Protein AF-0000000081630832 (afdb_homodimer)

InterPro domains:
  IPR002890 Macroglobulin domain [PF01835] (104-195)
  IPR011625 Alpha-2-macroglobulin, bait region domain [PF07703] (383-530)
  IPR011625 Alpha-2-macroglobulin, bait region domain [SM01359] (383-530)
  IPR013783 Immunoglobulin-like fold [G3DSA:2.60.40.10] (280-378)
  IPR040839 Macroglobulin domain MG4 [PF17789] (283-373)
  IPR041425 Complement C3/4/5, macroglobulin domain MG1 [PF17790] (1-98)
  IPR050473 Alpha-2-macroglobulin/Complement system [PTHR11412] (265-581)

Secondary structure (DSSP, 8-state):
-EEEEESEEEBTSEEE-EEE-TT--S-EEEEEEEEETTT--SEEEEEEEEE-TTTTTEE--EEEB-STTS---TTS-EEEEEEEE-SS-EEEEEEEEE----EEEEEES-SEE-TT-EEEEEEEEE-TTS-B----EEEEEE-TTS-EEEEEEE-TT----EEEEPPSS---EEEEEEEEESS-TTSEEEEEEEE------SEEEEEEESSSEEETTT-S---EEEEEEESSS-S-------EEEEEEE-SSS-EEEEEEE-STT---EEEEEEEEESS--EEEE-S--SEE-TTSEEEEEEEEE-TTS-B--S-EEEEESS--EEE--TTSEEEEEEE--TT-SEEEEEEEE--TTS-GGGS-EEEEEEEEPBPGGG---EEEEEE--SSB-TT-EEEEEEEEE-S-HHHHHH--EEEEEEEETTEEEEEEEEE--TT-SEEEEEEE--GGG-SEEEEEEEEEETTTEEEEEEEEEEB----SS-EEEEESSTGGGSPPPTT----EEEEE-TT---------HHHHHH--TT---HHHHHHHHHTT----SSB--SBHHHHHHHTTEEEEETTS-BPPPP-/-EEEEESEEEBTSEEE-EEE-TT--S-EEEEEEEEETTT--SEEEEEEEEE-TTTTTEE--EEEB-STTS---TTS-EEEEEEEE-SS-EEEEEEEEE----EEEEEES-SEE-TT-EEEEEEEEE-TTS-B----EEEEEE-TTS-EEEEEEE-TT----EEEEPPSS---EEEEEEEEESS-TTSEEEEEEEE------SEEEEEEESSSEEETTT-S---EEEEEEESS----------EEEEEEE-SSS-EEEEEEE-STT---EEEEEEEEESS--EEEE-S--SEE-TTSEEEEEEEEE-TTS-B--S-EEEEESS--EEE--TTSEEEEEEE--TT-SEEEEEEEE--TTS-GGGS-EEEEEEEEPBPGGG---EEEEEE--SSB-TT-EEEEEEEEE-S-HHHHHH--EEEEEEEETTEEEEEEEEE--TT-SEEEEEEE--GGG-SEEEEEEEEEETTTEEEEEEEEEEB----SS-EEEEESSTGGGSPPPTT----EEEEE-TT---------HHHHHH--TT---HHHHHHHHHTT----SSB--SBHHHHHHHTTEEEEETTS-BPPPP-

pLDDT: mean 84.45, std 14.9, range [37.97, 98.5]

Solvent-accessible surface area (backbone atoms only — not comparable to full-atom values): 63514 Å² total; per-residue (Å²): 74,39,42,36,33,44,33,52,41,40,38,73,33,85,40,41,31,41,40,36,39,76,90,60,77,67,70,40,62,34,40,36,35,32,22,40,53,88,77,56,80,47,78,67,30,76,47,74,44,62,26,27,72,90,57,67,19,40,33,62,55,70,43,51,43,57,56,89,81,45,80,81,50,88,90,51,95,43,48,30,30,44,30,45,34,42,97,88,47,76,47,67,43,66,29,27,52,38,67,64,72,54,45,59,46,66,41,58,69,62,30,64,39,42,66,52,36,68,46,40,32,38,60,48,39,20,30,87,86,67,42,80,37,87,45,49,31,35,38,35,36,25,43,62,87,66,48,76,78,43,79,48,78,41,66,32,74,45,87,53,75,41,78,45,74,39,52,68,84,64,83,68,39,56,29,38,38,38,36,23,36,67,90,31,62,86,53,70,31,74,43,51,34,33,34,42,91,76,75,79,40,62,46,42,53,43,68,43,56,76,49,81,53,44,35,75,86,66,46,91,71,85,57,67,46,76,45,74,41,62,72,58,73,81,65,78,68,72,84,66,74,55,52,70,45,80,44,76,43,75,56,103,65,34,25,44,35,40,40,30,52,35,70,99,86,45,59,63,32,65,42,68,65,34,40,53,31,79,48,55,46,45,56,42,79,46,80,43,40,56,28,35,50,56,8,30,63,34,64,40,27,40,34,32,18,35,84,80,63,46,56,33,51,70,41,38,34,37,34,36,82,62,73,30,54,34,39,12,32,83,78,3,39,22,70,30,54,31,63,40,59,48,85,51,63,61,44,70,41,34,40,30,48,60,48,90,79,49,54,82,88,37,40,30,62,38,74,50,74,31,36,41,42,43,39,70,91,68,62,58,52,46,46,45,74,49,65,66,72,75,85,35,42,66,55,39,66,44,59,37,35,49,40,68,47,63,83,50,83,68,55,60,61,62,40,53,44,32,42,36,38,33,30,33,76,48,34,58,72,47,72,52,71,50,75,38,55,69,69,39,68,44,41,56,44,63,43,73,35,49,63,77,41,48,47,32,32,34,42,36,37,32,38,57,51,82,83,78,41,61,36,35,22,33,42,58,44,69,28,51,84,64,72,83,66,56,75,47,80,38,36,59,39,76,76,37,60,46,91,73,50,88,86,58,87,72,50,74,34,81,47,62,50,89,89,61,85,83,86,85,80,89,65,63,66,39,54,49,72,72,40,56,83,52,57,84,47,72,65,59,53,45,53,56,49,57,68,53,38,56,43,75,57,30,26,33,25,56,25,45,54,32,22,39,45,32,60,24,32,33,41,34,33,77,73,70,54,57,40,80,71,64,130,74,39,42,37,33,44,32,54,41,38,39,73,34,84,39,41,32,41,40,36,40,76,91,61,79,68,71,42,63,35,40,38,34,32,22,41,53,87,77,56,79,45,79,67,29,77,48,75,43,62,28,29,72,89,57,68,19,40,33,64,54,70,44,52,42,58,54,89,79,46,78,79,53,85,91,52,94,43,49,30,29,44,30,44,34,41,98,86,48,75,47,67,44,66,30,28,52,36,69,63,74,53,45,59,47,67,42,59,71,59,30,62,39,42,66,53,37,68,46,41,31,39,60,47,40,22,29,87,87,67,41,78,37,86,47,48,31,35,38,35,36,25,44,64,87,66,49,76,79,43,79,47,79,42,65,31,75,46,88,51,75,42,78,45,74,40,53,67,83,66,83,66,39,55,29,37,39,38,36,22,36,68,90,32,62,86,52,70,32,73,45,50,33,33,32,43,91,77,74,78,42,63,48,42,55,42,70,44,57,77,51,80,52,43,36,74,87,66,45,89,71,84,58,67,47,76,46,74,40,63,68,58,68,89,62,76,68,72,83,65,74,55,52,69,46,80,43,76,42,77,55,103,64,33,26,45,36,40,40,30,51,36,69,98,86,46,61,63,34,66,42,68,64,33,39,54,30,80,48,56,45,44,56,42,80,47,81,42,41,56,28,35,49,56,9,30,63,33,64,40,28,38,34,30,18,34,84,80,62,46,55,32,51,71,40,37,34,38,34,35,84,61,74,28,55,33,38,12,32,83,78,3,39,24,71,30,56,31,62,38,59,48,85,51,64,62,45,72,41,34,39,29,46,59,48,89,79,49,55,82,89,37,40,30,61,39,73,49,75,31,35,42,42,45,40,71,90,68,64,57,52,46,43,45,73,49,67,67,72,76,84,36,41,65,57,38,66,44,60,37,34,49,40,65,45,62,86,49,82,68,55,61,64,62,41,52,45,32,41,36,38,33,30,32,76,47,35,59,72,46,73,51,72,50,74,39,57,70,68,39,68,42,41,56,47,63,44,74,33,49,63,77,39,50,45,34,31,33,42,36,37,32,37,56,52,82,84,79,41,62,38,36,21,33,43,58,45,71,28,52,84,62,73,84,66,56,76,46,79,39,36,58,41,76,76,36,61,47,91,70,49,84,85,59,86,71,52,73,34,81,48,62,49,89,91,60,84,82,87,84,81,87,65,65,67,37,54,48,72,72,40,57,82,53,58,84,46,70,65,59,52,45,51,58,50,57,67,54,40,55,44,75,56,32,27,32,25,56,25,45,52,33,23,39,46,33,60,22,32,32,42,35,34,76,74,71,54,57,40,80,71,65,129

Structure (mmCIF, N/CA/C/O backbone):
data_AF-0000000081630832-model_v1
#
loop_
_entity.id
_entity.type
_entity.pdbx_description
1 polymer 'A.superbus venom factor 1-like'
#
loop_
_atom_site.group_PDB
_atom_site.id
_atom_site.type_symbol
_atom_site.label_atom_id
_atom_site.label_alt_id
_atom_site.label_comp_id
_atom_site.label_asym_id
_atom_site.label_entity_id
_atom_site.label_seq_id
_atom_site.pdbx_PDB_ins_code
_atom_site.Cartn_x
_atom_site.Cartn_y
_atom_site.Cartn_z
_atom_site.occupancy
_atom_site.B_iso_or_equiv
_atom_site.auth_seq_id
_atom_site.auth_comp_id
_atom_site.auth_asym_id
_atom_site.auth_atom_id
_atom_site.pdbx_PDB_model_num
ATOM 1 N N . TYR A 1 1 ? -28.391 24.234 4.012 1 94.62 1 TYR A N 1
ATOM 2 C CA . TYR A 1 1 ? -27.188 25 3.701 1 94.62 1 TYR A CA 1
ATOM 3 C C . TYR A 1 1 ? -26.109 24.797 4.766 1 94.62 1 TYR A C 1
ATOM 5 O O . TYR A 1 1 ? -26.422 24.609 5.941 1 94.62 1 TYR A O 1
ATOM 13 N N . SER A 1 2 ? -24.875 24.75 4.289 1 96.19 2 SER A N 1
ATOM 14 C CA . SER A 1 2 ? -23.812 24.516 5.266 1 96.19 2 SER A CA 1
ATOM 15 C C . SER A 1 2 ? -22.625 25.453 5.023 1 96.19 2 SER A C 1
ATOM 17 O O . SER A 1 2 ? -22.344 25.828 3.883 1 96.19 2 SER A O 1
ATOM 19 N N . LEU A 1 3 ? -22.047 25.922 6.09 1 98.12 3 LEU A N 1
ATOM 20 C CA . LEU A 1 3 ? -20.797 26.672 6.133 1 98.12 3 LEU A CA 1
ATOM 21 C C . LEU A 1 3 ? -19.75 25.922 6.941 1 98.12 3 LEU A C 1
ATOM 23 O O . LEU A 1 3 ? -19.953 25.641 8.125 1 98.12 3 LEU A O 1
ATOM 27 N N . ILE A 1 4 ? -18.672 25.516 6.281 1 98.44 4 ILE A N 1
ATOM 28 C CA . ILE A 1 4 ? -17.609 24.766 6.949 1 98.44 4 ILE A CA 1
ATOM 29 C C . ILE A 1 4 ? -16.297 25.531 6.812 1 98.44 4 ILE A C 1
ATOM 31 O O . ILE A 1 4 ? -15.898 25.906 5.707 1 98.44 4 ILE A O 1
ATOM 35 N N . THR A 1 5 ? -15.594 25.781 7.879 1 97.75 5 THR A N 1
ATOM 36 C CA . THR A 1 5 ? -14.305 26.453 7.918 1 97.75 5 THR A CA 1
ATOM 37 C C . THR A 1 5 ? -13.32 25.688 8.805 1 97.75 5 THR A C 1
ATOM 39 O O . THR A 1 5 ? -13.734 24.875 9.633 1 97.75 5 THR A O 1
ATOM 42 N N . PRO A 1 6 ? -12 25.922 8.523 1 96 6 PRO A N 1
ATOM 43 C CA . PRO A 1 6 ? -11.117 25.5 9.617 1 96 6 PRO A CA 1
ATOM 44 C C . PRO A 1 6 ? -11.484 26.125 10.953 1 96 6 PRO A C 1
ATOM 46 O O . PRO A 1 6 ? -11.961 27.266 10.992 1 96 6 PRO A O 1
ATOM 49 N N . ASN A 1 7 ? -11.359 25.391 11.992 1 95.69 7 ASN A N 1
ATOM 50 C CA . ASN A 1 7 ? -11.789 25.953 13.266 1 95.69 7 ASN A CA 1
ATOM 51 C C . ASN A 1 7 ? -10.711 26.828 13.891 1 95.69 7 ASN A C 1
ATOM 53 O O . ASN A 1 7 ? -10.859 27.312 15.016 1 95.69 7 ASN A O 1
ATOM 57 N N . VAL A 1 8 ? -9.633 26.953 13.227 1 93.06 8 VAL A N 1
ATOM 58 C CA . VAL A 1 8 ? -8.594 27.938 13.508 1 93.06 8 VAL A CA 1
ATOM 59 C C . VAL A 1 8 ? -8.188 28.641 12.211 1 93.06 8 VAL A C 1
ATOM 61 O O . VAL A 1 8 ? -7.867 28 11.219 1 93.06 8 VAL A O 1
ATOM 64 N N . MET A 1 9 ? -8.203 29.969 12.25 1 91.62 9 MET A N 1
ATOM 65 C CA . MET A 1 9 ? -7.77 30.734 11.086 1 91.62 9 MET A CA 1
ATOM 66 C C . MET A 1 9 ? -6.457 31.469 11.383 1 91.62 9 MET A C 1
ATOM 68 O O . MET A 1 9 ? -6.336 32.156 12.398 1 91.62 9 MET A O 1
ATOM 72 N N . ARG A 1 10 ? -5.617 31.344 10.477 1 86.88 10 ARG A N 1
ATOM 73 C CA . ARG A 1 10 ? -4.32 31.984 10.656 1 86.88 10 ARG A CA 1
ATOM 74 C C . ARG A 1 10 ? -4.297 33.375 10.008 1 86.88 10 ARG A C 1
ATOM 76 O O . ARG A 1 10 ? -4.77 33.531 8.883 1 86.88 10 ARG A O 1
ATOM 83 N N . VAL A 1 11 ? -3.709 34.219 10.742 1 84.69 11 VAL A N 1
ATOM 84 C CA . VAL A 1 11 ? -3.656 35.594 10.25 1 84.69 11 VAL A CA 1
ATOM 85 C C . VAL A 1 11 ? -2.746 35.656 9.031 1 84.69 11 VAL A C 1
ATOM 87 O O . VAL A 1 11 ? -1.727 34.969 8.961 1 84.69 11 VAL A O 1
ATOM 90 N N . GLU A 1 12 ? -3.121 36.438 8.047 1 82.25 12 GLU A N 1
ATOM 91 C CA . GLU A 1 12 ? -2.377 36.75 6.828 1 82.25 12 GLU A CA 1
ATOM 92 C C . GLU A 1 12 ? -2.184 35.5 5.98 1 82.25 12 GLU A C 1
ATOM 94 O O . GLU A 1 12 ? -1.245 35.406 5.184 1 82.25 12 GLU A O 1
ATOM 99 N N . SER A 1 13 ? -2.969 34.531 6.254 1 85.38 13 SER A N 1
ATOM 100 C CA . SER A 1 13 ? -2.91 33.281 5.48 1 85.38 13 SER A CA 1
ATOM 101 C C . SER A 1 13 ? -4.207 33.062 4.711 1 85.38 13 SER A C 1
ATOM 103 O O . SER A 1 13 ? -5.297 33.344 5.219 1 85.38 13 SER A O 1
ATOM 105 N N . GLU A 1 14 ? -4.004 32.594 3.514 1 91 14 GLU A N 1
ATOM 106 C CA . GLU A 1 14 ? -5.18 32.219 2.727 1 91 14 GLU A CA 1
ATOM 107 C C . GLU A 1 14 ? -5.809 30.922 3.238 1 91 14 GLU A C 1
ATOM 109 O O . GLU A 1 14 ? -5.125 29.922 3.395 1 91 14 GLU A O 1
ATOM 114 N N . GLU A 1 15 ? -7.059 31.062 3.543 1 93.81 15 GLU A N 1
ATOM 115 C CA . GLU A 1 15 ? -7.793 29.906 4.047 1 93.81 15 GLU A CA 1
ATOM 116 C C . GLU A 1 15 ? -8.984 29.578 3.154 1 93.81 15 GLU A C 1
ATOM 118 O O . GLU A 1 15 ? -9.781 30.453 2.822 1 93.81 15 GLU A O 1
ATOM 123 N N . LYS A 1 16 ? -9.062 28.328 2.77 1 96.5 16 LYS A N 1
ATOM 124 C CA . LYS A 1 16 ? -10.219 27.875 2 1 96.5 16 LYS A CA 1
ATOM 125 C C . LYS A 1 16 ? -11.383 27.5 2.918 1 96.5 16 LYS A C 1
ATOM 127 O O . LYS A 1 16 ? -11.18 26.906 3.979 1 96.5 16 LYS A O 1
ATOM 132 N N . ILE A 1 17 ? -12.586 27.875 2.6 1 98.19 17 ILE A N 1
ATOM 133 C CA . ILE A 1 17 ? -13.773 27.453 3.328 1 98.19 17 ILE A CA 1
ATOM 134 C C . ILE A 1 17 ? -14.773 26.812 2.367 1 98.19 17 ILE A C 1
ATOM 136 O O . ILE A 1 17 ? -14.57 26.844 1.149 1 98.19 17 ILE A O 1
ATOM 140 N N . LEU A 1 18 ? -15.773 26.172 2.891 1 98.5 18 LEU A N 1
ATOM 141 C CA . LEU A 1 18 ? -16.75 25.469 2.07 1 98.5 18 LEU A CA 1
ATOM 142 C C . LEU A 1 18 ? -18.156 25.953 2.363 1 98.5 18 LEU A C 1
ATOM 144 O O . LEU A 1 18 ? -18.578 26.016 3.521 1 98.5 18 LEU A O 1
ATOM 148 N N . VAL A 1 19 ? -18.844 26.438 1.348 1 98 19 VAL A N 1
ATOM 149 C CA . VAL A 1 19 ? -20.25 26.797 1.413 1 98 19 VAL A CA 1
ATOM 150 C C . VAL A 1 19 ? -21.062 25.875 0.498 1 98 19 VAL A C 1
ATOM 152 O O . VAL A 1 19 ? -20.734 25.734 -0.683 1 98 19 VAL A O 1
ATOM 155 N N . GLU A 1 20 ? -22.078 25.281 1.094 1 96.19 20 GLU A N 1
ATOM 156 C CA . GLU A 1 20 ? -22.875 24.359 0.313 1 96.19 20 GLU A CA 1
ATOM 157 C C . GLU A 1 20 ? -24.359 24.734 0.376 1 96.19 20 GLU A C 1
ATOM 159 O O . GLU A 1 20 ? -24.844 25.188 1.414 1 96.19 20 GLU A O 1
ATOM 164 N N . ALA A 1 21 ? -25.016 24.547 -0.739 1 93.19 21 ALA A N 1
ATOM 165 C CA . ALA A 1 21 ? -26.469 24.688 -0.818 1 93.19 21 ALA A CA 1
ATOM 166 C C . ALA A 1 21 ? -27.109 23.406 -1.344 1 93.19 21 ALA A C 1
ATOM 168 O O . ALA A 1 21 ? -27.406 23.297 -2.535 1 93.19 21 ALA A O 1
ATOM 169 N N . HIS A 1 22 ? -27.359 22.547 -0.387 1 86.75 22 HIS A N 1
ATOM 170 C CA . HIS A 1 22 ? -27.969 21.281 -0.751 1 86.75 22 HIS A CA 1
ATOM 171 C C . HIS A 1 22 ? -29.422 21.469 -1.202 1 86.75 22 HIS A C 1
ATOM 173 O O . HIS A 1 22 ? -30.203 22.141 -0.524 1 86.75 22 HIS A O 1
ATOM 179 N N . GLY A 1 23 ? -29.875 21 -2.387 1 78.94 23 GLY A N 1
ATOM 180 C CA . GLY A 1 23 ? -31.266 21.016 -2.826 1 78.94 23 GLY A CA 1
ATOM 181 C C . GLY A 1 23 ? -31.641 22.266 -3.596 1 78.94 23 GLY A C 1
ATOM 182 O O . GLY A 1 23 ? -32.75 22.375 -4.137 1 78.94 23 GLY A O 1
ATOM 183 N N . LEU A 1 24 ? -30.734 23.266 -3.557 1 81.75 24 LEU A N 1
ATOM 184 C CA . LEU A 1 24 ? -31 24.484 -4.305 1 81.75 24 LEU A CA 1
ATOM 185 C C . LEU A 1 24 ? -30.75 24.281 -5.793 1 81.75 24 LEU A C 1
ATOM 187 O O . LEU A 1 24 ? -29.734 23.688 -6.176 1 81.75 24 LEU A O 1
ATOM 191 N N . GLY A 1 25 ? -31.609 24.578 -6.656 1 83.25 25 GLY A N 1
ATOM 192 C CA . GLY A 1 25 ? -31.469 24.375 -8.094 1 83.25 25 GLY A CA 1
ATOM 193 C C . GLY A 1 25 ? -31.016 25.625 -8.828 1 83.25 25 GLY A C 1
ATOM 194 O O . GLY A 1 25 ? -30.391 25.531 -9.883 1 83.25 25 GLY A O 1
ATOM 195 N N . ALA A 1 26 ? -31.281 26.812 -8.211 1 88.75 26 ALA A N 1
ATOM 196 C CA . ALA A 1 26 ? -31.016 28.062 -8.922 1 88.75 26 ALA A CA 1
ATOM 197 C C . ALA A 1 26 ? -29.609 28.578 -8.586 1 88.75 26 ALA A C 1
ATOM 199 O O . ALA A 1 26 ? -29.172 28.484 -7.441 1 88.75 26 ALA A O 1
ATOM 200 N N . SER A 1 27 ? -28.984 29.078 -9.633 1 93.38 27 SER A N 1
ATOM 201 C CA . SER A 1 27 ? -27.688 29.719 -9.422 1 93.38 27 SER A CA 1
ATOM 202 C C . SER A 1 27 ? -27.797 30.891 -8.469 1 93.38 27 SER A C 1
ATOM 204 O O . SER A 1 27 ? -28.734 31.703 -8.586 1 93.38 27 SER A O 1
ATOM 206 N N . THR A 1 28 ? -26.953 30.891 -7.508 1 93.88 28 THR A N 1
ATOM 207 C CA . THR A 1 28 ? -27 31.922 -6.477 1 93.88 28 THR A CA 1
ATOM 208 C C . THR A 1 28 ? -25.609 32.438 -6.137 1 93.88 28 THR A C 1
ATOM 210 O O . THR A 1 28 ? -24.656 31.641 -6.082 1 93.88 28 THR A O 1
ATOM 213 N N . GLU A 1 29 ? -25.547 33.688 -5.961 1 96.44 29 GLU A N 1
ATOM 214 C CA . GLU A 1 29 ? -24.281 34.281 -5.52 1 96.44 29 GLU A CA 1
ATOM 215 C C . GLU A 1 29 ? -24.25 34.438 -4 1 96.44 29 GLU A C 1
ATOM 217 O O . GLU A 1 29 ? -25.172 34.969 -3.393 1 96.44 29 GLU A O 1
ATOM 222 N N . VAL A 1 30 ? -23.219 33.906 -3.445 1 97.19 30 VAL A N 1
ATOM 223 C CA . VAL A 1 30 ? -23.062 33.969 -1.996 1 97.19 30 VAL A CA 1
ATOM 224 C C . VAL A 1 30 ? -21.953 34.969 -1.636 1 97.19 30 VAL A C 1
ATOM 226 O O . VAL A 1 30 ? -20.906 35 -2.293 1 97.19 30 VAL A O 1
ATOM 229 N N . THR A 1 31 ? -22.234 35.781 -0.649 1 98.12 31 THR A N 1
ATOM 230 C CA . THR A 1 31 ? -21.234 36.688 -0.116 1 98.12 31 THR A CA 1
ATOM 231 C C . THR A 1 31 ? -20.672 36.188 1.196 1 98.12 31 THR A C 1
ATOM 233 O O . THR A 1 31 ? -21.406 35.906 2.145 1 98.12 31 THR A O 1
ATOM 236 N N . VAL A 1 32 ? -19.344 36.031 1.177 1 98.31 32 VAL A N 1
ATOM 237 C CA . VAL A 1 32 ? -18.672 35.594 2.396 1 98.31 32 VAL A CA 1
ATOM 238 C C . VAL A 1 32 ? -17.922 36.781 3.004 1 98.31 32 VAL A C 1
ATOM 240 O O . VAL A 1 32 ? -17.094 37.406 2.338 1 98.31 32 VAL A O 1
ATOM 243 N N . THR A 1 33 ? -18.234 37.062 4.238 1 98 33 THR A N 1
ATOM 244 C CA . THR A 1 33 ? -17.594 38.188 4.922 1 98 33 THR A CA 1
ATOM 245 C C . THR A 1 33 ? -16.984 37.75 6.246 1 98 33 THR A C 1
ATOM 247 O O . THR A 1 33 ? -17.594 36.969 6.988 1 98 33 THR A O 1
ATOM 250 N N . VAL A 1 34 ? -15.773 38.188 6.453 1 97.62 34 VAL A N 1
ATOM 251 C CA . VAL A 1 34 ? -15.133 38 7.75 1 97.62 34 VAL A CA 1
ATOM 252 C C . VAL A 1 34 ? -15.273 39.281 8.586 1 97.62 34 VAL A C 1
ATOM 254 O O . VAL A 1 34 ? -14.797 40.344 8.188 1 97.62 34 VAL A O 1
ATOM 257 N N . PHE A 1 35 ? -15.914 39.125 9.75 1 96.12 35 PHE A N 1
ATOM 258 C CA . PHE A 1 35 ? -16.125 40.281 10.641 1 96.12 35 PHE A CA 1
ATOM 259 C C . PHE A 1 35 ? -15.242 40.156 11.875 1 96.12 35 PHE A C 1
ATOM 261 O O . PHE A 1 35 ? -14.805 39.062 12.242 1 96.12 35 PHE A O 1
ATOM 268 N N . ASP A 1 36 ? -15.039 41.312 12.43 1 92.69 36 ASP A N 1
ATOM 269 C CA . ASP A 1 36 ? -14.398 41.281 13.742 1 92.69 36 ASP A CA 1
ATOM 270 C C . ASP A 1 36 ? -15.32 40.688 14.797 1 92.69 36 ASP A C 1
ATOM 272 O O . ASP A 1 36 ? -16.531 40.594 14.594 1 92.69 36 ASP A O 1
ATOM 276 N N . PHE A 1 37 ? -14.797 40.281 15.727 1 91.56 37 PHE A N 1
ATOM 277 C CA . PHE A 1 37 ? -15.508 39.688 16.859 1 91.56 37 PHE A CA 1
ATOM 278 C C . PHE A 1 37 ? -15.086 40.344 18.172 1 91.56 37 PHE A C 1
ATOM 280 O O . PHE A 1 37 ? -13.906 40.625 18.359 1 91.56 37 PHE A O 1
ATOM 287 N N . PRO A 1 38 ? -15.992 40.75 19 1 90.88 38 PRO A N 1
ATOM 288 C CA . PRO A 1 38 ? -17.391 40.281 19.062 1 90.88 38 PRO A CA 1
ATOM 289 C C . PRO A 1 38 ? -18.359 41.312 18.469 1 90.88 38 PRO A C 1
ATOM 291 O O . PRO A 1 38 ? -19.547 41.031 18.297 1 90.88 38 PRO A O 1
ATOM 294 N N . GLN A 1 39 ? -17.953 42.438 18.125 1 88.75 39 GLN A N 1
ATOM 295 C CA . GLN A 1 39 ? -18.844 43.531 17.766 1 88.75 39 GLN A CA 1
ATOM 296 C C . GLN A 1 39 ? -19.406 43.344 16.359 1 88.75 39 GLN A C 1
ATOM 298 O O . GLN A 1 39 ? -20.516 43.781 16.062 1 88.75 39 GLN A O 1
ATOM 303 N N . LYS A 1 40 ? -18.688 42.625 15.539 1 92.56 40 LYS A N 1
ATOM 304 C CA . LYS A 1 40 ? -19.094 42.438 14.148 1 92.56 40 LYS A CA 1
ATOM 305 C C . LYS A 1 40 ? -19.344 43.781 13.461 1 92.56 40 LYS A C 1
ATOM 307 O O . LYS A 1 40 ? -20.391 43.969 12.836 1 92.56 40 LYS A O 1
ATOM 312 N N . LYS A 1 41 ? -18.531 44.75 13.68 1 90.31 41 LYS A N 1
ATOM 313 C CA . LYS A 1 41 ? -18.719 46.094 13.141 1 90.31 41 LYS A CA 1
ATOM 314 C C . LYS A 1 41 ? -17.859 46.312 11.891 1 90.31 41 LYS A C 1
ATOM 316 O O . LYS A 1 41 ? -18.219 47.125 11.023 1 90.31 41 LYS A O 1
ATOM 321 N N . LYS A 1 42 ? -16.844 45.625 11.875 1 92.5 42 LYS A N 1
ATOM 322 C CA . LYS A 1 42 ? -15.914 45.844 10.781 1 92.5 42 LYS A CA 1
ATOM 323 C C . LYS A 1 42 ? -15.82 44.594 9.898 1 92.5 42 LYS A C 1
ATOM 325 O O . LYS A 1 42 ? -15.609 43.5 10.398 1 92.5 42 LYS A O 1
ATOM 330 N N . ALA A 1 43 ? -16 44.875 8.602 1 94.88 43 ALA A N 1
ATOM 331 C CA . ALA A 1 43 ? -15.727 43.812 7.633 1 94.88 43 ALA A CA 1
ATOM 332 C C . ALA A 1 43 ? -14.234 43.75 7.312 1 94.88 43 ALA A C 1
ATOM 334 O O . ALA A 1 43 ? -13.688 44.625 6.664 1 94.88 43 ALA A O 1
ATOM 335 N N . LEU A 1 44 ? -13.648 42.719 7.738 1 94.56 44 LEU A N 1
ATOM 336 C CA . LEU A 1 44 ? -12.211 42.562 7.57 1 94.56 44 LEU A CA 1
ATOM 337 C C . LEU A 1 44 ? -11.875 42.031 6.176 1 94.56 44 LEU A C 1
ATOM 339 O O . LEU A 1 44 ? -10.805 42.312 5.645 1 94.56 44 LEU A O 1
ATOM 343 N N . TYR A 1 45 ? -12.672 41.219 5.66 1 95.88 45 TYR A N 1
ATOM 344 C CA . TYR A 1 45 ? -12.477 40.594 4.355 1 95.88 45 TYR A CA 1
ATOM 345 C C . TYR A 1 45 ? -13.812 40.25 3.709 1 95.88 45 TYR A C 1
ATOM 347 O O . TYR A 1 45 ? -14.758 39.844 4.398 1 95.88 45 TYR A O 1
ATOM 355 N N . LEU A 1 46 ? -13.953 40.438 2.404 1 97.19 46 LEU A N 1
ATOM 356 C CA . LEU A 1 46 ? -15.18 40.156 1.674 1 97.19 46 LEU A CA 1
ATOM 357 C C . LEU A 1 46 ? -14.875 39.5 0.331 1 97.19 46 LEU A C 1
ATOM 359 O O . LEU A 1 46 ? -13.992 39.969 -0.397 1 97.19 46 LEU A O 1
ATOM 363 N N . VAL A 1 47 ? -15.492 38.406 0.06 1 97.81 47 VAL A N 1
ATOM 364 C CA . VAL A 1 47 ? -15.336 37.719 -1.222 1 97.81 47 VAL A CA 1
ATOM 365 C C . VAL A 1 47 ? -16.688 37.188 -1.684 1 97.81 47 VAL A C 1
ATOM 367 O O . VAL A 1 47 ? -17.547 36.875 -0.862 1 97.81 47 VAL A O 1
ATOM 370 N N . ARG A 1 48 ? -16.906 37.156 -2.945 1 97.75 48 ARG A N 1
ATOM 371 C CA . ARG A 1 48 ? -18.125 36.594 -3.518 1 97.75 48 ARG A CA 1
ATOM 372 C C . ARG A 1 48 ? -17.844 35.312 -4.277 1 97.75 48 ARG A C 1
ATOM 374 O O . ARG A 1 48 ? -16.766 35.156 -4.859 1 97.75 48 ARG A O 1
ATOM 381 N N . ALA A 1 49 ? -18.719 34.375 -4.145 1 96.75 49 ALA A N 1
ATOM 382 C CA . ALA A 1 49 ? -18.625 33.125 -4.852 1 96.75 49 ALA A CA 1
ATOM 383 C C . ALA A 1 49 ? -19.969 32.719 -5.434 1 96.75 49 ALA A C 1
ATOM 385 O O . ALA A 1 49 ? -21.016 33.188 -4.996 1 96.75 49 ALA A O 1
ATOM 386 N N . THR A 1 50 ? -19.938 31.891 -6.434 1 96.06 50 THR A N 1
ATOM 387 C CA . THR A 1 50 ? -21.156 31.469 -7.109 1 96.06 50 THR A CA 1
ATOM 388 C C . THR A 1 50 ? -21.469 30 -6.801 1 96.06 50 THR A C 1
ATOM 390 O O . THR A 1 50 ? -20.578 29.156 -6.844 1 96.06 50 THR A O 1
ATOM 393 N N . LEU A 1 51 ? -22.688 29.75 -6.465 1 95.75 51 LEU A N 1
ATOM 394 C CA . LEU A 1 51 ? -23.219 28.406 -6.355 1 95.75 51 LEU A CA 1
ATOM 395 C C . LEU A 1 51 ? -24.078 28.062 -7.566 1 95.75 51 LEU A C 1
ATOM 397 O O . LEU A 1 51 ? -25.031 28.781 -7.879 1 95.75 51 LEU A O 1
ATOM 401 N N . ASN A 1 52 ? -23.703 27.047 -8.25 1 94.19 52 ASN A N 1
ATOM 402 C CA . ASN A 1 52 ? -24.469 26.609 -9.414 1 94.19 52 ASN A CA 1
ATOM 403 C C . ASN A 1 52 ? -24.422 25.109 -9.594 1 94.19 52 ASN A C 1
ATOM 405 O O . ASN A 1 52 ? -23.75 24.406 -8.82 1 94.19 52 ASN A O 1
ATOM 409 N N . GLN A 1 53 ? -25.078 24.641 -10.586 1 89.88 53 GLN A N 1
ATOM 410 C CA . GLN A 1 53 ? -25.172 23.203 -10.82 1 89.88 53 GLN A CA 1
ATOM 411 C C . GLN A 1 53 ? -23.844 22.625 -11.289 1 89.88 53 GLN A C 1
ATOM 413 O O . GLN A 1 53 ? -23.516 21.469 -10.984 1 89.88 53 GLN A O 1
ATOM 418 N N . GLU A 1 54 ? -23.094 23.375 -11.922 1 89 54 GLU A N 1
ATOM 419 C CA . GLU A 1 54 ? -21.812 22.906 -12.445 1 89 54 GLU A CA 1
ATOM 420 C C . GLU A 1 54 ? -20.859 22.562 -11.32 1 89 54 GLU A C 1
ATOM 422 O O . GLU A 1 54 ? -20.078 21.609 -11.43 1 89 54 GLU A O 1
ATOM 427 N N . ASN A 1 55 ? -20.906 23.312 -10.266 1 92.06 55 ASN A N 1
ATOM 428 C CA . ASN A 1 55 ? -20.016 23.016 -9.141 1 92.06 55 ASN A CA 1
ATOM 429 C C . ASN A 1 55 ? -20.734 22.25 -8.039 1 92.06 55 ASN A C 1
ATOM 431 O O . ASN A 1 55 ? -20.281 22.234 -6.891 1 92.06 55 ASN A O 1
ATOM 435 N N . GLY A 1 56 ? -21.938 21.734 -8.43 1 90.12 56 GLY A N 1
ATOM 436 C CA . GLY A 1 56 ? -22.688 20.938 -7.469 1 90.12 56 GLY A CA 1
ATOM 437 C C . GLY A 1 56 ? -23.25 21.75 -6.316 1 90.12 56 GLY A C 1
ATOM 438 O O . GLY A 1 56 ? -23.406 21.219 -5.211 1 90.12 56 GLY A O 1
ATOM 439 N N . MET A 1 57 ? -23.406 23.031 -6.531 1 93.56 57 MET A N 1
ATOM 440 C CA . MET A 1 57 ? -23.922 23.953 -5.52 1 93.56 57 MET A CA 1
ATOM 441 C C . MET A 1 57 ? -22.969 24.016 -4.316 1 93.56 57 MET A C 1
ATOM 443 O O . MET A 1 57 ? -23.422 24.016 -3.172 1 93.56 57 MET A O 1
ATOM 447 N N . MET A 1 58 ? -21.734 23.875 -4.586 1 95.56 58 MET A N 1
ATOM 448 C CA . MET A 1 58 ? -20.672 23.969 -3.588 1 95.56 58 MET A CA 1
ATOM 449 C C . MET A 1 58 ? -19.625 25 -4.004 1 95.56 58 MET A C 1
ATOM 451 O O . MET A 1 58 ? -19.219 25.047 -5.164 1 95.56 58 MET A O 1
ATOM 455 N N . ALA A 1 59 ? -19.281 25.875 -3.109 1 96.44 59 ALA A N 1
ATOM 456 C CA . ALA A 1 59 ? -18.25 26.891 -3.369 1 96.44 59 ALA A CA 1
ATOM 457 C C . ALA A 1 59 ? -17.172 26.844 -2.301 1 96.44 59 ALA A C 1
ATOM 459 O O . ALA A 1 59 ? -17.453 26.656 -1.119 1 96.44 59 ALA A O 1
ATOM 460 N N . THR A 1 60 ? -15.93 27 -2.74 1 97.62 60 THR A N 1
ATOM 461 C CA . THR A 1 60 ? -14.797 26.984 -1.822 1 97.62 60 THR A CA 1
ATOM 462 C C . THR A 1 60 ? -14.008 28.281 -1.93 1 97.62 60 THR A C 1
ATOM 464 O O . THR A 1 60 ? -12.836 28.281 -2.312 1 97.62 60 THR A O 1
ATOM 467 N N . PRO A 1 61 ? -14.578 29.375 -1.551 1 97.56 61 PRO A N 1
ATOM 468 C CA . PRO A 1 61 ? -13.844 30.656 -1.634 1 97.56 61 PRO A CA 1
ATOM 469 C C . PRO A 1 61 ? -12.648 30.703 -0.684 1 97.56 61 PRO A C 1
ATOM 471 O O . PRO A 1 61 ? -12.633 30 0.331 1 97.56 61 PRO A O 1
ATOM 474 N N . VAL A 1 62 ? -11.688 31.516 -1.063 1 97.19 62 VAL A N 1
ATOM 475 C CA . VAL A 1 62 ? -10.508 31.75 -0.242 1 97.19 62 VAL A CA 1
ATOM 476 C C . VAL A 1 62 ? -10.68 33.062 0.534 1 97.19 62 VAL A C 1
ATOM 478 O O . VAL A 1 62 ? -10.984 34.094 -0.049 1 97.19 62 VAL A O 1
ATOM 481 N N . ILE A 1 63 ? -10.5 32.969 1.826 1 96.62 63 ILE A N 1
ATOM 482 C CA . ILE A 1 63 ? -10.625 34.156 2.656 1 96.62 63 ILE A CA 1
ATOM 483 C C . ILE A 1 63 ? -9.312 34.406 3.391 1 96.62 63 ILE A C 1
ATOM 485 O O . ILE A 1 63 ? -8.422 33.562 3.404 1 96.62 63 ILE A O 1
ATOM 489 N N . LYS A 1 64 ? -9.266 35.625 3.945 1 93.12 64 LYS A N 1
ATOM 490 C CA . LYS A 1 64 ? -8.062 36 4.676 1 93.12 64 LYS A CA 1
ATOM 491 C C . LYS A 1 64 ? -8.406 36.906 5.863 1 93.12 64 LYS A C 1
ATOM 493 O O . LYS A 1 64 ? -9.328 37.719 5.785 1 93.12 64 LYS A O 1
ATOM 498 N N . VAL A 1 65 ? -7.723 36.656 6.941 1 91.56 65 VAL A N 1
ATOM 499 C CA . VAL A 1 65 ? -7.812 37.531 8.102 1 91.56 65 VAL A CA 1
ATOM 500 C C . VAL A 1 65 ? -6.602 38.469 8.141 1 91.56 65 VAL A C 1
ATOM 502 O O . VAL A 1 65 ? -5.48 38.031 8.398 1 91.56 65 VAL A O 1
ATOM 505 N N . PRO A 1 66 ? -6.836 39.656 7.973 1 88.12 66 PRO A N 1
ATOM 506 C CA . PRO A 1 66 ? -5.707 40.594 7.977 1 88.12 66 PRO A CA 1
ATOM 507 C C . PRO A 1 66 ? -5.148 40.844 9.375 1 88.12 66 PRO A C 1
ATOM 509 O O . PRO A 1 66 ? -5.91 40.906 10.344 1 88.12 66 PRO A O 1
ATOM 512 N N . ALA A 1 67 ? -3.848 41 9.469 1 78.44 67 ALA A N 1
ATOM 513 C CA . ALA A 1 67 ? -3.176 41.219 10.742 1 78.44 67 ALA A CA 1
ATOM 514 C C . ALA A 1 67 ? -3.42 42.625 11.25 1 78.44 67 ALA A C 1
ATOM 516 O O . ALA A 1 67 ? -3.49 42.875 12.461 1 78.44 67 ALA A O 1
ATOM 517 N N . LYS A 1 68 ? -3.439 43.531 10.43 1 74.94 68 LYS A N 1
ATOM 518 C CA . LYS A 1 68 ? -3.508 44.969 10.773 1 74.94 68 LYS A CA 1
ATOM 519 C C . LYS A 1 68 ? -4.73 45.25 11.633 1 74.94 68 LYS A C 1
ATOM 521 O O . LYS A 1 68 ? -4.695 46.156 12.484 1 74.94 68 LYS A O 1
ATOM 526 N N . ASP A 1 69 ? -5.719 44.531 11.445 1 72.62 69 ASP A N 1
ATOM 527 C CA . ASP A 1 69 ? -6.977 44.844 12.117 1 72.62 69 ASP A CA 1
ATOM 528 C C . ASP A 1 69 ? -7.125 44 13.391 1 72.62 69 ASP A C 1
ATOM 530 O O . ASP A 1 69 ? -8.156 44.062 14.07 1 72.62 69 ASP A O 1
ATOM 534 N N . MET A 1 70 ? -6.148 43.156 13.523 1 75.12 70 MET A N 1
ATOM 535 C CA . MET A 1 70 ? -6.219 42.281 14.695 1 75.12 70 MET A CA 1
ATOM 536 C C . MET A 1 70 ? -5.309 42.781 15.805 1 75.12 70 MET A C 1
ATOM 538 O O . MET A 1 70 ? -4.227 43.312 15.539 1 75.12 70 MET A O 1
ATOM 542 N N . LYS A 1 71 ? -5.898 43.312 16.859 1 63.47 71 LYS A N 1
ATOM 543 C CA . LYS A 1 71 ? -5.062 43.75 17.984 1 63.47 71 LYS A CA 1
ATOM 544 C C . LYS A 1 71 ? -4.383 42.531 18.641 1 63.47 71 LYS A C 1
ATOM 546 O O . LYS A 1 71 ? -5.055 41.594 19.078 1 63.47 71 LYS A O 1
ATOM 551 N N . GLU A 1 72 ? -3.166 42.281 18.266 1 57.94 72 GLU A N 1
ATOM 552 C CA . GLU A 1 72 ? -2.424 41.156 18.812 1 57.94 72 GLU A CA 1
ATOM 553 C C . GLU A 1 72 ? -2.422 41.188 20.344 1 57.94 72 GLU A C 1
ATOM 555 O O . GLU A 1 72 ? -1.665 41.969 20.953 1 57.94 72 GLU A O 1
ATOM 560 N N . ASP A 1 73 ? -3.488 41.406 20.969 1 55 73 ASP A N 1
ATOM 561 C CA . ASP A 1 73 ? -3.338 41.25 22.406 1 55 73 ASP A CA 1
ATOM 562 C C . ASP A 1 73 ? -2.979 39.812 22.781 1 55 73 ASP A C 1
ATOM 564 O O . ASP A 1 73 ? -3.77 38.906 22.578 1 55 73 ASP A O 1
ATOM 568 N N . SER A 1 74 ? -1.615 39.562 22.875 1 56.5 74 SER A N 1
ATOM 569 C CA . SER A 1 74 ? -0.924 38.312 23.078 1 56.5 74 SER A CA 1
ATOM 570 C C . SER A 1 74 ? -1.628 37.469 24.141 1 56.5 74 SER A C 1
ATOM 572 O O . SER A 1 74 ? -1.459 36.25 24.172 1 56.5 74 SER A O 1
ATOM 574 N N . LYS A 1 75 ? -2.348 38.031 25.141 1 58.69 75 LYS A N 1
ATOM 575 C CA . LYS A 1 75 ? -2.766 37.25 26.297 1 58.69 75 LYS A CA 1
ATOM 576 C C . LYS A 1 75 ? -4.184 36.719 26.125 1 58.69 75 LYS A C 1
ATOM 578 O O . LYS A 1 75 ? -4.676 35.938 26.969 1 58.69 75 LYS A O 1
ATOM 583 N N . ARG A 1 76 ? -4.824 37.062 24.969 1 67.62 76 ARG A N 1
ATOM 584 C CA . ARG A 1 76 ? -6.207 36.625 24.906 1 67.62 76 ARG A CA 1
ATOM 585 C C . ARG A 1 76 ? -6.52 36 23.547 1 67.62 76 ARG A C 1
ATOM 587 O O . ARG A 1 76 ? -5.961 36.406 22.531 1 67.62 76 ARG A O 1
ATOM 594 N N . SER A 1 77 ? -7.285 34.844 23.578 1 83.88 77 SER A N 1
ATOM 595 C CA . SER A 1 77 ? -7.801 34.219 22.359 1 83.88 77 SER A CA 1
ATOM 596 C C . SER A 1 77 ? -8.609 35.219 21.531 1 83.88 77 SER A C 1
ATOM 598 O O . SER A 1 77 ? -9.414 35.969 22.078 1 83.88 77 SER A O 1
ATOM 600 N N . GLN A 1 78 ? -8.242 35.375 20.375 1 88.56 78 GLN A N 1
ATOM 601 C CA . GLN A 1 78 ? -8.953 36.25 19.453 1 88.56 78 GLN A CA 1
ATOM 602 C C . GLN A 1 78 ? -9.805 35.438 18.469 1 88.56 78 GLN A C 1
ATOM 604 O O . GLN A 1 78 ? -9.484 34.281 18.156 1 88.56 78 GLN A O 1
ATOM 609 N N . TYR A 1 79 ? -10.922 36.094 18.078 1 93.75 79 TYR A N 1
ATOM 610 C CA . TYR A 1 79 ? -11.875 35.406 17.219 1 93.75 79 TYR A CA 1
ATOM 611 C C . TYR A 1 79 ? -12.305 36.312 16.062 1 93.75 79 TYR A C 1
ATOM 613 O O . TYR A 1 79 ? -12.109 37.5 16.109 1 93.75 79 TYR A O 1
ATOM 621 N N . VAL A 1 80 ? -12.812 35.688 15.102 1 95.56 80 VAL A N 1
ATOM 622 C CA . VAL A 1 80 ? -13.492 36.375 14.008 1 95.56 80 VAL A CA 1
ATOM 623 C C . VAL A 1 80 ? -14.82 35.688 13.703 1 95.56 80 VAL A C 1
ATOM 625 O O . VAL A 1 80 ? -15.055 34.562 14.141 1 95.56 80 VAL A O 1
ATOM 628 N N . VAL A 1 81 ? -15.695 36.406 13.055 1 97.19 81 VAL A N 1
ATOM 629 C CA . VAL A 1 81 ? -16.969 35.844 12.617 1 97.19 81 VAL A CA 1
ATOM 630 C C . VAL A 1 81 ? -16.953 35.656 11.102 1 97.19 81 VAL A C 1
ATOM 632 O O . VAL A 1 81 ? -16.781 36.625 10.359 1 97.19 81 VAL A O 1
ATOM 635 N N . VAL A 1 82 ? -17.047 34.438 10.641 1 98.06 82 VAL A N 1
ATOM 636 C CA . VAL A 1 82 ? -17.188 34.188 9.219 1 98.06 82 VAL A CA 1
ATOM 637 C C . VAL A 1 82 ? -18.672 34.062 8.859 1 98.06 82 VAL A C 1
ATOM 639 O O . VAL A 1 82 ? -19.375 33.219 9.422 1 98.06 82 VAL A O 1
ATOM 642 N N . GLN A 1 83 ? -19.078 34.875 7.961 1 98.12 83 GLN A N 1
ATOM 643 C CA . GLN A 1 83 ? -20.484 34.906 7.586 1 98.12 83 GLN A CA 1
ATOM 644 C C . GLN A 1 83 ? -20.672 34.625 6.098 1 98.12 83 GLN A C 1
ATOM 646 O O . GLN A 1 83 ? -19.969 35.188 5.262 1 98.12 83 GLN A O 1
ATOM 651 N N . ALA A 1 84 ? -21.469 33.656 5.738 1 98.06 84 ALA A N 1
ATOM 652 C CA . ALA A 1 84 ? -21.906 33.406 4.371 1 98.06 84 ALA A CA 1
ATOM 653 C C . ALA A 1 84 ? -23.375 33.812 4.195 1 98.06 84 ALA A C 1
ATOM 655 O O . ALA A 1 84 ? -24.25 33.312 4.91 1 98.06 84 ALA A O 1
ATOM 656 N N . SER A 1 85 ? -23.609 34.719 3.221 1 97 85 SER A N 1
ATOM 657 C CA . SER A 1 85 ? -24.969 35.219 3.096 1 97 85 SER A CA 1
ATOM 658 C C . SER A 1 85 ? -25.391 35.312 1.635 1 97 85 SER A C 1
ATOM 660 O O . SER A 1 85 ? -24.578 35.656 0.772 1 97 85 SER A O 1
ATOM 662 N N . CYS A 1 86 ? -26.547 34.938 1.371 1 94.81 86 CYS A N 1
ATOM 663 C CA . CYS A 1 86 ? -27.266 35.156 0.118 1 94.81 86 CYS A CA 1
ATOM 664 C C . CYS A 1 86 ? -28.75 35.344 0.363 1 94.81 86 CYS A C 1
ATOM 666 O O . CYS A 1 86 ? -29.188 35.469 1.509 1 94.81 86 CYS A O 1
ATOM 668 N N . THR A 1 87 ? -29.562 35.406 -0.741 1 91.88 87 THR A N 1
ATOM 669 C CA . THR A 1 87 ? -30.984 35.656 -0.623 1 91.88 87 THR A CA 1
ATOM 670 C C . THR A 1 87 ? -31.688 34.531 0.129 1 91.88 87 THR A C 1
ATOM 672 O O . THR A 1 87 ? -32.656 34.75 0.826 1 91.88 87 THR A O 1
ATOM 675 N N . GLN A 1 88 ? -31.109 33.375 0.112 1 92.12 88 GLN A N 1
ATOM 676 C CA . GLN A 1 88 ? -31.781 32.156 0.62 1 92.12 88 GLN A CA 1
ATOM 677 C C . GLN A 1 88 ? -31.359 31.875 2.057 1 92.12 88 GLN A C 1
ATOM 679 O O . GLN A 1 88 ? -32.125 31.312 2.834 1 92.12 88 GLN A O 1
ATOM 684 N N . PHE A 1 89 ? -30.156 32.25 2.398 1 93.56 89 PHE A N 1
ATOM 685 C CA . PHE A 1 89 ? -29.703 31.891 3.738 1 93.56 89 PHE A CA 1
ATOM 686 C C . PHE A 1 89 ? -28.641 32.844 4.23 1 93.56 89 PHE A C 1
ATOM 688 O O . PHE A 1 89 ? -28.109 33.656 3.447 1 93.56 89 PHE A O 1
ATOM 695 N N . GLN A 1 90 ? -28.453 32.875 5.566 1 96.62 90 GLN A N 1
ATOM 696 C CA . GLN A 1 90 ? -27.359 33.562 6.258 1 96.62 90 GLN A CA 1
ATOM 697 C C . GLN A 1 90 ? -26.797 32.656 7.367 1 96.62 90 GLN A C 1
ATOM 699 O O . GLN A 1 90 ? -27.484 32.344 8.336 1 96.62 90 GLN A O 1
ATOM 704 N N . LEU A 1 91 ? -25.578 32.281 7.156 1 97.5 91 LEU A N 1
ATOM 705 C CA . LEU A 1 91 ? -24.891 31.438 8.133 1 97.5 91 LEU A CA 1
ATOM 706 C C . LEU A 1 91 ? -23.688 32.156 8.711 1 97.5 91 LEU A C 1
ATOM 708 O O . LEU A 1 91 ? -23 32.906 8.008 1 97.5 91 LEU A O 1
ATOM 712 N N . GLU A 1 92 ? -23.469 31.953 10 1 97.12 92 GLU A N 1
ATOM 713 C CA . GLU A 1 92 ? -22.328 32.562 10.664 1 97.12 92 GLU A CA 1
ATOM 714 C C . GLU A 1 92 ? -21.656 31.594 11.625 1 97.12 92 GLU A C 1
ATOM 716 O O . GLU A 1 92 ? -22.328 30.766 12.242 1 97.12 92 GLU A O 1
ATOM 721 N N . LYS A 1 93 ? -20.391 31.719 11.664 1 97.12 93 LYS A N 1
ATOM 722 C CA . LYS A 1 93 ? -19.625 30.891 12.586 1 97.12 93 LYS A CA 1
ATOM 723 C C . LYS A 1 93 ? -18.469 31.688 13.203 1 97.12 93 LYS A C 1
ATOM 725 O O . LYS A 1 93 ? -17.797 32.438 12.508 1 97.12 93 LYS A O 1
ATOM 730 N N . VAL A 1 94 ? -18.344 31.609 14.547 1 96.81 94 VAL A N 1
ATOM 731 C CA . VAL A 1 94 ? -17.219 32.219 15.25 1 96.81 94 VAL A CA 1
ATOM 732 C C . VAL A 1 94 ? -16 31.297 15.203 1 96.81 94 VAL A C 1
ATOM 734 O O . VAL A 1 94 ? -16.094 30.125 15.586 1 96.81 94 VAL A O 1
ATOM 737 N N . VAL A 1 95 ? -14.891 31.797 14.734 1 96.5 95 VAL A N 1
ATOM 738 C CA . VAL A 1 95 ? -13.711 30.969 14.523 1 96.5 95 VAL A CA 1
ATOM 739 C C . VAL A 1 95 ? -12.516 31.578 15.258 1 96.5 95 VAL A C 1
ATOM 741 O O . VAL A 1 95 ? -12.336 32.781 15.258 1 96.5 95 VAL A O 1
ATOM 744 N N . LEU A 1 96 ? -11.766 30.719 15.906 1 94.25 96 LEU A N 1
ATOM 745 C CA . LEU A 1 96 ? -10.555 31.125 16.609 1 94.25 96 LEU A CA 1
ATOM 746 C C . LEU A 1 96 ? -9.484 31.609 15.641 1 94.25 96 LEU A C 1
ATOM 748 O O . LEU A 1 96 ? -9.344 31.062 14.539 1 94.25 96 LEU A O 1
ATOM 752 N N . VAL A 1 97 ? -8.703 32.625 16.031 1 90.94 97 VAL A N 1
ATOM 753 C CA . VAL A 1 97 ? -7.648 33.188 15.188 1 90.94 97 VAL A CA 1
ATOM 754 C C . VAL A 1 97 ? -6.285 32.844 15.781 1 90.94 97 VAL A C 1
ATOM 756 O O . VAL A 1 97 ? -6.098 32.906 17 1 90.94 97 VAL A O 1
ATOM 759 N N . SER A 1 98 ? -5.43 32.344 14.852 1 86.5 98 SER A N 1
ATOM 760 C CA . SER A 1 98 ? -4.055 32.062 15.258 1 86.5 98 SER A CA 1
ATOM 761 C C . SER A 1 98 ? -3.072 33.031 14.57 1 86.5 98 SER A C 1
ATOM 763 O O . SER A 1 98 ? -3.234 33.344 13.398 1 86.5 98 SER A O 1
ATOM 765 N N . PHE A 1 99 ? -2.039 33.469 15.273 1 80.94 99 PHE A N 1
ATOM 766 C CA . PHE A 1 99 ? -1.066 34.406 14.75 1 80.94 99 PHE A CA 1
ATOM 767 C C . PHE A 1 99 ? 0.224 33.719 14.352 1 80.94 99 PHE A C 1
ATOM 769 O O . PHE A 1 99 ? 1.241 34.375 14.102 1 80.94 99 PHE A O 1
ATOM 776 N N . GLN A 1 100 ? 0.116 32.5 14.164 1 77.81 100 GLN A N 1
ATOM 777 C CA . GLN A 1 100 ? 1.292 31.766 13.695 1 77.81 100 GLN A CA 1
ATOM 778 C C . GLN A 1 100 ? 1.578 32.062 12.227 1 77.81 100 GLN A C 1
ATOM 780 O O . GLN A 1 100 ? 0.714 31.891 11.367 1 77.81 100 GLN A O 1
ATOM 785 N N . SER A 1 101 ? 2.791 32.625 11.891 1 74.81 101 SER A N 1
ATOM 786 C CA . SER A 1 101 ? 3.123 33.062 10.539 1 74.81 101 SER A CA 1
ATOM 787 C C . SER A 1 101 ? 3.678 31.906 9.695 1 74.81 101 SER A C 1
ATOM 789 O O . SER A 1 101 ? 3.703 31.984 8.469 1 74.81 101 SER A O 1
ATOM 791 N N . GLY A 1 102 ? 4.066 30.906 10.297 1 84.56 102 GLY A N 1
ATOM 792 C CA . GLY A 1 102 ? 4.695 29.797 9.602 1 84.56 102 GLY A CA 1
ATOM 793 C C . GLY A 1 102 ? 5.633 29 10.492 1 84.56 102 GLY A C 1
ATOM 794 O O . GLY A 1 102 ? 5.348 28.781 11.672 1 84.56 102 GLY A O 1
ATOM 795 N N . TYR A 1 103 ? 6.676 28.531 9.734 1 88.56 103 TYR A N 1
ATOM 796 C CA . TYR A 1 103 ? 7.668 27.734 10.453 1 88.56 103 TYR A CA 1
ATOM 797 C C . TYR A 1 103 ? 9.062 28.328 10.305 1 88.56 103 TYR A C 1
ATOM 799 O O . TYR A 1 103 ? 9.336 29.047 9.336 1 88.56 103 TYR A O 1
ATOM 807 N N . ILE A 1 104 ? 9.82 28.125 11.289 1 90.38 104 ILE A N 1
ATOM 808 C CA . ILE A 1 104 ? 11.227 28.5 11.203 1 90.38 104 ILE A CA 1
ATOM 809 C C . ILE A 1 104 ? 12.094 27.266 11.477 1 90.38 104 ILE A C 1
ATOM 811 O O . ILE A 1 104 ? 11.945 26.609 12.508 1 90.38 104 ILE A O 1
ATOM 815 N N . PHE A 1 105 ? 12.906 26.969 10.57 1 90.31 105 PHE A N 1
ATOM 816 C CA . PHE A 1 105 ? 13.867 25.891 10.789 1 90.31 105 PHE A CA 1
ATOM 817 C C . PHE A 1 105 ? 15.273 26.453 10.961 1 90.31 105 PHE A C 1
ATOM 819 O O . PHE A 1 105 ? 15.703 27.328 10.203 1 90.31 105 PHE A O 1
ATOM 826 N N . ILE A 1 106 ? 15.93 25.969 11.969 1 91.94 106 ILE A N 1
ATOM 827 C CA . ILE A 1 106 ? 17.266 26.422 12.305 1 91.94 106 ILE A CA 1
ATOM 828 C C . ILE A 1 106 ? 18.266 25.281 12.102 1 91.94 106 ILE A C 1
ATOM 830 O O . ILE A 1 106 ? 18.047 24.156 12.57 1 91.94 106 ILE A O 1
ATOM 834 N N . GLN A 1 107 ? 19.312 25.562 11.367 1 91.5 107 GLN A N 1
ATOM 835 C CA . GLN A 1 107 ? 20.344 24.562 11.164 1 91.5 107 GLN A CA 1
ATOM 836 C C . GLN A 1 107 ? 21.703 25.094 11.586 1 91.5 107 GLN A C 1
ATOM 838 O O . GLN A 1 107 ? 22.141 26.156 11.133 1 91.5 107 GLN A O 1
ATOM 843 N N . THR A 1 108 ? 22.328 24.375 12.477 1 93.69 108 THR A N 1
ATOM 844 C CA . THR A 1 108 ? 23.734 24.656 12.797 1 93.69 108 THR A CA 1
ATOM 845 C C . THR A 1 108 ? 24.656 23.781 11.953 1 93.69 108 THR A C 1
ATOM 847 O O . THR A 1 108 ? 24.266 22.703 11.508 1 93.69 108 THR A O 1
ATOM 850 N N . ASP A 1 109 ? 25.797 24.266 11.75 1 92.56 109 ASP A N 1
ATOM 851 C CA . ASP A 1 109 ? 26.719 23.531 10.883 1 92.56 109 ASP A CA 1
ATOM 852 C C . ASP A 1 109 ? 27.156 22.219 11.539 1 92.56 109 ASP A C 1
ATOM 854 O O . ASP A 1 109 ? 27.359 21.219 10.844 1 92.56 109 ASP A O 1
ATOM 858 N N . LYS A 1 110 ? 27.297 22.297 12.828 1 93.62 110 LYS A N 1
ATOM 859 C CA . LYS A 1 110 ? 27.625 21.109 13.594 1 93.62 110 LYS A CA 1
ATOM 860 C C . LYS A 1 110 ? 26.609 20.875 14.711 1 93.62 110 LYS A C 1
ATOM 862 O O . LYS A 1 110 ? 25.734 21.719 14.938 1 93.62 110 LYS A O 1
ATOM 867 N N . THR A 1 111 ? 26.797 19.656 15.328 1 93.88 111 THR A N 1
ATOM 868 C CA . THR A 1 111 ? 25.922 19.328 16.438 1 93.88 111 THR A CA 1
ATOM 869 C C . THR A 1 111 ? 26.672 19.438 17.766 1 93.88 111 THR A C 1
ATOM 871 O O . THR A 1 111 ? 26.047 19.359 18.844 1 93.88 111 THR A O 1
ATOM 874 N N . ILE A 1 112 ? 27.938 19.625 17.625 1 92.81 112 ILE A N 1
ATOM 875 C CA . ILE A 1 112 ? 28.781 19.719 18.812 1 92.81 112 ILE A CA 1
ATOM 876 C C . ILE A 1 112 ? 29.906 20.703 18.562 1 92.81 112 ILE A C 1
ATOM 878 O O . ILE A 1 112 ? 30.484 20.75 17.469 1 92.81 112 ILE A O 1
ATOM 882 N N . TYR A 1 113 ? 30.188 21.531 19.594 1 94.44 113 TYR A N 1
ATOM 883 C CA . TYR A 1 113 ? 31.203 22.578 19.484 1 94.44 113 TYR A CA 1
ATOM 884 C C . TYR A 1 113 ? 32.094 22.594 20.719 1 94.44 113 TYR A C 1
ATOM 886 O O . TYR A 1 113 ? 31.688 22.203 21.797 1 94.44 113 TYR A O 1
ATOM 894 N N . THR A 1 114 ? 33.344 23.062 20.469 1 92.31 114 THR A N 1
ATOM 895 C CA . THR A 1 114 ? 34.25 23.312 21.578 1 92.31 114 THR A CA 1
ATOM 896 C C . THR A 1 114 ? 34.188 24.781 22 1 92.31 114 THR A C 1
ATOM 898 O O . THR A 1 114 ? 33.906 25.656 21.172 1 92.31 114 THR A O 1
ATOM 901 N N . PRO A 1 115 ? 34.5 24.953 23.328 1 92.94 115 PRO A N 1
ATOM 902 C CA . PRO A 1 115 ? 34.562 26.359 23.734 1 92.94 115 PRO A CA 1
ATOM 903 C C . PRO A 1 115 ? 35.531 27.172 22.875 1 92.94 115 PRO A C 1
ATOM 905 O O . PRO A 1 115 ? 36.625 26.672 22.516 1 92.94 115 PRO A O 1
ATOM 908 N N . GLY A 1 116 ? 35.094 28.359 22.516 1 92.75 116 GLY A N 1
ATOM 909 C CA . GLY A 1 116 ? 35.938 29.203 21.672 1 92.75 116 GLY A CA 1
ATOM 910 C C . GLY A 1 116 ? 35.656 29.047 20.203 1 92.75 116 GLY A C 1
ATOM 911 O O . GLY A 1 116 ? 36.125 29.828 19.375 1 92.75 116 GLY A O 1
ATOM 912 N N . SER A 1 117 ? 34.844 28.078 19.859 1 92.75 117 SER A N 1
ATOM 913 C CA . SER A 1 117 ? 34.562 27.828 18.453 1 92.75 117 SER A CA 1
ATOM 914 C C . SER A 1 117 ? 33.375 28.688 17.969 1 92.75 117 SER A C 1
ATOM 916 O O . SER A 1 117 ? 32.625 29.234 18.797 1 92.75 117 SER A O 1
ATOM 918 N N . ALA A 1 118 ? 33.219 28.766 16.703 1 93.94 118 ALA A N 1
ATOM 919 C CA . ALA A 1 118 ? 32.125 29.516 16.094 1 93.94 118 ALA A CA 1
ATOM 920 C C . ALA A 1 118 ? 31.016 28.594 15.625 1 93.94 118 ALA A C 1
ATOM 922 O O . ALA A 1 118 ? 31.281 27.578 14.961 1 93.94 118 ALA A O 1
ATOM 923 N N . VAL A 1 119 ? 29.859 28.953 16.047 1 94.94 119 VAL A N 1
ATOM 924 C CA . VAL A 1 119 ? 28.672 28.266 15.555 1 94.94 119 VAL A CA 1
ATOM 925 C C . VAL A 1 119 ? 28.156 28.969 14.297 1 94.94 119 VAL A C 1
ATOM 927 O O . VAL A 1 119 ? 27.781 30.141 14.344 1 94.94 119 VAL A O 1
ATOM 930 N N . ARG A 1 120 ? 28.234 28.266 13.219 1 93.56 120 ARG A N 1
ATOM 931 C CA . ARG A 1 120 ? 27.625 28.781 12 1 93.56 120 ARG A CA 1
ATOM 932 C C . ARG A 1 120 ? 26.219 28.25 11.82 1 93.56 120 ARG A C 1
ATOM 934 O O . ARG A 1 120 ? 26 27.031 11.891 1 93.56 120 ARG A O 1
ATOM 941 N N . TYR A 1 121 ? 25.297 29.156 11.672 1 91.88 121 TYR A N 1
ATOM 942 C CA . TYR A 1 121 ? 23.922 28.688 11.594 1 91.88 121 TYR A CA 1
ATOM 943 C C . TYR A 1 121 ? 23.172 29.375 10.469 1 91.88 121 TYR A C 1
ATOM 945 O O . TYR A 1 121 ? 23.594 30.438 10 1 91.88 121 TYR A O 1
ATOM 953 N N . ARG A 1 122 ? 22.156 28.688 9.992 1 90.5 122 ARG A N 1
ATOM 954 C CA . ARG A 1 122 ? 21.219 29.203 8.992 1 90.5 122 ARG A CA 1
ATOM 955 C C . ARG A 1 122 ? 19.781 29.125 9.5 1 90.5 122 ARG A C 1
ATOM 957 O O . ARG A 1 122 ? 19.453 28.25 10.297 1 90.5 122 ARG A O 1
ATOM 964 N N . ILE A 1 123 ? 19.062 30.109 9.086 1 89.88 123 ILE A N 1
ATOM 965 C CA . ILE A 1 123 ? 17.656 30.156 9.445 1 89.88 123 ILE A CA 1
ATOM 966 C C . ILE A 1 123 ? 16.797 30.094 8.188 1 89.88 123 ILE A C 1
ATOM 968 O O . ILE A 1 123 ? 17.047 30.797 7.211 1 89.88 123 ILE A O 1
ATOM 972 N N . PHE A 1 124 ? 15.812 29.234 8.227 1 88.12 124 PHE A N 1
ATOM 973 C CA . PHE A 1 124 ? 14.898 29.078 7.102 1 88.12 124 PHE A CA 1
ATOM 974 C C . PHE A 1 124 ? 13.469 29.406 7.512 1 88.12 124 PHE A C 1
ATOM 976 O O . PHE A 1 124 ? 12.727 28.531 7.945 1 88.12 124 PHE A O 1
ATOM 983 N N . PRO A 1 125 ? 13.102 30.625 7.402 1 88.69 125 PRO A N 1
ATOM 984 C CA . PRO A 1 125 ? 11.688 30.969 7.609 1 88.69 125 PRO A CA 1
ATOM 985 C C . PRO A 1 125 ? 10.805 30.531 6.445 1 88.69 125 PRO A C 1
ATOM 987 O O . PRO A 1 125 ? 11.055 30.906 5.297 1 88.69 125 PRO A O 1
ATOM 990 N N . VAL A 1 126 ? 9.828 29.734 6.707 1 86.25 126 VAL A N 1
ATOM 991 C CA . VAL A 1 126 ? 8.953 29.25 5.641 1 86.25 126 VAL A CA 1
ATOM 992 C C . VAL A 1 126 ? 7.496 29.422 6.055 1 86.25 126 VAL A C 1
ATOM 994 O O . VAL A 1 126 ? 7.172 29.391 7.242 1 86.25 126 VAL A O 1
ATOM 997 N N . GLY A 1 127 ? 6.707 29.578 5.066 1 82.62 127 GLY A N 1
ATOM 998 C CA . GLY A 1 127 ? 5.277 29.688 5.312 1 82.62 127 GLY A CA 1
ATOM 999 C C . GLY A 1 127 ? 4.598 28.344 5.488 1 82.62 127 GLY A C 1
ATOM 1000 O O . GLY A 1 127 ? 5.266 27.328 5.621 1 82.62 127 GLY A O 1
ATOM 1001 N N . TYR A 1 128 ? 3.277 28.438 5.508 1 77.56 128 TYR A N 1
ATOM 1002 C CA . TYR A 1 128 ? 2.492 27.234 5.77 1 77.56 128 TYR A CA 1
ATOM 1003 C C . TYR A 1 128 ? 2.58 26.25 4.605 1 77.56 128 TYR A C 1
ATOM 1005 O O . TYR A 1 128 ? 2.371 25.047 4.777 1 77.56 128 TYR A O 1
ATOM 1013 N N . ARG A 1 129 ? 2.859 26.734 3.441 1 75.94 129 ARG A N 1
ATOM 1014 C CA . ARG A 1 129 ? 3.014 25.875 2.271 1 75.94 129 ARG A CA 1
ATOM 1015 C C . ARG A 1 129 ? 4.484 25.562 2.014 1 75.94 129 ARG A C 1
ATOM 1017 O O . ARG A 1 129 ? 4.848 25.125 0.919 1 75.94 129 ARG A O 1
ATOM 1024 N N . MET A 1 130 ? 5.324 25.922 2.932 1 80.44 130 MET A N 1
ATOM 1025 C CA . MET A 1 130 ? 6.762 25.672 2.9 1 80.44 130 MET A CA 1
ATOM 1026 C C . MET A 1 130 ? 7.457 26.578 1.898 1 80.44 130 MET A C 1
ATOM 1028 O O . MET A 1 130 ? 8.5 26.234 1.348 1 80.44 130 MET A O 1
ATOM 1032 N N . GLU A 1 131 ? 6.812 27.641 1.602 1 80.94 131 GLU A N 1
ATOM 1033 C CA . GLU A 1 131 ? 7.449 28.656 0.765 1 80.94 131 GLU A CA 1
ATOM 1034 C C . GLU A 1 131 ? 8.312 29.594 1.598 1 80.94 131 GLU A C 1
ATOM 1036 O O . GLU A 1 131 ? 7.977 29.906 2.74 1 80.94 131 GLU A O 1
ATOM 1041 N N . PRO A 1 132 ? 9.352 30.031 1.076 1 82.94 132 PRO A N 1
ATOM 1042 C CA . PRO A 1 132 ? 10.188 30.969 1.826 1 82.94 132 PRO A CA 1
ATOM 1043 C C . PRO A 1 132 ? 9.453 32.281 2.146 1 82.94 132 PRO A C 1
ATOM 1045 O O . PRO A 1 132 ? 8.695 32.781 1.312 1 82.94 132 PRO A O 1
ATOM 1048 N N . LEU A 1 133 ? 9.625 32.812 3.35 1 82.38 133 LEU A N 1
ATOM 1049 C CA . LEU A 1 133 ? 9 34.062 3.773 1 82.38 133 LEU A CA 1
ATOM 1050 C C . LEU A 1 133 ? 10.047 35.156 3.951 1 82.38 133 LEU A C 1
ATOM 1052 O O . LEU A 1 133 ? 11.141 34.906 4.457 1 82.38 133 LEU A O 1
ATOM 1056 N N . GLU A 1 134 ? 9.664 36.281 3.52 1 82.31 134 GLU A N 1
ATOM 1057 C CA . GLU A 1 134 ? 10.523 37.438 3.719 1 82.31 134 GLU A CA 1
ATOM 1058 C C . GLU A 1 134 ? 10.133 38.188 4.988 1 82.31 134 GLU A C 1
ATOM 1060 O O . GLU A 1 134 ? 9.617 39.312 4.914 1 82.31 134 GLU A O 1
ATOM 1065 N N . LYS A 1 135 ? 10.367 37.625 6.117 1 81.81 135 LYS A N 1
ATOM 1066 C CA . LYS A 1 135 ? 10.062 38.219 7.414 1 81.81 135 LYS A CA 1
ATOM 1067 C C . LYS A 1 135 ? 11.297 38.219 8.312 1 81.81 135 LYS A C 1
ATOM 1069 O O . LYS A 1 135 ? 12.164 37.375 8.195 1 81.81 135 LYS A O 1
ATOM 1074 N N . ASN A 1 136 ? 11.281 39.188 9.109 1 86.75 136 ASN A N 1
ATOM 1075 C CA . ASN A 1 136 ? 12.367 39.25 10.078 1 86.75 136 ASN A CA 1
ATOM 1076 C C . ASN A 1 136 ? 12.219 38.219 11.172 1 86.75 136 ASN A C 1
ATOM 1078 O O . ASN A 1 136 ? 11.109 37.938 11.633 1 86.75 136 ASN A O 1
ATOM 1082 N N . VAL A 1 137 ? 13.359 37.688 11.492 1 90.69 137 VAL A N 1
ATOM 1083 C CA . VAL A 1 137 ? 13.383 36.625 12.516 1 90.69 137 VAL A CA 1
ATOM 1084 C C . VAL A 1 137 ? 14.344 37.031 13.633 1 90.69 137 VAL A C 1
ATOM 1086 O O . VAL A 1 137 ? 15.438 37.531 13.367 1 90.69 137 VAL A O 1
ATOM 1089 N N . ILE A 1 138 ? 13.859 36.906 14.805 1 92.5 138 ILE A N 1
ATOM 1090 C CA . ILE A 1 138 ? 14.703 37.125 15.969 1 92.5 138 ILE A CA 1
ATOM 1091 C C . ILE A 1 138 ? 15.328 35.812 16.422 1 92.5 138 ILE A C 1
ATOM 1093 O O . ILE A 1 138 ? 14.625 34.812 16.609 1 92.5 138 ILE A O 1
ATOM 1097 N N . VAL A 1 139 ? 16.625 35.812 16.531 1 93.44 139 VAL A N 1
ATOM 1098 C CA . VAL A 1 139 ? 17.359 34.625 16.938 1 93.44 139 VAL A CA 1
ATOM 1099 C C . VAL A 1 139 ? 18.031 34.844 18.281 1 93.44 139 VAL A C 1
ATOM 1101 O O . VAL A 1 139 ? 18.656 35.906 18.5 1 93.44 139 VAL A O 1
ATOM 1104 N N . GLU A 1 140 ? 17.844 33.875 19.141 1 95.81 140 GLU A N 1
ATOM 1105 C CA . GLU A 1 140 ? 18.453 33.938 20.469 1 95.81 140 GLU A CA 1
ATOM 1106 C C . GLU A 1 140 ? 19.219 32.656 20.797 1 95.81 140 GLU A C 1
ATOM 1108 O O . GLU A 1 140 ? 18.766 31.562 20.453 1 95.81 140 GLU A O 1
ATOM 1113 N N . PHE A 1 141 ? 20.406 32.812 21.359 1 96 141 PHE A N 1
ATOM 1114 C CA . PHE A 1 141 ? 21.172 31.672 21.891 1 96 141 PHE A CA 1
ATOM 1115 C C . PHE A 1 141 ? 21.094 31.625 23.406 1 96 141 PHE A C 1
ATOM 1117 O O . PHE A 1 141 ? 21.297 32.656 24.078 1 96 141 PHE A O 1
ATOM 1124 N N . GLN A 1 142 ? 20.812 30.469 23.844 1 95.81 142 GLN A N 1
ATOM 1125 C CA . GLN A 1 142 ? 20.672 30.297 25.297 1 95.81 142 GLN A CA 1
ATOM 1126 C C . GLN A 1 142 ? 21.641 29.25 25.812 1 95.81 142 GLN A C 1
ATOM 1128 O O . GLN A 1 142 ? 21.875 28.219 25.156 1 95.81 142 GLN A O 1
ATOM 1133 N N . THR A 1 143 ? 22.188 29.516 26.969 1 94.62 143 THR A N 1
ATOM 1134 C CA . THR A 1 143 ? 23.047 28.562 27.656 1 94.62 143 THR A CA 1
ATOM 1135 C C . THR A 1 143 ? 22.234 27.406 28.25 1 94.62 143 THR A C 1
ATOM 1137 O O . THR A 1 143 ? 21.016 27.469 28.281 1 94.62 143 THR A O 1
ATOM 1140 N N . PRO A 1 144 ? 22.953 26.359 28.594 1 93.94 144 PRO A N 1
ATOM 1141 C CA . PRO A 1 144 ? 22.234 25.234 29.219 1 93.94 144 PRO A CA 1
ATOM 1142 C C . PRO A 1 144 ? 21.438 25.656 30.453 1 93.94 144 PRO A C 1
ATOM 1144 O O . PRO A 1 144 ? 20.453 25.016 30.797 1 93.94 144 PRO A O 1
ATOM 1147 N N . ASP A 1 145 ? 21.781 26.797 31.109 1 92.81 145 ASP A N 1
ATOM 1148 C CA . ASP A 1 145 ? 21.094 27.281 32.312 1 92.81 145 ASP A CA 1
ATOM 1149 C C . ASP A 1 145 ? 19.922 28.188 31.953 1 92.81 145 ASP A C 1
ATOM 1151 O O . ASP A 1 145 ? 19.266 28.75 32.812 1 92.81 145 ASP A O 1
ATOM 1155 N N . GLY A 1 146 ? 19.812 28.438 30.734 1 92.12 146 GLY A N 1
ATOM 1156 C CA . GLY A 1 146 ? 18.656 29.203 30.281 1 92.12 146 GLY A CA 1
ATOM 1157 C C . GLY A 1 146 ? 18.938 30.688 30.156 1 92.12 146 GLY A C 1
ATOM 1158 O O . GLY A 1 146 ? 18 31.484 30.094 1 92.12 146 GLY A O 1
ATOM 1159 N N . ILE A 1 147 ? 20.141 31.047 30.141 1 93.5 147 ILE A N 1
ATOM 1160 C CA . ILE A 1 147 ? 20.5 32.469 30.031 1 93.5 147 ILE A CA 1
ATOM 1161 C C . ILE A 1 147 ? 20.719 32.844 28.578 1 93.5 147 ILE A C 1
ATOM 1163 O O . ILE A 1 147 ? 21.484 32.188 27.859 1 93.5 147 ILE A O 1
ATOM 1167 N N . VAL A 1 148 ? 20.062 33.938 28.109 1 94.81 148 VAL A N 1
ATOM 1168 C CA . VAL A 1 148 ? 20.234 34.406 26.734 1 94.81 148 VAL A CA 1
ATOM 1169 C C . VAL A 1 148 ? 21.562 35.156 26.625 1 94.81 148 VAL A C 1
ATOM 1171 O O . VAL A 1 148 ? 21.781 36.156 27.328 1 94.81 148 VAL A O 1
ATOM 1174 N N . VAL A 1 149 ? 22.406 34.812 25.719 1 93.25 149 VAL A N 1
ATOM 1175 C CA . VAL A 1 149 ? 23.719 35.438 25.609 1 93.25 149 VAL A CA 1
ATOM 1176 C C . VAL A 1 149 ? 23.875 36.094 24.25 1 93.25 149 VAL A C 1
ATOM 1178 O O . VAL A 1 149 ? 24.859 36.812 24 1 93.25 149 VAL A O 1
ATOM 1181 N N . HIS A 1 150 ? 23.078 35.844 23.391 1 91.94 150 HIS A N 1
ATOM 1182 C CA . HIS A 1 150 ? 23.109 36.406 22.047 1 91.94 150 HIS A CA 1
ATOM 1183 C C . HIS A 1 150 ? 21.688 36.688 21.531 1 91.94 150 HIS A C 1
ATOM 1185 O O . HIS A 1 150 ? 20.781 35.875 21.766 1 91.94 150 HIS A O 1
ATOM 1191 N N . HIS A 1 151 ? 21.516 37.844 20.969 1 92.5 151 HIS A N 1
ATOM 1192 C CA . HIS A 1 151 ? 20.234 38.312 20.438 1 92.5 151 HIS A CA 1
ATOM 1193 C C . HIS A 1 151 ? 20.422 39.125 19.156 1 92.5 151 HIS A C 1
ATOM 1195 O O . HIS A 1 151 ? 21.062 40.188 19.188 1 92.5 151 HIS A O 1
ATOM 1201 N N . VAL A 1 152 ? 19.859 38.562 18.094 1 91.12 152 VAL A N 1
ATOM 1202 C CA . VAL A 1 152 ? 20.031 39.281 16.844 1 91.12 152 VAL A CA 1
ATOM 1203 C C . VAL A 1 152 ? 18.75 39.188 16.016 1 91.12 152 VAL A C 1
ATOM 1205 O O . VAL A 1 152 ? 18 38.219 16.109 1 91.12 152 VAL A O 1
ATOM 1208 N N . SER A 1 153 ? 18.469 40.188 15.305 1 89.56 153 SER A N 1
ATOM 1209 C CA . SER A 1 153 ? 17.391 40.219 14.328 1 89.56 153 SER A CA 1
ATOM 1210 C C . SER A 1 153 ? 17.922 40.031 12.906 1 89.56 153 SER A C 1
ATOM 1212 O O . SER A 1 153 ? 18.797 40.781 12.469 1 89.56 153 SER A O 1
ATOM 1214 N N . ILE A 1 154 ? 17.469 39 12.273 1 86.75 154 ILE A N 1
ATOM 1215 C CA . ILE A 1 154 ? 17.969 38.656 10.938 1 86.75 154 ILE A CA 1
ATOM 1216 C C . ILE A 1 154 ? 16.859 38.844 9.906 1 86.75 154 ILE A C 1
ATOM 1218 O O . ILE A 1 154 ? 15.719 38.438 10.125 1 86.75 154 ILE A O 1
ATOM 1222 N N . ALA A 1 155 ? 17.203 39.5 8.812 1 74.94 155 ALA A N 1
ATOM 1223 C CA . ALA A 1 155 ? 16.266 39.625 7.695 1 74.94 155 ALA A CA 1
ATOM 1224 C C . ALA A 1 155 ? 16.219 38.312 6.887 1 74.94 155 ALA A C 1
ATOM 1226 O O . ALA A 1 155 ? 17.234 37.656 6.73 1 74.94 155 ALA A O 1
ATOM 1227 N N . SER A 1 156 ? 15.086 37.656 6.656 1 62.62 156 SER A N 1
ATOM 1228 C CA . SER A 1 156 ? 14.734 36.312 6.215 1 62.62 156 SER A CA 1
ATOM 1229 C C . SER A 1 156 ? 15.469 35.969 4.93 1 62.62 156 SER A C 1
ATOM 1231 O O . SER A 1 156 ? 15.734 34.781 4.672 1 62.62 156 SER A O 1
ATOM 1233 N N . ILE A 1 157 ? 15.477 36.844 3.873 1 56.44 157 ILE A N 1
ATOM 1234 C CA . ILE A 1 157 ? 16 36.375 2.604 1 56.44 157 ILE A CA 1
ATOM 1235 C C . ILE A 1 157 ? 17.469 35.969 2.777 1 56.44 157 ILE A C 1
ATOM 1237 O O . ILE A 1 157 ? 18.094 35.469 1.835 1 56.44 157 ILE A O 1
ATOM 1241 N N . SER A 1 158 ? 17.906 36.125 3.889 1 53.84 158 SER A N 1
ATOM 1242 C CA . SER A 1 158 ? 19.359 36.062 3.949 1 53.84 158 SER A CA 1
ATOM 1243 C C . SER A 1 158 ? 19.859 34.625 3.908 1 53.84 158 SER A C 1
ATOM 1245 O O . SER A 1 158 ? 19.5 33.812 4.766 1 53.84 158 SER A O 1
ATOM 1247 N N . THR A 1 159 ? 19.891 34.094 2.699 1 57.38 159 THR A N 1
ATOM 1248 C CA . THR A 1 159 ? 20.625 32.875 2.404 1 57.38 159 THR A CA 1
ATOM 1249 C C . THR A 1 159 ? 21.938 32.812 3.199 1 57.38 159 THR A C 1
ATOM 1251 O O . THR A 1 159 ? 22.734 31.922 3.01 1 57.38 159 THR A O 1
ATOM 1254 N N . ASN A 1 160 ? 22.031 33.781 4.156 1 67.06 160 ASN A N 1
ATOM 1255 C CA . ASN A 1 160 ? 23.406 33.969 4.609 1 67.06 160 ASN A CA 1
ATOM 1256 C C . ASN A 1 160 ? 23.672 33.156 5.891 1 67.06 160 ASN A C 1
ATOM 1258 O O . ASN A 1 160 ? 22.797 33.062 6.75 1 67.06 160 ASN A O 1
ATOM 1262 N N . ILE A 1 161 ? 24.688 32.531 5.961 1 84.44 161 ILE A N 1
ATOM 1263 C CA . ILE A 1 161 ? 25.281 31.844 7.113 1 84.44 161 ILE A CA 1
ATOM 1264 C C . ILE A 1 161 ? 25.703 32.875 8.156 1 84.44 161 ILE A C 1
ATOM 1266 O O . ILE A 1 161 ? 26.344 33.875 7.824 1 84.44 161 ILE A O 1
ATOM 1270 N N . GLN A 1 162 ? 25.141 32.75 9.391 1 88.12 162 GLN A N 1
ATOM 1271 C CA . GLN A 1 162 ? 25.5 33.656 10.484 1 88.12 162 GLN A CA 1
ATOM 1272 C C . GLN A 1 162 ? 26.406 32.969 11.484 1 88.12 162 GLN A C 1
ATOM 1274 O O . GLN A 1 162 ? 26.25 31.766 11.758 1 88.12 162 GLN A O 1
ATOM 1279 N N . PRO A 1 163 ? 27.312 33.719 11.945 1 90.69 163 PRO A N 1
ATOM 1280 C CA . PRO A 1 163 ? 28.188 33.125 12.969 1 90.69 163 PRO A CA 1
ATOM 1281 C C . PRO A 1 163 ? 27.766 33.531 14.383 1 90.69 163 PRO A C 1
ATOM 1283 O O . PRO A 1 163 ? 27.25 34.625 14.602 1 90.69 163 PRO A O 1
ATOM 1286 N N . PHE A 1 164 ? 27.938 32.688 15.359 1 94.38 164 PHE A N 1
ATOM 1287 C CA . PHE A 1 164 ? 27.922 32.938 16.797 1 94.38 164 PHE A CA 1
ATOM 1288 C C . PHE A 1 164 ? 29.156 32.344 17.469 1 94.38 164 PHE A C 1
ATOM 1290 O O . PHE A 1 164 ? 29.312 31.125 17.516 1 94.38 164 PHE A O 1
ATOM 1297 N N . ASN A 1 165 ? 29.938 33.25 17.984 1 94.44 165 ASN A N 1
ATOM 1298 C CA . ASN A 1 165 ? 31.172 32.781 18.594 1 94.44 165 ASN A CA 1
ATOM 1299 C C . ASN A 1 165 ? 30.969 32.406 20.062 1 94.44 165 ASN A C 1
ATOM 1301 O O . ASN A 1 165 ? 30.656 33.281 20.891 1 94.44 165 ASN A O 1
ATOM 1305 N N . ILE A 1 166 ? 31.25 31.203 20.328 1 94.75 166 ILE A N 1
ATOM 1306 C CA . ILE A 1 166 ? 31.141 30.75 21.719 1 94.75 166 ILE A CA 1
ATOM 1307 C C . ILE A 1 166 ? 32.344 31.281 22.516 1 94.75 166 ILE A C 1
ATOM 1309 O O . ILE A 1 166 ? 33.5 31.078 22.125 1 94.75 166 ILE A O 1
ATOM 1313 N N . PRO A 1 167 ? 32.031 31.797 23.641 1 91.25 167 PRO A N 1
ATOM 1314 C CA . PRO A 1 167 ? 33.156 32.25 24.453 1 91.25 167 PRO A CA 1
ATOM 1315 C C . PRO A 1 167 ? 34.031 31.094 24.953 1 91.25 167 PRO A C 1
ATOM 1317 O O . PRO A 1 167 ? 33.562 29.969 25.047 1 91.25 167 PRO A O 1
ATOM 1320 N N . GLU A 1 168 ? 35.25 31.469 25.312 1 90.19 168 GLU A N 1
ATOM 1321 C CA . GLU A 1 168 ? 36.188 30.453 25.781 1 90.19 168 GLU A CA 1
ATOM 1322 C C . GLU A 1 168 ? 35.781 29.922 27.156 1 90.19 168 GLU A C 1
ATOM 1324 O O . GLU A 1 168 ? 35.969 28.734 27.453 1 90.19 168 GLU A O 1
ATOM 1329 N N . ILE A 1 169 ? 35.375 30.844 28 1 88.94 169 ILE A N 1
ATOM 1330 C CA . ILE A 1 169 ? 34.875 30.469 29.328 1 88.94 169 ILE A CA 1
ATOM 1331 C C . ILE A 1 169 ? 33.344 30.422 29.312 1 88.94 169 ILE A C 1
ATOM 1333 O O . ILE A 1 169 ? 32.688 31.469 29.359 1 88.94 169 ILE A O 1
ATOM 1337 N N . VAL A 1 170 ? 32.906 29.203 29.219 1 87.38 170 VAL A N 1
ATOM 1338 C CA . VAL A 1 170 ? 31.453 29.094 29.062 1 87.38 170 VAL A CA 1
ATOM 1339 C C . VAL A 1 170 ? 30.953 27.844 29.766 1 87.38 170 VAL A C 1
ATOM 1341 O O . VAL A 1 170 ? 31.734 26.953 30.109 1 87.38 170 VAL A O 1
ATOM 1344 N N . SER A 1 171 ? 29.672 27.75 29.953 1 89.12 171 SER A N 1
ATOM 1345 C CA . SER A 1 171 ? 29.031 26.578 30.484 1 89.12 171 SER A CA 1
ATOM 1346 C C . SER A 1 171 ? 28.984 25.438 29.469 1 89.12 171 SER A C 1
ATOM 1348 O O . SER A 1 171 ? 28.562 25.656 28.328 1 89.12 171 SER A O 1
ATOM 1350 N N . LEU A 1 172 ? 29.438 24.312 29.875 1 92.31 172 LEU A N 1
ATOM 1351 C CA . LEU A 1 172 ? 29.344 23.125 29.031 1 92.31 172 LEU A CA 1
ATOM 1352 C C . LEU A 1 172 ? 27.953 22.5 29.125 1 92.31 172 LEU A C 1
ATOM 1354 O O . LEU A 1 172 ? 27.234 22.703 30.094 1 92.31 172 LEU A O 1
ATOM 1358 N N . GLY A 1 173 ? 27.547 21.953 28.078 1 94.38 173 GLY A N 1
ATOM 1359 C CA . GLY A 1 173 ? 26.25 21.297 28.047 1 94.38 173 GLY A CA 1
ATOM 1360 C C . GLY A 1 173 ? 25.469 21.562 26.781 1 94.38 173 GLY A C 1
ATOM 1361 O O . GLY A 1 173 ? 26.062 21.875 25.734 1 94.38 173 GLY A O 1
ATOM 1362 N N . THR A 1 174 ? 24.188 21.281 26.828 1 95.5 174 THR A N 1
ATOM 1363 C CA . THR A 1 174 ? 23.312 21.438 25.672 1 95.5 174 THR A CA 1
ATOM 1364 C C . THR A 1 174 ? 22.812 22.875 25.562 1 95.5 174 THR A C 1
ATOM 1366 O O . THR A 1 174 ? 22.109 23.359 26.453 1 95.5 174 THR A O 1
ATOM 1369 N N . TRP A 1 175 ? 23.172 23.516 24.562 1 95.94 175 TRP A N 1
ATOM 1370 C CA . TRP A 1 175 ? 22.734 24.875 24.266 1 95.94 175 TRP A CA 1
ATOM 1371 C C . TRP A 1 175 ? 21.484 24.875 23.391 1 95.94 175 TRP A C 1
ATOM 1373 O O . TRP A 1 175 ? 21.172 23.875 22.75 1 95.94 175 TRP A O 1
ATOM 1383 N N . MET A 1 176 ? 20.781 26.016 23.469 1 96.25 176 MET A N 1
ATOM 1384 C CA . MET A 1 176 ? 19.531 26.125 22.734 1 96.25 176 MET A CA 1
ATOM 1385 C C . MET A 1 176 ? 19.516 27.375 21.859 1 96.25 176 MET A C 1
ATOM 1387 O O . MET A 1 176 ? 19.953 28.438 22.312 1 96.25 176 MET A O 1
ATOM 1391 N N . VAL A 1 177 ? 19.156 27.219 20.672 1 95.62 177 VAL A N 1
ATOM 1392 C CA . VAL A 1 177 ? 18.906 28.344 19.766 1 95.62 177 VAL A CA 1
ATOM 1393 C C . VAL A 1 177 ? 17.406 28.5 19.547 1 95.62 177 VAL A C 1
ATOM 1395 O O . VAL A 1 177 ? 16.719 27.547 19.156 1 95.62 177 VAL A O 1
ATOM 1398 N N . THR A 1 178 ? 16.938 29.656 19.781 1 95.25 178 THR A N 1
ATOM 1399 C CA . THR A 1 178 ? 15.516 29.938 19.594 1 95.25 178 THR A CA 1
ATOM 1400 C C . THR A 1 178 ? 15.32 31 18.516 1 95.25 178 THR A C 1
ATOM 1402 O O . THR A 1 178 ? 16.094 31.969 18.422 1 95.25 178 THR A O 1
ATOM 1405 N N . ALA A 1 179 ? 14.375 30.75 17.688 1 92.56 179 ALA A N 1
ATOM 1406 C CA . ALA A 1 179 ? 14.008 31.719 16.656 1 92.56 179 ALA A CA 1
ATOM 1407 C C . ALA A 1 179 ? 12.516 32.031 16.688 1 92.56 179 ALA A C 1
ATOM 1409 O O . ALA A 1 179 ? 11.703 31.141 16.969 1 92.56 179 ALA A O 1
ATOM 1410 N N . LYS A 1 180 ? 12.18 33.25 16.453 1 91.06 180 LYS A N 1
ATOM 1411 C CA . LYS A 1 180 ? 10.781 33.656 16.391 1 91.06 180 LYS A CA 1
ATOM 1412 C C . LYS A 1 180 ? 10.594 34.812 15.391 1 91.06 180 LYS A C 1
ATOM 1414 O O . LYS A 1 180 ? 11.508 35.594 15.156 1 91.06 180 LYS A O 1
ATOM 1419 N N . TYR A 1 181 ? 9.5 34.812 14.789 1 86.94 181 TYR A N 1
ATOM 1420 C CA . TYR A 1 181 ? 9.172 35.938 13.922 1 86.94 181 TYR A CA 1
ATOM 1421 C C . TYR A 1 181 ? 8.984 37.219 14.734 1 86.94 181 TYR A C 1
ATOM 1423 O O . TYR A 1 181 ? 8.422 37.188 15.828 1 86.94 181 TYR A O 1
ATOM 1431 N N . GLU A 1 182 ? 9.383 38.219 14.148 1 83.5 182 GLU A N 1
ATOM 1432 C CA . GLU A 1 182 ? 9.273 39.5 14.844 1 83.5 182 GLU A CA 1
ATOM 1433 C C . GLU A 1 182 ? 7.809 39.875 15.031 1 83.5 182 GLU A C 1
ATOM 1435 O O . GLU A 1 182 ? 7.449 40.5 16.031 1 83.5 182 GLU A O 1
ATOM 1440 N N . ASP A 1 183 ? 7.047 39.5 14.094 1 77.56 183 ASP A N 1
ATOM 1441 C CA . ASP A 1 183 ? 5.648 39.938 14.117 1 77.56 183 ASP A CA 1
ATOM 1442 C C . ASP A 1 183 ? 4.797 38.938 14.922 1 77.56 183 ASP A C 1
ATOM 1444 O O . ASP A 1 183 ? 3.648 39.25 15.258 1 77.56 183 ASP A O 1
ATOM 1448 N N . SER A 1 184 ? 5.289 37.812 15.164 1 78.94 184 SER A N 1
ATOM 1449 C CA . SER A 1 184 ? 4.594 36.812 15.969 1 78.94 184 SER A CA 1
ATOM 1450 C C . SER A 1 184 ? 5.543 36.125 16.953 1 78.94 184 SER A C 1
ATOM 1452 O O . SER A 1 184 ? 5.816 34.938 16.844 1 78.94 184 SER A O 1
ATOM 1454 N N . PRO A 1 185 ? 5.891 36.781 17.938 1 79.06 185 PRO A N 1
ATOM 1455 C CA . PRO A 1 185 ? 6.93 36.312 18.844 1 79.06 185 PRO A CA 1
ATOM 1456 C C . PRO A 1 185 ? 6.426 35.188 19.781 1 79.06 185 PRO A C 1
ATOM 1458 O O . PRO A 1 185 ? 7.223 34.562 20.469 1 79.06 185 PRO A O 1
ATOM 1461 N N . GLN A 1 186 ? 5.18 35 19.719 1 75.81 186 GLN A N 1
ATOM 1462 C CA . GLN A 1 186 ? 4.605 34 20.641 1 75.81 186 GLN A CA 1
ATOM 1463 C C . GLN A 1 186 ? 4.984 32.594 20.219 1 75.81 186 GLN A C 1
ATOM 1465 O O . GLN A 1 186 ? 4.973 31.672 21.047 1 75.81 186 GLN A O 1
ATOM 1470 N N . HIS A 1 187 ? 5.277 32.438 19 1 79.5 187 HIS A N 1
ATOM 1471 C CA . HIS A 1 187 ? 5.641 31.094 18.516 1 79.5 187 HIS A CA 1
ATOM 1472 C C . HIS A 1 187 ? 7.145 30.984 18.281 1 79.5 187 HIS A C 1
ATOM 1474 O O . HIS A 1 187 ? 7.719 31.734 17.5 1 79.5 187 HIS A O 1
ATOM 1480 N N . THR A 1 188 ? 7.656 30.078 19.031 1 84.06 188 THR A N 1
ATOM 1481 C CA . THR A 1 188 ? 9.109 29.953 18.938 1 84.06 188 THR A CA 1
ATOM 1482 C C . THR A 1 188 ? 9.492 28.594 18.344 1 84.06 188 THR A C 1
ATOM 1484 O O . THR A 1 188 ? 8.75 27.625 18.469 1 84.06 188 THR A O 1
ATOM 1487 N N . PHE A 1 189 ? 10.578 28.625 17.672 1 90.12 189 PHE A N 1
ATOM 1488 C CA . PHE A 1 189 ? 11.195 27.422 17.125 1 90.12 189 PHE A CA 1
ATOM 1489 C C . PHE A 1 189 ? 12.602 27.234 17.688 1 90.12 189 PHE A C 1
ATOM 1491 O O . PHE A 1 189 ? 13.336 28.203 17.875 1 90.12 189 PHE A O 1
ATOM 1498 N N . THR A 1 190 ? 12.867 26 17.984 1 92.81 190 THR A N 1
ATOM 1499 C CA . THR A 1 190 ? 14.117 25.812 18.719 1 92.81 190 THR A CA 1
ATOM 1500 C C . THR A 1 190 ? 14.93 24.672 18.109 1 92.81 190 THR A C 1
ATOM 1502 O O . THR A 1 190 ? 14.383 23.812 17.422 1 92.81 190 THR A O 1
ATOM 1505 N N . THR A 1 191 ? 16.172 24.734 18.203 1 94 191 THR A N 1
ATOM 1506 C CA . THR A 1 191 ? 17.125 23.656 17.969 1 94 191 THR A CA 1
ATOM 1507 C C . THR A 1 191 ? 18.203 23.641 19.047 1 94 191 THR A C 1
ATOM 1509 O O . THR A 1 191 ? 18.297 24.562 19.859 1 94 191 THR A O 1
ATOM 1512 N N . HIS A 1 192 ? 18.953 22.562 19.141 1 95.62 192 HIS A N 1
ATOM 1513 C CA . HIS A 1 192 ? 19.953 22.422 20.188 1 95.62 192 HIS A CA 1
ATOM 1514 C C . HIS A 1 192 ? 21.297 22 19.625 1 95.62 192 HIS A C 1
ATOM 1516 O O . HIS A 1 192 ? 21.375 21.531 18.484 1 95.62 192 HIS A O 1
ATOM 1522 N N . PHE A 1 193 ? 22.297 22.25 20.297 1 95.06 193 PHE A N 1
ATOM 1523 C CA . PHE A 1 193 ? 23.625 21.719 20.047 1 95.06 193 PHE A CA 1
ATOM 1524 C C . PHE A 1 193 ? 24.391 21.562 21.359 1 95.06 193 PHE A C 1
ATOM 1526 O O . PHE A 1 193 ? 24 22.109 22.391 1 95.06 193 PHE A O 1
ATOM 1533 N N . GLU A 1 194 ? 25.438 20.859 21.266 1 94.94 194 GLU A N 1
ATOM 1534 C CA . GLU A 1 194 ? 26.219 20.594 22.469 1 94.94 194 GLU A CA 1
ATOM 1535 C C . GLU A 1 194 ? 27.531 21.359 22.453 1 94.94 194 GLU A C 1
ATOM 1537 O O . GLU A 1 194 ? 28.172 21.469 21.406 1 94.94 194 GLU A O 1
ATOM 1542 N N . VAL A 1 195 ? 27.844 21.875 23.641 1 93.56 195 VAL A N 1
ATOM 1543 C CA . VAL A 1 195 ? 29.172 22.469 23.828 1 93.56 195 VAL A CA 1
ATOM 1544 C C . VAL A 1 195 ? 29.969 21.641 24.828 1 93.56 195 VAL A C 1
ATOM 1546 O O . VAL A 1 195 ? 29.547 21.469 25.984 1 93.56 195 VAL A O 1
ATOM 1549 N N . LYS A 1 196 ? 30.984 21.125 24.344 1 90.88 196 LYS A N 1
ATOM 1550 C CA . LYS A 1 196 ? 31.844 20.281 25.156 1 90.88 196 LYS A CA 1
ATOM 1551 C C . LYS A 1 196 ? 33.281 20.25 24.609 1 90.88 196 LYS A C 1
ATOM 1553 O O . LYS A 1 196 ? 33.469 20.5 23.422 1 90.88 196 LYS A O 1
ATOM 1558 N N . GLU A 1 197 ? 34.219 20.016 25.578 1 85.31 197 GLU A N 1
ATOM 1559 C CA . GLU A 1 197 ? 35.562 19.75 25.109 1 85.31 197 GLU A CA 1
ATOM 1560 C C . GLU A 1 197 ? 35.688 18.359 24.484 1 85.31 197 GLU A C 1
ATOM 1562 O O . GLU A 1 197 ? 35.312 17.359 25.109 1 85.31 197 GLU A O 1
ATOM 1567 N N . TYR A 1 198 ? 36 18.406 23.141 1 79.06 198 TYR A N 1
ATOM 1568 C CA . TYR A 1 198 ? 36.094 17.109 22.5 1 79.06 198 TYR A CA 1
ATOM 1569 C C . TYR A 1 198 ? 37.219 17.109 21.469 1 79.06 198 TYR A C 1
ATOM 1571 O O . TYR A 1 198 ? 37.688 18.172 21.047 1 79.06 198 TYR A O 1
ATOM 1579 N N . VAL A 1 199 ? 37.781 15.961 21.234 1 69.31 199 VAL A N 1
ATOM 1580 C CA . VAL A 1 199 ? 38.688 15.727 20.141 1 69.31 199 VAL A CA 1
ATOM 1581 C C . VAL A 1 199 ? 38.031 14.844 19.078 1 69.31 199 VAL A C 1
ATOM 1583 O O . VAL A 1 199 ? 37.312 13.898 19.422 1 69.31 199 VAL A O 1
ATOM 1586 N N . LEU A 1 200 ? 38.188 15.281 17.781 1 72.5 200 LEU A N 1
ATOM 1587 C CA . LEU A 1 200 ? 37.594 14.492 16.703 1 72.5 200 LEU A CA 1
ATOM 1588 C C . LEU A 1 200 ? 38.219 13.094 16.656 1 72.5 200 LEU A C 1
ATOM 1590 O O . LEU A 1 200 ? 39.438 12.945 16.688 1 72.5 200 LEU A O 1
ATOM 1594 N N . PRO A 1 201 ? 37.281 12.203 16.672 1 66.25 201 PRO A N 1
ATOM 1595 C CA . PRO A 1 201 ? 37.812 10.844 16.625 1 66.25 201 PRO A CA 1
ATOM 1596 C C . PRO A 1 201 ? 38.438 10.508 15.266 1 66.25 201 PRO A C 1
ATOM 1598 O O . PRO A 1 201 ? 37.969 10.961 14.227 1 66.25 201 PRO A O 1
ATOM 1601 N N . SER A 1 202 ? 39.594 9.906 15.258 1 59.25 202 SER A N 1
ATOM 1602 C CA . SER A 1 202 ? 40.219 9.469 14.031 1 59.25 202 SER A CA 1
ATOM 1603 C C . SER A 1 202 ? 39.625 8.156 13.531 1 59.25 202 SER A C 1
ATOM 1605 O O . SER A 1 202 ? 39.875 7.738 12.398 1 59.25 202 SER A O 1
ATOM 1607 N N . PHE A 1 203 ? 38.938 7.527 14.367 1 58.12 203 PHE A N 1
ATOM 1608 C CA . PHE A 1 203 ? 38.312 6.27 13.969 1 58.12 203 PHE A CA 1
ATOM 1609 C C . PHE A 1 203 ? 36.875 6.168 14.5 1 58.12 203 PHE A C 1
ATOM 1611 O O . PHE A 1 203 ? 36.531 6.84 15.477 1 58.12 203 PHE A O 1
ATOM 1618 N N . GLU A 1 204 ? 36.094 5.469 13.797 1 64 204 GLU A N 1
ATOM 1619 C CA . GLU A 1 204 ? 34.719 5.203 14.188 1 64 204 GLU A CA 1
ATOM 1620 C C . GLU A 1 204 ? 34.531 3.748 14.602 1 64 204 GLU A C 1
ATOM 1622 O O . GLU A 1 204 ? 35.031 2.838 13.938 1 64 204 GLU A O 1
ATOM 1627 N N . VAL A 1 205 ? 34.125 3.627 15.805 1 59.09 205 VAL A N 1
ATOM 1628 C CA . VAL A 1 205 ? 33.781 2.277 16.234 1 59.09 205 VAL A CA 1
ATOM 1629 C C . VAL A 1 205 ? 32.281 2.148 16.391 1 59.09 205 VAL A C 1
ATOM 1631 O O . VAL A 1 205 ? 31.641 2.965 17.062 1 59.09 205 VAL A O 1
ATOM 1634 N N . LEU A 1 206 ? 31.812 1.307 15.625 1 62.03 206 LEU A N 1
ATOM 1635 C CA . LEU A 1 206 ? 30.375 1.051 15.695 1 62.03 206 LEU A CA 1
ATOM 1636 C C . LEU A 1 206 ? 30.094 -0.296 16.359 1 62.03 206 LEU A C 1
ATOM 1638 O O . LEU A 1 206 ? 30.688 -1.309 15.992 1 62.03 206 LEU A O 1
ATOM 1642 N N . LEU A 1 207 ? 29.5 -0.187 17.5 1 62.34 207 LEU A N 1
ATOM 1643 C CA . LEU A 1 207 ? 28.984 -1.399 18.125 1 62.34 207 LEU A CA 1
ATOM 1644 C C . LEU A 1 207 ? 27.547 -1.657 17.719 1 62.34 207 LEU A C 1
ATOM 1646 O O . LEU A 1 207 ? 26.656 -0.875 18.047 1 62.34 207 LEU A O 1
ATOM 1650 N N . VAL A 1 208 ? 27.422 -2.693 16.969 1 64.5 208 VAL A N 1
ATOM 1651 C CA . VAL A 1 208 ? 26.078 -2.982 16.484 1 64.5 208 VAL A CA 1
ATOM 1652 C C . VAL A 1 208 ? 25.594 -4.312 17.062 1 64.5 208 VAL A C 1
ATOM 1654 O O . VAL A 1 208 ? 26.016 -5.379 16.609 1 64.5 208 VAL A O 1
ATOM 1657 N N . PRO A 1 209 ? 24.797 -4.113 18.141 1 65 209 PRO A N 1
ATOM 1658 C CA . PRO A 1 209 ? 24.188 -5.363 18.609 1 65 209 PRO A CA 1
ATOM 1659 C C . PRO A 1 209 ? 23.234 -5.984 17.594 1 65 209 PRO A C 1
ATOM 1661 O O . PRO A 1 209 ? 22.5 -5.266 16.922 1 65 209 PRO A O 1
ATOM 1664 N N . HIS A 1 210 ? 23.359 -7.262 17.5 1 65.62 210 HIS A N 1
ATOM 1665 C CA . HIS A 1 210 ? 22.438 -7.949 16.594 1 65.62 210 HIS A CA 1
ATOM 1666 C C . HIS A 1 210 ? 21.016 -7.969 17.172 1 65.62 210 HIS A C 1
ATOM 1668 O O . HIS A 1 210 ? 20.047 -7.918 16.422 1 65.62 210 HIS A O 1
ATOM 1674 N N . GLU A 1 211 ? 21.078 -8.047 18.562 1 70.19 211 GLU A N 1
ATOM 1675 C CA . GLU A 1 211 ? 19.812 -7.988 19.266 1 70.19 211 GLU A CA 1
ATOM 1676 C C . GLU A 1 211 ? 19.672 -6.688 20.062 1 70.19 211 GLU A C 1
ATOM 1678 O O . GLU A 1 211 ? 20.656 -6.184 20.609 1 70.19 211 GLU A O 1
ATOM 1683 N N . LYS A 1 212 ? 18.531 -6.191 20.047 1 70.44 212 LYS A N 1
ATOM 1684 C CA . LYS A 1 212 ? 18.312 -4.918 20.734 1 70.44 212 LYS A CA 1
ATOM 1685 C C . LYS A 1 212 ? 18.219 -5.113 22.25 1 70.44 212 LYS A C 1
ATOM 1687 O O . LYS A 1 212 ? 18.328 -4.152 23.016 1 70.44 212 LYS A O 1
ATOM 1692 N N . PHE A 1 213 ? 18.031 -6.379 22.672 1 70.25 213 PHE A N 1
ATOM 1693 C CA . PHE A 1 213 ? 17.969 -6.711 24.094 1 70.25 213 PHE A CA 1
ATOM 1694 C C . PHE A 1 213 ? 18.406 -8.148 24.328 1 70.25 213 PHE A C 1
ATOM 1696 O O . PHE A 1 213 ? 18.562 -8.922 23.375 1 70.25 213 PHE A O 1
ATOM 1703 N N . TYR A 1 214 ? 18.828 -8.336 25.516 1 69.38 214 TYR A N 1
ATOM 1704 C CA . TYR A 1 214 ? 19.156 -9.695 25.922 1 69.38 214 TYR A CA 1
ATOM 1705 C C . TYR A 1 214 ? 18.094 -10.266 26.828 1 69.38 214 TYR A C 1
ATOM 1707 O O . TYR A 1 214 ? 17.797 -9.703 27.891 1 69.38 214 TYR A O 1
ATOM 1715 N N . ASN A 1 215 ? 17.469 -11.281 26.266 1 69.94 215 ASN A N 1
ATOM 1716 C CA . ASN A 1 215 ? 16.484 -11.977 27.078 1 69.94 215 ASN A CA 1
ATOM 1717 C C . ASN A 1 215 ? 17.141 -13.078 27.922 1 69.94 215 ASN A C 1
ATOM 1719 O O . ASN A 1 215 ? 17.625 -14.07 27.375 1 69.94 215 ASN A O 1
ATOM 1723 N N . ILE A 1 216 ? 17.094 -12.961 29.203 1 64.69 216 ILE A N 1
ATOM 1724 C CA . ILE A 1 216 ? 17.812 -13.828 30.125 1 64.69 216 ILE A CA 1
ATOM 1725 C C . ILE A 1 216 ? 17.234 -15.234 30.078 1 64.69 216 ILE A C 1
ATOM 1727 O O . ILE A 1 216 ? 17.953 -16.219 30.281 1 64.69 216 ILE A O 1
ATOM 1731 N N . ASP A 1 217 ? 16 -15.305 29.75 1 66.81 217 ASP A N 1
ATOM 1732 C CA . ASP A 1 217 ? 15.336 -16.609 29.797 1 66.81 217 ASP A CA 1
ATOM 1733 C C . ASP A 1 217 ? 15.523 -17.375 28.5 1 66.81 217 ASP A C 1
ATOM 1735 O O . ASP A 1 217 ? 15.578 -18.609 28.5 1 66.81 217 ASP A O 1
ATOM 1739 N N . SER A 1 218 ? 15.648 -16.578 27.453 1 67.19 218 SER A N 1
ATOM 1740 C CA . SER A 1 218 ? 15.547 -17.281 26.188 1 67.19 218 SER A CA 1
ATOM 1741 C C . SER A 1 218 ? 16.875 -17.25 25.422 1 67.19 218 SER A C 1
ATOM 1743 O O . SER A 1 218 ? 17.156 -18.156 24.641 1 67.19 218 SER A O 1
ATOM 1745 N N . ASP A 1 219 ? 17.641 -16.172 25.75 1 66.12 219 ASP A N 1
ATOM 1746 C CA . ASP A 1 219 ? 18.812 -16.016 24.906 1 66.12 219 ASP A CA 1
ATOM 1747 C C . ASP A 1 219 ? 20.031 -16.703 25.531 1 66.12 219 ASP A C 1
ATOM 1749 O O . ASP A 1 219 ? 20.281 -16.562 26.734 1 66.12 219 ASP A O 1
ATOM 1753 N N . ASP A 1 220 ? 20.641 -17.547 24.734 1 63.56 220 ASP A N 1
ATOM 1754 C CA . ASP A 1 220 ? 21.844 -18.219 25.203 1 63.56 220 ASP A CA 1
ATOM 1755 C C . ASP A 1 220 ? 23.094 -17.375 24.922 1 63.56 220 ASP A C 1
ATOM 1757 O O . ASP A 1 220 ? 24.109 -17.5 25.594 1 63.56 220 ASP A O 1
ATOM 1761 N N . ASN A 1 221 ? 22.875 -16.531 23.906 1 63.41 221 ASN A N 1
ATOM 1762 C CA . ASN A 1 221 ? 24.016 -15.727 23.469 1 63.41 221 ASN A CA 1
ATOM 1763 C C . ASN A 1 221 ? 23.578 -14.328 23.062 1 63.41 221 ASN A C 1
ATOM 1765 O O . ASN A 1 221 ? 22.391 -14.086 22.828 1 63.41 221 ASN A O 1
ATOM 1769 N N . PHE A 1 222 ? 24.469 -13.414 23.312 1 64.62 222 PHE A N 1
ATOM 1770 C CA . PHE A 1 222 ? 24.281 -12.055 22.828 1 64.62 222 PHE A CA 1
ATOM 1771 C C . PHE A 1 222 ? 25.375 -11.68 21.828 1 64.62 222 PHE A C 1
ATOM 1773 O O . PHE A 1 222 ? 26.562 -11.648 22.172 1 64.62 222 PHE A O 1
ATOM 1780 N N . ARG A 1 223 ? 24.953 -11.445 20.641 1 66.88 223 ARG A N 1
ATOM 1781 C CA . ARG A 1 223 ? 25.906 -11.211 19.562 1 66.88 223 ARG A CA 1
ATOM 1782 C C . ARG A 1 223 ? 26.047 -9.719 19.281 1 66.88 223 ARG A C 1
ATOM 1784 O O . ARG A 1 223 ? 25.062 -8.992 19.234 1 66.88 223 ARG A O 1
ATOM 1791 N N . VAL A 1 224 ? 27.344 -9.203 19.25 1 62.62 224 VAL A N 1
ATOM 1792 C CA . VAL A 1 224 ? 27.641 -7.809 18.938 1 62.62 224 VAL A CA 1
ATOM 1793 C C . VAL A 1 224 ? 28.688 -7.738 17.828 1 62.62 224 VAL A C 1
ATOM 1795 O O . VAL A 1 224 ? 29.688 -8.445 17.875 1 62.62 224 VAL A O 1
ATOM 1798 N N . SER A 1 225 ? 28.281 -7.023 16.766 1 62.91 225 SER A N 1
ATOM 1799 C CA . SER A 1 225 ? 29.266 -6.746 15.734 1 62.91 225 SER A CA 1
ATOM 1800 C C . SER A 1 225 ? 30.016 -5.441 16.016 1 62.91 225 SER A C 1
ATOM 1802 O O . SER A 1 225 ? 29.406 -4.438 16.375 1 62.91 225 SER A O 1
ATOM 1804 N N . ILE A 1 226 ? 31.297 -5.48 16.047 1 58.69 226 ILE A N 1
ATOM 1805 C CA . ILE A 1 226 ? 32.125 -4.309 16.25 1 58.69 226 ILE A CA 1
ATOM 1806 C C . ILE A 1 226 ? 32.812 -3.916 14.93 1 58.69 226 ILE A C 1
ATOM 1808 O O . ILE A 1 226 ? 33.469 -4.742 14.289 1 58.69 226 ILE A O 1
ATOM 1812 N N . THR A 1 227 ? 32.406 -2.861 14.422 1 62.5 227 THR A N 1
ATOM 1813 C CA . THR A 1 227 ? 33.062 -2.326 13.227 1 62.5 227 THR A CA 1
ATOM 1814 C C . THR A 1 227 ? 33.875 -1.098 13.57 1 62.5 227 THR A C 1
ATOM 1816 O O . THR A 1 227 ? 33.375 -0.146 14.172 1 62.5 227 THR A O 1
ATOM 1819 N N . ALA A 1 228 ? 35.094 -1.154 13.391 1 56.97 228 ALA A N 1
ATOM 1820 C CA . ALA A 1 228 ? 36 -0.029 13.602 1 56.97 228 ALA A CA 1
ATOM 1821 C C . ALA A 1 228 ? 36.531 0.517 12.273 1 56.97 228 ALA A C 1
ATOM 1823 O O . ALA A 1 228 ? 36.969 -0.246 11.406 1 56.97 228 ALA A O 1
ATOM 1824 N N . ARG A 1 229 ? 36.125 1.743 11.93 1 59.47 229 ARG A N 1
ATOM 1825 C CA . ARG A 1 229 ? 36.562 2.369 10.68 1 59.47 229 ARG A CA 1
ATOM 1826 C C . ARG A 1 229 ? 37.344 3.645 10.945 1 59.47 229 ARG A C 1
ATOM 1828 O O . ARG A 1 229 ? 37 4.414 11.852 1 59.47 229 ARG A O 1
ATOM 1835 N N . TRP A 1 230 ? 38.438 3.684 10.32 1 54.62 230 TRP A N 1
ATOM 1836 C CA . TRP A 1 230 ? 39.188 4.941 10.383 1 54.62 230 TRP A CA 1
ATOM 1837 C C . TRP A 1 230 ? 38.406 6.051 9.664 1 54.62 230 TRP A C 1
ATOM 1839 O O . TRP A 1 230 ? 37.844 5.824 8.602 1 54.62 230 TRP A O 1
ATOM 1849 N N . VAL A 1 231 ? 38.031 7.035 10.203 1 56.75 231 VAL A N 1
ATOM 1850 C CA . VAL A 1 231 ? 37.312 8.141 9.578 1 56.75 231 VAL A CA 1
ATOM 1851 C C . VAL A 1 231 ? 38.156 8.719 8.43 1 56.75 231 VAL A C 1
ATOM 1853 O O . VAL A 1 231 ? 37.594 9.141 7.41 1 56.75 231 VAL A O 1
ATOM 1856 N N . TYR A 1 232 ? 39.562 8.781 8.445 1 51.5 232 TYR A N 1
ATOM 1857 C CA . TYR A 1 232 ? 40.438 9.281 7.391 1 51.5 232 TYR A CA 1
ATOM 1858 C C . TYR A 1 232 ? 41.406 8.188 6.91 1 51.5 232 TYR A C 1
ATOM 1860 O O . TYR A 1 232 ? 41.719 7.262 7.66 1 51.5 232 TYR A O 1
ATOM 1868 N N . VAL A 1 233 ? 41.625 7.844 5.523 1 45.5 233 VAL A N 1
ATOM 1869 C CA . VAL A 1 233 ? 42.281 6.836 4.715 1 45.5 233 VAL A CA 1
ATOM 1870 C C . VAL A 1 233 ? 43.594 6.434 5.383 1 45.5 233 VAL A C 1
ATOM 1872 O O . VAL A 1 233 ? 43.969 5.258 5.367 1 45.5 233 VAL A O 1
ATOM 1875 N N . ASP A 1 234 ? 44.625 7.297 5.234 1 42 234 ASP A N 1
ATOM 1876 C CA . ASP A 1 234 ? 45.906 6.734 4.805 1 42 234 ASP A CA 1
ATOM 1877 C C . ASP A 1 234 ? 46.469 5.797 5.863 1 42 234 ASP A C 1
ATOM 1879 O O . ASP A 1 234 ? 47.594 5.316 5.734 1 42 234 ASP A O 1
ATOM 1883 N N . GLN A 1 235 ? 46.25 6.059 7.094 1 40.12 235 GLN A N 1
ATOM 1884 C CA . GLN A 1 235 ? 47.219 5.344 7.906 1 40.12 235 GLN A CA 1
ATOM 1885 C C . GLN A 1 235 ? 46.812 3.895 8.125 1 40.12 235 GLN A C 1
ATOM 1887 O O . GLN A 1 235 ? 45.625 3.615 8.375 1 40.12 235 GLN A O 1
ATOM 1892 N N . LYS A 1 236 ? 47.625 3.049 7.512 1 40.41 236 LYS A N 1
ATOM 1893 C CA . LYS A 1 236 ? 47.594 1.606 7.738 1 40.41 236 LYS A CA 1
ATOM 1894 C C . LYS A 1 236 ? 47.156 1.28 9.164 1 40.41 236 LYS A C 1
ATOM 1896 O O . LYS A 1 236 ? 47.812 1.678 10.125 1 40.41 236 LYS A O 1
ATOM 1901 N N . ALA A 1 237 ? 46.062 1.136 9.43 1 40.25 237 ALA A N 1
ATOM 1902 C CA . ALA A 1 237 ? 45.438 0.739 10.703 1 40.25 237 ALA A CA 1
ATOM 1903 C C . ALA A 1 237 ? 46.25 -0.361 11.375 1 40.25 237 ALA A C 1
ATOM 1905 O O . ALA A 1 237 ? 46.5 -1.41 10.773 1 40.25 237 ALA A O 1
ATOM 1906 N N . LYS A 1 238 ? 47.25 -0.01 12.141 1 38.09 238 LYS A N 1
ATOM 1907 C CA . LYS A 1 238 ? 47.719 -1.126 12.961 1 38.09 238 LYS A CA 1
ATOM 1908 C C . LYS A 1 238 ? 46.562 -1.994 13.43 1 38.09 238 LYS A C 1
ATOM 1910 O O . LYS A 1 238 ? 45.531 -1.478 13.906 1 38.09 238 LYS A O 1
ATOM 1915 N N . GLU A 1 239 ? 46.344 -3.111 12.789 1 39.53 239 GLU A N 1
ATOM 1916 C CA . GLU A 1 239 ? 45.438 -4.188 13.203 1 39.53 239 GLU A CA 1
ATOM 1917 C C . GLU A 1 239 ? 45.312 -4.234 14.727 1 39.53 239 GLU A C 1
ATOM 1919 O O . GLU A 1 239 ? 46 -5.012 15.391 1 39.53 239 GLU A O 1
ATOM 1924 N N . ASP A 1 240 ? 45.438 -3.1 15.414 1 40.38 240 ASP A N 1
ATOM 1925 C CA . ASP A 1 240 ? 45.344 -3.301 16.859 1 40.38 240 ASP A CA 1
ATOM 1926 C C . ASP A 1 240 ? 43.969 -3.846 17.234 1 40.38 240 ASP A C 1
ATOM 1928 O O . ASP A 1 240 ? 42.938 -3.336 16.781 1 40.38 240 ASP A O 1
ATOM 1932 N N . GLN A 1 241 ? 44 -5.059 17.656 1 40.56 241 GLN A N 1
ATOM 1933 C CA . GLN A 1 241 ? 42.844 -5.75 18.219 1 40.56 241 GLN A CA 1
ATOM 1934 C C . GLN A 1 241 ? 42.188 -4.922 19.312 1 40.56 241 GLN A C 1
ATOM 1936 O O . GLN A 1 241 ? 42.844 -4.574 20.312 1 40.56 241 GLN A O 1
ATOM 1941 N N . PRO A 1 242 ? 41.156 -4.277 19.062 1 44.72 242 PRO A N 1
ATOM 1942 C CA . PRO A 1 242 ? 40.5 -3.541 20.141 1 44.72 242 PRO A CA 1
ATOM 1943 C C . PRO A 1 242 ? 40.25 -4.406 21.375 1 44.72 242 PRO A C 1
ATOM 1945 O O . PRO A 1 242 ? 39.969 -5.598 21.234 1 44.72 242 PRO A O 1
ATOM 1948 N N . ASP A 1 243 ? 40.875 -4.09 22.562 1 44.75 243 ASP A N 1
ATOM 1949 C CA . ASP A 1 243 ? 40.5 -4.738 23.812 1 44.75 243 ASP A CA 1
ATOM 1950 C C . ASP A 1 243 ? 39 -4.527 24.109 1 44.75 243 ASP A C 1
ATOM 1952 O O . ASP A 1 243 ? 38.531 -3.389 24.203 1 44.75 243 ASP A O 1
ATOM 1956 N N . THR A 1 244 ? 38.219 -5.488 23.688 1 46.03 244 THR A N 1
ATOM 1957 C CA . THR A 1 244 ? 36.781 -5.465 23.906 1 46.03 244 THR A CA 1
ATOM 1958 C C . THR A 1 244 ? 36.438 -5.949 25.312 1 46.03 244 THR A C 1
ATOM 1960 O O . THR A 1 244 ? 37 -6.934 25.797 1 46.03 244 THR A O 1
ATOM 1963 N N . GLY A 1 245 ? 36.219 -5.09 26.312 1 45.94 245 GLY A N 1
ATOM 1964 C CA . GLY A 1 245 ? 35.719 -5.539 27.609 1 45.94 245 GLY A CA 1
ATOM 1965 C C . GLY A 1 245 ? 34.219 -5.484 27.734 1 45.94 245 GLY A C 1
ATOM 1966 O O . GLY A 1 245 ? 33.562 -4.668 27.094 1 45.94 245 GLY A O 1
ATOM 1967 N N . PHE A 1 246 ? 33.719 -6.621 28.062 1 46.62 246 PHE A N 1
ATOM 1968 C CA . PHE A 1 246 ? 32.312 -6.742 28.422 1 46.62 246 PHE A CA 1
ATOM 1969 C C . PHE A 1 246 ? 32.094 -6.539 29.922 1 46.62 246 PHE A C 1
ATOM 1971 O O . PHE A 1 246 ? 32.844 -7.086 30.734 1 46.62 246 PHE A O 1
ATOM 1978 N N . HIS A 1 247 ? 31.578 -5.328 30.234 1 44.09 247 HIS A N 1
ATOM 1979 C CA . HIS A 1 247 ? 31.25 -5.207 31.656 1 44.09 247 HIS A CA 1
ATOM 1980 C C . HIS A 1 247 ? 29.734 -5.332 31.875 1 44.09 247 HIS A C 1
ATOM 1982 O O . HIS A 1 247 ? 28.953 -4.77 31.125 1 44.09 247 HIS A O 1
ATOM 1988 N N . LEU A 1 248 ? 29.422 -6.402 32.5 1 45 248 LEU A N 1
ATOM 1989 C CA . LEU A 1 248 ? 28.047 -6.555 32.969 1 45 248 LEU A CA 1
ATOM 1990 C C . LEU A 1 248 ? 27.812 -5.734 34.219 1 45 248 LEU A C 1
ATOM 1992 O O . LEU A 1 248 ? 28.609 -5.777 35.156 1 45 248 LEU A O 1
ATOM 1996 N N . TYR A 1 249 ? 27.156 -4.582 34 1 40.06 249 TYR A N 1
ATOM 1997 C CA . TYR A 1 249 ? 26.859 -3.846 35.219 1 40.06 249 TYR A CA 1
ATOM 1998 C C . TYR A 1 249 ? 25.531 -4.301 35.812 1 40.06 249 TYR A C 1
ATOM 2000 O O . TYR A 1 249 ? 24.562 -4.523 35.094 1 40.06 249 TYR A O 1
ATOM 2008 N N . ASP A 1 250 ? 25.672 -5.004 36.938 1 40.66 250 ASP A N 1
ATOM 2009 C CA . ASP A 1 250 ? 24.562 -5.48 37.781 1 40.66 250 ASP A CA 1
ATOM 2010 C C . ASP A 1 250 ? 23.703 -4.32 38.25 1 40.66 250 ASP A C 1
ATOM 2012 O O . ASP A 1 250 ? 22.844 -4.496 39.125 1 40.66 250 ASP A O 1
ATOM 2016 N N . SER A 1 251 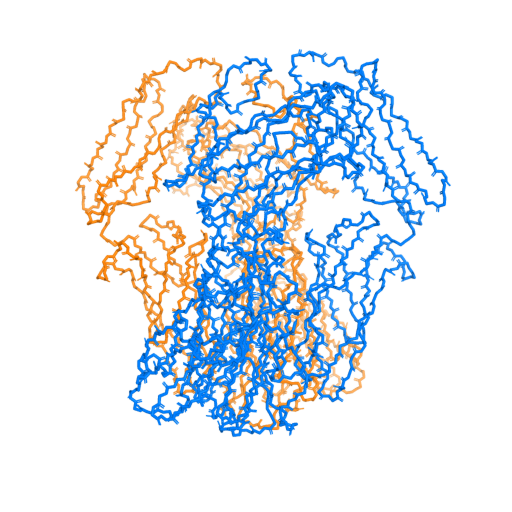? 23.609 -3.113 37.844 1 41.12 251 SER A N 1
ATOM 2017 C CA . SER A 1 251 ? 22.625 -2.438 38.688 1 41.12 251 SER A CA 1
ATOM 2018 C C . SER A 1 251 ? 21.219 -2.992 38.438 1 41.12 251 SER A C 1
ATOM 2020 O O . SER A 1 251 ? 21.016 -3.801 37.531 1 41.12 251 SER A O 1
ATOM 2022 N N . LEU A 1 252 ? 20.047 -2.48 39.062 1 42.84 252 LEU A N 1
ATOM 2023 C CA . LEU A 1 252 ? 18.641 -2.861 39.062 1 42.84 252 LEU A CA 1
ATOM 2024 C C . LEU A 1 252 ? 18.156 -3.168 37.656 1 42.84 252 LEU A C 1
ATOM 2026 O O . LEU A 1 252 ? 17.172 -3.887 37.469 1 42.84 252 LEU A O 1
ATOM 2030 N N . GLN A 1 253 ? 18.766 -2.566 36.656 1 47.94 253 GLN A N 1
ATOM 2031 C CA . GLN A 1 253 ? 18.438 -2.838 35.25 1 47.94 253 GLN A CA 1
ATOM 2032 C C . GLN A 1 253 ? 19.688 -3.232 34.469 1 47.94 253 GLN A C 1
ATOM 2034 O O . GLN A 1 253 ? 20.469 -2.369 34.031 1 47.94 253 GLN A O 1
ATOM 2039 N N . PRO A 1 254 ? 20.016 -4.473 34.531 1 49.59 254 PRO A N 1
ATOM 2040 C CA . PRO A 1 254 ? 21.281 -4.945 33.969 1 49.59 254 PRO A CA 1
ATOM 2041 C C . PRO A 1 254 ? 21.469 -4.5 32.531 1 49.59 254 PRO A C 1
ATOM 2043 O O . PRO A 1 254 ? 20.547 -4.609 31.703 1 49.59 254 PRO A O 1
ATOM 2046 N N . HIS A 1 255 ? 22.281 -3.508 32.344 1 52.59 255 HIS A N 1
ATOM 2047 C CA . HIS A 1 255 ? 22.609 -3.053 31 1 52.59 255 HIS A CA 1
ATOM 2048 C C . HIS A 1 255 ? 24 -3.527 30.578 1 52.59 255 HIS A C 1
ATOM 2050 O O . HIS A 1 255 ? 24.859 -3.748 31.422 1 52.59 255 HIS A O 1
ATOM 2056 N N . LEU A 1 256 ? 24.078 -4.199 29.484 1 53.12 256 LEU A N 1
ATOM 2057 C CA . LEU A 1 256 ? 25.359 -4.555 28.891 1 53.12 256 LEU A CA 1
ATOM 2058 C C . LEU A 1 256 ? 26.062 -3.316 28.344 1 53.12 256 LEU A C 1
ATOM 2060 O O . LEU A 1 256 ? 25.422 -2.473 27.703 1 53.12 256 LEU A O 1
ATOM 2064 N N . TYR A 1 257 ? 27.109 -2.914 29 1 51.91 257 TYR A N 1
ATOM 2065 C CA . TYR A 1 257 ? 27.969 -1.819 28.562 1 51.91 257 TYR A CA 1
ATOM 2066 C C . TYR A 1 257 ? 29.203 -2.352 27.828 1 51.91 257 TYR A C 1
ATOM 2068 O O . TYR A 1 257 ? 29.906 -3.211 28.359 1 51.91 257 TYR A O 1
ATOM 2076 N N . LEU A 1 258 ? 29.172 -2.189 26.469 1 53.59 258 LEU A N 1
ATOM 2077 C CA . LEU A 1 258 ? 30.328 -2.586 25.656 1 53.59 258 LEU A CA 1
ATOM 2078 C C . LEU A 1 258 ? 31.281 -1.417 25.484 1 53.59 258 LEU A C 1
ATOM 2080 O O . LEU A 1 258 ? 30.859 -0.3 25.172 1 53.59 258 LEU A O 1
ATOM 2084 N N . GLU A 1 259 ? 32.438 -1.502 26.062 1 50.16 259 GLU A N 1
ATOM 2085 C CA . GLU A 1 259 ? 33.469 -0.466 25.891 1 50.16 259 GLU A CA 1
ATOM 2086 C C . GLU A 1 259 ? 34.688 -0.996 25.141 1 50.16 259 GLU A C 1
ATOM 2088 O O . GLU A 1 259 ? 35.094 -2.139 25.344 1 50.16 259 GLU A O 1
ATOM 2093 N N . ILE A 1 260 ? 34.875 -0.464 23.969 1 50.16 260 ILE A N 1
ATOM 2094 C CA . ILE A 1 260 ? 36.094 -0.812 23.25 1 50.16 260 ILE A CA 1
ATOM 2095 C C . ILE A 1 260 ? 37.125 0.293 23.438 1 50.16 260 ILE A C 1
ATOM 2097 O O . ILE A 1 260 ? 36.844 1.475 23.25 1 50.16 260 ILE A O 1
ATOM 2101 N N . ASN A 1 261 ? 38.125 0.071 24.219 1 44.47 261 ASN A N 1
ATOM 2102 C CA . ASN A 1 261 ? 39.281 0.98 24.359 1 44.47 261 ASN A CA 1
ATOM 2103 C C . ASN A 1 261 ? 40.344 0.677 23.328 1 44.47 261 ASN A C 1
ATOM 2105 O O . ASN A 1 261 ? 41.125 -0.272 23.484 1 44.47 261 ASN A O 1
ATOM 2109 N N . PRO A 1 262 ? 40.094 1.279 22.141 1 44.53 262 PRO A N 1
ATOM 2110 C CA . PRO A 1 262 ? 41.219 1.024 21.25 1 44.53 262 PRO A CA 1
ATOM 2111 C C . PRO A 1 262 ? 42.562 1.497 21.844 1 44.53 262 PRO A C 1
ATOM 2113 O O . PRO A 1 262 ? 42.562 2.275 22.797 1 44.53 262 PRO A O 1
ATOM 2116 N N . SER A 1 263 ? 43.688 1.299 21.375 1 43.25 263 SER A N 1
ATOM 2117 C CA . SER A 1 263 ? 44.969 1.736 21.906 1 43.25 263 SER A CA 1
ATOM 2118 C C . SER A 1 263 ? 44.938 3.203 22.328 1 43.25 263 SER A C 1
ATOM 2120 O O . SER A 1 263 ? 43.938 3.9 22.047 1 43.25 263 SER A O 1
ATOM 2122 N N . ASN A 1 264 ? 46.031 4.062 22.609 1 44.12 264 ASN A N 1
ATOM 2123 C CA . ASN A 1 264 ? 46.312 5.281 23.359 1 44.12 264 ASN A CA 1
ATOM 2124 C C . ASN A 1 264 ? 45.375 6.422 22.984 1 44.12 264 ASN A C 1
ATOM 2126 O O . ASN A 1 264 ? 45.281 7.41 23.703 1 44.12 264 ASN A O 1
ATOM 2130 N N . ASP A 1 265 ? 45.062 6.676 21.688 1 44.5 265 ASP A N 1
ATOM 2131 C CA . ASP A 1 265 ? 44.344 7.875 21.25 1 44.5 265 ASP A CA 1
ATOM 2132 C C . ASP A 1 265 ? 42.906 7.551 20.844 1 44.5 265 ASP A C 1
ATOM 2134 O O . ASP A 1 265 ? 42.281 8.328 20.141 1 44.5 265 ASP A O 1
ATOM 2138 N N . MET A 1 266 ? 42.469 6.355 21.172 1 45.22 266 MET A N 1
ATOM 2139 C CA . MET A 1 266 ? 41.312 5.891 20.391 1 45.22 266 MET A CA 1
ATOM 2140 C C . MET A 1 266 ? 40.031 6.078 21.156 1 45.22 266 MET A C 1
ATOM 2142 O O . MET A 1 266 ? 40 5.988 22.375 1 45.22 266 MET A O 1
ATOM 2146 N N . VAL A 1 267 ? 39.031 6.648 20.484 1 51.66 267 VAL A N 1
ATOM 2147 C CA . VAL A 1 267 ? 37.656 6.98 20.906 1 51.66 267 VAL A CA 1
ATOM 2148 C C . VAL A 1 267 ? 36.938 5.719 21.375 1 51.66 267 VAL A C 1
ATOM 2150 O O . VAL A 1 267 ? 36.938 4.695 20.688 1 51.66 267 VAL A O 1
ATOM 2153 N N . VAL A 1 268 ? 36.75 5.664 22.688 1 50.72 268 VAL A N 1
ATOM 2154 C CA . VAL A 1 268 ? 35.938 4.668 23.375 1 50.72 268 VAL A CA 1
ATOM 2155 C C . VAL A 1 268 ? 34.531 4.648 22.781 1 50.72 268 VAL A C 1
ATOM 2157 O O . VAL A 1 268 ? 33.906 5.691 22.672 1 50.72 268 VAL A O 1
ATOM 2160 N N . ALA A 1 269 ? 34.344 3.641 21.844 1 56.25 269 ALA A N 1
ATOM 2161 C CA . ALA A 1 269 ? 32.938 3.484 21.438 1 56.25 269 ALA A CA 1
ATOM 2162 C C . ALA A 1 269 ? 32.156 2.719 22.5 1 56.25 269 ALA A C 1
ATOM 2164 O O . ALA A 1 269 ? 32.656 1.746 23.078 1 56.25 269 ALA A O 1
ATOM 2165 N N . GLU A 1 270 ? 31.328 3.365 23.141 1 56.94 270 GLU A N 1
ATOM 2166 C CA . GLU A 1 270 ? 30.484 2.734 24.156 1 56.94 270 GLU A CA 1
ATOM 2167 C C . GLU A 1 270 ? 29.062 2.545 23.641 1 56.94 270 GLU A C 1
ATOM 2169 O O . GLU A 1 270 ? 28.547 3.367 22.875 1 56.94 270 GLU A O 1
ATOM 2174 N N . GLN A 1 271 ? 28.719 1.237 23.531 1 57.78 271 GLN A N 1
ATOM 2175 C CA . GLN A 1 271 ? 27.281 0.99 23.375 1 57.78 271 GLN A CA 1
ATOM 2176 C C . GLN A 1 271 ? 26.625 0.65 24.719 1 57.78 271 GLN A C 1
ATOM 2178 O O . GLN A 1 271 ? 26.969 -0.357 25.344 1 57.78 271 GLN A O 1
ATOM 2183 N N . SER A 1 272 ? 26.109 1.713 25.25 1 55.94 272 SER A N 1
ATOM 2184 C CA . SER A 1 272 ? 25.406 1.505 26.516 1 55.94 272 SER A CA 1
ATOM 2185 C C . SER A 1 272 ? 23.906 1.32 26.281 1 55.94 272 SER A C 1
ATOM 2187 O O . SER A 1 272 ? 23.406 1.515 25.172 1 55.94 272 SER A O 1
ATOM 2189 N N . GLY A 1 273 ? 23.266 0.651 27.141 1 56.72 273 GLY A N 1
ATOM 2190 C CA . GLY A 1 273 ? 21.812 0.675 27.188 1 56.72 273 GLY A CA 1
ATOM 2191 C C . GLY A 1 273 ? 21.172 -0.599 26.656 1 56.72 273 GLY A C 1
ATOM 2192 O O . GLY A 1 273 ? 20 -0.603 26.266 1 56.72 273 GLY A O 1
ATOM 2193 N N . ILE A 1 274 ? 22.125 -1.547 26.422 1 62.41 274 ILE A N 1
ATOM 2194 C CA . ILE A 1 274 ? 21.484 -2.809 26.062 1 62.41 274 ILE A CA 1
ATOM 2195 C C . ILE A 1 274 ? 20.812 -3.414 27.281 1 62.41 274 ILE A C 1
ATOM 2197 O O . ILE A 1 274 ? 21.484 -3.82 28.234 1 62.41 274 ILE A O 1
ATOM 2201 N N . LYS A 1 275 ? 19.5 -3.408 27.328 1 65.31 275 LYS A N 1
ATOM 2202 C CA . LYS A 1 275 ? 18.703 -3.824 28.484 1 65.31 275 LYS A CA 1
ATOM 2203 C C . LYS A 1 275 ? 18.609 -5.348 28.562 1 65.31 275 LYS A C 1
ATOM 2205 O O . LYS A 1 275 ? 18.5 -6.02 27.531 1 65.31 275 LYS A O 1
ATOM 2210 N N . ILE A 1 276 ? 18.938 -5.879 29.656 1 63.78 276 ILE A N 1
ATOM 2211 C CA . ILE A 1 276 ? 18.625 -7.277 29.938 1 63.78 276 ILE A CA 1
ATOM 2212 C C . ILE A 1 276 ? 17.203 -7.395 30.469 1 63.78 276 ILE A C 1
ATOM 2214 O O . ILE A 1 276 ? 16.859 -6.789 31.484 1 63.78 276 ILE A O 1
ATOM 2218 N N . VAL A 1 277 ? 16.359 -7.82 29.609 1 66.56 277 VAL A N 1
ATOM 2219 C CA . VAL A 1 277 ? 14.953 -7.777 30 1 66.56 277 VAL A CA 1
ATOM 2220 C C . VAL A 1 277 ? 14.359 -9.18 29.922 1 66.56 277 VAL A C 1
ATOM 2222 O O . VAL A 1 277 ? 14.914 -10.062 29.281 1 66.56 277 VAL A O 1
ATOM 2225 N N . THR A 1 278 ? 13.312 -9.406 30.812 1 63.72 278 THR A N 1
ATOM 2226 C CA . THR A 1 278 ? 12.477 -10.594 30.688 1 63.72 278 THR A CA 1
ATOM 2227 C C . THR A 1 278 ? 11.344 -10.359 29.688 1 63.72 278 THR A C 1
ATOM 2229 O O . THR A 1 278 ? 10.891 -11.289 29.016 1 63.72 278 THR A O 1
ATOM 2232 N N . SER A 1 279 ? 10.891 -9.094 29.656 1 63.88 279 SER A N 1
ATOM 2233 C CA . SER A 1 279 ? 9.828 -8.719 28.719 1 63.88 279 SER A CA 1
ATOM 2234 C C . SER A 1 279 ? 10.297 -7.652 27.75 1 63.88 279 SER A C 1
ATOM 2236 O O . SER A 1 279 ? 10.227 -6.457 28.031 1 63.88 279 SER A O 1
ATOM 2238 N N . PRO A 1 280 ? 10.594 -8.141 26.641 1 76.56 280 PRO A N 1
ATOM 2239 C CA . PRO A 1 280 ? 11.414 -7.273 25.797 1 76.56 280 PRO A CA 1
ATOM 2240 C C . PRO A 1 280 ? 10.594 -6.207 25.062 1 76.56 280 PRO A C 1
ATOM 2242 O O . PRO A 1 280 ? 11.156 -5.25 24.531 1 76.56 280 PRO A O 1
ATOM 2245 N N . TYR A 1 281 ? 9.164 -6.258 25.156 1 88.5 281 TYR A N 1
ATOM 2246 C CA . TYR A 1 281 ? 8.461 -5.32 24.297 1 88.5 281 TYR A CA 1
ATOM 2247 C C . TYR A 1 281 ? 7.484 -4.469 25.109 1 88.5 281 TYR A C 1
ATOM 2249 O O . TYR A 1 281 ? 7.102 -4.836 26.219 1 88.5 281 TYR A O 1
ATOM 2257 N N . GLU A 1 282 ? 7.234 -3.334 24.656 1 92.62 282 GLU A N 1
ATOM 2258 C CA . GLU A 1 282 ? 6.156 -2.48 25.141 1 92.62 282 GLU A CA 1
ATOM 2259 C C . GLU A 1 282 ? 5.18 -2.137 24.016 1 92.62 282 GLU A C 1
ATOM 2261 O O . GLU A 1 282 ? 5.582 -1.954 22.859 1 92.62 282 GLU A O 1
ATOM 2266 N N . ILE A 1 283 ? 3.9 -2.119 24.375 1 96.88 283 ILE A N 1
ATOM 2267 C CA . ILE A 1 283 ? 2.877 -1.793 23.391 1 96.88 283 ILE A CA 1
ATOM 2268 C C . ILE A 1 283 ? 2.266 -0.431 23.719 1 96.88 283 ILE A C 1
ATOM 2270 O O . ILE A 1 283 ? 1.882 -0.171 24.859 1 96.88 283 ILE A O 1
ATOM 2274 N N . HIS A 1 284 ? 2.277 0.424 22.781 1 96.56 284 HIS A N 1
ATOM 2275 C CA . HIS A 1 284 ? 1.57 1.699 22.828 1 96.56 284 HIS A CA 1
ATOM 2276 C C . HIS A 1 284 ? 0.538 1.793 21.703 1 96.56 284 HIS A C 1
ATOM 2278 O O . HIS A 1 284 ? 0.579 1.013 20.75 1 96.56 284 HIS A O 1
ATOM 2284 N N . PHE A 1 285 ? -0.461 2.645 21.938 1 95.62 285 PHE A N 1
ATOM 2285 C CA . PHE A 1 285 ? -1.442 2.893 20.875 1 95.62 285 PHE A CA 1
ATOM 2286 C C . PHE A 1 285 ? -1.252 4.281 20.281 1 95.62 285 PHE A C 1
ATOM 2288 O O . PHE A 1 285 ? -1.117 5.266 21 1 95.62 285 PHE A O 1
ATOM 2295 N N . THR A 1 286 ? -1.088 4.289 18.969 1 91.06 286 THR A N 1
ATOM 2296 C CA . THR A 1 286 ? -0.904 5.555 18.266 1 91.06 286 THR A CA 1
ATOM 2297 C C . THR A 1 286 ? -1.904 5.688 17.125 1 91.06 286 THR A C 1
ATOM 2299 O O . THR A 1 286 ? -2.371 4.688 16.578 1 91.06 286 THR A O 1
ATOM 2302 N N . ARG A 1 287 ? -2.352 6.941 16.859 1 87.69 287 ARG A N 1
ATOM 2303 C CA . ARG A 1 287 ? -3.213 7.246 15.734 1 87.69 287 ARG A CA 1
ATOM 2304 C C . ARG A 1 287 ? -4.441 6.344 15.719 1 87.69 287 ARG A C 1
ATOM 2306 O O . ARG A 1 287 ? -4.816 5.812 14.672 1 87.69 287 ARG A O 1
ATOM 2313 N N . THR A 1 288 ? -4.977 6.082 16.828 1 92.94 288 THR A N 1
ATOM 2314 C CA . THR A 1 288 ? -6.148 5.23 17.016 1 92.94 288 THR A CA 1
ATOM 2315 C C . THR A 1 288 ? -7.375 6.062 17.375 1 92.94 288 THR A C 1
ATOM 2317 O O . THR A 1 288 ? -7.34 6.855 18.312 1 92.94 288 THR A O 1
ATOM 2320 N N . PRO A 1 289 ? -8.453 5.883 16.609 1 93.75 289 PRO A N 1
ATOM 2321 C CA . PRO A 1 289 ? -9.68 6.605 16.969 1 93.75 289 PRO A CA 1
ATOM 2322 C C . PRO A 1 289 ? -10.219 6.207 18.344 1 93.75 289 PRO A C 1
ATOM 2324 O O . PRO A 1 289 ? -10.109 5.043 18.734 1 93.75 289 PRO A O 1
ATOM 2327 N N . LYS A 1 290 ? -10.891 7.117 18.969 1 94.56 290 LYS A N 1
ATOM 2328 C CA . LYS A 1 290 ? -11.461 6.871 20.297 1 94.56 290 LYS A CA 1
ATOM 2329 C C . LYS A 1 290 ? -12.859 6.273 20.172 1 94.56 290 LYS A C 1
ATOM 2331 O O . LYS A 1 290 ? -13.367 5.676 21.125 1 94.56 290 LYS A O 1
ATOM 2336 N N . TYR A 1 291 ? -13.445 6.406 19.047 1 96.75 291 TYR A N 1
ATOM 2337 C CA . TYR A 1 291 ? -14.82 5.965 18.859 1 96.75 291 TYR A CA 1
ATOM 2338 C C . TYR A 1 291 ? -14.922 4.957 17.719 1 96.75 291 TYR A C 1
ATOM 2340 O O . TYR A 1 291 ? -14.281 5.129 16.672 1 96.75 291 TYR A O 1
ATOM 2348 N N . PHE A 1 292 ? -15.633 3.875 17.953 1 96.5 292 PHE A N 1
ATOM 2349 C CA . PHE A 1 292 ? -15.891 2.885 16.906 1 96.5 292 PHE A CA 1
ATOM 2350 C C . PHE A 1 292 ? -17.344 2.951 16.438 1 96.5 292 PHE A C 1
ATOM 2352 O O . PHE A 1 292 ? -18.188 3.51 17.141 1 96.5 292 PHE A O 1
ATOM 2359 N N . LYS A 1 293 ? -17.641 2.562 15.336 1 96.56 293 LYS A N 1
ATOM 2360 C CA . LYS A 1 293 ? -18.984 2.445 14.805 1 96.56 293 LYS A CA 1
ATOM 2361 C C . LYS A 1 293 ? -19.5 1.012 14.914 1 96.56 293 LYS A C 1
ATOM 2363 O O . LYS A 1 293 ? -19.047 0.125 14.188 1 96.56 293 LYS A O 1
ATOM 2368 N N . PRO A 1 294 ? -20.5 0.774 15.672 1 96.12 294 PRO A N 1
ATOM 2369 C CA . PRO A 1 294 ? -20.984 -0.584 15.922 1 96.12 294 PRO A CA 1
ATOM 2370 C C . PRO A 1 294 ? -21.359 -1.326 14.641 1 96.12 294 PRO A C 1
ATOM 2372 O O . PRO A 1 294 ? -22.094 -0.795 13.805 1 96.12 294 PRO A O 1
ATOM 2375 N N . GLY A 1 295 ? -20.828 -2.506 14.539 1 95.5 295 GLY A N 1
ATOM 2376 C CA . GLY A 1 295 ? -21.156 -3.35 13.398 1 95.5 295 GLY A CA 1
ATOM 2377 C C . GLY A 1 295 ? -20.281 -3.092 12.195 1 95.5 295 GLY A C 1
ATOM 2378 O O . GLY A 1 295 ? -20.484 -3.676 11.133 1 95.5 295 GLY A O 1
ATOM 2379 N N . MET A 1 296 ? -19.344 -2.16 12.328 1 95.69 296 MET A N 1
ATOM 2380 C CA . MET A 1 296 ? -18.406 -1.85 11.258 1 95.69 296 MET A CA 1
ATOM 2381 C C . MET A 1 296 ? -16.969 -2.076 11.719 1 95.69 296 MET A C 1
ATOM 2383 O O . MET A 1 296 ? -16.703 -2.135 12.914 1 95.69 296 MET A O 1
ATOM 2387 N N . PRO A 1 297 ? -16.031 -2.201 10.828 1 95.31 297 PRO A N 1
ATOM 2388 C CA . PRO A 1 297 ? -14.633 -2.412 11.211 1 95.31 297 PRO A CA 1
ATOM 2389 C C . PRO A 1 297 ? -14.047 -1.228 11.977 1 95.31 297 PRO A C 1
ATOM 2391 O O . PRO A 1 297 ? -14.344 -0.074 11.664 1 95.31 297 PRO A O 1
ATOM 2394 N N . TYR A 1 298 ? -13.297 -1.535 12.984 1 95.62 298 TYR A N 1
ATOM 2395 C CA . TYR A 1 298 ? -12.57 -0.583 13.82 1 95.62 298 TYR A CA 1
ATOM 2396 C C . TYR A 1 298 ? -11.07 -0.79 13.695 1 95.62 298 TYR A C 1
ATOM 2398 O O . TYR A 1 298 ? -10.57 -1.899 13.898 1 95.62 298 TYR A O 1
ATOM 2406 N N . GLU A 1 299 ? -10.359 0.238 13.383 1 93 299 GLU A N 1
ATOM 2407 C CA . GLU A 1 299 ? -8.914 0.116 13.164 1 93 299 GLU A CA 1
ATOM 2408 C C . GLU A 1 299 ? -8.133 0.63 14.375 1 93 299 GLU A C 1
ATOM 2410 O O . GLU A 1 299 ? -8.273 1.792 14.758 1 93 299 GLU A O 1
ATOM 2415 N N . LEU A 1 300 ? -7.367 -0.261 14.867 1 93.81 300 LEU A N 1
ATOM 2416 C CA . LEU A 1 300 ? -6.477 0.016 15.984 1 93.81 300 LEU A CA 1
ATOM 2417 C C . LEU A 1 300 ? -5.016 -0.117 15.562 1 93.81 300 LEU A C 1
ATOM 2419 O O . LEU A 1 300 ? -4.645 -1.086 14.898 1 93.81 300 LEU A O 1
ATOM 2423 N N . THR A 1 301 ? -4.184 0.905 15.961 1 93.69 301 THR A N 1
ATOM 2424 C CA . THR A 1 301 ? -2.77 0.833 15.602 1 93.69 301 THR A CA 1
ATOM 2425 C C . THR A 1 301 ? -1.909 0.618 16.844 1 93.69 301 THR A C 1
ATOM 2427 O O . THR A 1 301 ? -1.782 1.515 17.688 1 93.69 301 THR A O 1
ATOM 2430 N N . ALA A 1 302 ? -1.276 -0.501 16.891 1 96.69 302 ALA A N 1
ATOM 2431 C CA . ALA A 1 302 ? -0.352 -0.815 17.984 1 96.69 302 ALA A CA 1
ATOM 2432 C C . ALA A 1 302 ? 1.078 -0.429 17.609 1 96.69 302 ALA A C 1
ATOM 2434 O O . ALA A 1 302 ? 1.531 -0.69 16.5 1 96.69 302 ALA A O 1
ATOM 2435 N N . PHE A 1 303 ? 1.693 0.287 18.516 1 96.12 303 PHE A N 1
ATOM 2436 C CA . PHE A 1 303 ? 3.105 0.628 18.391 1 96.12 303 PHE A CA 1
ATOM 2437 C C . PHE A 1 303 ? 3.945 -0.168 19.375 1 96.12 303 PHE A C 1
ATOM 2439 O O . PHE A 1 303 ? 3.846 0.037 20.594 1 96.12 303 PHE A O 1
ATOM 2446 N N . VAL A 1 304 ? 4.754 -1.09 18.797 1 96.81 304 VAL A N 1
ATOM 2447 C CA . VAL A 1 304 ? 5.574 -1.965 19.641 1 96.81 304 VAL A CA 1
ATOM 2448 C C . VAL A 1 304 ? 7.02 -1.476 19.641 1 96.81 304 VAL A C 1
ATOM 2450 O O . VAL A 1 304 ? 7.594 -1.219 18.578 1 96.81 304 VAL A O 1
ATOM 2453 N N . THR A 1 305 ? 7.566 -1.341 20.828 1 93.69 305 THR A N 1
ATOM 2454 C CA . THR A 1 305 ? 8.938 -0.853 20.938 1 93.69 305 THR A CA 1
ATOM 2455 C C . THR A 1 305 ? 9.805 -1.853 21.703 1 93.69 305 THR A C 1
ATOM 2457 O O . THR A 1 305 ? 9.297 -2.648 22.484 1 93.69 305 THR A O 1
ATOM 2460 N N . ASN A 1 306 ? 11.055 -1.736 21.422 1 87.25 306 ASN A N 1
ATOM 2461 C CA . ASN A 1 306 ? 12.055 -2.408 22.234 1 87.25 306 ASN A CA 1
ATOM 2462 C C . ASN A 1 306 ? 12.219 -1.73 23.594 1 87.25 306 ASN A C 1
ATOM 2464 O O . ASN A 1 306 ? 11.656 -0.66 23.828 1 87.25 306 ASN A O 1
ATOM 2468 N N . PRO A 1 307 ? 12.93 -2.318 24.484 1 78.75 307 PRO A N 1
ATOM 2469 C CA . PRO A 1 307 ? 13.117 -1.697 25.797 1 78.75 307 PRO A CA 1
ATOM 2470 C C . PRO A 1 307 ? 13.766 -0.319 25.719 1 78.75 307 PRO A C 1
ATOM 2472 O O . PRO A 1 307 ? 13.539 0.528 26.578 1 78.75 307 PRO A O 1
ATOM 2475 N N . ASP A 1 308 ? 14.5 -0.109 24.641 1 75.94 308 ASP A N 1
ATOM 2476 C CA . ASP A 1 308 ? 15.164 1.181 24.5 1 75.94 308 ASP A CA 1
ATOM 2477 C C . ASP A 1 308 ? 14.25 2.207 23.828 1 75.94 308 ASP A C 1
ATOM 2479 O O . ASP A 1 308 ? 14.656 3.35 23.609 1 75.94 308 ASP A O 1
ATOM 2483 N N . GLY A 1 309 ? 13.078 1.755 23.484 1 85.25 309 GLY A N 1
ATOM 2484 C CA . GLY A 1 309 ? 12.125 2.686 22.906 1 85.25 309 GLY A CA 1
ATOM 2485 C C . GLY A 1 309 ? 12.109 2.666 21.391 1 85.25 309 GLY A C 1
ATOM 2486 O O . GLY A 1 309 ? 11.242 3.277 20.766 1 85.25 309 GLY A O 1
ATOM 2487 N N . SER A 1 310 ? 13.039 1.958 20.797 1 85.19 310 SER A N 1
ATOM 2488 C CA . SER A 1 310 ? 13.078 1.878 19.344 1 85.19 310 SER A CA 1
ATOM 2489 C C . SER A 1 310 ? 11.977 0.967 18.812 1 85.19 310 SER A C 1
ATOM 2491 O O . SER A 1 310 ? 11.531 0.052 19.5 1 85.19 310 SER A O 1
ATOM 2493 N N . PRO A 1 311 ? 11.523 1.277 17.625 1 92.69 311 PRO A N 1
ATOM 2494 C CA . PRO A 1 311 ? 10.477 0.436 17.047 1 92.69 311 PRO A CA 1
ATOM 2495 C C . PRO A 1 311 ? 10.906 -1.021 16.891 1 92.69 311 PRO A C 1
ATOM 2497 O O . PRO A 1 311 ? 12.07 -1.293 16.562 1 92.69 311 PRO A O 1
ATOM 2500 N N . ALA A 1 312 ? 10 -1.912 17.141 1 92.44 312 ALA A N 1
ATOM 2501 C CA . ALA A 1 312 ? 10.25 -3.342 16.984 1 92.44 312 ALA A CA 1
ATOM 2502 C C . ALA A 1 312 ? 9.539 -3.895 15.758 1 92.44 312 ALA A C 1
ATOM 2504 O O . ALA A 1 312 ? 8.328 -4.129 15.789 1 92.44 312 ALA A O 1
ATOM 2505 N N . PRO A 1 313 ? 10.258 -4.223 14.711 1 91 313 PRO A N 1
ATOM 2506 C CA . PRO A 1 313 ? 9.617 -4.73 13.5 1 91 313 PRO A CA 1
ATOM 2507 C C . PRO A 1 313 ? 9.367 -6.234 13.547 1 91 313 PRO A C 1
ATOM 2509 O O . PRO A 1 313 ? 10.047 -6.953 14.281 1 91 313 PRO A O 1
ATOM 2512 N N . ASN A 1 314 ? 8.391 -6.707 12.859 1 90.19 314 ASN A N 1
ATOM 2513 C CA . ASN A 1 314 ? 8.094 -8.117 12.617 1 90.19 314 ASN A CA 1
ATOM 2514 C C . ASN A 1 314 ? 7.703 -8.836 13.898 1 90.19 314 ASN A C 1
ATOM 2516 O O . ASN A 1 314 ? 8.133 -9.969 14.133 1 90.19 314 ASN A O 1
ATOM 2520 N N . ILE A 1 315 ? 6.996 -8.141 14.727 1 92.69 315 ILE A N 1
ATOM 2521 C CA . ILE A 1 315 ? 6.469 -8.75 15.945 1 92.69 315 ILE A CA 1
ATOM 2522 C C . ILE A 1 315 ? 4.984 -9.07 15.758 1 92.69 315 ILE A C 1
ATOM 2524 O O . ILE A 1 315 ? 4.18 -8.172 15.5 1 92.69 315 ILE A O 1
ATOM 2528 N N . PRO A 1 316 ? 4.652 -10.32 15.922 1 95.31 316 PRO A N 1
ATOM 2529 C CA . PRO A 1 316 ? 3.227 -10.641 15.852 1 95.31 316 PRO A CA 1
ATOM 2530 C C . PRO A 1 316 ? 2.434 -10.102 17.031 1 95.31 316 PRO A C 1
ATOM 2532 O O . PRO A 1 316 ? 2.867 -10.234 18.188 1 95.31 316 PRO A O 1
ATOM 2535 N N . VAL A 1 317 ? 1.332 -9.516 16.719 1 96.81 317 VAL A N 1
ATOM 2536 C CA . VAL A 1 317 ? 0.444 -9.008 17.766 1 96.81 317 VAL A CA 1
ATOM 2537 C C . VAL A 1 317 ? -0.967 -9.555 17.547 1 96.81 317 VAL A C 1
ATOM 2539 O O . VAL A 1 317 ? -1.354 -9.859 16.422 1 96.81 317 VAL A O 1
ATOM 2542 N N . VAL A 1 318 ? -1.705 -9.711 18.641 1 96.56 318 VAL A N 1
ATOM 2543 C CA . VAL A 1 318 ? -3.07 -10.227 18.594 1 96.56 318 VAL A CA 1
ATOM 2544 C C . VAL A 1 318 ? -3.949 -9.445 19.578 1 96.56 318 VAL A C 1
ATOM 2546 O O . VAL A 1 318 ? -3.475 -8.984 20.625 1 96.56 318 VAL A O 1
ATOM 2549 N N . SER A 1 319 ? -5.191 -9.227 19.156 1 97.5 319 SER A N 1
ATOM 2550 C CA . SER A 1 319 ? -6.121 -8.516 20.031 1 97.5 319 SER A CA 1
ATOM 2551 C C . SER A 1 319 ? -7.145 -9.469 20.641 1 97.5 319 SER A C 1
ATOM 2553 O O . SER A 1 319 ? -7.391 -10.547 20.094 1 97.5 319 SER A O 1
ATOM 2555 N N . ASP A 1 320 ? -7.691 -9.102 21.719 1 96.12 320 ASP A N 1
ATOM 2556 C CA . ASP A 1 320 ? -8.742 -9.797 22.469 1 96.12 320 ASP A CA 1
ATOM 2557 C C . ASP A 1 320 ? -9.711 -8.805 23.094 1 96.12 320 ASP A C 1
ATOM 2559 O O . ASP A 1 320 ? -9.305 -7.734 23.547 1 96.12 320 ASP A O 1
ATOM 2563 N N . PRO A 1 321 ? -11.055 -9.078 23.109 1 95.75 321 PRO A N 1
ATOM 2564 C CA . PRO A 1 321 ? -11.742 -10.328 22.797 1 95.75 321 PRO A CA 1
ATOM 2565 C C . PRO A 1 321 ? -12.023 -10.477 21.297 1 95.75 321 PRO A C 1
ATOM 2567 O O . PRO A 1 321 ? -12.336 -11.578 20.828 1 95.75 321 PRO A O 1
ATOM 2570 N N . ILE A 1 322 ? -12.086 -9.367 20.594 1 95.69 322 ILE A N 1
ATOM 2571 C CA . ILE A 1 322 ? -12.211 -9.469 19.156 1 95.69 322 ILE A CA 1
ATOM 2572 C C . ILE A 1 322 ? -10.867 -9.836 18.531 1 95.69 322 ILE A C 1
ATOM 2574 O O . ILE A 1 322 ? -9.922 -9.039 18.578 1 95.69 322 ILE A O 1
ATOM 2578 N N . VAL A 1 323 ? -10.812 -10.945 17.969 1 94.31 323 VAL A N 1
ATOM 2579 C CA . VAL A 1 323 ? -9.523 -11.484 17.547 1 94.31 323 VAL A CA 1
ATOM 2580 C C . VAL A 1 323 ? -9.117 -10.859 16.203 1 94.31 323 VAL A C 1
ATOM 2582 O O . VAL A 1 323 ? -9.859 -10.945 15.227 1 94.31 323 VAL A O 1
ATOM 2585 N N . ALA A 1 324 ? -8.047 -10.188 16.188 1 95.19 324 ALA A N 1
ATOM 2586 C CA . ALA A 1 324 ? -7.352 -9.672 15.016 1 95.19 324 ALA A CA 1
ATOM 2587 C C . ALA A 1 324 ? -5.844 -9.836 15.164 1 95.19 324 ALA A C 1
ATOM 2589 O O . ALA A 1 324 ? -5.301 -9.695 16.266 1 95.19 324 ALA A O 1
ATOM 2590 N N . GLU A 1 325 ? -5.188 -10.195 14.117 1 94.81 325 GLU A N 1
ATOM 2591 C CA . GLU A 1 325 ? -3.744 -10.406 14.148 1 94.81 325 GLU A CA 1
ATOM 2592 C C . GLU A 1 325 ? -3.039 -9.57 13.086 1 94.81 325 GLU A C 1
ATOM 2594 O O . GLU A 1 325 ? -3.613 -9.273 12.039 1 94.81 325 GLU A O 1
ATOM 2599 N N . ALA A 1 326 ? -1.791 -9.172 13.406 1 94.81 326 ALA A N 1
ATOM 2600 C CA . ALA A 1 326 ? -0.953 -8.43 12.469 1 94.81 326 ALA A CA 1
ATOM 2601 C C . ALA A 1 326 ? 0.518 -8.5 12.875 1 94.81 326 ALA A C 1
ATOM 2603 O O . ALA A 1 326 ? 0.84 -8.875 14 1 94.81 326 ALA A O 1
ATOM 2604 N N . LEU A 1 327 ? 1.416 -8.227 11.953 1 94.81 327 LEU A N 1
ATOM 2605 C CA . LEU A 1 327 ? 2.848 -8.086 12.195 1 94.81 327 LEU A CA 1
ATOM 2606 C C . LEU A 1 327 ? 3.26 -6.617 12.195 1 94.81 327 LEU A C 1
ATOM 2608 O O . LEU A 1 327 ? 2.803 -5.84 11.352 1 94.81 327 LEU A O 1
ATOM 2612 N N . THR A 1 328 ? 4.047 -6.297 13.188 1 95.12 328 THR A N 1
ATOM 2613 C CA . THR A 1 328 ? 4.551 -4.926 13.172 1 95.12 328 THR A CA 1
ATOM 2614 C C . THR A 1 328 ? 5.43 -4.691 11.945 1 95.12 328 THR A C 1
ATOM 2616 O O . THR A 1 328 ? 6.145 -5.59 11.508 1 95.12 328 THR A O 1
ATOM 2619 N N . GLN A 1 329 ? 5.332 -3.527 11.492 1 91.38 329 GLN A N 1
ATOM 2620 C CA . GLN A 1 329 ? 6.117 -3.137 10.328 1 91.38 329 GLN A CA 1
ATOM 2621 C C . GLN A 1 329 ? 7.438 -2.496 10.742 1 91.38 329 GLN A C 1
ATOM 2623 O O . GLN A 1 329 ? 7.805 -2.523 11.914 1 91.38 329 GLN A O 1
ATOM 2628 N N . SER A 1 330 ? 8.188 -1.917 9.789 1 87.62 330 SER A N 1
ATOM 2629 C CA . SER A 1 330 ? 9.516 -1.367 10.031 1 87.62 330 SER A CA 1
ATOM 2630 C C . SER A 1 330 ? 9.461 -0.224 11.039 1 87.62 330 SER A C 1
ATOM 2632 O O . SER A 1 330 ? 10.406 -0.009 11.797 1 87.62 330 SER A O 1
ATOM 2634 N N . ASP A 1 331 ? 8.367 0.423 11.102 1 88.81 331 ASP A N 1
ATOM 2635 C CA . ASP A 1 331 ? 8.234 1.546 12.023 1 88.81 331 ASP A CA 1
ATOM 2636 C C . ASP A 1 331 ? 7.703 1.087 13.375 1 88.81 331 ASP A C 1
ATOM 2638 O O . ASP A 1 331 ? 7.367 1.911 14.234 1 88.81 331 ASP A O 1
ATOM 2642 N N . GLY A 1 332 ? 7.531 -0.216 13.477 1 93.88 332 GLY A N 1
ATOM 2643 C CA . GLY A 1 332 ? 7.105 -0.795 14.742 1 93.88 332 GLY A CA 1
ATOM 2644 C C . GLY A 1 332 ? 5.598 -0.808 14.906 1 93.88 332 GLY A C 1
ATOM 2645 O O . GLY A 1 332 ? 5.086 -1.246 15.945 1 93.88 332 GLY A O 1
ATOM 2646 N N . THR A 1 333 ? 4.879 -0.379 13.922 1 93.94 333 THR A N 1
ATOM 2647 C CA . THR A 1 333 ? 3.43 -0.291 14.062 1 93.94 333 THR A CA 1
ATOM 2648 C C . THR A 1 333 ? 2.746 -1.482 13.406 1 93.94 333 THR A C 1
ATOM 2650 O O . THR A 1 333 ? 3.279 -2.064 12.453 1 93.94 333 THR A O 1
ATOM 2653 N N . ALA A 1 334 ? 1.615 -1.855 13.93 1 94.31 334 ALA A N 1
ATOM 2654 C CA . ALA A 1 334 ? 0.726 -2.875 13.383 1 94.31 334 ALA A CA 1
ATOM 2655 C C . ALA A 1 334 ? -0.728 -2.41 13.414 1 94.31 334 ALA A C 1
ATOM 2657 O O . ALA A 1 334 ? -1.255 -2.076 14.484 1 94.31 334 ALA A O 1
ATOM 2658 N N . LYS A 1 335 ? -1.31 -2.363 12.32 1 92.5 335 LYS A N 1
ATOM 2659 C CA . LYS A 1 335 ? -2.723 -2.004 12.234 1 92.5 335 LYS A CA 1
ATOM 2660 C C . LYS A 1 335 ? -3.613 -3.23 12.398 1 92.5 335 LYS A C 1
ATOM 2662 O O . LYS A 1 335 ? -3.529 -4.176 11.609 1 92.5 335 LYS A O 1
ATOM 2667 N N . LEU A 1 336 ? -4.43 -3.23 13.383 1 95.5 336 LEU A N 1
ATOM 2668 C CA . LEU A 1 336 ? -5.398 -4.293 13.641 1 95.5 336 LEU A CA 1
ATOM 2669 C C . LEU A 1 336 ? -6.805 -3.846 13.258 1 95.5 336 LEU A C 1
ATOM 2671 O O . LEU A 1 336 ? -7.258 -2.779 13.68 1 95.5 336 LEU A O 1
ATOM 2675 N N . ILE A 1 337 ? -7.441 -4.594 12.477 1 95.06 337 ILE A N 1
ATOM 2676 C CA . ILE A 1 337 ? -8.805 -4.293 12.055 1 95.06 337 ILE A CA 1
ATOM 2677 C C . ILE A 1 337 ? -9.781 -5.207 12.789 1 95.06 337 ILE A C 1
ATOM 2679 O O . ILE A 1 337 ? -9.805 -6.418 12.562 1 95.06 337 ILE A O 1
ATOM 2683 N N . LEU A 1 338 ? -10.602 -4.656 13.609 1 96.88 338 LEU A N 1
ATOM 2684 C CA . LEU A 1 338 ? -11.539 -5.402 14.445 1 96.88 338 LEU A CA 1
ATOM 2685 C C . LEU A 1 338 ? -12.961 -5.281 13.914 1 96.88 338 LEU A C 1
ATOM 2687 O O . LEU A 1 338 ? -13.492 -4.172 13.812 1 96.88 338 LEU A O 1
ATOM 2691 N N . ASN A 1 339 ? -13.555 -6.387 13.555 1 97.25 339 ASN A N 1
ATOM 2692 C CA . ASN A 1 339 ? -14.977 -6.383 13.211 1 97.25 339 ASN A CA 1
ATOM 2693 C C . ASN A 1 339 ? -15.852 -6.289 14.453 1 97.25 339 ASN A C 1
ATOM 2695 O O . ASN A 1 339 ? -16.078 -7.293 15.133 1 97.25 339 ASN A O 1
ATOM 2699 N N . THR A 1 340 ? -16.406 -5.16 14.711 1 97.25 340 THR A N 1
ATOM 2700 C CA . THR A 1 340 ? -17.047 -4.887 16 1 97.25 340 THR A CA 1
ATOM 2701 C C . THR A 1 340 ? -18.469 -5.422 16.016 1 97.25 340 THR A C 1
ATOM 2703 O O . THR A 1 340 ? -19.141 -5.496 14.984 1 97.25 340 THR A O 1
ATOM 2706 N N . PRO A 1 341 ? -18.938 -5.801 17.203 1 95.31 341 PRO A N 1
ATOM 2707 C CA . PRO A 1 341 ? -20.344 -6.164 17.344 1 95.31 341 PRO A CA 1
ATOM 2708 C C . PRO A 1 341 ? -21.281 -4.973 17.172 1 95.31 341 PRO A C 1
ATOM 2710 O O . PRO A 1 341 ? -20.875 -3.83 17.406 1 95.31 341 PRO A O 1
ATOM 2713 N N . ALA A 1 342 ? -22.5 -5.223 16.828 1 93.69 342 ALA A N 1
ATOM 2714 C CA . ALA A 1 342 ? -23.453 -4.164 16.5 1 93.69 342 ALA A CA 1
ATOM 2715 C C . ALA A 1 342 ? -24.125 -3.629 17.75 1 93.69 342 ALA A C 1
ATOM 2717 O O . ALA A 1 342 ? -24.75 -2.57 17.734 1 93.69 342 ALA A O 1
ATOM 2718 N N . ASN A 1 343 ? -23.922 -4.277 18.891 1 91.5 343 ASN A N 1
ATOM 2719 C CA . ASN A 1 343 ? -24.766 -3.951 20.031 1 91.5 343 ASN A CA 1
ATOM 2720 C C . ASN A 1 343 ? -23.938 -3.545 21.25 1 91.5 343 ASN A C 1
ATOM 2722 O O . ASN A 1 343 ? -24.422 -3.576 22.375 1 91.5 343 ASN A O 1
ATOM 2726 N N . GLN A 1 344 ? -22.75 -3.125 21.062 1 94.38 344 GLN A N 1
ATOM 2727 C CA . GLN A 1 344 ? -21.906 -2.74 22.203 1 94.38 344 GLN A CA 1
ATOM 2728 C C . GLN A 1 344 ? -21.688 -1.231 22.219 1 94.38 344 GLN A C 1
ATOM 2730 O O . GLN A 1 344 ? -21.531 -0.603 21.172 1 94.38 344 GLN A O 1
ATOM 2735 N N . GLN A 1 345 ? -21.656 -0.665 23.453 1 95.88 345 GLN A N 1
ATOM 2736 C CA . GLN A 1 345 ? -21.469 0.773 23.609 1 95.88 345 GLN A CA 1
ATOM 2737 C C . GLN A 1 345 ? -20.016 1.104 23.938 1 95.88 345 GLN A C 1
ATOM 2739 O O . GLN A 1 345 ? -19.594 2.254 23.797 1 95.88 345 GLN A O 1
ATOM 2744 N N . GLN A 1 346 ? -19.359 0.125 24.391 1 97.5 346 GLN A N 1
ATOM 2745 C CA . GLN A 1 346 ? -17.953 0.275 24.734 1 97.5 346 GLN A CA 1
ATOM 2746 C C . GLN A 1 346 ? -17.188 -1.02 24.469 1 97.5 346 GLN A C 1
ATOM 2748 O O . GLN A 1 346 ? -17.719 -2.113 24.688 1 97.5 346 GLN A O 1
ATOM 2753 N N . LEU A 1 347 ? -16.062 -0.904 24 1 97.31 347 LEU A N 1
ATOM 2754 C CA . LEU A 1 347 ? -15.188 -2.051 23.75 1 97.31 347 LEU A CA 1
ATOM 2755 C C . LEU A 1 347 ? -13.875 -1.915 24.5 1 97.31 347 LEU A C 1
ATOM 2757 O O . LEU A 1 347 ? -13.18 -0.904 24.375 1 97.31 347 LEU A O 1
ATOM 2761 N N . ARG A 1 348 ? -13.625 -2.834 25.328 1 97.88 348 ARG A N 1
ATOM 2762 C CA . ARG A 1 348 ? -12.312 -2.957 25.969 1 97.88 348 ARG A CA 1
ATOM 2763 C C . ARG A 1 348 ? -11.422 -3.922 25.188 1 97.88 348 ARG A C 1
ATOM 2765 O O . ARG A 1 348 ? -11.625 -5.137 25.234 1 97.88 348 ARG A O 1
ATOM 2772 N N . ILE A 1 349 ? -10.43 -3.41 24.516 1 98 349 ILE A N 1
ATOM 2773 C CA . ILE A 1 349 ? -9.609 -4.215 23.625 1 98 349 ILE A CA 1
ATOM 2774 C C . ILE A 1 349 ? -8.203 -4.363 24.203 1 98 349 ILE A C 1
ATOM 2776 O O . ILE A 1 349 ? -7.543 -3.369 24.5 1 98 349 ILE A O 1
ATOM 2780 N N . THR A 1 350 ? -7.762 -5.512 24.391 1 98.25 350 THR A N 1
ATOM 2781 C CA . THR A 1 350 ? -6.402 -5.801 24.828 1 98.25 350 THR A CA 1
ATOM 2782 C C . THR A 1 350 ? -5.562 -6.352 23.688 1 98.25 350 THR A C 1
ATOM 2784 O O . THR A 1 350 ? -5.984 -7.273 22.984 1 98.25 350 THR A O 1
ATOM 2787 N N . VAL A 1 351 ? -4.402 -5.715 23.484 1 98 351 VAL A N 1
ATOM 2788 C CA . VAL A 1 351 ? -3.463 -6.172 22.469 1 98 351 VAL A CA 1
ATOM 2789 C C . VAL A 1 351 ? -2.244 -6.805 23.125 1 98 351 VAL A C 1
ATOM 2791 O O . VAL A 1 351 ? -1.723 -6.273 24.109 1 98 351 VAL A O 1
ATOM 2794 N N . LYS A 1 352 ? -1.833 -7.938 22.594 1 97.12 352 LYS A N 1
ATOM 2795 C CA . LYS A 1 352 ? -0.693 -8.672 23.141 1 97.12 352 LYS A CA 1
ATOM 2796 C C . LYS A 1 352 ? 0.272 -9.086 22.031 1 97.12 352 LYS A C 1
ATOM 2798 O O . LYS A 1 352 ? -0.145 -9.336 20.906 1 97.12 352 LYS A O 1
ATOM 2803 N N . THR A 1 353 ? 1.545 -9.102 22.406 1 95.69 353 THR A N 1
ATOM 2804 C CA . THR A 1 353 ? 2.508 -9.703 21.484 1 95.69 353 THR A CA 1
ATOM 2805 C C . THR A 1 353 ? 2.432 -11.227 21.547 1 95.69 353 THR A C 1
ATOM 2807 O O . THR A 1 353 ? 1.943 -11.789 22.531 1 95.69 353 THR A O 1
ATOM 2810 N N . ARG A 1 354 ? 2.723 -11.82 20.469 1 93.75 354 ARG A N 1
ATOM 2811 C CA . ARG A 1 354 ? 2.791 -13.273 20.391 1 93.75 354 ARG A CA 1
ATOM 2812 C C . ARG A 1 354 ? 4.109 -13.734 19.781 1 93.75 354 ARG A C 1
ATOM 2814 O O . ARG A 1 354 ? 4.117 -14.477 18.797 1 93.75 354 ARG A O 1
ATOM 2821 N N . HIS A 1 355 ? 5.117 -13.281 20.359 1 88.44 355 HIS A N 1
ATOM 2822 C CA . HIS A 1 355 ? 6.43 -13.688 19.859 1 88.44 355 HIS A CA 1
ATOM 2823 C C . HIS A 1 355 ? 6.73 -15.141 20.219 1 88.44 355 HIS A C 1
ATOM 2825 O O . HIS A 1 355 ? 6.613 -15.539 21.375 1 88.44 355 HIS A O 1
ATOM 2831 N N . PRO A 1 356 ? 7.125 -15.906 19.297 1 83.75 356 PRO A N 1
ATOM 2832 C CA . PRO A 1 356 ? 7.285 -17.344 19.516 1 83.75 356 PRO A CA 1
ATOM 2833 C C . PRO A 1 356 ? 8.367 -17.656 20.547 1 83.75 356 PRO A C 1
ATOM 2835 O O . PRO A 1 356 ? 8.305 -18.688 21.219 1 83.75 356 PRO A O 1
ATOM 2838 N N . LYS A 1 357 ? 9.352 -16.828 20.734 1 77.94 357 LYS A N 1
ATOM 2839 C CA . LYS A 1 357 ? 10.484 -17.109 21.625 1 77.94 357 LYS A CA 1
ATOM 2840 C C . LYS A 1 357 ? 10.25 -16.547 23.016 1 77.94 357 LYS A C 1
ATOM 2842 O O . LYS A 1 357 ? 11.07 -16.734 23.922 1 77.94 357 LYS A O 1
ATOM 2847 N N . VAL A 1 358 ? 9.203 -15.828 23.156 1 82.81 358 VAL A N 1
ATOM 2848 C CA . VAL A 1 358 ? 8.891 -15.203 24.438 1 82.81 358 VAL A CA 1
ATOM 2849 C C . VAL A 1 358 ? 7.777 -15.984 25.125 1 82.81 358 VAL A C 1
ATOM 2851 O O . VAL A 1 358 ? 6.785 -16.344 24.5 1 82.81 358 VAL A O 1
ATOM 2854 N N . GLN A 1 359 ? 7.977 -16.266 26.375 1 82.81 359 GLN A N 1
ATOM 2855 C CA . GLN A 1 359 ? 6.973 -17 27.141 1 82.81 359 GLN A CA 1
ATOM 2856 C C . GLN A 1 359 ? 5.664 -16.219 27.219 1 82.81 359 GLN A C 1
ATOM 2858 O O . GLN A 1 359 ? 5.664 -14.992 27.141 1 82.81 359 GLN A O 1
ATOM 2863 N N . ALA A 1 360 ? 4.594 -16.906 27.406 1 84.06 360 ALA A N 1
ATOM 2864 C CA . ALA A 1 360 ? 3.256 -16.328 27.375 1 84.06 360 ALA A CA 1
ATOM 2865 C C . ALA A 1 360 ? 3.117 -15.234 28.438 1 84.06 360 ALA A C 1
ATOM 2867 O O . ALA A 1 360 ? 2.498 -14.195 28.188 1 84.06 360 ALA A O 1
ATOM 2868 N N . ASN A 1 361 ? 3.703 -15.477 29.578 1 83.25 361 ASN A N 1
ATOM 2869 C CA . ASN A 1 361 ? 3.549 -14.531 30.672 1 83.25 361 ASN A CA 1
ATOM 2870 C C . ASN A 1 361 ? 4.469 -13.328 30.516 1 83.25 361 ASN A C 1
ATOM 2872 O O . ASN A 1 361 ? 4.293 -12.312 31.188 1 83.25 361 ASN A O 1
ATOM 2876 N N . ALA A 1 362 ? 5.406 -13.445 29.562 1 84.5 362 ALA A N 1
ATOM 2877 C CA . ALA A 1 362 ? 6.367 -12.359 29.359 1 84.5 362 ALA A CA 1
ATOM 2878 C C . ALA A 1 362 ? 6.008 -11.531 28.125 1 84.5 362 ALA A C 1
ATOM 2880 O O . ALA A 1 362 ? 6.676 -10.539 27.828 1 84.5 362 ALA A O 1
ATOM 2881 N N . GLN A 1 363 ? 4.918 -11.938 27.516 1 91.56 363 GLN A N 1
ATOM 2882 C CA . GLN A 1 363 ? 4.469 -11.156 26.375 1 91.56 363 GLN A CA 1
ATOM 2883 C C . GLN A 1 363 ? 3.961 -9.781 26.812 1 91.56 363 GLN A C 1
ATOM 2885 O O . GLN A 1 363 ? 3.359 -9.648 27.875 1 91.56 363 GLN A O 1
ATOM 2890 N N . ALA A 1 364 ? 4.297 -8.766 26.062 1 93.5 364 ALA A N 1
ATOM 2891 C CA . ALA A 1 364 ? 3.797 -7.422 26.359 1 93.5 364 ALA A CA 1
ATOM 2892 C C . ALA A 1 364 ? 2.293 -7.332 26.109 1 93.5 364 ALA A C 1
ATOM 2894 O O . ALA A 1 364 ? 1.753 -8.055 25.266 1 93.5 364 ALA A O 1
ATOM 2895 N N . SER A 1 365 ? 1.629 -6.523 26.891 1 95.5 365 SER A N 1
ATOM 2896 C CA . SER A 1 365 ? 0.191 -6.324 26.75 1 95.5 365 SER A CA 1
ATOM 2897 C C . SER A 1 365 ? -0.207 -4.898 27.109 1 95.5 365 SER A C 1
ATOM 2899 O O . SER A 1 365 ? 0.46 -4.25 27.922 1 95.5 365 SER A O 1
ATOM 2901 N N . ASN A 1 366 ? -1.106 -4.348 26.438 1 97 366 ASN A N 1
ATOM 2902 C CA . ASN A 1 366 ? -1.718 -3.061 26.734 1 97 366 ASN A CA 1
ATOM 2903 C C . ASN A 1 366 ? -3.195 -3.037 26.359 1 97 366 ASN A C 1
ATOM 2905 O O . ASN A 1 366 ? -3.639 -3.822 25.516 1 97 366 ASN A O 1
ATOM 2909 N N . THR A 1 367 ? -3.971 -2.246 27.062 1 97.94 367 THR A N 1
ATOM 2910 C CA . THR A 1 367 ? -5.418 -2.219 26.875 1 97.94 367 THR A CA 1
ATOM 2911 C C . THR A 1 367 ? -5.891 -0.809 26.531 1 97.94 367 THR A C 1
ATOM 2913 O O . THR A 1 367 ? -5.371 0.172 27.078 1 97.94 367 THR A O 1
ATOM 2916 N N . ILE A 1 368 ? -6.832 -0.716 25.641 1 96.75 368 ILE A N 1
ATOM 2917 C CA . ILE A 1 368 ? -7.434 0.561 25.281 1 96.75 368 ILE A CA 1
ATOM 2918 C C . ILE A 1 368 ? -8.953 0.451 25.328 1 96.75 368 ILE A C 1
ATOM 2920 O O . ILE A 1 368 ? -9.516 -0.627 25.125 1 96.75 368 ILE A O 1
ATOM 2924 N N . LEU A 1 369 ? -9.578 1.539 25.641 1 96.94 369 LEU A N 1
ATOM 2925 C CA . LEU A 1 369 ? -11.031 1.628 25.672 1 96.94 369 LEU A CA 1
ATOM 2926 C C . LEU A 1 369 ? -11.547 2.459 24.5 1 96.94 369 LEU A C 1
ATOM 2928 O O . LEU A 1 369 ? -11.055 3.566 24.25 1 96.94 369 LEU A O 1
ATOM 2932 N N . ALA A 1 370 ? -12.461 1.929 23.719 1 96.44 370 ALA A N 1
ATOM 2933 C CA . ALA A 1 370 ? -13.117 2.639 22.625 1 96.44 370 ALA A CA 1
ATOM 2934 C C . ALA A 1 370 ? -14.617 2.762 22.875 1 96.44 370 ALA A C 1
ATOM 2936 O O . ALA A 1 370 ? -15.266 1.804 23.297 1 96.44 370 ALA A O 1
ATOM 2937 N N . ASN A 1 371 ? -15.172 3.959 22.609 1 97.62 371 ASN A N 1
ATOM 2938 C CA . ASN A 1 371 ? -16.594 4.195 22.812 1 97.62 371 ASN A CA 1
ATOM 2939 C C . ASN A 1 371 ? -17.359 4.176 21.484 1 97.62 371 ASN A C 1
ATOM 2941 O O . ASN A 1 371 ? -16.781 4.438 20.438 1 97.62 371 ASN A O 1
ATOM 2945 N N . ALA A 1 372 ? -18.641 3.826 21.578 1 97.62 372 ALA A N 1
ATOM 2946 C CA . ALA A 1 372 ? -19.453 3.746 20.375 1 97.62 372 ALA A CA 1
ATOM 2947 C C . ALA A 1 372 ? -19.781 5.137 19.844 1 97.62 372 ALA A C 1
ATOM 2949 O O . ALA A 1 372 ? -20.109 6.043 20.609 1 97.62 372 ALA A O 1
ATOM 2950 N N . TYR A 1 373 ? -19.609 5.316 18.547 1 97.44 373 TYR A N 1
ATOM 2951 C CA . TYR A 1 373 ? -20.109 6.484 17.844 1 97.44 373 TYR A CA 1
ATOM 2952 C C . TYR A 1 373 ? -21.625 6.621 18.031 1 97.44 373 TYR A C 1
ATOM 2954 O O . TYR A 1 373 ? -22.359 5.641 17.906 1 97.44 373 TYR A O 1
ATOM 2962 N N . GLN A 1 374 ? -22.062 7.82 18.328 1 97 374 GLN A N 1
ATOM 2963 C CA . GLN A 1 374 ? -23.484 8.062 18.531 1 97 374 GLN A CA 1
ATOM 2964 C C . GLN A 1 374 ? -24.109 8.742 17.312 1 97 374 GLN A C 1
ATOM 2966 O O . GLN A 1 374 ? -23.766 9.875 16.984 1 97 374 GLN A O 1
ATOM 2971 N N . THR A 1 375 ? -25.047 8.078 16.703 1 95.88 375 THR A N 1
ATOM 2972 C CA . THR A 1 375 ? -25.703 8.648 15.531 1 95.88 375 THR A CA 1
ATOM 2973 C C . THR A 1 375 ? -26.719 9.719 15.945 1 95.88 375 THR A C 1
ATOM 2975 O O . THR A 1 375 ? -27.203 9.711 17.078 1 95.88 375 THR A O 1
ATOM 2978 N N . GLN A 1 376 ? -26.953 10.594 15.023 1 94.88 376 GLN A N 1
ATOM 2979 C CA . GLN A 1 376 ? -27.922 11.656 15.297 1 94.88 376 GLN A CA 1
ATOM 2980 C C . GLN A 1 376 ? -29.312 11.086 15.555 1 94.88 376 GLN A C 1
ATOM 2982 O O . GLN A 1 376 ? -29.844 10.336 14.742 1 94.88 376 GLN A O 1
ATOM 2987 N N . GLY A 1 377 ? -29.844 11.359 16.75 1 92.12 377 GLY A N 1
ATOM 2988 C CA . GLY A 1 377 ? -31.172 10.875 17.094 1 92.12 377 GLY A CA 1
ATOM 2989 C C . GLY A 1 377 ? -31.25 9.359 17.172 1 92.12 377 GLY A C 1
ATOM 2990 O O . GLY A 1 377 ? -32.312 8.773 16.922 1 92.12 377 GLY A O 1
ATOM 2991 N N . GLN A 1 378 ? -30.172 8.727 17.266 1 92.69 378 GLN A N 1
ATOM 2992 C CA . GLN A 1 378 ? -30.094 7.27 17.328 1 92.69 378 GLN A CA 1
ATOM 2993 C C . GLN A 1 378 ? -30.641 6.637 16.047 1 92.69 378 GLN A C 1
ATOM 2995 O O . GLN A 1 378 ? -31.344 5.629 16.094 1 92.69 378 GLN A O 1
ATOM 3000 N N . SER A 1 379 ? -30.375 7.215 14.922 1 93.44 379 SER A N 1
ATOM 3001 C CA . SER A 1 379 ? -30.891 6.781 13.633 1 93.44 379 SER A CA 1
ATOM 3002 C C . SER A 1 379 ? -30.312 5.434 13.219 1 93.44 379 SER A C 1
ATOM 3004 O O . SER A 1 379 ? -30.938 4.684 12.469 1 93.44 379 SER A O 1
ATOM 3006 N N . GLY A 1 380 ? -29.109 5.105 13.648 1 93.12 380 GLY A N 1
ATOM 3007 C CA . GLY A 1 380 ? -28.438 3.873 13.258 1 93.12 380 GLY A CA 1
ATOM 3008 C C . GLY A 1 380 ? -27.781 3.957 11.898 1 93.12 380 GLY A C 1
ATOM 3009 O O . GLY A 1 380 ? -27.391 2.938 11.32 1 93.12 380 GLY A O 1
ATOM 3010 N N . ASN A 1 381 ? -27.656 5.238 11.352 1 95.06 381 ASN A N 1
ATOM 3011 C CA . ASN A 1 381 ? -26.969 5.453 10.078 1 95.06 381 ASN A CA 1
ATOM 3012 C C . ASN A 1 381 ? -25.484 5.758 10.289 1 95.06 381 ASN A C 1
ATOM 3014 O O . ASN A 1 381 ? -25.125 6.672 11.039 1 95.06 381 ASN A O 1
ATOM 3018 N N . TYR A 1 382 ? -24.625 4.914 9.656 1 96.31 382 TYR A N 1
ATOM 3019 C CA . TYR A 1 382 ? -23.188 5.074 9.82 1 96.31 382 TYR A CA 1
ATOM 3020 C C . TYR A 1 382 ? -22.484 5.215 8.469 1 96.31 382 TYR A C 1
ATOM 3022 O O . TYR A 1 382 ? -22.969 4.688 7.465 1 96.31 382 TYR A O 1
ATOM 3030 N N . LEU A 1 383 ? -21.453 5.965 8.414 1 97.06 383 LEU A N 1
ATOM 3031 C CA . LEU A 1 383 ? -20.516 6.023 7.309 1 97.06 383 LEU A CA 1
ATOM 3032 C C . LEU A 1 383 ? -19.125 5.566 7.762 1 97.06 383 LEU A C 1
ATOM 3034 O O . LEU A 1 383 ? -18.625 6.004 8.805 1 97.06 383 LEU A O 1
ATOM 3038 N N . HIS A 1 384 ? -18.578 4.602 7.07 1 95.94 384 HIS A N 1
ATOM 3039 C CA . HIS A 1 384 ? -17.219 4.129 7.352 1 95.94 384 HIS A CA 1
ATOM 3040 C C . HIS A 1 384 ? -16.312 4.293 6.133 1 95.94 384 HIS A C 1
ATOM 3042 O O . HIS A 1 384 ? -16.562 3.686 5.09 1 95.94 384 HIS A O 1
ATOM 3048 N N . LEU A 1 385 ? -15.336 5.164 6.297 1 94.88 385 LEU A N 1
ATOM 3049 C CA . LEU A 1 385 ? -14.312 5.305 5.266 1 94.88 385 LEU A CA 1
ATOM 3050 C C . LEU A 1 385 ? -13.211 4.266 5.449 1 94.88 385 LEU A C 1
ATOM 3052 O O . LEU A 1 385 ? -12.453 4.316 6.422 1 94.88 385 LEU A O 1
ATOM 3056 N N . ALA A 1 386 ? -13.156 3.344 4.535 1 90.69 386 ALA A N 1
ATOM 3057 C CA . ALA A 1 386 ? -12.094 2.336 4.594 1 90.69 386 ALA A CA 1
ATOM 3058 C C . ALA A 1 386 ? -10.914 2.732 3.715 1 90.69 386 ALA A C 1
ATOM 3060 O O . ALA A 1 386 ? -11.047 2.838 2.494 1 90.69 386 ALA A O 1
ATOM 3061 N N . VAL A 1 387 ? -9.781 3.051 4.355 1 85.31 387 VAL A N 1
ATOM 3062 C CA . VAL A 1 387 ? -8.547 3.42 3.67 1 85.31 387 VAL A CA 1
ATOM 3063 C C . VAL A 1 387 ? -7.457 2.396 3.98 1 85.31 387 VAL A C 1
ATOM 3065 O O . VAL A 1 387 ? -7.133 2.158 5.145 1 85.31 387 VAL A O 1
ATOM 3068 N N . THR A 1 388 ? -7.113 1.567 3.01 1 69.06 388 THR A N 1
ATOM 3069 C CA . THR A 1 388 ? -6.102 0.562 3.309 1 69.06 388 THR A CA 1
ATOM 3070 C C . THR A 1 388 ? -4.758 0.951 2.699 1 69.06 388 THR A C 1
ATOM 3072 O O . THR A 1 388 ? -4.609 0.98 1.477 1 69.06 388 THR A O 1
ATOM 3075 N N . ALA A 1 389 ? -4.164 2.006 3.285 1 65 389 ALA A N 1
ATOM 3076 C CA . ALA A 1 389 ? -2.879 2.398 2.713 1 65 389 ALA A CA 1
ATOM 3077 C C . ALA A 1 389 ? -1.734 2.102 3.678 1 65 389 ALA A C 1
ATOM 3079 O O . ALA A 1 389 ? -1.901 2.195 4.898 1 65 389 ALA A O 1
ATOM 3080 N N . ARG A 1 390 ? -0.77 1.332 3.041 1 66.5 390 ARG A N 1
ATOM 3081 C CA . ARG A 1 390 ? 0.483 1.297 3.789 1 66.5 390 ARG A CA 1
ATOM 3082 C C . ARG A 1 390 ? 1.574 2.078 3.064 1 66.5 390 ARG A C 1
ATOM 3084 O O . ARG A 1 390 ? 1.654 2.049 1.835 1 66.5 390 ARG A O 1
ATOM 3091 N N . GLU A 1 391 ? 2.287 2.891 3.783 1 76.06 391 GLU A N 1
ATOM 3092 C CA . GLU A 1 391 ? 3.463 3.6 3.283 1 76.06 391 GLU A CA 1
ATOM 3093 C C . GLU A 1 391 ? 3.137 4.383 2.014 1 76.06 391 GLU A C 1
ATOM 3095 O O . GLU A 1 391 ? 3.814 4.23 0.995 1 76.06 391 GLU A O 1
ATOM 3100 N N . LEU A 1 392 ? 2.135 5.188 2.053 1 86.5 392 LEU A N 1
ATOM 3101 C CA . LEU A 1 392 ? 1.69 6.004 0.929 1 86.5 392 LEU A CA 1
ATOM 3102 C C . LEU A 1 392 ? 2.773 6.996 0.518 1 86.5 392 LEU A C 1
ATOM 3104 O O . LEU A 1 392 ? 3.406 7.621 1.373 1 86.5 392 LEU A O 1
ATOM 3108 N N . ARG A 1 393 ? 3.092 7.059 -0.82 1 88.25 393 ARG A N 1
ATOM 3109 C CA . ARG A 1 393 ? 4.051 8.008 -1.378 1 88.25 393 ARG A CA 1
ATOM 3110 C C . ARG A 1 393 ? 3.389 8.922 -2.4 1 88.25 393 ARG A C 1
ATOM 3112 O O . ARG A 1 393 ? 2.359 8.57 -2.98 1 88.25 393 ARG A O 1
ATOM 3119 N N . ALA A 1 394 ? 4.059 10.07 -2.477 1 88.44 394 ALA A N 1
ATOM 3120 C CA . ALA A 1 394 ? 3.602 10.93 -3.564 1 88.44 394 ALA A CA 1
ATOM 3121 C C . ALA A 1 394 ? 3.635 10.195 -4.898 1 88.44 394 ALA A C 1
ATOM 3123 O O . ALA A 1 394 ? 4.586 9.461 -5.191 1 88.44 394 ALA A O 1
ATOM 3124 N N . GLY A 1 395 ? 2.568 10.305 -5.656 1 87.75 395 GLY A N 1
ATOM 3125 C CA . GLY A 1 395 ? 2.463 9.602 -6.922 1 87.75 395 GLY A CA 1
ATOM 3126 C C . GLY A 1 395 ? 1.548 8.391 -6.855 1 87.75 395 GLY A C 1
ATOM 3127 O O . GLY A 1 395 ? 1.102 7.887 -7.887 1 87.75 395 GLY A O 1
ATOM 3128 N N . ASP A 1 396 ? 1.278 7.938 -5.684 1 89.5 396 ASP A N 1
ATOM 3129 C CA . ASP A 1 396 ? 0.381 6.797 -5.504 1 89.5 396 ASP A CA 1
ATOM 3130 C C . ASP A 1 396 ? -1.074 7.207 -5.723 1 89.5 396 ASP A C 1
ATOM 3132 O O . ASP A 1 396 ? -1.395 8.398 -5.738 1 89.5 396 ASP A O 1
ATOM 3136 N N . ASN A 1 397 ? -1.894 6.203 -5.965 1 91.56 397 ASN A N 1
ATOM 3137 C CA . ASN A 1 397 ? -3.344 6.355 -5.98 1 91.56 397 ASN A CA 1
ATOM 3138 C C . ASN A 1 397 ? -3.992 5.684 -4.773 1 91.56 397 ASN A C 1
ATOM 3140 O O . ASN A 1 397 ? -3.82 4.48 -4.562 1 91.56 397 ASN A O 1
ATOM 3144 N N . LEU A 1 398 ? -4.715 6.438 -3.996 1 92 398 LEU A N 1
ATOM 3145 C CA . LEU A 1 398 ? -5.297 5.891 -2.775 1 92 398 LEU A CA 1
ATOM 3146 C C . LEU A 1 398 ? -6.785 5.613 -2.961 1 92 398 LEU A C 1
ATOM 3148 O O . LEU A 1 398 ? -7.582 6.547 -3.115 1 92 398 LEU A O 1
ATOM 3152 N N . PRO A 1 399 ? -7.168 4.379 -2.957 1 92.44 399 PRO A N 1
ATOM 3153 C CA . PRO A 1 399 ? -8.602 4.082 -2.967 1 92.44 399 PRO A CA 1
ATOM 3154 C C . PRO A 1 399 ? -9.266 4.328 -1.613 1 92.44 399 PRO A C 1
ATOM 3156 O O . PRO A 1 399 ? -8.727 3.924 -0.578 1 92.44 399 PRO A O 1
ATOM 3159 N N . ILE A 1 400 ? -10.383 4.934 -1.604 1 93.94 400 ILE A N 1
ATOM 3160 C CA . ILE A 1 400 ? -11.18 5.184 -0.412 1 93.94 400 ILE A CA 1
ATOM 3161 C C . ILE A 1 400 ? -12.578 4.602 -0.6 1 93.94 400 ILE A C 1
ATOM 3163 O O . ILE A 1 400 ? -13.32 5.016 -1.497 1 93.94 400 ILE A O 1
ATOM 3167 N N . ASN A 1 401 ? -12.969 3.654 0.24 1 94.88 401 ASN A N 1
ATOM 3168 C CA . ASN A 1 401 ? -14.281 3.027 0.163 1 94.88 401 ASN A CA 1
ATOM 3169 C C . ASN A 1 401 ? -15.289 3.711 1.087 1 94.88 401 ASN A C 1
ATOM 3171 O O . ASN A 1 401 ? -15.008 3.912 2.27 1 94.88 401 ASN A O 1
ATOM 3175 N N . PHE A 1 402 ? -16.391 4.055 0.506 1 96.69 402 PHE A N 1
ATOM 3176 C CA . PHE A 1 402 ? -17.484 4.645 1.276 1 96.69 402 PHE A CA 1
ATOM 3177 C C . PHE A 1 402 ? -18.516 3.586 1.646 1 96.69 402 PHE A C 1
ATOM 3179 O O . PHE A 1 402 ? -19.391 3.256 0.841 1 96.69 402 PHE A O 1
ATOM 3186 N N . ASN A 1 403 ? -18.453 3.119 2.889 1 95 403 ASN A N 1
ATOM 3187 C CA . ASN A 1 403 ? -19.375 2.09 3.357 1 95 403 ASN A CA 1
ATOM 3188 C C . ASN A 1 403 ? -20.484 2.68 4.223 1 95 403 ASN A C 1
ATOM 3190 O O . ASN A 1 403 ? -20.203 3.408 5.176 1 95 403 ASN A O 1
ATOM 3194 N N . VAL A 1 404 ? -21.703 2.371 3.828 1 95.25 404 VAL A N 1
ATOM 3195 C CA . VAL A 1 404 ? -22.844 2.871 4.578 1 95.25 404 VAL A CA 1
ATOM 3196 C C . VAL A 1 404 ? -23.547 1.712 5.277 1 95.25 404 VAL A C 1
ATOM 3198 O O . VAL A 1 404 ? -23.703 0.634 4.699 1 95.25 404 VAL A O 1
ATOM 3201 N N . LYS A 1 405 ? -23.797 1.886 6.512 1 93.62 405 LYS A N 1
ATOM 3202 C CA . LYS A 1 405 ? -24.656 0.961 7.258 1 93.62 405 LYS A CA 1
ATOM 3203 C C . LYS A 1 405 ? -25.938 1.646 7.719 1 93.62 405 LYS A C 1
ATOM 3205 O O . LYS A 1 405 ? -25.891 2.732 8.297 1 93.62 405 LYS A O 1
ATOM 3210 N N . THR A 1 406 ? -27.016 1.077 7.402 1 91.12 406 THR A N 1
ATOM 3211 C CA . THR A 1 406 ? -28.312 1.612 7.812 1 91.12 406 THR A CA 1
ATOM 3212 C C . THR A 1 406 ? -29.297 0.483 8.117 1 91.12 406 THR A C 1
ATOM 3214 O O . THR A 1 406 ? -29.156 -0.623 7.59 1 91.12 406 THR A O 1
ATOM 3217 N N . ASN A 1 407 ? -30.172 0.787 8.977 1 81.94 407 ASN A N 1
ATOM 3218 C CA . ASN A 1 407 ? -31.234 -0.171 9.281 1 81.94 407 ASN A CA 1
ATOM 3219 C C . ASN A 1 407 ? -32.5 0.123 8.484 1 81.94 407 ASN A C 1
ATOM 3221 O O . ASN A 1 407 ? -33.531 -0.545 8.664 1 81.94 407 ASN A O 1
ATOM 3225 N N . ARG A 1 408 ? -32.469 1.189 7.66 1 82.44 408 ARG A N 1
ATOM 3226 C CA . ARG A 1 408 ? -33.625 1.57 6.84 1 82.44 408 ARG A CA 1
ATOM 3227 C C . ARG A 1 408 ? -33.312 1.436 5.355 1 82.44 408 ARG A C 1
ATOM 3229 O O . ARG A 1 408 ? -32.469 2.176 4.824 1 82.44 408 ARG A O 1
ATOM 3236 N N . PRO A 1 409 ? -33.969 0.498 4.625 1 74.5 409 PRO A N 1
ATOM 3237 C CA . PRO A 1 409 ? -33.625 0.243 3.223 1 74.5 409 PRO A CA 1
ATOM 3238 C C . PRO A 1 409 ? -33.781 1.482 2.344 1 74.5 409 PRO A C 1
ATOM 3240 O O . PRO A 1 409 ? -33.031 1.646 1.367 1 74.5 409 PRO A O 1
ATOM 3243 N N . ASN A 1 410 ? -34.625 2.393 2.688 1 82.19 410 ASN A N 1
ATOM 3244 C CA . ASN A 1 410 ? -34.906 3.545 1.842 1 82.19 410 ASN A CA 1
ATOM 3245 C C . ASN A 1 410 ? -33.812 4.598 1.931 1 82.19 410 ASN A C 1
ATOM 3247 O O . ASN A 1 410 ? -33.688 5.461 1.06 1 82.19 410 ASN A O 1
ATOM 3251 N N . VAL A 1 411 ? -33.031 4.516 2.922 1 86.5 411 VAL A N 1
ATOM 3252 C CA . VAL A 1 411 ? -32 5.512 3.146 1 86.5 411 VAL A CA 1
ATOM 3253 C C . VAL A 1 411 ? -30.922 5.379 2.076 1 86.5 411 VAL A C 1
ATOM 3255 O O . VAL A 1 411 ? -30.422 6.379 1.564 1 86.5 411 VAL A O 1
ATOM 3258 N N . MET A 1 412 ? -30.625 4.145 1.663 1 87.62 412 MET A N 1
ATOM 3259 C CA . MET A 1 412 ? -29.562 3.896 0.698 1 87.62 412 MET A CA 1
ATOM 3260 C C . MET A 1 412 ? -29.859 4.574 -0.633 1 87.62 412 MET A C 1
ATOM 3262 O O . MET A 1 412 ? -28.969 5.141 -1.263 1 87.62 412 MET A O 1
ATOM 3266 N N . ASP A 1 413 ? -31.031 4.562 -0.964 1 87.5 413 ASP A N 1
ATOM 3267 C CA . ASP A 1 413 ? -31.422 5.113 -2.262 1 87.5 413 ASP A CA 1
ATOM 3268 C C . ASP A 1 413 ? -31.5 6.637 -2.209 1 87.5 413 ASP A C 1
ATOM 3270 O O . ASP A 1 413 ? -31.516 7.301 -3.248 1 87.5 413 ASP A O 1
ATOM 3274 N N . GLN A 1 414 ? -31.547 7.184 -1.016 1 90.56 414 GLN A N 1
ATOM 3275 C CA . GLN A 1 414 ? -31.641 8.625 -0.848 1 90.56 414 GLN A CA 1
ATOM 3276 C C . GLN A 1 414 ? -30.266 9.281 -0.963 1 90.56 414 GLN A C 1
ATOM 3278 O O . GLN A 1 414 ? -30.156 10.492 -1.199 1 90.56 414 GLN A O 1
ATOM 3283 N N . ILE A 1 415 ? -29.281 8.477 -0.782 1 93.56 415 ILE A N 1
ATOM 3284 C CA . ILE A 1 415 ? -27.922 9.016 -0.854 1 93.56 415 ILE A CA 1
ATOM 3285 C C . ILE A 1 415 ? -27.516 9.18 -2.314 1 93.56 415 ILE A C 1
ATOM 3287 O O . ILE A 1 415 ? -27.375 8.195 -3.037 1 93.56 415 ILE A O 1
ATOM 3291 N N . ARG A 1 416 ? -27.266 10.375 -2.709 1 92.62 416 ARG A N 1
ATOM 3292 C CA . ARG A 1 416 ? -26.938 10.617 -4.109 1 92.62 416 ARG A CA 1
ATOM 3293 C C . ARG A 1 416 ? -25.453 10.961 -4.273 1 92.62 416 ARG A C 1
ATOM 3295 O O . ARG A 1 416 ? -24.906 10.859 -5.375 1 92.62 416 ARG A O 1
ATOM 3302 N N . TYR A 1 417 ? -24.906 11.43 -3.238 1 95.12 417 TYR A N 1
ATOM 3303 C CA . TYR A 1 417 ? -23.484 11.734 -3.252 1 95.12 417 TYR A CA 1
ATOM 3304 C C . TYR A 1 417 ? -22.922 11.812 -1.835 1 95.12 417 TYR A C 1
ATOM 3306 O O . TYR A 1 417 ? -23.688 11.953 -0.872 1 95.12 417 TYR A O 1
ATOM 3314 N N . PHE A 1 418 ? -21.703 11.656 -1.729 1 97.06 418 PHE A N 1
ATOM 3315 C CA . PHE A 1 418 ? -20.938 11.977 -0.532 1 97.06 418 PHE A CA 1
ATOM 3316 C C . PHE A 1 418 ? -20.094 13.234 -0.746 1 97.06 418 PHE A C 1
ATOM 3318 O O . PHE A 1 418 ? -19.422 13.375 -1.774 1 97.06 418 PHE A O 1
ATOM 3325 N N . THR A 1 419 ? -20.156 14.164 0.13 1 97.38 419 THR A N 1
ATOM 3326 C CA . THR A 1 419 ? -19.219 15.281 0.109 1 97.38 419 THR A CA 1
ATOM 3327 C C . THR A 1 419 ? -17.953 14.938 0.879 1 97.38 419 THR A C 1
ATOM 3329 O O . THR A 1 419 ? -18 14.289 1.927 1 97.38 419 THR A O 1
ATOM 3332 N N . TYR A 1 420 ? -16.828 15.305 0.362 1 98 420 TYR A N 1
ATOM 3333 C CA . TYR A 1 420 ? -15.586 15.039 1.086 1 98 420 TYR A CA 1
ATOM 3334 C C . TYR A 1 420 ? -14.727 16.297 1.176 1 98 420 TYR A C 1
ATOM 3336 O O . TYR A 1 420 ? -14.797 17.172 0.305 1 98 420 TYR A O 1
ATOM 3344 N N . ILE A 1 421 ? -14.008 16.406 2.229 1 98.12 421 ILE A N 1
ATOM 3345 C CA . ILE A 1 421 ? -13.047 17.469 2.5 1 98.12 421 ILE A CA 1
ATOM 3346 C C . ILE A 1 421 ? -11.68 16.859 2.818 1 98.12 421 ILE A C 1
ATOM 3348 O O . ILE A 1 421 ? -11.562 16.031 3.717 1 98.12 421 ILE A O 1
ATOM 3352 N N . ILE A 1 422 ? -10.727 17.234 2.078 1 97.38 422 ILE A N 1
ATOM 3353 C CA . ILE A 1 422 ? -9.352 16.828 2.359 1 97.38 422 ILE A CA 1
ATOM 3354 C C . ILE A 1 422 ? -8.617 17.984 3.051 1 97.38 422 ILE A C 1
ATOM 3356 O O . ILE A 1 422 ? -8.539 19.094 2.516 1 97.38 422 ILE A O 1
ATOM 3360 N N . MET A 1 423 ? -8.109 17.641 4.18 1 95.56 423 MET A N 1
ATOM 3361 C CA . MET A 1 423 ? -7.375 18.641 4.957 1 95.56 423 MET A CA 1
ATOM 3362 C C . MET A 1 423 ? -5.91 18.25 5.102 1 95.56 423 MET A C 1
ATOM 3364 O O . MET A 1 423 ? -5.594 17.062 5.285 1 95.56 423 MET A O 1
ATOM 3368 N N . THR A 1 424 ? -5.105 19.141 4.961 1 92.5 424 THR A N 1
ATOM 3369 C CA . THR A 1 424 ? -3.684 18.938 5.223 1 92.5 424 THR A CA 1
ATOM 3370 C C . THR A 1 424 ? -3.055 20.188 5.812 1 92.5 424 THR A C 1
ATOM 3372 O O . THR A 1 424 ? -3.451 21.312 5.473 1 92.5 424 THR A O 1
ATOM 3375 N N . LYS A 1 425 ? -2.184 20.031 6.785 1 88.81 425 LYS A N 1
ATOM 3376 C CA . LYS A 1 425 ? -1.47 21.125 7.426 1 88.81 425 LYS A CA 1
ATOM 3377 C C . LYS A 1 425 ? -2.443 22.156 8 1 88.81 425 LYS A C 1
ATOM 3379 O O . LYS A 1 425 ? -2.219 23.359 7.887 1 88.81 425 LYS A O 1
ATOM 3384 N N . GLY A 1 426 ? -3.609 21.672 8.352 1 88 426 GLY A N 1
ATOM 3385 C CA . GLY A 1 426 ? -4.582 22.484 9.07 1 88 426 GLY A CA 1
ATOM 3386 C C . GLY A 1 426 ? -5.488 23.281 8.148 1 88 426 GLY A C 1
ATOM 3387 O O . GLY A 1 426 ? -6.227 24.156 8.602 1 88 426 GLY A O 1
ATOM 3388 N N . LYS A 1 427 ? -5.43 22.984 6.887 1 92.25 427 LYS A N 1
ATOM 3389 C CA . LYS A 1 427 ? -6.203 23.734 5.906 1 92.25 427 LYS A CA 1
ATOM 3390 C C . LYS A 1 427 ? -7.039 22.797 5.035 1 92.25 427 LYS A C 1
ATOM 3392 O O . LYS A 1 427 ? -6.684 21.641 4.844 1 92.25 427 LYS A O 1
ATOM 3397 N N . ILE A 1 428 ? -8.117 23.406 4.543 1 96.06 428 ILE A N 1
ATOM 3398 C CA . ILE A 1 428 ? -8.859 22.688 3.508 1 96.06 428 ILE A CA 1
ATOM 3399 C C . ILE A 1 428 ? -8.086 22.719 2.195 1 96.06 428 ILE A C 1
ATOM 3401 O O . ILE A 1 428 ? -7.789 23.797 1.667 1 96.06 428 ILE A O 1
ATOM 3405 N N . PHE A 1 429 ? -7.719 21.594 1.759 1 95.31 429 PHE A N 1
ATOM 3406 C CA . PHE A 1 429 ? -6.895 21.484 0.561 1 95.31 429 PHE A CA 1
ATOM 3407 C C . PHE A 1 429 ? -7.762 21.25 -0.67 1 95.31 429 PHE A C 1
ATOM 3409 O O . PHE A 1 429 ? -7.57 21.891 -1.704 1 95.31 429 PHE A O 1
ATOM 3416 N N . LYS A 1 430 ? -8.648 20.344 -0.499 1 96.38 430 LYS A N 1
ATOM 3417 C CA . LYS A 1 430 ? -9.508 19.953 -1.617 1 96.38 430 LYS A CA 1
ATOM 3418 C C . LYS A 1 430 ? -10.883 19.5 -1.128 1 96.38 430 LYS A C 1
ATOM 3420 O O . LYS A 1 430 ? -11 18.906 -0.055 1 96.38 430 LYS A O 1
ATOM 3425 N N . THR A 1 431 ? -11.898 19.906 -1.884 1 97.31 431 THR A N 1
ATOM 3426 C CA . THR A 1 431 ? -13.25 19.438 -1.614 1 97.31 431 THR A CA 1
ATOM 3427 C C . THR A 1 431 ? -13.883 18.844 -2.873 1 97.31 431 THR A C 1
ATOM 3429 O O . THR A 1 431 ? -13.422 19.109 -3.986 1 97.31 431 THR A O 1
ATOM 3432 N N . GLY A 1 432 ? -14.789 17.938 -2.684 1 95.25 432 GLY A N 1
ATOM 3433 C CA . GLY A 1 432 ? -15.477 17.344 -3.822 1 95.25 432 GLY A CA 1
ATOM 3434 C C . GLY A 1 432 ? -16.656 16.469 -3.426 1 95.25 432 GLY A C 1
ATOM 3435 O O . GLY A 1 432 ? -17.016 16.406 -2.25 1 95.25 432 GLY A O 1
ATOM 3436 N N . ARG A 1 433 ? -17.297 15.992 -4.469 1 95.06 433 ARG A N 1
ATOM 3437 C CA . ARG A 1 433 ? -18.422 15.078 -4.258 1 95.06 433 ARG A CA 1
ATOM 3438 C C . ARG A 1 433 ? -18.172 13.742 -4.945 1 95.06 433 ARG A C 1
ATOM 3440 O O . ARG A 1 433 ? -17.656 13.703 -6.07 1 95.06 433 ARG A O 1
ATOM 3447 N N . GLN A 1 434 ? -18.328 12.703 -4.23 1 95.56 434 GLN A N 1
ATOM 3448 C CA . GLN A 1 434 ? -18.375 11.359 -4.797 1 95.56 434 GLN A CA 1
ATOM 3449 C C . GLN A 1 434 ? -19.812 10.906 -5.043 1 95.56 434 GLN A C 1
ATOM 3451 O O . GLN A 1 434 ? -20.531 10.602 -4.094 1 95.56 434 GLN A O 1
ATOM 3456 N N . LEU A 1 435 ? -20.141 10.805 -6.309 1 94.81 435 LEU A N 1
ATOM 3457 C CA . LEU A 1 435 ? -21.516 10.469 -6.68 1 94.81 435 LEU A CA 1
ATOM 3458 C C . LEU A 1 435 ? -21.812 9.008 -6.355 1 94.81 435 LEU A C 1
ATOM 3460 O O . LEU A 1 435 ? -20.922 8.164 -6.379 1 94.81 435 LEU A O 1
ATOM 3464 N N . LYS A 1 436 ? -22.969 8.734 -6.004 1 95.31 436 LYS A N 1
ATOM 3465 C CA . LYS A 1 436 ? -23.516 7.402 -5.77 1 95.31 436 LYS A CA 1
ATOM 3466 C C . LYS A 1 436 ? -24.844 7.211 -6.496 1 95.31 436 LYS A C 1
ATOM 3468 O O . LYS A 1 436 ? -25.797 7.957 -6.262 1 95.31 436 LYS A O 1
ATOM 3473 N N . ALA A 1 437 ? -24.891 6.266 -7.363 1 93.06 437 ALA A N 1
ATOM 3474 C CA . ALA A 1 437 ? -26.109 6 -8.117 1 93.06 437 ALA A CA 1
ATOM 3475 C C . ALA A 1 437 ? -27.016 5.02 -7.367 1 93.06 437 ALA A C 1
ATOM 3477 O O . ALA A 1 437 ? -26.562 4.32 -6.457 1 93.06 437 ALA A O 1
ATOM 3478 N N . VAL A 1 438 ? -28.266 5.062 -7.805 1 91.5 438 VAL A N 1
ATOM 3479 C CA . VAL A 1 438 ? -29.219 4.121 -7.227 1 91.5 438 VAL A CA 1
ATOM 3480 C C . VAL A 1 438 ? -28.766 2.689 -7.504 1 91.5 438 VAL A C 1
ATOM 3482 O O . VAL A 1 438 ? -28.344 2.371 -8.617 1 91.5 438 VAL A O 1
ATOM 3485 N N . GLY A 1 439 ? -28.828 1.931 -6.492 1 89.44 439 GLY A N 1
ATOM 3486 C CA . GLY A 1 439 ? -28.453 0.533 -6.648 1 89.44 439 GLY A CA 1
ATOM 3487 C C . GLY A 1 439 ? -27.016 0.252 -6.254 1 89.44 439 GLY A C 1
ATOM 3488 O O . GLY A 1 439 ? -26.625 -0.904 -6.066 1 89.44 439 GLY A O 1
ATOM 3489 N N . GLN A 1 440 ? -26.25 1.339 -6.066 1 91.38 440 GLN A N 1
ATOM 3490 C CA . GLN A 1 440 ? -24.875 1.167 -5.609 1 91.38 440 GLN A CA 1
ATOM 3491 C C . GLN A 1 440 ? -24.797 1.136 -4.086 1 91.38 440 GLN A C 1
ATOM 3493 O O . GLN A 1 440 ? -25.375 1.989 -3.412 1 91.38 440 GLN A O 1
ATOM 3498 N N . ASN A 1 441 ? -24.234 0.114 -3.596 1 86.75 441 ASN A N 1
ATOM 3499 C CA . ASN A 1 441 ? -24.141 0.031 -2.143 1 86.75 441 ASN A CA 1
ATOM 3500 C C . ASN A 1 441 ? -22.734 0.343 -1.653 1 86.75 441 ASN A C 1
ATOM 3502 O O . ASN A 1 441 ? -22.516 0.52 -0.454 1 86.75 441 ASN A O 1
ATOM 3506 N N . LEU A 1 442 ? -21.781 0.228 -2.547 1 92.62 442 LEU A N 1
ATOM 3507 C CA . LEU A 1 442 ? -20.391 0.588 -2.283 1 92.62 442 LEU A CA 1
ATOM 3508 C C . LEU A 1 442 ? -19.828 1.443 -3.414 1 92.62 442 LEU A C 1
ATOM 3510 O O . LEU A 1 442 ? -20 1.122 -4.59 1 92.62 442 LEU A O 1
ATOM 3514 N N . VAL A 1 443 ? -19.281 2.539 -3.023 1 95.12 443 VAL A N 1
ATOM 3515 C CA . VAL A 1 443 ? -18.578 3.34 -4.02 1 95.12 443 VAL A CA 1
ATOM 3516 C C . VAL A 1 443 ? -17.156 3.615 -3.547 1 95.12 443 VAL A C 1
ATOM 3518 O O . VAL A 1 443 ? -16.891 3.682 -2.344 1 95.12 443 VAL A O 1
ATOM 3521 N N . THR A 1 444 ? -16.266 3.684 -4.473 1 94.69 444 THR A N 1
ATOM 3522 C CA . THR A 1 444 ? -14.852 3.896 -4.184 1 94.69 444 THR A CA 1
ATOM 3523 C C . THR A 1 444 ? -14.328 5.121 -4.934 1 94.69 444 THR A C 1
ATOM 3525 O O . THR A 1 444 ? -14.672 5.34 -6.094 1 94.69 444 THR A O 1
ATOM 3528 N N . MET A 1 445 ? -13.617 5.938 -4.227 1 94.06 445 MET A N 1
ATOM 3529 C CA . MET A 1 445 ? -12.93 7.078 -4.828 1 94.06 445 MET A CA 1
ATOM 3530 C C . MET A 1 445 ? -11.422 6.836 -4.879 1 94.06 445 MET A C 1
ATOM 3532 O O . MET A 1 445 ? -10.852 6.273 -3.945 1 94.06 445 MET A O 1
ATOM 3536 N N . SER A 1 446 ? -10.812 7.203 -5.957 1 91.94 446 SER A N 1
ATOM 3537 C CA . SER A 1 446 ? -9.359 7.152 -6.059 1 91.94 446 SER A CA 1
ATOM 3538 C C . SER A 1 446 ? -8.742 8.539 -5.891 1 91.94 446 SER A C 1
ATOM 3540 O O . SER A 1 446 ? -9.008 9.445 -6.684 1 91.94 446 SER A O 1
ATOM 3542 N N . LEU A 1 447 ? -7.93 8.711 -4.906 1 92.94 447 LEU A N 1
ATOM 3543 C CA . LEU A 1 447 ? -7.289 10 -4.637 1 92.94 447 LEU A CA 1
ATOM 3544 C C . LEU A 1 447 ? -5.816 9.961 -5.031 1 92.94 447 LEU A C 1
ATOM 3546 O O . LEU A 1 447 ? -5.023 9.234 -4.422 1 92.94 447 LEU A O 1
ATOM 3550 N N . PRO A 1 448 ? -5.445 10.664 -6 1 91.44 448 PRO A N 1
ATOM 3551 C CA . PRO A 1 448 ? -4.012 10.773 -6.273 1 91.44 448 PRO A CA 1
ATOM 3552 C C . PRO A 1 448 ? -3.25 11.492 -5.16 1 91.44 448 PRO A C 1
ATOM 3554 O O . PRO A 1 448 ? -3.662 12.57 -4.719 1 91.44 448 PRO A O 1
ATOM 3557 N N . ILE A 1 449 ? -2.186 10.906 -4.746 1 92.25 449 ILE A N 1
ATOM 3558 C CA . ILE A 1 449 ? -1.395 11.492 -3.668 1 92.25 449 ILE A CA 1
ATOM 3559 C C . ILE A 1 449 ? -0.334 12.422 -4.254 1 92.25 449 ILE A C 1
ATOM 3561 O O . ILE A 1 449 ? 0.554 11.984 -4.984 1 92.25 449 ILE A O 1
ATOM 3565 N N . THR A 1 450 ? -0.473 13.68 -3.953 1 91 450 THR A N 1
ATOM 3566 C CA . THR A 1 450 ? 0.494 14.68 -4.387 1 91 450 THR A CA 1
ATOM 3567 C C . THR A 1 450 ? 1.42 15.07 -3.238 1 91 450 THR A C 1
ATOM 3569 O O . THR A 1 450 ? 1.111 14.812 -2.07 1 91 450 THR A O 1
ATOM 3572 N N . PRO A 1 451 ? 2.564 15.68 -3.541 1 87.75 451 PRO A N 1
ATOM 3573 C CA . PRO A 1 451 ? 3.494 16.094 -2.488 1 87.75 451 PRO A CA 1
ATOM 3574 C C . PRO A 1 451 ? 2.852 17.031 -1.473 1 87.75 451 PRO A C 1
ATOM 3576 O O . PRO A 1 451 ? 3.275 17.094 -0.315 1 87.75 451 PRO A O 1
ATOM 3579 N N . ASP A 1 452 ? 1.772 17.688 -1.854 1 90 452 ASP A N 1
ATOM 3580 C CA . ASP A 1 452 ? 1.088 18.609 -0.955 1 90 452 ASP A CA 1
ATOM 3581 C C . ASP A 1 452 ? 0.481 17.875 0.234 1 90 452 ASP A C 1
ATOM 3583 O O . ASP A 1 452 ? 0.217 18.469 1.277 1 90 452 ASP A O 1
ATOM 3587 N N . LEU A 1 453 ? 0.302 16.656 0.074 1 92.88 453 LEU A N 1
ATOM 3588 C CA . LEU A 1 453 ? -0.38 15.883 1.11 1 92.88 453 LEU A CA 1
ATOM 3589 C C . LEU A 1 453 ? 0.617 15.344 2.129 1 92.88 453 LEU A C 1
ATOM 3591 O O . LEU A 1 453 ? 0.231 14.648 3.072 1 92.88 453 LEU A O 1
ATOM 3595 N N . ILE A 1 454 ? 1.853 15.672 1.912 1 90.06 454 ILE A N 1
ATOM 3596 C CA . ILE A 1 454 ? 2.881 15.336 2.891 1 90.06 454 ILE A CA 1
ATOM 3597 C C . ILE A 1 454 ? 2.836 16.328 4.051 1 90.06 454 ILE A C 1
ATOM 3599 O O . ILE A 1 454 ? 2.645 17.531 3.842 1 90.06 454 ILE A O 1
ATOM 3603 N N . PRO A 1 455 ? 3.037 15.93 5.172 1 90.25 455 PRO A N 1
ATOM 3604 C CA . PRO A 1 455 ? 3.385 14.594 5.652 1 90.25 455 PRO A CA 1
ATOM 3605 C C . PRO A 1 455 ? 2.156 13.734 5.941 1 90.25 455 PRO A C 1
ATOM 3607 O O . PRO A 1 455 ? 2.275 12.516 6.125 1 90.25 455 PRO A O 1
ATOM 3610 N N . SER A 1 456 ? 0.986 14.359 6.137 1 91.75 456 SER A N 1
ATOM 3611 C CA . SER A 1 456 ? -0.26 13.648 6.402 1 91.75 456 SER A CA 1
ATOM 3612 C C . SER A 1 456 ? -1.47 14.469 5.973 1 91.75 456 SER A C 1
ATOM 3614 O O . SER A 1 456 ? -1.351 15.672 5.711 1 91.75 456 SER A O 1
ATOM 3616 N N . PHE A 1 457 ? -2.582 13.812 5.859 1 93.38 457 PHE A N 1
ATOM 3617 C CA . PHE A 1 457 ? -3.826 14.516 5.566 1 93.38 457 PHE A CA 1
ATOM 3618 C C . PHE A 1 457 ? -5.012 13.797 6.195 1 93.38 457 PHE A C 1
ATOM 3620 O O . PHE A 1 457 ? -4.871 12.688 6.707 1 93.38 457 PHE A O 1
ATOM 3627 N N . ARG A 1 458 ? -6.078 14.547 6.223 1 94.62 458 ARG A N 1
ATOM 3628 C CA . ARG A 1 458 ? -7.336 14.016 6.738 1 94.62 458 ARG A CA 1
ATOM 3629 C C . ARG A 1 458 ? -8.438 14.094 5.68 1 94.62 458 ARG A C 1
ATOM 3631 O O . ARG A 1 458 ? -8.523 15.07 4.941 1 94.62 458 ARG A O 1
ATOM 3638 N N . ILE A 1 459 ? -9.18 13.062 5.645 1 96.38 459 ILE A N 1
ATOM 3639 C CA . ILE A 1 459 ? -10.359 13.086 4.789 1 96.38 459 ILE A CA 1
ATOM 3640 C C . ILE A 1 459 ? -11.625 13.07 5.648 1 96.38 459 ILE A C 1
ATOM 3642 O O . ILE A 1 459 ? -11.797 12.195 6.492 1 96.38 459 ILE A O 1
ATOM 3646 N N . VAL A 1 460 ? -12.438 13.984 5.457 1 97.88 460 VAL A N 1
ATOM 3647 C CA . VAL A 1 460 ? -13.766 14.039 6.055 1 97.88 460 VAL A CA 1
ATOM 3648 C C . VAL A 1 460 ? -14.828 13.828 4.977 1 97.88 460 VAL A C 1
ATOM 3650 O O . VAL A 1 460 ? -14.797 14.477 3.926 1 97.88 460 VAL A O 1
ATOM 3653 N N . ALA A 1 461 ? -15.703 12.914 5.215 1 98.31 461 ALA A N 1
ATOM 3654 C CA . ALA A 1 461 ? -16.797 12.672 4.273 1 98.31 461 ALA A CA 1
ATOM 3655 C C . ALA A 1 461 ? -18.141 12.617 4.996 1 98.31 461 ALA A C 1
ATOM 3657 O O . ALA A 1 461 ? -18.203 12.219 6.164 1 98.31 461 ALA A O 1
ATOM 3658 N N . TYR A 1 462 ? -19.188 13.055 4.297 1 97.88 462 TYR A N 1
ATOM 3659 C CA . TYR A 1 462 ? -20.516 13.039 4.906 1 97.88 462 TYR A CA 1
ATOM 3660 C C . TYR A 1 462 ? -21.609 13.055 3.844 1 97.88 462 TYR A C 1
ATOM 3662 O O . TYR A 1 462 ? -21.328 13.344 2.676 1 97.88 462 TYR A O 1
ATOM 3670 N N . PHE A 1 463 ? -22.75 12.648 4.23 1 96.31 463 PHE A N 1
ATOM 3671 C CA . PHE A 1 463 ? -23.953 12.773 3.432 1 96.31 463 PHE A CA 1
ATOM 3672 C C . PHE A 1 463 ? -25.141 13.203 4.297 1 96.31 463 PHE A C 1
ATOM 3674 O O . PHE A 1 463 ? -25.062 13.156 5.527 1 96.31 463 PHE A O 1
ATOM 3681 N N . GLN A 1 464 ? -26.094 13.742 3.619 1 93.69 464 GLN A N 1
ATOM 3682 C CA . GLN A 1 464 ? -27.297 14.211 4.312 1 93.69 464 GLN A CA 1
ATOM 3683 C C . GLN A 1 464 ? -28.5 13.328 4.004 1 93.69 464 GLN A C 1
ATOM 3685 O O . GLN A 1 464 ? -28.609 12.797 2.898 1 93.69 464 GLN A O 1
ATOM 3690 N N . ILE A 1 465 ? -29.188 13.094 4.992 1 91.62 465 ILE A N 1
ATOM 3691 C CA . ILE A 1 465 ? -30.484 12.438 4.828 1 91.62 465 ILE A CA 1
ATOM 3692 C C . ILE A 1 465 ? -31.594 13.461 5.027 1 91.62 465 ILE A C 1
ATOM 3694 O O . ILE A 1 465 ? -31.828 13.93 6.145 1 91.62 465 ILE A O 1
ATOM 3698 N N . GLY A 1 466 ? -32.25 13.688 4.012 1 84.12 466 GLY A N 1
ATOM 3699 C CA . GLY A 1 466 ? -33.219 14.773 4.105 1 84.12 466 GLY A CA 1
ATOM 3700 C C . GLY A 1 466 ? -32.594 16.078 4.551 1 84.12 466 GLY A C 1
ATOM 3701 O O . GLY A 1 466 ? -31.531 16.469 4.066 1 84.12 466 GLY A O 1
ATOM 3702 N N . ASN A 1 467 ? -33.344 16.812 5.383 1 80.38 467 ASN A N 1
ATOM 3703 C CA . ASN A 1 467 ? -32.875 18.109 5.852 1 80.38 467 ASN A CA 1
ATOM 3704 C C . ASN A 1 467 ? -32.562 18.062 7.344 1 80.38 467 ASN A C 1
ATOM 3706 O O . ASN A 1 467 ? -32.375 19.125 7.973 1 80.38 467 ASN A O 1
ATOM 3710 N N . SER A 1 468 ? -32.312 16.859 7.801 1 83.94 468 SER A N 1
ATOM 3711 C CA . SER A 1 468 ? -32.25 16.859 9.258 1 83.94 468 SER A CA 1
ATOM 3712 C C . SER A 1 468 ? -31.047 16.062 9.766 1 83.94 468 SER A C 1
ATOM 3714 O O . SER A 1 468 ? -30.625 16.234 10.914 1 83.94 468 SER A O 1
ATOM 3716 N N . GLU A 1 469 ? -30.531 15.234 8.938 1 92.94 469 GLU A N 1
ATOM 3717 C CA . GLU A 1 469 ? -29.5 14.367 9.492 1 92.94 469 GLU A CA 1
ATOM 3718 C C . GLU A 1 469 ? -28.234 14.422 8.633 1 92.94 469 GLU A C 1
ATOM 3720 O O . GLU A 1 469 ? -28.312 14.391 7.406 1 92.94 469 GLU A O 1
ATOM 3725 N N . ILE A 1 470 ? -27.125 14.625 9.32 1 95.81 470 ILE A N 1
ATOM 3726 C CA . ILE A 1 470 ? -25.812 14.523 8.68 1 95.81 470 ILE A CA 1
ATOM 3727 C C . ILE A 1 470 ? -25.078 13.297 9.219 1 95.81 470 ILE A C 1
ATOM 3729 O O . ILE A 1 470 ? -25.016 13.086 10.43 1 95.81 470 ILE A O 1
ATOM 3733 N N . VAL A 1 471 ? -24.656 12.391 8.359 1 97.19 471 VAL A N 1
ATOM 3734 C CA . VAL A 1 471 ? -23.844 11.227 8.711 1 97.19 471 VAL A CA 1
ATOM 3735 C C . VAL A 1 471 ? -22.422 11.422 8.203 1 97.19 471 VAL A C 1
ATOM 3737 O O . VAL A 1 471 ? -22.203 11.641 7.008 1 97.19 471 VAL A O 1
ATOM 3740 N N . ALA A 1 472 ? -21.453 11.383 9.133 1 97.94 472 ALA A N 1
ATOM 3741 C CA . ALA A 1 472 ? -20.094 11.766 8.75 1 97.94 472 ALA A CA 1
ATOM 3742 C C . ALA A 1 472 ? -19.062 10.773 9.297 1 97.94 472 ALA A C 1
ATOM 3744 O O . ALA A 1 472 ? -19.359 10.023 10.234 1 97.94 472 ALA A O 1
ATOM 3745 N N . ASP A 1 473 ? -17.922 10.68 8.648 1 97.5 473 ASP A N 1
ATOM 3746 C CA . ASP A 1 473 ? -16.734 9.953 9.086 1 97.5 473 ASP A CA 1
ATOM 3747 C C . ASP A 1 473 ? -15.461 10.664 8.648 1 97.5 473 ASP A C 1
ATOM 3749 O O . ASP A 1 473 ? -15.5 11.555 7.797 1 97.5 473 ASP A O 1
ATOM 3753 N N . SER A 1 474 ? -14.43 10.398 9.32 1 96.69 474 SER A N 1
ATOM 3754 C CA . SER A 1 474 ? -13.141 10.969 8.969 1 96.69 474 SER A CA 1
ATOM 3755 C C . SER A 1 474 ? -12.008 9.984 9.242 1 96.69 474 SER A C 1
ATOM 3757 O O . SER A 1 474 ? -12.133 9.109 10.102 1 96.69 474 SER A O 1
ATOM 3759 N N . VAL A 1 475 ? -10.969 10.109 8.461 1 93.94 475 VAL A N 1
ATOM 3760 C CA . VAL A 1 475 ? -9.805 9.242 8.633 1 93.94 475 VAL A CA 1
ATOM 3761 C C . VAL A 1 475 ? -8.523 10.055 8.422 1 93.94 475 VAL A C 1
ATOM 3763 O O . VAL A 1 475 ? -8.453 10.875 7.512 1 93.94 475 VAL A O 1
ATOM 3766 N N . TRP A 1 476 ? -7.566 9.875 9.32 1 92.94 476 TRP A N 1
ATOM 3767 C CA . TRP A 1 476 ? -6.234 10.453 9.195 1 92.94 476 TRP A CA 1
ATOM 3768 C C . TRP A 1 476 ? -5.309 9.523 8.422 1 92.94 476 TRP A C 1
ATOM 3770 O O . TRP A 1 476 ? -5.27 8.32 8.672 1 92.94 476 TRP A O 1
ATOM 3780 N N . VAL A 1 477 ? -4.543 10.031 7.469 1 91.81 477 VAL A N 1
ATOM 3781 C CA . VAL A 1 477 ? -3.697 9.219 6.605 1 91.81 477 VAL A CA 1
ATOM 3782 C C . VAL A 1 477 ? -2.27 9.758 6.617 1 91.81 477 VAL A C 1
ATOM 3784 O O . VAL A 1 477 ? -2.057 10.961 6.457 1 91.81 477 VAL A O 1
ATOM 3787 N N . ASP A 1 478 ? -1.353 8.859 6.766 1 89.06 478 ASP A N 1
ATOM 3788 C CA . ASP A 1 478 ? 0.066 9.203 6.758 1 89.06 478 ASP A CA 1
ATOM 3789 C C . ASP A 1 478 ? 0.649 9.086 5.352 1 89.06 478 ASP A C 1
ATOM 3791 O O . ASP A 1 478 ? 0.29 8.18 4.594 1 89.06 478 ASP A O 1
ATOM 3795 N N . VAL A 1 479 ? 1.496 10.016 5.016 1 90.62 479 VAL A N 1
ATOM 3796 C CA . VAL A 1 479 ? 2.23 9.977 3.756 1 90.62 479 VAL A CA 1
ATOM 3797 C C . VAL A 1 479 ? 3.732 10 4.031 1 90.62 479 VAL A C 1
ATOM 3799 O O . VAL A 1 479 ? 4.199 10.734 4.902 1 90.62 479 VAL A O 1
ATOM 3802 N N . LYS A 1 480 ? 4.477 9.203 3.352 1 87.81 480 LYS A N 1
ATOM 3803 C CA . LYS A 1 480 ? 5.922 9.125 3.562 1 87.81 480 LYS A CA 1
ATOM 3804 C C . LYS A 1 480 ? 6.578 10.492 3.365 1 87.81 480 LYS A C 1
ATOM 3806 O O . LYS A 1 480 ? 6.293 11.188 2.387 1 87.81 480 LYS A O 1
ATOM 3811 N N . ASP A 1 481 ? 7.465 10.75 4.309 1 87 481 ASP A N 1
ATOM 3812 C CA . ASP A 1 481 ? 8.18 12.023 4.27 1 87 481 ASP A CA 1
ATOM 3813 C C . ASP A 1 481 ? 9.18 12.055 3.113 1 87 481 ASP A C 1
ATOM 3815 O O . ASP A 1 481 ? 10.117 11.25 3.072 1 87 481 ASP A O 1
ATOM 3819 N N . THR A 1 482 ? 8.898 12.844 2.195 1 83.06 482 THR A N 1
ATOM 3820 C CA . THR A 1 482 ? 9.82 13.055 1.088 1 83.06 482 THR A CA 1
ATOM 3821 C C . THR A 1 482 ? 9.961 14.539 0.78 1 83.06 482 THR A C 1
ATOM 3823 O O . THR A 1 482 ? 9.078 15.336 1.107 1 83.06 482 THR A O 1
ATOM 3826 N N . CYS A 1 483 ? 11.148 14.742 0.291 1 80.12 483 CYS A N 1
ATOM 3827 C CA . CYS A 1 483 ? 11.328 16.141 -0.116 1 80.12 483 CYS A CA 1
ATOM 3828 C C . CYS A 1 483 ? 10.398 16.5 -1.269 1 80.12 483 CYS A C 1
ATOM 3830 O O . CYS A 1 483 ? 10.125 15.664 -2.137 1 80.12 483 CYS A O 1
ATOM 3832 N N . MET A 1 484 ? 9.875 17.625 -1.145 1 73.06 484 MET A N 1
ATOM 3833 C CA . MET A 1 484 ? 8.969 18.078 -2.201 1 73.06 484 MET A CA 1
ATOM 3834 C C . MET A 1 484 ? 9.727 18.297 -3.506 1 73.06 484 MET A C 1
ATOM 3836 O O . MET A 1 484 ? 9.211 18.016 -4.586 1 73.06 484 MET A O 1
ATOM 3840 N N . GLY A 1 485 ? 10.977 18.734 -3.256 1 72.44 485 GLY A N 1
ATOM 3841 C CA . GLY A 1 485 ? 11.812 18.953 -4.422 1 72.44 485 GLY A CA 1
ATOM 3842 C C . GLY A 1 485 ? 12.836 17.859 -4.645 1 72.44 485 GLY A C 1
ATOM 3843 O O . GLY A 1 485 ? 12.789 16.812 -3.982 1 72.44 485 GLY A O 1
ATOM 3844 N N . THR A 1 486 ? 13.484 17.953 -5.848 1 76.12 486 THR A N 1
ATOM 3845 C CA . THR A 1 486 ? 14.516 16.984 -6.188 1 76.12 486 THR A CA 1
ATOM 3846 C C . THR A 1 486 ? 15.906 17.594 -6.031 1 76.12 486 THR A C 1
ATOM 3848 O O . THR A 1 486 ? 16.141 18.734 -6.441 1 76.12 486 THR A O 1
ATOM 3851 N N . LEU A 1 487 ? 16.656 17.062 -5.188 1 79.88 487 LEU A N 1
ATOM 3852 C CA . LEU A 1 487 ? 18.062 17.453 -5.07 1 79.88 487 LEU A CA 1
ATOM 3853 C C . LEU A 1 487 ? 18.969 16.234 -5.129 1 79.88 487 LEU A C 1
ATOM 3855 O O . LEU A 1 487 ? 18.781 15.266 -4.379 1 79.88 487 LEU A O 1
ATOM 3859 N N . VAL A 1 488 ? 19.844 16.25 -6.152 1 81.31 488 VAL A N 1
ATOM 3860 C CA . VAL A 1 488 ? 20.828 15.18 -6.273 1 81.31 488 VAL A CA 1
ATOM 3861 C C . VAL A 1 488 ? 22.234 15.758 -6.203 1 81.31 488 VAL A C 1
ATOM 3863 O O . VAL A 1 488 ? 22.578 16.688 -6.953 1 81.31 488 VAL A O 1
ATOM 3866 N N . VAL A 1 489 ? 22.922 15.289 -5.195 1 80.81 489 VAL A N 1
ATOM 3867 C CA . VAL A 1 489 ? 24.312 15.711 -5.051 1 80.81 489 VAL A CA 1
ATOM 3868 C C . VAL A 1 489 ? 25.25 14.57 -5.426 1 80.81 489 VAL A C 1
ATOM 3870 O O . VAL A 1 489 ? 25.203 13.492 -4.816 1 80.81 489 VAL A O 1
ATOM 3873 N N . THR A 1 490 ? 25.891 14.789 -6.402 1 80.06 490 THR A N 1
ATOM 3874 C CA . THR A 1 490 ? 26.875 13.805 -6.852 1 80.06 490 THR A CA 1
ATOM 3875 C C . THR A 1 490 ? 28.219 14.461 -7.094 1 80.06 490 THR A C 1
ATOM 3877 O O . THR A 1 490 ? 28.328 15.688 -7.098 1 80.06 490 THR A O 1
ATOM 3880 N N . GLY A 1 491 ? 29.234 13.523 -7.09 1 76.31 491 GLY A N 1
ATOM 3881 C CA . GLY A 1 491 ? 30.5 14.055 -7.582 1 76.31 491 GLY A CA 1
ATOM 3882 C C . GLY A 1 491 ? 30.422 14.539 -9.016 1 76.31 491 GLY A C 1
ATOM 3883 O O . GLY A 1 491 ? 29.625 14.023 -9.805 1 76.31 491 GLY A O 1
ATOM 3884 N N . ALA A 1 492 ? 31.172 15.617 -9.148 1 74.81 492 ALA A N 1
ATOM 3885 C CA . ALA A 1 492 ? 31.188 16.141 -10.516 1 74.81 492 ALA A CA 1
ATOM 3886 C C . ALA A 1 492 ? 31.688 15.078 -11.492 1 74.81 492 ALA A C 1
ATOM 3888 O O . ALA A 1 492 ? 31.25 15.031 -12.641 1 74.81 492 ALA A O 1
ATOM 3889 N N . THR A 1 493 ? 32.656 14.453 -10.992 1 67.06 493 THR A N 1
ATOM 3890 C CA . THR A 1 493 ? 33.188 13.336 -11.758 1 67.06 493 THR A CA 1
ATOM 3891 C C . THR A 1 493 ? 33.156 12.047 -10.945 1 67.06 493 THR A C 1
ATOM 3893 O O . THR A 1 493 ? 32.875 12.078 -9.742 1 67.06 493 THR A O 1
ATOM 3896 N N . GLU A 1 494 ? 33.156 10.961 -11.586 1 64.62 494 GLU A N 1
ATOM 3897 C CA . GLU A 1 494 ? 33.156 9.688 -10.867 1 64.62 494 GLU A CA 1
ATOM 3898 C C . GLU A 1 494 ? 34.281 9.656 -9.812 1 64.62 494 GLU A C 1
ATOM 3900 O O . GLU A 1 494 ? 34.094 9.047 -8.75 1 64.62 494 GLU A O 1
ATOM 3905 N N . ALA A 1 495 ? 35.375 10.312 -10.227 1 62.59 495 ALA A N 1
ATOM 3906 C CA . ALA A 1 495 ? 36.469 10.375 -9.273 1 62.59 495 ALA A CA 1
ATOM 3907 C C . ALA A 1 495 ? 36.062 11.125 -8.008 1 62.59 495 ALA A C 1
ATOM 3909 O O . ALA A 1 495 ? 36.531 10.805 -6.914 1 62.59 495 ALA A O 1
ATOM 3910 N N . ASP A 1 496 ? 35.156 11.984 -8.297 1 71.06 496 ASP A N 1
ATOM 3911 C CA . ASP A 1 496 ? 34.719 12.812 -7.176 1 71.06 496 ASP A CA 1
ATOM 3912 C C . ASP A 1 496 ? 33.781 12.047 -6.254 1 71.06 496 ASP A C 1
ATOM 3914 O O . ASP A 1 496 ? 33.562 12.445 -5.109 1 71.06 496 ASP A O 1
ATOM 3918 N N . ASN A 1 497 ? 33.25 11.016 -6.797 1 64.94 497 ASN A N 1
ATOM 3919 C CA . ASN A 1 497 ? 32.312 10.234 -5.988 1 64.94 497 ASN A CA 1
ATOM 3920 C C . ASN A 1 497 ? 33.062 9.297 -5.031 1 64.94 497 ASN A C 1
ATOM 3922 O O . ASN A 1 497 ? 32.438 8.719 -4.133 1 64.94 497 ASN A O 1
ATOM 3926 N N . ARG A 1 498 ? 34.375 9.289 -5.133 1 61.12 498 ARG A N 1
ATOM 3927 C CA . ARG A 1 498 ? 35.188 8.422 -4.289 1 61.12 498 ARG A CA 1
ATOM 3928 C C . ARG A 1 498 ? 35.438 9.047 -2.922 1 61.12 498 ARG A C 1
ATOM 3930 O O . ARG A 1 498 ? 35.125 10.227 -2.713 1 61.12 498 ARG A O 1
ATOM 3937 N N . ILE A 1 499 ? 35.875 8.242 -2.041 1 63.94 499 ILE A N 1
ATOM 3938 C CA . ILE A 1 499 ? 36.219 8.742 -0.716 1 63.94 499 ILE A CA 1
ATOM 3939 C C . ILE A 1 499 ? 37.5 9.578 -0.799 1 63.94 499 ILE A C 1
ATOM 3941 O O . ILE A 1 499 ? 38.5 9.164 -1.407 1 63.94 499 ILE A O 1
ATOM 3945 N N . HIS A 1 500 ? 37.375 10.805 -0.388 1 63.47 500 HIS A N 1
ATOM 3946 C CA . HIS A 1 500 ? 38.5 11.727 -0.496 1 63.47 500 HIS A CA 1
ATOM 3947 C C . HIS A 1 500 ? 39.219 11.875 0.842 1 63.47 500 HIS A C 1
ATOM 3949 O O . HIS A 1 500 ? 38.625 11.719 1.9 1 63.47 500 HIS A O 1
ATOM 3955 N N . THR A 1 501 ? 40.5 11.969 0.698 1 59.53 501 THR A N 1
ATOM 3956 C CA . THR A 1 501 ? 41.312 12.25 1.881 1 59.53 501 THR A CA 1
ATOM 3957 C C . THR A 1 501 ? 41.125 13.688 2.342 1 59.53 501 THR A C 1
ATOM 3959 O O . THR A 1 501 ? 40.844 14.578 1.529 1 59.53 501 THR A O 1
ATOM 3962 N N . PRO A 1 502 ? 41.25 13.867 3.662 1 60.81 502 PRO A N 1
ATOM 3963 C CA . PRO A 1 502 ? 41.156 15.25 4.145 1 60.81 502 PRO A CA 1
ATOM 3964 C C . PRO A 1 502 ? 42.094 16.188 3.402 1 60.81 502 PRO A C 1
ATOM 3966 O O . PRO A 1 502 ? 43.25 15.836 3.123 1 60.81 502 PRO A O 1
ATOM 3969 N N . GLY A 1 503 ? 41.594 17.234 2.969 1 64.25 503 GLY A N 1
ATOM 3970 C CA . GLY A 1 503 ? 42.406 18.25 2.287 1 64.25 503 GLY A CA 1
ATOM 3971 C C . GLY A 1 503 ? 42.281 18.156 0.775 1 64.25 503 GLY A C 1
ATOM 3972 O O . GLY A 1 503 ? 42.688 19.094 0.07 1 64.25 503 GLY A O 1
ATOM 3973 N N . SER A 1 504 ? 41.875 17.031 0.372 1 71.81 504 SER A N 1
ATOM 3974 C CA . SER A 1 504 ? 41.75 16.891 -1.072 1 71.81 504 SER A CA 1
ATOM 3975 C C . SER A 1 504 ? 40.562 17.703 -1.599 1 71.81 504 SER A C 1
ATOM 3977 O O . SER A 1 504 ? 39.594 17.938 -0.879 1 71.81 504 SER A O 1
ATOM 3979 N N . VAL A 1 505 ? 40.875 18.234 -2.768 1 75.62 505 VAL A N 1
ATOM 3980 C CA . VAL A 1 505 ? 39.812 19.016 -3.396 1 75.62 505 VAL A CA 1
ATOM 3981 C C . VAL A 1 505 ? 38.844 18.094 -4.152 1 75.62 505 VAL A C 1
ATOM 3983 O O . VAL A 1 505 ? 39.281 17.141 -4.809 1 75.62 505 VAL A O 1
ATOM 3986 N N . THR A 1 506 ? 37.562 18.281 -3.887 1 78.06 506 THR A N 1
ATOM 3987 C CA . THR A 1 506 ? 36.531 17.516 -4.602 1 78.06 506 THR A CA 1
ATOM 3988 C C . THR A 1 506 ? 35.5 18.453 -5.25 1 78.06 506 THR A C 1
ATOM 3990 O O . THR A 1 506 ? 35.25 19.531 -4.734 1 78.06 506 THR A O 1
ATOM 3993 N N . LYS A 1 507 ? 35.188 18.078 -6.453 1 82.75 507 LYS A N 1
ATOM 3994 C CA . LYS A 1 507 ? 34.156 18.812 -7.145 1 82.75 507 LYS A CA 1
ATOM 3995 C C . LYS A 1 507 ? 32.812 18.109 -7.035 1 82.75 507 LYS A C 1
ATOM 3997 O O . LYS A 1 507 ? 32.719 16.891 -7.164 1 82.75 507 LYS A O 1
ATOM 4002 N N . ILE A 1 508 ? 31.797 18.922 -6.641 1 85.56 508 ILE A N 1
ATOM 4003 C CA . ILE A 1 508 ? 30.469 18.359 -6.469 1 85.56 508 ILE A CA 1
ATOM 4004 C C . ILE A 1 508 ? 29.531 18.891 -7.551 1 85.56 508 ILE A C 1
ATOM 4006 O O . ILE A 1 508 ? 29.688 20.016 -8.023 1 85.56 508 ILE A O 1
ATOM 4010 N N . LYS A 1 509 ? 28.688 18.047 -8.07 1 86.12 509 LYS A N 1
ATOM 4011 C CA . LYS A 1 509 ? 27.609 18.406 -8.992 1 86.12 509 LYS A CA 1
ATOM 4012 C C . LYS A 1 509 ? 26.266 18.391 -8.289 1 86.12 509 LYS A C 1
ATOM 4014 O O . LYS A 1 509 ? 25.906 17.422 -7.629 1 86.12 509 LYS A O 1
ATOM 4019 N N . LEU A 1 510 ? 25.562 19.562 -8.398 1 84.69 510 LEU A N 1
ATOM 4020 C CA . LEU A 1 510 ? 24.25 19.703 -7.781 1 84.69 510 LEU A CA 1
ATOM 4021 C C . LEU A 1 510 ? 23.156 19.781 -8.844 1 84.69 510 LEU A C 1
ATOM 4023 O O . LEU A 1 510 ? 23.25 20.547 -9.797 1 84.69 510 LEU A O 1
ATOM 4027 N N . GLU A 1 511 ? 22.234 18.812 -8.812 1 83.94 511 GLU A N 1
ATOM 4028 C CA . GLU A 1 511 ? 21.047 18.844 -9.656 1 83.94 511 GLU A CA 1
ATOM 4029 C C . GLU A 1 511 ? 19.766 19.016 -8.82 1 83.94 511 GLU A C 1
ATOM 4031 O O . GLU A 1 511 ? 19.578 18.297 -7.84 1 83.94 511 GLU A O 1
ATOM 4036 N N . GLY A 1 512 ? 19.062 20.078 -9.078 1 79.88 512 GLY A N 1
ATOM 4037 C CA . GLY A 1 512 ? 17.828 20.344 -8.344 1 79.88 512 GLY A CA 1
ATOM 4038 C C . GLY A 1 512 ? 16.781 21.062 -9.172 1 79.88 512 GLY A C 1
ATOM 4039 O O . GLY A 1 512 ? 16.938 21.219 -10.383 1 79.88 512 GLY A O 1
ATOM 4040 N N . ASP A 1 513 ? 15.68 21.375 -8.562 1 80.44 513 ASP A N 1
ATOM 4041 C CA . ASP A 1 513 ? 14.57 22.062 -9.219 1 80.44 513 ASP A CA 1
ATOM 4042 C C . ASP A 1 513 ? 14.945 23.5 -9.57 1 80.44 513 ASP A C 1
ATOM 4044 O O . ASP A 1 513 ? 15.789 24.109 -8.914 1 80.44 513 ASP A O 1
ATOM 4048 N N . ALA A 1 514 ? 14.273 23.953 -10.641 1 78.75 514 ALA A N 1
ATOM 4049 C CA . ALA A 1 514 ? 14.523 25.328 -11.047 1 78.75 514 ALA A CA 1
ATOM 4050 C C . ALA A 1 514 ? 14.164 26.312 -9.93 1 78.75 514 ALA A C 1
ATOM 4052 O O . ALA A 1 514 ? 13.133 26.156 -9.266 1 78.75 514 ALA A O 1
ATOM 4053 N N . ASN A 1 515 ? 15.008 27.219 -9.633 1 76.31 515 ASN A N 1
ATOM 4054 C CA . ASN A 1 515 ? 14.812 28.312 -8.68 1 76.31 515 ASN A CA 1
ATOM 4055 C C . ASN A 1 515 ? 14.922 27.812 -7.242 1 76.31 515 ASN A C 1
ATOM 4057 O O . ASN A 1 515 ? 14.531 28.516 -6.309 1 76.31 515 ASN A O 1
ATOM 4061 N N . ALA A 1 516 ? 15.406 26.562 -7.184 1 77.81 516 ALA A N 1
ATOM 4062 C CA . ALA A 1 516 ? 15.609 26.047 -5.828 1 77.81 516 ALA A CA 1
ATOM 4063 C C . ALA A 1 516 ? 16.859 26.656 -5.195 1 77.81 516 ALA A C 1
ATOM 4065 O O . ALA A 1 516 ? 17.859 26.875 -5.875 1 77.81 516 ALA A O 1
ATOM 4066 N N . HIS A 1 517 ? 16.781 27.047 -3.922 1 78 517 HIS A N 1
ATOM 4067 C CA . HIS A 1 517 ? 17.953 27.469 -3.148 1 78 517 HIS A CA 1
ATOM 4068 C C . HIS A 1 517 ? 18.562 26.281 -2.4 1 78 517 HIS A C 1
ATOM 4070 O O . HIS A 1 517 ? 17.859 25.547 -1.705 1 78 517 HIS A O 1
ATOM 4076 N N . VAL A 1 518 ? 19.828 26.109 -2.656 1 81.5 518 VAL A N 1
ATOM 4077 C CA . VAL A 1 518 ? 20.516 24.969 -2.059 1 81.5 518 VAL A CA 1
ATOM 4078 C C . VAL A 1 518 ? 21.609 25.469 -1.11 1 81.5 518 VAL A C 1
ATOM 4080 O O . VAL A 1 518 ? 22.438 26.297 -1.489 1 81.5 518 VAL A O 1
ATOM 4083 N N . GLY A 1 519 ? 21.438 25.125 0.181 1 81.44 519 GLY A N 1
ATOM 4084 C CA . GLY A 1 519 ? 22.5 25.344 1.146 1 81.44 519 GLY A CA 1
ATOM 4085 C C . GLY A 1 519 ? 23.359 24.125 1.362 1 81.44 519 GLY A C 1
ATOM 4086 O O . GLY A 1 519 ? 22.859 23.016 1.53 1 81.44 519 GLY A O 1
ATOM 4087 N N . LEU A 1 520 ? 24.688 24.344 1.259 1 84.81 520 LEU A N 1
ATOM 4088 C CA . LEU A 1 520 ? 25.625 23.234 1.414 1 84.81 520 LEU A CA 1
ATOM 4089 C C . LEU A 1 520 ? 26.406 23.344 2.717 1 84.81 520 LEU A C 1
ATOM 4091 O O . LEU A 1 520 ? 26.781 24.453 3.117 1 84.81 520 LEU A O 1
ATOM 4095 N N . VAL A 1 521 ? 26.516 22.312 3.377 1 84.38 521 VAL A N 1
ATOM 4096 C CA . VAL A 1 521 ? 27.328 22.25 4.578 1 84.38 521 VAL A CA 1
ATOM 4097 C C . VAL A 1 521 ? 28.297 21.078 4.473 1 84.38 521 VAL A C 1
ATOM 4099 O O . VAL A 1 521 ? 27.922 19.984 4.059 1 84.38 521 VAL A O 1
ATOM 4102 N N . ALA A 1 522 ? 29.547 21.359 4.664 1 82.44 522 ALA A N 1
ATOM 4103 C CA . ALA A 1 522 ? 30.562 20.312 4.73 1 82.44 522 ALA A CA 1
ATOM 4104 C C . ALA A 1 522 ? 31.047 20.109 6.164 1 82.44 522 ALA A C 1
ATOM 4106 O O . ALA A 1 522 ? 31.5 21.047 6.812 1 82.44 522 ALA A O 1
ATOM 4107 N N . VAL A 1 523 ? 30.844 19 6.648 1 83.25 523 VAL A N 1
ATOM 4108 C CA . VAL A 1 523 ? 31.219 18.703 8.023 1 83.25 523 VAL A CA 1
ATOM 4109 C C . VAL A 1 523 ? 32 17.391 8.07 1 83.25 523 VAL A C 1
ATOM 4111 O O . VAL A 1 523 ? 31.75 16.469 7.289 1 83.25 523 VAL A O 1
ATOM 4114 N N . ASP A 1 524 ? 32.938 17.469 8.969 1 77.25 524 ASP A N 1
ATOM 4115 C CA . ASP A 1 524 ? 33.688 16.234 9.203 1 77.25 524 ASP A CA 1
ATOM 4116 C C . ASP A 1 524 ? 32.781 15.133 9.75 1 77.25 524 ASP A C 1
ATOM 4118 O O . ASP A 1 524 ? 32 15.367 10.664 1 77.25 524 ASP A O 1
ATOM 4122 N N . LYS A 1 525 ? 33 13.977 9.195 1 75.12 525 LYS A N 1
ATOM 4123 C CA . LYS A 1 525 ? 32.188 12.836 9.609 1 75.12 525 LYS A CA 1
ATOM 4124 C C . LYS A 1 525 ? 32.375 12.539 11.094 1 75.12 525 LYS A C 1
ATOM 4126 O O . LYS A 1 525 ? 31.438 12.039 11.75 1 75.12 525 LYS A O 1
ATOM 4131 N N . GLY A 1 526 ? 33.531 12.828 11.547 1 73.88 526 GLY A N 1
ATOM 4132 C CA . GLY A 1 526 ? 33.812 12.586 12.945 1 73.88 526 GLY A CA 1
ATOM 4133 C C . GLY A 1 526 ? 32.875 13.312 13.891 1 73.88 526 GLY A C 1
ATOM 4134 O O . GLY A 1 526 ? 32.625 12.836 15 1 73.88 526 GLY A O 1
ATOM 4135 N N . VAL A 1 527 ? 32.406 14.414 13.461 1 81.62 527 VAL A N 1
ATOM 4136 C CA . VAL A 1 527 ? 31.5 15.203 14.273 1 81.62 527 VAL A CA 1
ATOM 4137 C C . VAL A 1 527 ? 30.219 14.406 14.531 1 81.62 527 VAL A C 1
ATOM 4139 O O . VAL A 1 527 ? 29.719 14.367 15.656 1 81.62 527 VAL A O 1
ATOM 4142 N N . TYR A 1 528 ? 29.719 13.734 13.539 1 81.12 528 TYR A N 1
ATOM 4143 C CA . TYR A 1 528 ? 28.469 13.016 13.664 1 81.12 528 TYR A CA 1
ATOM 4144 C C . TYR A 1 528 ? 28.672 11.664 14.344 1 81.12 528 TYR A C 1
ATOM 4146 O O . TYR A 1 528 ? 27.719 11.047 14.828 1 81.12 528 TYR A O 1
ATOM 4154 N N . VAL A 1 529 ? 29.875 11.242 14.312 1 71 529 VAL A N 1
ATOM 4155 C CA . VAL A 1 529 ? 30.203 10.055 15.102 1 71 529 VAL A CA 1
ATOM 4156 C C . VAL A 1 529 ? 30.047 10.367 16.594 1 71 529 VAL A C 1
ATOM 4158 O O . VAL A 1 529 ? 29.625 9.516 17.359 1 71 529 VAL A O 1
ATOM 4161 N N . LEU A 1 530 ? 30.422 11.641 16.828 1 72.38 530 LEU A N 1
ATOM 4162 C CA . LEU A 1 530 ? 30.359 12.07 18.219 1 72.38 530 LEU A CA 1
ATOM 4163 C C . LEU A 1 530 ? 28.922 12.375 18.625 1 72.38 530 LEU A C 1
ATOM 4165 O O . LEU A 1 530 ? 28.516 12.062 19.75 1 72.38 530 LEU A O 1
ATOM 4169 N N . ASN A 1 531 ? 28.25 13.055 17.781 1 80.44 531 ASN A N 1
ATOM 4170 C CA . ASN A 1 531 ? 26.891 13.484 18.125 1 80.44 531 ASN A CA 1
ATOM 4171 C C . ASN A 1 531 ? 26.062 13.711 16.859 1 80.44 531 ASN A C 1
ATOM 4173 O O . ASN A 1 531 ? 26.359 14.602 16.062 1 80.44 531 ASN A O 1
ATOM 4177 N N . LYS A 1 532 ? 25.078 12.875 16.719 1 83.06 532 LYS A N 1
ATOM 4178 C CA . LYS A 1 532 ? 24.219 13.078 15.555 1 83.06 532 LYS A CA 1
ATOM 4179 C C . LYS A 1 532 ? 22.797 13.477 15.977 1 83.06 532 LYS A C 1
ATOM 4181 O O . LYS A 1 532 ? 21.906 13.609 15.133 1 83.06 532 LYS A O 1
ATOM 4186 N N . LYS A 1 533 ? 22.562 13.727 17.172 1 84.25 533 LYS A N 1
ATOM 4187 C CA . LYS A 1 533 ? 21.234 13.93 17.75 1 84.25 533 LYS A CA 1
ATOM 4188 C C . LYS A 1 533 ? 20.594 15.211 17.219 1 84.25 533 LYS A C 1
ATOM 4190 O O . LYS A 1 533 ? 19.391 15.25 16.953 1 84.25 533 LYS A O 1
ATOM 4195 N N . TYR A 1 534 ? 21.391 16.203 17.047 1 89.25 534 TYR A N 1
ATOM 4196 C CA . TYR A 1 534 ? 20.812 17.516 16.766 1 89.25 534 TYR A CA 1
ATOM 4197 C C . TYR A 1 534 ? 20.953 17.859 15.289 1 89.25 534 TYR A C 1
ATOM 4199 O O . TYR A 1 534 ? 20.703 19 14.883 1 89.25 534 TYR A O 1
ATOM 4207 N N . LYS A 1 535 ? 21.281 16.844 14.523 1 90 535 LYS A N 1
ATOM 4208 C CA . LYS A 1 535 ? 21.328 17.047 13.078 1 90 535 LYS A CA 1
ATOM 4209 C C . LYS A 1 535 ? 19.922 17.297 12.508 1 90 535 LYS A C 1
ATOM 4211 O O . LYS A 1 535 ? 18.969 16.641 12.906 1 90 535 LYS A O 1
ATOM 4216 N N . LEU A 1 536 ? 19.797 18.312 11.672 1 88.62 536 LEU A N 1
ATOM 4217 C CA . LEU A 1 536 ? 18.516 18.578 11.016 1 88.62 536 LEU A CA 1
ATOM 4218 C C . LEU A 1 536 ? 18.219 17.516 9.969 1 88.62 536 LEU A C 1
ATOM 4220 O O . LEU A 1 536 ? 19.047 17.234 9.102 1 88.62 536 LEU A O 1
ATOM 4224 N N . THR A 1 537 ? 17.156 16.844 10.055 1 87.25 537 THR A N 1
ATOM 4225 C CA . THR A 1 537 ? 16.734 15.805 9.117 1 87.25 537 THR A CA 1
ATOM 4226 C C . THR A 1 537 ? 15.359 16.125 8.539 1 87.25 537 THR A C 1
ATOM 4228 O O . THR A 1 537 ? 14.641 16.984 9.055 1 87.25 537 THR A O 1
ATOM 4231 N N . GLN A 1 538 ? 15.023 15.461 7.48 1 86.12 538 GLN A N 1
ATOM 4232 C CA . GLN A 1 538 ? 13.703 15.609 6.871 1 86.12 538 GLN A CA 1
ATOM 4233 C C . GLN A 1 538 ? 12.602 15.242 7.855 1 86.12 538 GLN A C 1
ATOM 4235 O O . GLN A 1 538 ? 11.555 15.891 7.891 1 86.12 538 GLN A O 1
ATOM 4240 N N . ALA A 1 539 ? 12.898 14.25 8.562 1 85 539 ALA A N 1
ATOM 4241 C CA . ALA A 1 539 ? 11.914 13.797 9.531 1 85 539 ALA A CA 1
ATOM 4242 C C . ALA A 1 539 ? 11.602 14.883 10.555 1 85 539 ALA A C 1
ATOM 4244 O O . ALA A 1 539 ? 10.445 15.086 10.93 1 85 539 ALA A O 1
ATOM 4245 N N . LYS A 1 540 ? 12.586 15.555 11.016 1 87.19 540 LYS A N 1
ATOM 4246 C CA . LYS A 1 540 ? 12.391 16.609 12 1 87.19 540 LYS A CA 1
ATOM 4247 C C . LYS A 1 540 ? 11.586 17.766 11.422 1 87.19 540 LYS A C 1
ATOM 4249 O O . LYS A 1 540 ? 10.773 18.375 12.117 1 87.19 540 LYS A O 1
ATOM 4254 N N . ILE A 1 541 ? 11.812 18.031 10.219 1 89.06 541 ILE A N 1
ATOM 4255 C CA . ILE A 1 541 ? 11.086 19.094 9.539 1 89.06 541 ILE A CA 1
ATOM 4256 C C . ILE A 1 541 ? 9.594 18.75 9.484 1 89.06 541 ILE A C 1
ATOM 4258 O O . ILE A 1 541 ? 8.75 19.547 9.914 1 89.06 541 ILE A O 1
ATOM 4262 N N . TRP A 1 542 ? 9.312 17.609 9.023 1 88.75 542 TRP A N 1
ATOM 4263 C CA . TRP A 1 542 ? 7.918 17.219 8.812 1 88.75 542 TRP A CA 1
ATOM 4264 C C . TRP A 1 542 ? 7.219 16.969 10.148 1 88.75 542 TRP A C 1
ATOM 4266 O O . TRP A 1 542 ? 6.02 17.234 10.281 1 88.75 542 TRP A O 1
ATOM 4276 N N . ASP A 1 543 ? 7.988 16.547 11.133 1 86.5 543 ASP A N 1
ATOM 4277 C CA . ASP A 1 543 ? 7.418 16.422 12.469 1 86.5 543 ASP A CA 1
ATOM 4278 C C . ASP A 1 543 ? 6.922 17.766 12.984 1 86.5 543 ASP A C 1
ATOM 4280 O O . ASP A 1 543 ? 5.859 17.844 13.602 1 86.5 543 ASP A O 1
ATOM 4284 N N . THR A 1 544 ? 7.688 18.75 12.734 1 86.94 544 THR A N 1
ATOM 4285 C CA . THR A 1 544 ? 7.305 20.094 13.125 1 86.94 544 THR A CA 1
ATOM 4286 C C . THR A 1 544 ? 6.039 20.531 12.391 1 86.94 544 THR A C 1
ATOM 4288 O O . THR A 1 544 ? 5.141 21.125 12.992 1 86.94 544 THR A O 1
ATOM 4291 N N . VAL A 1 545 ? 5.949 20.219 11.172 1 87.69 545 VAL A N 1
ATOM 4292 C CA . VAL A 1 545 ? 4.797 20.594 10.359 1 87.69 545 VAL A CA 1
ATOM 4293 C C . VAL A 1 545 ? 3.559 19.828 10.828 1 87.69 545 VAL A C 1
ATOM 4295 O O . VAL A 1 545 ? 2.469 20.406 10.906 1 87.69 545 VAL A O 1
ATOM 4298 N N . GLU A 1 546 ? 3.758 18.625 11.125 1 86.19 546 GLU A N 1
ATOM 4299 C CA . GLU A 1 546 ? 2.641 17.781 11.539 1 86.19 546 GLU A CA 1
ATOM 4300 C C . GLU A 1 546 ? 2.045 18.266 12.859 1 86.19 546 GLU A C 1
ATOM 4302 O O . GLU A 1 546 ? 0.847 18.109 13.102 1 86.19 546 GLU A O 1
ATOM 4307 N N . LYS A 1 547 ? 2.84 18.859 13.672 1 79.81 547 LYS A N 1
ATOM 4308 C CA . LYS A 1 547 ? 2.365 19.375 14.953 1 79.81 547 LYS A CA 1
ATOM 4309 C C . LYS A 1 547 ? 1.416 20.547 14.75 1 79.81 547 LYS A C 1
ATOM 4311 O O . LYS A 1 547 ? 0.672 20.922 15.664 1 79.81 547 LYS A O 1
ATOM 4316 N N . SER A 1 548 ? 1.417 21.047 13.609 1 77.19 548 SER A N 1
ATOM 4317 C CA . SER A 1 548 ? 0.544 22.172 13.312 1 77.19 548 SER A CA 1
ATOM 4318 C C . SER A 1 548 ? -0.829 21.703 12.844 1 77.19 548 SER A C 1
ATOM 4320 O O . SER A 1 548 ? -1.699 22.516 12.531 1 77.19 548 SER A O 1
ATOM 4322 N N . ASP A 1 549 ? -0.987 20.453 12.844 1 79.69 549 ASP A N 1
ATOM 4323 C CA . ASP A 1 549 ? -2.311 19.938 12.531 1 79.69 549 ASP A CA 1
ATOM 4324 C C . ASP A 1 549 ? -3.348 20.422 13.539 1 79.69 549 ASP A C 1
ATOM 4326 O O . ASP A 1 549 ? -3.068 20.484 14.742 1 79.69 549 ASP A O 1
ATOM 4330 N N . ILE A 1 550 ? -4.422 20.828 13.117 1 78.81 550 ILE A N 1
ATOM 4331 C CA . ILE A 1 550 ? -5.453 21.391 13.977 1 78.81 550 ILE A CA 1
ATOM 4332 C C . ILE A 1 550 ? -6.445 20.312 14.375 1 78.81 550 ILE A C 1
ATOM 4334 O O . ILE A 1 550 ? -7.355 20.547 15.18 1 78.81 550 ILE A O 1
ATOM 4338 N N . GLY A 1 551 ? -6.246 19.141 13.781 1 83.38 551 GLY A N 1
ATOM 4339 C CA . GLY A 1 551 ? -7.086 18.031 14.188 1 83.38 551 GLY A CA 1
ATOM 4340 C C . GLY A 1 551 ? -6.676 17.422 15.508 1 83.38 551 GLY A C 1
ATOM 4341 O O . GLY A 1 551 ? -5.508 17.484 15.898 1 83.38 551 GLY A O 1
ATOM 4342 N N . CYS A 1 552 ? -7.664 16.766 16.156 1 76.69 552 CYS A N 1
ATOM 4343 C CA . CYS A 1 552 ? -7.41 16.328 17.531 1 76.69 552 CYS A CA 1
ATOM 4344 C C . CYS A 1 552 ? -7.309 14.812 17.594 1 76.69 552 CYS A C 1
ATOM 4346 O O . CYS A 1 552 ? -6.789 14.266 18.578 1 76.69 552 CYS A O 1
ATOM 4348 N N . THR A 1 553 ? -7.859 14.148 16.609 1 81.94 553 THR A N 1
ATOM 4349 C CA . THR A 1 553 ? -7.891 12.695 16.703 1 81.94 553 THR A CA 1
ATOM 4350 C C . THR A 1 553 ? -7.57 12.055 15.359 1 81.94 553 THR A C 1
ATOM 4352 O O . THR A 1 553 ? -7.43 12.758 14.352 1 81.94 553 THR A O 1
ATOM 4355 N N . ALA A 1 554 ? -7.449 10.734 15.43 1 85.44 554 ALA A N 1
ATOM 4356 C CA . ALA A 1 554 ? -7.113 9.984 14.227 1 85.44 554 ALA A CA 1
ATOM 4357 C C . ALA A 1 554 ? -8.352 9.75 13.359 1 85.44 554 ALA A C 1
ATOM 4359 O O . ALA A 1 554 ? -8.242 9.344 12.203 1 85.44 554 ALA A O 1
ATOM 4360 N N . GLY A 1 555 ? -9.5 10.047 13.977 1 86.56 555 GLY A N 1
ATOM 4361 C CA . GLY A 1 555 ? -10.68 9.898 13.141 1 86.56 555 GLY A CA 1
ATOM 4362 C C . GLY A 1 555 ? -11.938 9.625 13.938 1 86.56 555 GLY A C 1
ATOM 4363 O O . GLY A 1 555 ? -11.922 9.656 15.164 1 86.56 555 GLY A O 1
ATOM 4364 N N . SER A 1 556 ? -13.133 9.477 13.133 1 83.56 556 SER A N 1
ATOM 4365 C CA . SER A 1 556 ? -14.469 9.055 13.539 1 83.56 556 SER A CA 1
ATOM 4366 C C . SER A 1 556 ? -15.195 10.172 14.281 1 83.56 556 SER A C 1
ATOM 4368 O O . SER A 1 556 ? -16.219 10.672 13.812 1 83.56 556 SER A O 1
ATOM 4370 N N . GLY A 1 557 ? -14.688 10.664 15.477 1 92.12 557 GLY A N 1
ATOM 4371 C CA . GLY A 1 557 ? -15.445 11.578 16.328 1 92.12 557 GLY A CA 1
ATOM 4372 C C . GLY A 1 557 ? -16.484 10.875 17.172 1 92.12 557 GLY A C 1
ATOM 4373 O O . GLY A 1 557 ? -16.797 9.703 16.938 1 92.12 557 GLY A O 1
ATOM 4374 N N . SER A 1 558 ? -17.109 11.539 18.125 1 95.56 558 SER A N 1
ATOM 4375 C CA . SER A 1 558 ? -18.094 10.93 19 1 95.56 558 SER A CA 1
ATOM 4376 C C . SER A 1 558 ? -19.469 10.859 18.344 1 95.56 558 SER A C 1
ATOM 4378 O O . SER A 1 558 ? -20.297 10.023 18.719 1 95.56 558 SER A O 1
ATOM 4380 N N . ASN A 1 559 ? -19.688 11.734 17.422 1 96.94 559 ASN A N 1
ATOM 4381 C CA . ASN A 1 559 ? -20.906 11.836 16.641 1 96.94 559 ASN A CA 1
ATOM 4382 C C . ASN A 1 559 ? -20.703 12.656 15.375 1 96.94 559 ASN A C 1
ATOM 4384 O O . ASN A 1 559 ? -19.578 12.992 15.023 1 96.94 559 ASN A O 1
ATOM 4388 N N . HIS A 1 560 ? -21.828 13 14.719 1 96 560 HIS A N 1
ATOM 4389 C CA . HIS A 1 560 ? -21.75 13.688 13.438 1 96 560 HIS A CA 1
ATOM 4390 C C . HIS A 1 560 ? -21.062 15.039 13.578 1 96 560 HIS A C 1
ATOM 4392 O O . HIS A 1 560 ? -20.266 15.422 12.727 1 96 560 HIS A O 1
ATOM 4398 N N . VAL A 1 561 ? -21.312 15.758 14.641 1 96.38 561 VAL A N 1
ATOM 4399 C CA . VAL A 1 561 ? -20.688 17.047 14.898 1 96.38 561 VAL A CA 1
ATOM 4400 C C . VAL A 1 561 ? -19.234 16.844 15.328 1 96.38 561 VAL A C 1
ATOM 4402 O O . VAL A 1 561 ? -18.344 17.609 14.93 1 96.38 561 VAL A O 1
ATOM 4405 N N . GLY A 1 562 ? -19.031 15.781 16.109 1 96.06 562 GLY A N 1
ATOM 4406 C CA . GLY A 1 562 ? -17.703 15.469 16.609 1 96.06 562 GLY A CA 1
ATOM 4407 C C . GLY A 1 562 ? -16.719 15.133 15.5 1 96.06 562 GLY A C 1
ATOM 4408 O O . GLY A 1 562 ? -15.508 15.383 15.641 1 96.06 562 GLY A O 1
ATOM 4409 N N . VAL A 1 563 ? -17.188 14.578 14.438 1 97.25 563 VAL A N 1
ATOM 4410 C CA . VAL A 1 563 ? -16.328 14.242 13.305 1 97.25 563 VAL A CA 1
ATOM 4411 C C . VAL A 1 563 ? -15.695 15.508 12.75 1 97.25 563 VAL A C 1
ATOM 4413 O O . VAL A 1 563 ? -14.484 15.547 12.5 1 97.25 563 VAL A O 1
ATOM 4416 N N . PHE A 1 564 ? -16.484 16.594 12.602 1 97.25 564 PHE A N 1
ATOM 4417 C CA . PHE A 1 564 ? -15.977 17.859 12.086 1 97.25 564 PHE A CA 1
ATOM 4418 C C . PHE A 1 564 ? -15.055 18.516 13.094 1 97.25 564 PHE A C 1
ATOM 4420 O O . PHE A 1 564 ? -13.969 18.984 12.734 1 97.25 564 PHE A O 1
ATOM 4427 N N . LEU A 1 565 ? -15.484 18.484 14.32 1 95.44 565 LEU A N 1
ATOM 4428 C CA . LEU A 1 565 ? -14.719 19.125 15.383 1 95.44 565 LEU A CA 1
ATOM 4429 C C . LEU A 1 565 ? -13.344 18.484 15.523 1 95.44 565 LEU A C 1
ATOM 4431 O O . LEU A 1 565 ? -12.328 19.188 15.586 1 95.44 565 LEU A O 1
ATOM 4435 N N . ASP A 1 566 ? -13.305 17.172 15.547 1 94.12 566 ASP A N 1
ATOM 4436 C CA . ASP A 1 566 ? -12.062 16.438 15.734 1 94.12 566 ASP A CA 1
ATOM 4437 C C . ASP A 1 566 ? -11.141 16.594 14.523 1 94.12 566 ASP A C 1
ATOM 4439 O O . ASP A 1 566 ? -9.93 16.438 14.641 1 94.12 566 ASP A O 1
ATOM 4443 N N . ALA A 1 567 ? -11.719 16.906 13.406 1 95 567 ALA A N 1
ATOM 4444 C CA . ALA A 1 567 ? -10.938 17.109 12.188 1 95 567 ALA A CA 1
ATOM 4445 C C . ALA A 1 567 ? -10.398 18.531 12.117 1 95 567 ALA A C 1
ATOM 4447 O O . ALA A 1 567 ? -9.648 18.875 11.195 1 95 567 ALA A O 1
ATOM 4448 N N . GLY A 1 568 ? -10.766 19.359 13.039 1 95.19 568 GLY A N 1
ATOM 4449 C CA . GLY A 1 568 ? -10.344 20.75 13.031 1 95.19 568 GLY A CA 1
ATOM 4450 C C . GLY A 1 568 ? -11.219 21.641 12.156 1 95.19 568 GLY A C 1
ATOM 4451 O O . GLY A 1 568 ? -10.742 22.609 11.578 1 95.19 568 GLY A O 1
ATOM 4452 N N .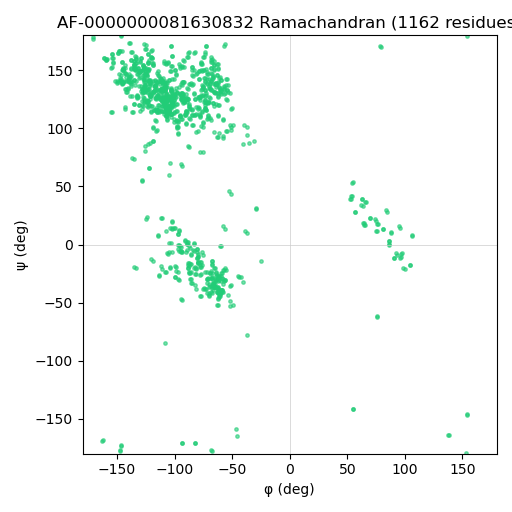 LEU A 1 569 ? -12.484 21.234 12.023 1 97.31 569 LEU A N 1
ATOM 4453 C CA . LEU A 1 569 ? -13.422 22 11.203 1 97.31 569 LEU A CA 1
ATOM 4454 C C . LEU A 1 569 ? -14.516 22.625 12.062 1 97.31 569 LEU A C 1
ATOM 4456 O O . LEU A 1 569 ? -14.891 22.062 13.102 1 97.31 569 LEU A O 1
ATOM 4460 N N . ALA A 1 570 ? -14.953 23.766 11.703 1 97.44 570 ALA A N 1
ATOM 4461 C CA . ALA A 1 570 ? -16.156 24.406 12.25 1 97.44 570 ALA A CA 1
ATOM 4462 C C . ALA A 1 570 ? -17.312 24.312 11.266 1 97.44 570 ALA A C 1
ATOM 4464 O O . ALA A 1 570 ? -17.172 24.688 10.102 1 97.44 570 ALA A O 1
ATOM 4465 N N . LEU A 1 571 ? -18.375 23.812 11.742 1 97.75 571 LEU A N 1
ATOM 4466 C CA . LEU A 1 571 ? -19.547 23.562 10.922 1 97.75 571 LEU A CA 1
ATOM 4467 C C . LEU A 1 571 ? -20.734 24.375 11.414 1 97.75 571 LEU A C 1
ATOM 4469 O O . LEU A 1 571 ? -20.984 24.469 12.625 1 97.75 571 LEU A O 1
ATOM 4473 N N . GLU A 1 572 ? -21.406 25.047 10.516 1 97.5 572 GLU A N 1
ATOM 4474 C CA . GLU A 1 572 ? -22.703 25.688 10.75 1 97.5 572 GLU A CA 1
ATOM 4475 C C . GLU A 1 572 ? -23.688 25.359 9.641 1 97.5 572 GLU A C 1
ATOM 4477 O O . GLU A 1 572 ? -23.359 25.453 8.453 1 97.5 572 GLU A O 1
ATOM 4482 N N . THR A 1 573 ? -24.859 24.859 10.039 1 95.88 573 THR A N 1
ATOM 4483 C CA . THR A 1 573 ? -25.875 24.531 9.047 1 95.88 573 THR A CA 1
ATOM 4484 C C . THR A 1 573 ? -27.141 25.344 9.297 1 95.88 573 THR A C 1
ATOM 4486 O O . THR A 1 573 ? -27.328 25.891 10.391 1 95.88 573 THR A O 1
ATOM 4489 N N . SER A 1 574 ? -27.984 25.453 8.258 1 93.62 574 SER A N 1
ATOM 4490 C CA . SER A 1 574 ? -29.25 26.141 8.383 1 93.62 574 SER A CA 1
ATOM 4491 C C . SER A 1 574 ? -30.203 25.391 9.305 1 93.62 574 SER A C 1
ATOM 4493 O O . SER A 1 574 ? -31.156 25.969 9.82 1 93.62 574 SER A O 1
ATOM 4495 N N . ASN A 1 575 ? -29.938 24.109 9.57 1 90.19 575 ASN A N 1
ATOM 4496 C CA . ASN A 1 575 ? -30.766 23.297 10.453 1 90.19 575 ASN A CA 1
ATOM 4497 C C . ASN A 1 575 ? -30.203 23.25 11.875 1 90.19 575 ASN A C 1
ATOM 4499 O O . ASN A 1 575 ? -30.516 22.344 12.641 1 90.19 575 ASN A O 1
ATOM 4503 N N . LYS A 1 576 ? -29.312 24.047 12.133 1 89.12 576 LYS A N 1
ATOM 4504 C CA . LYS A 1 576 ? -28.797 24.297 13.477 1 89.12 576 LYS A CA 1
ATOM 4505 C C . LYS A 1 576 ? -27.891 23.172 13.938 1 89.12 576 LYS A C 1
ATOM 4507 O O . LYS A 1 576 ? -27.844 22.828 15.125 1 89.12 576 LYS A O 1
ATOM 4512 N N . ILE A 1 577 ? -27.438 22.422 13.078 1 93.94 577 ILE A N 1
ATOM 4513 C CA . ILE A 1 577 ? -26.312 21.547 13.383 1 93.94 577 ILE A CA 1
ATOM 4514 C C . ILE A 1 577 ? -25 22.344 13.359 1 93.94 577 ILE A C 1
ATOM 4516 O O . ILE A 1 577 ? -24.609 22.859 12.312 1 93.94 577 ILE A O 1
ATOM 4520 N N . SER A 1 578 ? -24.406 22.5 14.508 1 96.06 578 SER A N 1
ATOM 4521 C CA . SER A 1 578 ? -23.25 23.391 14.641 1 96.06 578 SER A CA 1
ATOM 4522 C C . SER A 1 578 ? -22.203 22.797 15.562 1 96.06 578 SER A C 1
ATOM 4524 O O . SER A 1 578 ? -22.531 22.125 16.547 1 96.06 578 SER A O 1
ATOM 4526 N N . THR A 1 579 ? -20.969 22.969 15.234 1 96.5 579 THR A N 1
ATOM 4527 C CA . THR A 1 579 ? -19.891 22.562 16.125 1 96.5 579 THR A CA 1
ATOM 4528 C C . THR A 1 579 ? -19.703 23.594 17.234 1 96.5 579 THR A C 1
ATOM 4530 O O . THR A 1 579 ? -19.922 24.797 17.031 1 96.5 579 THR A O 1
ATOM 4533 N N . PRO A 1 580 ? -19.266 23.156 18.406 1 94.69 580 PRO A N 1
ATOM 4534 C CA . PRO A 1 580 ? -18.922 24.141 19.438 1 94.69 580 PRO A CA 1
ATOM 4535 C C . PRO A 1 580 ? -17.719 25 19.078 1 94.69 580 PRO A C 1
ATOM 4537 O O . PRO A 1 580 ? -16.891 24.594 18.266 1 94.69 580 PRO A O 1
ATOM 4540 N N . GLN A 1 581 ? -17.766 26.203 19.609 1 91.88 581 GLN A N 1
ATOM 4541 C CA . GLN A 1 581 ? -16.672 27.141 19.359 1 91.88 581 GLN A CA 1
ATOM 4542 C C . GLN A 1 581 ? -15.375 26.625 19.984 1 91.88 581 GLN A C 1
ATOM 4544 O O . GLN A 1 581 ? -15.359 26.203 21.141 1 91.88 581 GLN A O 1
ATOM 4549 N N . ARG A 1 582 ? -14.352 26.656 19.172 1 89.75 582 ARG A N 1
ATOM 4550 C CA . ARG A 1 582 ? -13.047 26.25 19.688 1 89.75 582 ARG A CA 1
ATOM 4551 C C . ARG A 1 582 ? -12.484 27.312 20.641 1 89.75 582 ARG A C 1
ATOM 4553 O O . ARG A 1 582 ? -12.602 28.516 20.39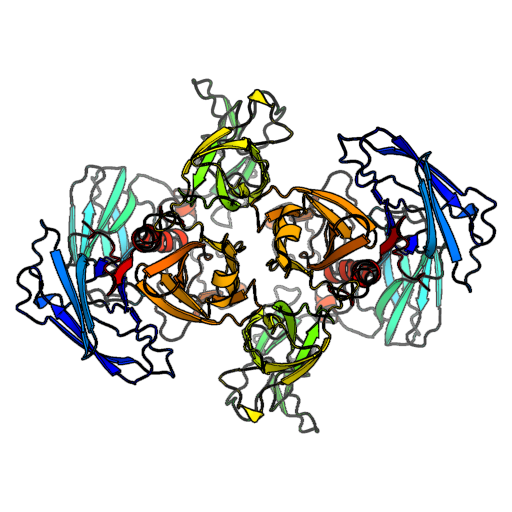1 1 89.75 582 ARG A O 1
ATOM 4560 N N . THR A 1 583 ? -11.867 26.828 21.766 1 83.75 583 THR A N 1
ATOM 4561 C CA . THR A 1 583 ? -11.273 27.734 22.734 1 83.75 583 THR A CA 1
ATOM 4562 C C . THR A 1 583 ? -9.766 27.531 22.812 1 83.75 583 THR A C 1
ATOM 4564 O O . THR A 1 583 ? -9.266 26.438 22.562 1 83.75 583 THR A O 1
ATOM 4567 N N . TYR B 1 1 ? -22.984 -30.031 1.354 1 94.69 1 TYR B N 1
ATOM 4568 C CA . TYR B 1 1 ? -21.609 -30.547 1.397 1 94.69 1 TYR B CA 1
ATOM 4569 C C . TYR B 1 1 ? -20.844 -30.141 0.141 1 94.69 1 TYR B C 1
ATOM 4571 O O . TYR B 1 1 ? -21.422 -30.047 -0.944 1 94.69 1 TYR B O 1
ATOM 4579 N N . SER B 1 2 ? -19.562 -29.828 0.345 1 96.19 2 SER B N 1
ATOM 4580 C CA . SER B 1 2 ? -18.781 -29.406 -0.822 1 96.19 2 SER B CA 1
ATOM 4581 C C . SER B 1 2 ? -17.422 -30.078 -0.852 1 96.19 2 SER B C 1
ATOM 4583 O O . SER B 1 2 ? -16.828 -30.359 0.198 1 96.19 2 SER B O 1
ATOM 4585 N N . LEU B 1 3 ? -17 -30.438 -2.02 1 98.12 3 LEU B N 1
ATOM 4586 C CA . LEU B 1 3 ? -15.656 -30.922 -2.336 1 98.12 3 LEU B CA 1
ATOM 4587 C C . LEU B 1 3 ? -14.969 -29.984 -3.33 1 98.12 3 LEU B C 1
ATOM 4589 O O . LEU B 1 3 ? -15.469 -29.766 -4.438 1 98.12 3 LEU B O 1
ATOM 4593 N N . ILE B 1 4 ? -13.898 -29.359 -2.908 1 98.44 4 ILE B N 1
ATOM 4594 C CA . ILE B 1 4 ? -13.172 -28.438 -3.76 1 98.44 4 ILE B CA 1
ATOM 4595 C C . ILE B 1 4 ? -11.719 -28.891 -3.916 1 98.44 4 ILE B C 1
ATOM 4597 O O . ILE B 1 4 ? -11.039 -29.172 -2.926 1 98.44 4 ILE B O 1
ATOM 4601 N N . THR B 1 5 ? -11.219 -29.016 -5.105 1 97.75 5 THR B N 1
ATOM 4602 C CA . THR B 1 5 ? -9.852 -29.422 -5.426 1 97.75 5 THR B CA 1
ATOM 4603 C C . THR B 1 5 ? -9.258 -28.484 -6.48 1 97.75 5 THR B C 1
ATOM 4605 O O . THR B 1 5 ? -9.992 -27.797 -7.188 1 97.75 5 THR B O 1
ATOM 4608 N N . PRO B 1 6 ? -7.887 -28.438 -6.484 1 96.12 6 PRO B N 1
ATOM 4609 C CA . PRO B 1 6 ? -7.355 -27.859 -7.723 1 96.12 6 PRO B CA 1
ATOM 4610 C C . PRO B 1 6 ? -7.855 -28.594 -8.969 1 96.12 6 PRO B C 1
ATOM 4612 O O . PRO B 1 6 ? -8.086 -29.797 -8.93 1 96.12 6 PRO B O 1
ATOM 4615 N N . ASN B 1 7 ? -8.109 -27.859 -10 1 95.75 7 ASN B N 1
ATOM 4616 C CA . ASN B 1 7 ? -8.664 -28.531 -11.172 1 95.75 7 ASN B CA 1
ATOM 4617 C C . ASN B 1 7 ? -7.574 -29.172 -12.023 1 95.75 7 ASN B C 1
ATOM 4619 O O . ASN B 1 7 ? -7.855 -29.703 -13.102 1 95.75 7 ASN B O 1
ATOM 4623 N N . VAL B 1 8 ? -6.383 -29.062 -11.609 1 93.12 8 VAL B N 1
ATOM 4624 C CA . VAL B 1 8 ? -5.242 -29.812 -12.117 1 93.12 8 VAL B CA 1
ATOM 4625 C C . VAL B 1 8 ? -4.441 -30.391 -10.953 1 93.12 8 VAL B C 1
ATOM 4627 O O . VAL B 1 8 ? -4.066 -29.656 -10.031 1 93.12 8 VAL B O 1
ATOM 4630 N N . MET B 1 9 ? -4.199 -31.688 -11 1 91.62 9 MET B N 1
ATOM 4631 C CA . MET B 1 9 ? -3.385 -32.312 -9.969 1 91.62 9 MET B CA 1
ATOM 4632 C C . MET B 1 9 ? -2.045 -32.781 -10.539 1 91.62 9 MET B C 1
ATOM 4634 O O . MET B 1 9 ? -2.002 -33.438 -11.562 1 91.62 9 MET B O 1
ATOM 4638 N N . ARG B 1 10 ? -1.075 -32.469 -9.836 1 86.81 10 ARG B N 1
ATOM 4639 C CA . ARG B 1 10 ? 0.261 -32.812 -10.289 1 86.81 10 ARG B CA 1
ATOM 4640 C C . ARG B 1 10 ? 0.697 -34.156 -9.695 1 86.81 10 ARG B C 1
ATOM 4642 O O . ARG B 1 10 ? 0.51 -34.406 -8.5 1 86.81 10 ARG B O 1
ATOM 4649 N N . VAL B 1 11 ? 1.272 -34.875 -10.539 1 84.5 11 VAL B N 1
ATOM 4650 C CA . VAL B 1 11 ? 1.703 -36.219 -10.109 1 84.5 11 VAL B CA 1
ATOM 4651 C C . VAL B 1 11 ? 2.844 -36.094 -9.102 1 84.5 11 VAL B C 1
ATOM 4653 O O . VAL B 1 11 ? 3.691 -35.188 -9.227 1 84.5 11 VAL B O 1
ATOM 4656 N N . GLU B 1 12 ? 2.857 -36.906 -8.094 1 82.19 12 GLU B N 1
ATOM 4657 C CA . GLU B 1 12 ? 3.883 -37.031 -7.062 1 82.19 12 GLU B CA 1
ATOM 4658 C C . GLU B 1 12 ? 3.988 -35.75 -6.242 1 82.19 12 GLU B C 1
ATOM 4660 O O . GLU B 1 12 ? 5.035 -35.469 -5.652 1 82.19 12 GLU B O 1
ATOM 4665 N N . SER B 1 13 ? 2.984 -34.969 -6.324 1 85.5 13 SER B N 1
ATOM 4666 C CA . SER B 1 13 ? 2.945 -33.719 -5.551 1 85.5 13 SER B CA 1
ATOM 4667 C C . SER B 1 13 ? 1.816 -33.75 -4.523 1 85.5 13 SER B C 1
ATOM 4669 O O . SER B 1 13 ? 0.727 -34.25 -4.805 1 85.5 13 SER B O 1
ATOM 4671 N N . GLU B 1 14 ? 2.152 -33.219 -3.377 1 90.94 14 GLU B N 1
ATOM 4672 C CA . GLU B 1 14 ? 1.115 -33.094 -2.357 1 90.94 14 GLU B CA 1
ATOM 4673 C C . GLU B 1 14 ? 0.141 -31.969 -2.699 1 90.94 14 GLU B C 1
ATOM 4675 O O . GLU B 1 14 ? 0.557 -30.844 -2.973 1 90.94 14 GLU B O 1
ATOM 4680 N N . GLU B 1 15 ? -1.086 -32.344 -2.742 1 93.88 15 GLU B N 1
ATOM 4681 C CA . GLU B 1 15 ? -2.131 -31.375 -3.059 1 93.88 15 GLU B CA 1
ATOM 4682 C C . GLU B 1 15 ? -3.148 -31.281 -1.928 1 93.88 15 GLU B C 1
ATOM 4684 O O . GLU B 1 15 ? -3.668 -32.281 -1.459 1 93.88 15 GLU B O 1
ATOM 4689 N N . LYS B 1 16 ? -3.387 -30.062 -1.508 1 96.56 16 LYS B N 1
ATOM 4690 C CA . LYS B 1 16 ? -4.426 -29.844 -0.504 1 96.56 16 LYS B CA 1
ATOM 4691 C C . LYS B 1 16 ? -5.801 -29.734 -1.152 1 96.56 16 LYS B C 1
ATOM 4693 O O . LYS B 1 16 ? -5.945 -29.125 -2.219 1 96.56 16 LYS B O 1
ATOM 4698 N N . ILE B 1 17 ? -6.809 -30.328 -0.596 1 98.19 17 ILE B N 1
ATOM 4699 C CA . ILE B 1 17 ? -8.188 -30.172 -1.057 1 98.19 17 ILE B CA 1
ATOM 4700 C C . ILE B 1 17 ? -9.07 -29.734 0.104 1 98.19 17 ILE B C 1
ATOM 4702 O O . ILE B 1 17 ? -8.625 -29.688 1.253 1 98.19 17 ILE B O 1
ATOM 4706 N N . LEU B 1 18 ? -10.266 -29.328 -0.193 1 98.5 18 LEU B N 1
ATOM 4707 C CA . LEU B 1 18 ? -11.18 -28.812 0.828 1 98.5 18 LEU B CA 1
ATOM 4708 C C . LEU B 1 18 ? -12.492 -29.594 0.82 1 98.5 18 LEU B C 1
ATOM 4710 O O . LEU B 1 18 ? -13.117 -29.766 -0.23 1 98.5 18 LEU B O 1
ATOM 4714 N N . VAL B 1 19 ? -12.836 -30.172 1.944 1 98.06 19 VAL B N 1
ATOM 4715 C CA . VAL B 1 19 ? -14.133 -30.812 2.164 1 98.06 19 VAL B CA 1
ATOM 4716 C C . VAL B 1 19 ? -14.906 -30.062 3.246 1 98.06 19 VAL B C 1
ATOM 4718 O O . VAL B 1 19 ? -14.383 -29.828 4.34 1 98.06 19 VAL B O 1
ATOM 4721 N N . GLU B 1 20 ? -16.109 -29.703 2.887 1 96.25 20 GLU B N 1
ATOM 4722 C CA . GLU B 1 20 ? -16.906 -28.953 3.84 1 96.25 20 GLU B CA 1
ATOM 4723 C C . GLU B 1 20 ? -18.266 -29.609 4.074 1 96.25 20 GLU B C 1
ATOM 4725 O O . GLU B 1 20 ? -18.859 -30.172 3.148 1 96.25 20 GLU B O 1
ATOM 4730 N N . ALA B 1 21 ? -18.688 -29.562 5.301 1 93.25 21 ALA B N 1
ATOM 4731 C CA . ALA B 1 21 ? -20.031 -29.984 5.68 1 93.25 21 ALA B CA 1
ATOM 4732 C C . ALA B 1 21 ? -20.797 -28.844 6.352 1 93.25 21 ALA B C 1
ATOM 4734 O O . ALA B 1 21 ? -20.875 -28.781 7.578 1 93.25 21 ALA B O 1
ATOM 4735 N N . HIS B 1 22 ? -21.422 -28.078 5.48 1 86.81 22 HIS B N 1
ATOM 4736 C CA . HIS B 1 22 ? -22.188 -26.953 5.988 1 86.81 22 HIS B CA 1
ATOM 4737 C C . HIS B 1 22 ? -23.438 -27.422 6.734 1 86.81 22 HIS B C 1
ATOM 4739 O O . HIS B 1 22 ? -24.188 -28.266 6.23 1 86.81 22 HIS B O 1
ATOM 4745 N N . GLY B 1 23 ? -23.734 -27.016 7.992 1 79 23 GLY B N 1
ATOM 4746 C CA . GLY B 1 23 ? -24.969 -27.297 8.711 1 79 23 GLY B CA 1
ATOM 4747 C C . GLY B 1 23 ? -24.906 -28.578 9.523 1 79 23 GLY B C 1
ATOM 4748 O O . GLY B 1 23 ? -25.828 -28.891 10.273 1 79 23 GLY B O 1
ATOM 4749 N N . LEU B 1 24 ? -23.844 -29.375 9.273 1 81.88 24 LEU B N 1
ATOM 4750 C CA . LEU B 1 24 ? -23.703 -30.594 10.047 1 81.88 24 LEU B CA 1
ATOM 4751 C C . LEU B 1 24 ? -23.188 -30.312 11.445 1 81.88 24 LEU B C 1
ATOM 4753 O O . LEU B 1 24 ? -22.25 -29.516 11.617 1 81.88 24 LEU B O 1
ATOM 4757 N N . GLY B 1 25 ? -23.766 -30.766 12.469 1 83.31 25 GLY B N 1
ATOM 4758 C CA . GLY B 1 25 ? -23.375 -30.5 13.844 1 83.31 25 GLY B CA 1
ATOM 4759 C C . GLY B 1 25 ? -22.547 -31.625 14.445 1 83.31 25 GLY B C 1
ATOM 4760 O O . GLY B 1 25 ? -21.734 -31.391 15.344 1 83.31 25 GLY B O 1
ATOM 4761 N N . ALA B 1 26 ? -22.688 -32.844 13.859 1 88.94 26 ALA B N 1
ATOM 4762 C CA . ALA B 1 26 ? -22.031 -34 14.469 1 88.94 26 ALA B CA 1
ATOM 4763 C C . ALA B 1 26 ? -20.656 -34.25 13.844 1 88.94 26 ALA B C 1
ATOM 4765 O O . ALA B 1 26 ? -20.484 -34.094 12.633 1 88.94 26 ALA B O 1
ATOM 4766 N N . SER B 1 27 ? -19.75 -34.594 14.734 1 93.38 27 SER B N 1
ATOM 4767 C CA . SER B 1 27 ? -18.422 -34.969 14.25 1 93.38 27 SER B CA 1
ATOM 4768 C C . SER B 1 27 ? -18.484 -36.188 13.32 1 93.38 27 SER B C 1
ATOM 4770 O O . SER B 1 27 ? -19.203 -37.156 13.594 1 93.38 27 SER B O 1
ATOM 4772 N N . THR B 1 28 ? -17.859 -36.031 12.203 1 93.88 28 THR B N 1
ATOM 4773 C CA . THR B 1 28 ? -17.906 -37.062 11.188 1 93.88 28 THR B CA 1
ATOM 4774 C C . THR B 1 28 ? -16.531 -37.281 10.555 1 93.88 28 THR B C 1
ATOM 4776 O O . THR B 1 28 ? -15.805 -36.312 10.328 1 93.88 28 THR B O 1
ATOM 4779 N N . GLU B 1 29 ? -16.25 -38.5 10.32 1 96.44 29 GLU B N 1
ATOM 4780 C CA . GLU B 1 29 ? -15.023 -38.844 9.617 1 96.44 29 GLU B CA 1
ATOM 4781 C C . GLU B 1 29 ? -15.266 -39 8.117 1 96.44 29 GLU B C 1
ATOM 4783 O O . GLU B 1 29 ? -16.172 -39.719 7.703 1 96.44 29 GLU B O 1
ATOM 4788 N N . VAL B 1 30 ? -14.516 -38.281 7.375 1 97.19 30 VAL B N 1
ATOM 4789 C CA . VAL B 1 30 ? -14.648 -38.344 5.922 1 97.19 30 VAL B CA 1
ATOM 4790 C C . VAL B 1 30 ? -13.461 -39.094 5.32 1 97.19 30 VAL B C 1
ATOM 4792 O O . VAL B 1 30 ? -12.32 -38.906 5.746 1 97.19 30 VAL B O 1
ATOM 4795 N N . THR B 1 31 ? -13.766 -39.969 4.391 1 98.12 31 THR B N 1
ATOM 4796 C CA . THR B 1 31 ? -12.734 -40.688 3.643 1 98.12 31 THR B CA 1
ATOM 4797 C C . THR B 1 31 ? -12.562 -40.062 2.25 1 98.12 31 THR B C 1
ATOM 4799 O O . THR B 1 31 ? -13.523 -40 1.483 1 98.12 31 THR B O 1
ATOM 4802 N N . VAL B 1 32 ? -11.336 -39.656 1.997 1 98.31 32 VAL B N 1
ATOM 4803 C CA . VAL B 1 32 ? -11.023 -39.125 0.673 1 98.31 32 VAL B CA 1
ATOM 4804 C C . VAL B 1 32 ? -10.18 -40.156 -0.103 1 98.31 32 VAL B C 1
ATOM 4806 O O . VAL B 1 32 ? -9.125 -40.562 0.362 1 98.31 32 VAL B O 1
ATOM 4809 N N . THR B 1 33 ? -10.672 -40.531 -1.249 1 98 33 THR B N 1
ATOM 4810 C CA . THR B 1 33 ? -9.977 -41.5 -2.074 1 98 33 THR B CA 1
ATOM 4811 C C . THR B 1 33 ? -9.758 -40.969 -3.484 1 98 33 THR B C 1
ATOM 4813 O O . THR B 1 33 ? -10.648 -40.344 -4.07 1 98 33 THR B O 1
ATOM 4816 N N . VAL B 1 34 ? -8.555 -41.188 -3.941 1 97.62 34 VAL B N 1
ATOM 4817 C CA . VAL B 1 34 ? -8.25 -40.906 -5.34 1 97.62 34 VAL B CA 1
ATOM 4818 C C . VAL B 1 34 ? -8.297 -42.188 -6.156 1 97.62 34 VAL B C 1
ATOM 4820 O O . VAL B 1 34 ? -7.543 -43.125 -5.887 1 97.62 34 VAL B O 1
ATOM 4823 N N . PHE B 1 35 ? -9.18 -42.188 -7.16 1 96.12 35 PHE B N 1
ATOM 4824 C CA . PHE B 1 35 ? -9.328 -43.344 -8 1 96.12 35 PHE B CA 1
ATOM 4825 C C . PHE B 1 35 ? -8.766 -43.094 -9.398 1 96.12 35 PHE B C 1
ATOM 4827 O O . PHE B 1 35 ? -8.641 -41.938 -9.82 1 96.12 35 PHE B O 1
ATOM 4834 N N . ASP B 1 36 ? -8.438 -44.188 -10.008 1 92.69 36 ASP B N 1
ATOM 4835 C CA . ASP B 1 36 ? -8.102 -44.094 -11.422 1 92.69 36 ASP B CA 1
ATOM 4836 C C . ASP B 1 36 ? -9.328 -43.688 -12.25 1 92.69 36 ASP B C 1
ATOM 4838 O O . ASP B 1 36 ? -10.461 -43.844 -11.797 1 92.69 36 ASP B O 1
ATOM 4842 N N . PHE B 1 37 ? -9.117 -43.219 -13.258 1 91.56 37 PHE B N 1
ATOM 4843 C CA . PHE B 1 37 ? -10.156 -42.812 -14.203 1 91.56 37 PHE B CA 1
ATOM 4844 C C . PHE B 1 37 ? -9.883 -43.375 -15.586 1 91.56 37 PHE B C 1
ATOM 4846 O O . PHE B 1 37 ? -8.734 -43.438 -16.031 1 91.56 37 PHE B O 1
ATOM 4853 N N . PRO B 1 38 ? -10.844 -43.969 -16.234 1 90.94 38 PRO B N 1
ATOM 4854 C CA . PRO B 1 38 ? -12.281 -43.844 -15.992 1 90.94 38 PRO B CA 1
ATOM 4855 C C . PRO B 1 38 ? -12.875 -45.031 -15.234 1 90.94 38 PRO B C 1
ATOM 4857 O O . PRO B 1 38 ? -14.031 -44.969 -14.805 1 90.94 38 PRO B O 1
ATOM 4860 N N . GLN B 1 39 ? -12.195 -46 -15 1 88.75 39 GLN B N 1
ATOM 4861 C CA . GLN B 1 39 ? -12.758 -47.25 -14.484 1 88.75 39 GLN B CA 1
ATOM 4862 C C . GLN B 1 39 ? -13.039 -47.156 -12.984 1 88.75 39 GLN B C 1
ATOM 4864 O O . GLN B 1 39 ? -13.961 -47.812 -12.477 1 88.75 39 GLN B O 1
ATOM 4869 N N . LYS B 1 40 ? -12.312 -46.312 -12.328 1 92.62 40 LYS B N 1
ATOM 4870 C CA . LYS B 1 40 ? -12.461 -46.188 -10.875 1 92.62 40 LYS B CA 1
ATOM 4871 C C . LYS B 1 40 ? -12.297 -47.531 -10.18 1 92.62 40 LYS B C 1
ATOM 4873 O O . LYS B 1 40 ? -13.125 -47.938 -9.359 1 92.62 40 LYS B O 1
ATOM 4878 N N . LYS B 1 41 ? -11.359 -48.312 -10.578 1 90.38 41 LYS B N 1
ATOM 4879 C CA . LYS B 1 41 ? -11.148 -49.656 -10.047 1 90.38 41 LYS B CA 1
ATOM 4880 C C . LYS B 1 41 ? -10.031 -49.688 -9.008 1 90.38 41 LYS B C 1
ATOM 4882 O O . LYS B 1 41 ? -10.031 -50.531 -8.102 1 90.38 41 LYS B O 1
ATOM 4887 N N . LYS B 1 42 ? -9.195 -48.812 -9.188 1 92.44 42 LYS B N 1
ATOM 4888 C CA . LYS B 1 42 ? -8.023 -48.781 -8.312 1 92.44 42 LYS B CA 1
ATOM 4889 C C . LYS B 1 42 ? -8.008 -47.531 -7.441 1 92.44 42 LYS B C 1
ATOM 4891 O O . LYS B 1 42 ? -8.141 -46.406 -7.949 1 92.44 42 LYS B O 1
ATOM 4896 N N . ALA B 1 43 ? -7.867 -47.812 -6.152 1 94.81 43 ALA B N 1
ATOM 4897 C CA . ALA B 1 43 ? -7.613 -46.688 -5.234 1 94.81 43 ALA B CA 1
ATOM 4898 C C . ALA B 1 43 ? -6.137 -46.312 -5.227 1 94.81 43 ALA B C 1
ATOM 4900 O O . ALA B 1 43 ? -5.301 -47.062 -4.715 1 94.81 43 ALA B O 1
ATOM 4901 N N . LEU B 1 44 ? -5.859 -45.219 -5.734 1 94.5 44 LEU B N 1
ATOM 4902 C CA . LEU B 1 44 ? -4.477 -44.75 -5.863 1 94.5 44 LEU B CA 1
ATOM 4903 C C . LEU B 1 44 ? -3.982 -44.156 -4.559 1 94.5 44 LEU B C 1
ATOM 4905 O O . LEU B 1 44 ? -2.785 -44.188 -4.262 1 94.5 44 LEU B O 1
ATOM 4909 N N . TYR B 1 45 ? -4.805 -43.469 -3.873 1 95.88 45 TYR B N 1
ATOM 4910 C CA . TYR B 1 45 ? -4.477 -42.812 -2.627 1 95.88 45 TYR B CA 1
ATOM 4911 C C . TYR B 1 45 ? -5.691 -42.719 -1.711 1 95.88 45 TYR B C 1
ATOM 4913 O O . TYR B 1 45 ? -6.816 -42.531 -2.18 1 95.88 45 TYR B O 1
ATOM 4921 N N . LEU B 1 46 ? -5.527 -42.938 -0.426 1 97.12 46 LEU B N 1
ATOM 4922 C CA . LEU B 1 46 ? -6.609 -42.875 0.549 1 97.12 46 LEU B CA 1
ATOM 4923 C C . LEU B 1 46 ? -6.172 -42.156 1.814 1 97.12 46 LEU B C 1
ATOM 4925 O O . LEU B 1 46 ? -5.082 -42.406 2.334 1 97.12 46 LEU B O 1
ATOM 4929 N N . VAL B 1 47 ? -6.918 -41.188 2.227 1 97.81 47 VAL B N 1
ATOM 4930 C CA . VAL B 1 47 ? -6.645 -40.469 3.463 1 97.81 47 VAL B CA 1
ATOM 4931 C C . VAL B 1 47 ? -7.953 -40.188 4.207 1 97.81 47 VAL B C 1
ATOM 4933 O O 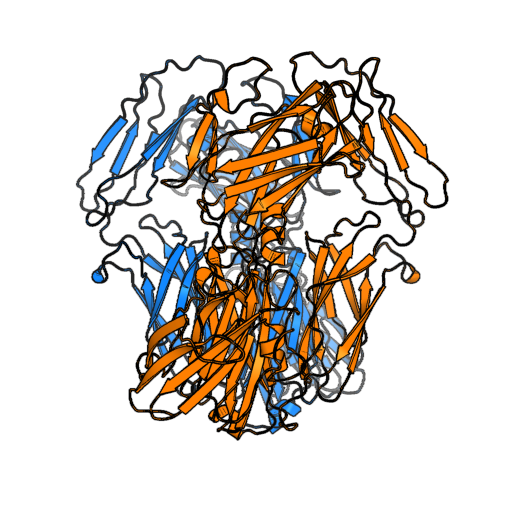. VAL B 1 47 ? -9.008 -40.062 3.586 1 97.81 47 VAL B O 1
ATOM 4936 N N . ARG B 1 48 ? -7.926 -40.219 5.504 1 97.69 48 ARG B N 1
ATOM 4937 C CA . ARG B 1 48 ? -9.094 -39.906 6.328 1 97.69 48 ARG B CA 1
ATOM 4938 C C . ARG B 1 48 ? -8.922 -38.562 7.039 1 97.69 48 ARG B C 1
ATOM 4940 O O . ARG B 1 48 ? -7.805 -38.188 7.387 1 97.69 48 ARG B O 1
ATOM 4947 N N . ALA B 1 49 ? -9.961 -37.812 7.113 1 96.81 49 ALA B N 1
ATOM 4948 C CA . ALA B 1 49 ? -9.984 -36.531 7.816 1 96.81 49 ALA B CA 1
ATOM 4949 C C . ALA B 1 49 ? -11.234 -36.406 8.672 1 96.81 49 ALA B C 1
ATOM 4951 O O . ALA B 1 49 ? -12.227 -37.094 8.445 1 96.81 49 ALA B O 1
ATOM 4952 N N . THR B 1 50 ? -11.164 -35.562 9.664 1 96.12 50 THR B N 1
ATOM 4953 C CA . THR B 1 50 ? -12.273 -35.406 10.586 1 96.12 50 THR B CA 1
ATOM 4954 C C . THR B 1 50 ? -12.938 -34.031 10.383 1 96.12 50 THR B C 1
ATOM 4956 O O . THR B 1 50 ? -12.25 -33.031 10.258 1 96.12 50 THR B O 1
ATOM 4959 N N . LEU B 1 51 ? -14.219 -34.062 10.312 1 95.88 51 LEU B N 1
ATOM 4960 C CA . LEU B 1 51 ? -15.039 -32.844 10.344 1 95.88 51 LEU B CA 1
ATOM 4961 C C . LEU B 1 51 ? -15.68 -32.656 11.711 1 95.88 51 LEU B C 1
ATOM 4963 O O . LEU B 1 51 ? -16.375 -33.562 12.203 1 95.88 51 LEU B O 1
ATOM 4967 N N . ASN B 1 52 ? -15.375 -31.578 12.32 1 94.31 52 ASN B N 1
ATOM 4968 C CA . ASN B 1 52 ? -15.969 -31.281 13.625 1 94.31 52 ASN B CA 1
ATOM 4969 C C . ASN B 1 52 ? -16.188 -29.797 13.828 1 94.31 52 ASN B C 1
ATOM 4971 O O . ASN B 1 52 ? -15.852 -28.984 12.953 1 94.31 52 ASN B O 1
ATOM 4975 N N . GLN B 1 53 ? -16.703 -29.453 14.938 1 90.06 53 GLN B N 1
ATOM 4976 C CA . GLN B 1 53 ? -17.047 -28.062 15.227 1 90.06 53 GLN B CA 1
ATOM 4977 C C . GLN B 1 53 ? -15.797 -27.219 15.422 1 90.06 53 GLN B C 1
ATOM 4979 O O . GLN B 1 53 ? -15.781 -26.031 15.086 1 90.06 53 GLN B O 1
ATOM 4984 N N . GLU B 1 54 ? -14.781 -27.766 15.875 1 89.25 54 GLU B N 1
ATOM 4985 C CA . GLU B 1 54 ? -13.539 -27.047 16.125 1 89.25 54 GLU B CA 1
ATOM 4986 C C . GLU B 1 54 ? -12.922 -26.531 14.836 1 89.25 54 GLU B C 1
ATOM 4988 O O . GLU B 1 54 ? -12.344 -25.438 14.812 1 89.25 54 GLU B O 1
ATOM 4993 N N . ASN B 1 55 ? -13.039 -27.297 13.805 1 92.19 55 ASN B N 1
ATOM 4994 C CA . ASN B 1 55 ? -12.477 -26.844 12.531 1 92.19 55 ASN B CA 1
ATOM 4995 C C . ASN B 1 55 ? -13.547 -26.266 11.609 1 92.19 55 ASN B C 1
ATOM 4997 O O . ASN B 1 55 ? -13.359 -26.203 10.398 1 92.19 55 ASN B O 1
ATOM 5001 N N . GLY B 1 56 ? -14.742 -26 12.266 1 90.31 56 GLY B N 1
ATOM 5002 C CA . GLY B 1 56 ? -15.82 -25.391 11.5 1 90.31 56 GLY B CA 1
ATOM 5003 C C . GLY B 1 56 ? -16.422 -26.328 10.469 1 90.31 56 GLY B C 1
ATOM 5004 O O . GLY B 1 56 ? -16.922 -25.891 9.43 1 90.31 56 GLY B O 1
ATOM 5005 N N . MET B 1 57 ? -16.281 -27.609 10.68 1 93.62 57 MET B N 1
ATOM 5006 C CA . MET B 1 57 ? -16.781 -28.641 9.773 1 93.62 57 MET B CA 1
ATOM 5007 C C . MET B 1 57 ? -16.109 -28.531 8.406 1 93.62 57 MET B C 1
ATOM 5009 O O . MET B 1 57 ? -16.781 -28.641 7.375 1 93.62 57 MET B O 1
ATOM 5013 N N . MET B 1 58 ? -14.891 -28.141 8.398 1 95.62 58 MET B N 1
ATOM 5014 C CA . MET B 1 58 ? -14.062 -28.047 7.199 1 95.62 58 MET B CA 1
ATOM 5015 C C . MET B 1 58 ? -12.773 -28.828 7.367 1 95.62 58 MET B C 1
ATOM 5017 O O . MET B 1 58 ? -12.133 -28.766 8.422 1 95.62 58 MET B O 1
ATOM 5021 N N . ALA B 1 59 ? -12.445 -29.625 6.398 1 96.5 59 ALA B N 1
ATOM 5022 C CA . ALA B 1 59 ? -11.203 -30.391 6.422 1 96.5 59 ALA B CA 1
ATOM 5023 C C . ALA B 1 59 ? -10.391 -30.156 5.152 1 96.5 59 ALA B C 1
ATOM 5025 O O . ALA B 1 59 ? -10.953 -30.047 4.059 1 96.5 59 ALA B O 1
ATOM 5026 N N . THR B 1 60 ? -9.094 -30.047 5.324 1 97.62 60 THR B N 1
ATOM 5027 C CA . THR B 1 60 ? -8.203 -29.828 4.191 1 97.62 60 THR B CA 1
ATOM 5028 C C . THR B 1 60 ? -7.156 -30.938 4.105 1 97.62 60 THR B C 1
ATOM 5030 O O . THR B 1 60 ? -5.961 -30.688 4.238 1 97.62 60 THR B O 1
ATOM 5033 N N . PRO B 1 61 ? -7.555 -32.125 3.84 1 97.62 61 PRO B N 1
ATOM 5034 C CA . PRO B 1 61 ? -6.578 -33.219 3.74 1 97.62 61 PRO B CA 1
ATOM 5035 C C . PRO B 1 61 ? -5.625 -33.062 2.561 1 97.62 61 PRO B C 1
ATOM 5037 O O . PRO B 1 61 ? -5.961 -32.375 1.579 1 97.62 61 PRO B O 1
ATOM 5040 N N . VAL B 1 62 ? -4.469 -33.656 2.711 1 97.19 62 VAL B N 1
ATOM 5041 C CA . VAL B 1 62 ? -3.461 -33.656 1.656 1 97.19 62 VAL B CA 1
ATOM 5042 C C . VAL B 1 62 ? -3.514 -34.969 0.903 1 97.19 62 VAL B C 1
ATOM 5044 O O . VAL B 1 62 ? -3.471 -36.062 1.516 1 97.19 62 VAL B O 1
ATOM 5047 N N . ILE B 1 63 ? -3.637 -34.875 -0.391 1 96.62 63 ILE B N 1
ATOM 5048 C CA . ILE B 1 63 ? -3.684 -36.094 -1.203 1 96.62 63 ILE B CA 1
ATOM 5049 C C . ILE B 1 63 ? -2.525 -36.094 -2.197 1 96.62 63 ILE B C 1
ATOM 5051 O O . ILE B 1 63 ? -1.849 -35.094 -2.373 1 96.62 63 ILE B O 1
ATOM 5055 N N . L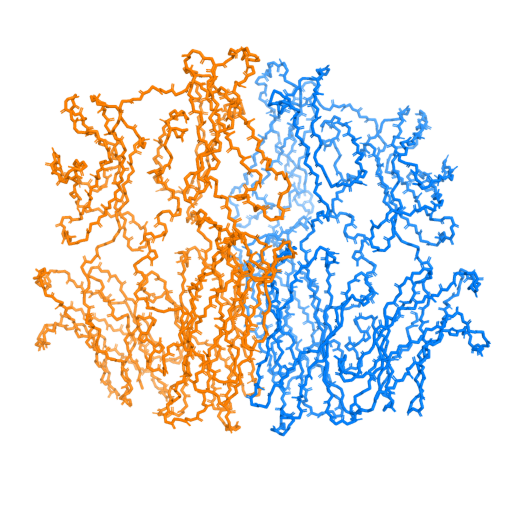YS B 1 64 ? -2.346 -37.281 -2.779 1 93.06 64 LYS B N 1
ATOM 5056 C CA . LYS B 1 64 ? -1.265 -37.438 -3.748 1 93.06 64 LYS B CA 1
ATOM 5057 C C . LYS B 1 64 ? -1.661 -38.406 -4.863 1 93.06 64 LYS B C 1
ATOM 5059 O O . LYS B 1 64 ? -2.359 -39.375 -4.617 1 93.06 64 LYS B O 1
ATOM 5064 N N . VAL B 1 65 ? -1.276 -38.031 -6.047 1 91.5 65 VAL B N 1
ATOM 5065 C CA . VAL B 1 65 ? -1.423 -38.938 -7.184 1 91.5 65 VAL B CA 1
ATOM 5066 C C . VAL B 1 65 ? -0.083 -39.594 -7.492 1 91.5 65 VAL B C 1
ATOM 5068 O O . VAL B 1 65 ? 0.849 -38.938 -7.965 1 91.5 65 VAL B O 1
ATOM 5071 N N . PRO B 1 66 ? -0.013 -40.812 -7.305 1 88.19 66 PRO B N 1
ATOM 5072 C CA . PRO B 1 66 ? 1.255 -41.5 -7.566 1 88.19 66 PRO B CA 1
ATOM 5073 C C . PRO B 1 66 ? 1.547 -41.656 -9.055 1 88.19 66 PRO B C 1
ATOM 5075 O O . PRO B 1 66 ? 0.633 -41.906 -9.852 1 88.19 66 PRO B O 1
ATOM 5078 N N . ALA B 1 67 ? 2.797 -41.531 -9.422 1 78.38 67 ALA B N 1
ATOM 5079 C CA . ALA B 1 67 ? 3.215 -41.656 -10.82 1 78.38 67 ALA B CA 1
ATOM 5080 C C . ALA B 1 67 ? 3.168 -43.094 -11.297 1 78.38 67 ALA B C 1
ATOM 5082 O O . ALA B 1 67 ? 2.893 -43.344 -12.477 1 78.38 67 ALA B O 1
ATOM 5083 N N . LYS B 1 68 ? 3.512 -43.969 -10.5 1 74.94 68 LYS B N 1
ATOM 5084 C CA . LYS B 1 68 ? 3.666 -45.375 -10.852 1 74.94 68 LYS B CA 1
ATOM 5085 C C . LYS B 1 68 ? 2.379 -45.938 -11.453 1 74.94 68 LYS B C 1
ATOM 5087 O O . LYS B 1 68 ? 2.424 -46.844 -12.312 1 74.94 68 LYS B O 1
ATOM 5092 N N . ASP B 1 69 ? 1.316 -45.438 -11.055 1 72.56 69 ASP B N 1
ATOM 5093 C CA . ASP B 1 69 ? 0.031 -46 -11.461 1 72.56 69 ASP B CA 1
ATOM 5094 C C . ASP B 1 69 ? -0.542 -45.25 -12.656 1 72.56 69 ASP B C 1
ATOM 5096 O O . ASP B 1 69 ? -1.652 -45.531 -13.109 1 72.56 69 ASP B O 1
ATOM 5100 N N . MET B 1 70 ? 0.182 -44.219 -12.969 1 74.94 70 MET B N 1
ATOM 5101 C CA . MET B 1 70 ? -0.309 -43.406 -14.07 1 74.94 70 MET B CA 1
ATOM 5102 C C . MET B 1 70 ? 0.429 -43.719 -15.367 1 74.94 70 MET B C 1
ATOM 5104 O O . MET B 1 70 ? 1.634 -44 -15.352 1 74.94 70 MET B O 1
ATOM 5108 N N . LYS B 1 71 ? -0.236 -44.438 -16.281 1 63.03 71 LYS B N 1
ATOM 5109 C CA . LYS B 1 71 ? 0.417 -44.688 -17.562 1 63.03 71 LYS B CA 1
ATOM 5110 C C . LYS B 1 71 ? 0.704 -43.406 -18.312 1 63.03 71 LYS B C 1
ATOM 5112 O O . LYS B 1 71 ? -0.207 -42.594 -18.578 1 63.03 71 LYS B O 1
ATOM 5117 N N . GLU B 1 72 ? 1.891 -42.906 -18.172 1 57.47 72 GLU B N 1
ATOM 5118 C CA . GLU B 1 72 ? 2.27 -41.656 -18.859 1 57.47 72 GLU B CA 1
ATOM 5119 C C . GLU B 1 72 ? 1.942 -41.719 -20.344 1 57.47 72 GLU B C 1
ATOM 5121 O O . GLU B 1 72 ? 2.691 -42.312 -21.125 1 57.47 72 GLU B O 1
ATOM 5126 N N . ASP B 1 73 ? 0.839 -42.188 -20.75 1 54.41 73 ASP B N 1
ATOM 5127 C CA . ASP B 1 73 ? 0.654 -42.062 -22.188 1 54.41 73 ASP B CA 1
ATOM 5128 C C . ASP B 1 73 ? 0.639 -40.562 -22.594 1 54.41 73 ASP B C 1
ATOM 5130 O O . ASP B 1 73 ? -0.248 -39.812 -22.172 1 54.41 73 ASP B O 1
ATOM 5134 N N . SER B 1 74 ? 1.858 -40.062 -22.953 1 56 74 SER B N 1
ATOM 5135 C CA . SER B 1 74 ? 2.244 -38.688 -23.281 1 56 74 SER B CA 1
ATOM 5136 C C . SER B 1 74 ? 1.182 -38 -24.125 1 56 74 SER B C 1
ATOM 5138 O O . SER B 1 74 ? 1.102 -36.781 -24.141 1 56 74 SER B O 1
ATOM 5140 N N . LYS B 1 75 ? 0.409 -38.656 -25 1 58.47 75 LYS B N 1
ATOM 5141 C CA . LYS B 1 75 ? -0.377 -37.969 -26.016 1 58.47 75 LYS B CA 1
ATOM 5142 C C . LYS B 1 75 ? -1.806 -37.719 -25.547 1 58.47 75 LYS B C 1
ATOM 5144 O O . LYS B 1 75 ? -2.59 -37.062 -26.234 1 58.47 75 LYS B O 1
ATOM 5149 N N . ARG B 1 76 ? -2.123 -38.219 -24.297 1 67.5 76 ARG B N 1
ATOM 5150 C CA . ARG B 1 76 ? -3.531 -38.031 -23.969 1 67.5 76 ARG B CA 1
ATOM 5151 C C . ARG B 1 76 ? -3.684 -37.469 -22.547 1 67.5 76 ARG B C 1
ATOM 5153 O O . ARG B 1 76 ? -2.861 -37.75 -21.672 1 67.5 76 ARG B O 1
ATOM 5160 N N . SER B 1 77 ? -4.645 -36.531 -22.391 1 83.94 77 SER B N 1
ATOM 5161 C CA . SER B 1 77 ? -5.016 -36 -21.078 1 83.94 77 SER B CA 1
ATOM 5162 C C . SER B 1 77 ? -5.414 -37.125 -20.125 1 83.94 77 SER B C 1
ATOM 5164 O O . SER B 1 77 ? -6.148 -38.031 -20.516 1 83.94 77 SER B O 1
ATOM 5166 N N . GLN B 1 78 ? -4.809 -37.156 -19.062 1 88.62 78 GLN B N 1
ATOM 5167 C CA . GLN B 1 78 ? -5.113 -38.125 -18.031 1 88.62 78 GLN B CA 1
ATOM 5168 C C . GLN B 1 78 ? -5.898 -37.5 -16.875 1 88.62 78 GLN B C 1
ATOM 5170 O O . GLN B 1 78 ? -5.758 -36.312 -16.609 1 88.62 78 GLN B O 1
ATOM 5175 N N . TYR B 1 79 ? -6.742 -38.375 -16.281 1 93.81 79 TYR B N 1
ATOM 5176 C CA . TYR B 1 79 ? -7.617 -37.875 -15.219 1 93.81 79 TYR B CA 1
ATOM 5177 C C . TYR B 1 79 ? -7.613 -38.812 -14.023 1 93.81 79 TYR B C 1
ATOM 5179 O O . TYR B 1 79 ? -7.191 -39.969 -14.141 1 93.81 79 TYR B O 1
ATOM 5187 N N . VAL B 1 80 ? -8.031 -38.312 -12.961 1 95.56 80 VAL B N 1
ATOM 5188 C CA . VAL B 1 80 ? -8.312 -39.094 -11.766 1 95.56 80 VAL B CA 1
ATOM 5189 C C . VAL B 1 80 ? -9.664 -38.688 -11.18 1 95.56 80 VAL B C 1
ATOM 5191 O O . VAL B 1 80 ? -10.203 -37.656 -11.531 1 95.56 80 VAL B O 1
ATOM 5194 N N . VAL B 1 81 ? -10.219 -39.562 -10.383 1 97.19 81 VAL B N 1
ATOM 5195 C CA . VAL B 1 81 ? -11.461 -39.25 -9.68 1 97.19 81 VAL B CA 1
ATOM 5196 C C . VAL B 1 81 ? -11.172 -39.031 -8.195 1 97.19 81 VAL B C 1
ATOM 5198 O O . VAL B 1 81 ? -10.664 -39.938 -7.523 1 97.19 81 VAL B O 1
ATOM 5201 N N . VAL B 1 82 ? -11.406 -37.875 -7.695 1 98.12 82 VAL B N 1
ATOM 5202 C CA . VAL B 1 82 ? -11.305 -37.594 -6.266 1 98.12 82 VAL B CA 1
ATOM 5203 C C . VAL B 1 82 ? -12.68 -37.781 -5.609 1 98.12 82 VAL B C 1
ATOM 5205 O O . VAL B 1 82 ? -13.641 -37.094 -5.996 1 98.12 82 VAL B O 1
ATOM 5208 N N . GLN B 1 83 ? -12.711 -38.656 -4.664 1 98.19 83 GLN B N 1
ATOM 5209 C CA . GLN B 1 83 ? -13.984 -38.938 -4.004 1 98.19 83 GLN B CA 1
ATOM 5210 C C . GLN B 1 83 ? -13.898 -38.656 -2.504 1 98.19 83 GLN B C 1
ATOM 5212 O O . GLN B 1 83 ? -12.945 -39.062 -1.842 1 98.19 83 GLN B O 1
ATOM 5217 N N . ALA B 1 84 ? -14.781 -37.906 -1.97 1 98.06 84 ALA B N 1
ATOM 5218 C CA . ALA B 1 84 ? -14.977 -37.719 -0.534 1 98.06 84 ALA B CA 1
ATOM 5219 C C . ALA B 1 84 ? -16.266 -38.375 -0.067 1 98.06 84 ALA B C 1
ATOM 5221 O O . ALA B 1 84 ? -17.344 -38.094 -0.577 1 98.06 84 ALA B O 1
ATOM 5222 N N . SER B 1 85 ? -16.094 -39.281 0.906 1 97 85 SER B N 1
ATOM 5223 C CA . SER B 1 85 ? -17.266 -40.062 1.302 1 97 85 SER B CA 1
ATOM 5224 C C . SER B 1 85 ? -17.344 -40.219 2.816 1 97 85 SER B C 1
ATOM 5226 O O . SER B 1 85 ? -16.312 -40.375 3.482 1 97 85 SER B O 1
ATOM 5228 N N . CYS B 1 86 ? -18.484 -40.062 3.328 1 94.81 86 CYS B N 1
ATOM 5229 C CA . CYS B 1 86 ? -18.844 -40.406 4.695 1 94.81 86 CYS B CA 1
ATOM 5230 C C . CYS B 1 86 ? -20.297 -40.875 4.766 1 94.81 86 CYS B C 1
ATOM 5232 O O . CYS B 1 86 ? -20.922 -41.125 3.734 1 94.81 86 CYS B O 1
ATOM 5234 N N . THR B 1 87 ? -20.812 -41.094 6.02 1 91.88 87 THR B N 1
ATOM 5235 C CA . THR B 1 87 ? -22.156 -41.656 6.199 1 91.88 87 THR B CA 1
ATOM 5236 C C . THR B 1 87 ? -23.219 -40.688 5.629 1 91.88 87 THR B C 1
ATOM 5238 O O . THR B 1 87 ? -24.266 -41.125 5.152 1 91.88 87 THR B O 1
ATOM 5241 N N . GLN B 1 88 ? -22.891 -39.438 5.551 1 92.12 88 GLN B N 1
ATOM 5242 C CA . GLN B 1 88 ? -23.891 -38.406 5.219 1 92.12 88 GLN B CA 1
ATOM 5243 C C . GLN B 1 88 ? -23.844 -38.062 3.732 1 92.12 88 GLN B C 1
ATOM 5245 O O . GLN B 1 88 ? -24.859 -37.719 3.148 1 92.12 88 GLN B O 1
ATOM 5250 N N . PHE B 1 89 ? -22.688 -38.188 3.141 1 93.56 89 PHE B N 1
ATOM 5251 C CA . PHE B 1 89 ? -22.609 -37.781 1.745 1 93.56 89 PHE B CA 1
ATOM 5252 C C . PHE B 1 89 ? -21.5 -38.531 1.021 1 93.56 89 PHE B C 1
ATOM 5254 O O . PHE B 1 89 ? -20.672 -39.188 1.656 1 93.56 89 PHE B O 1
ATOM 5261 N N . GLN B 1 90 ? -21.609 -38.531 -0.321 1 96.56 90 GLN B N 1
ATOM 5262 C CA . GLN B 1 90 ? -20.562 -39 -1.242 1 96.56 90 GLN B CA 1
ATOM 5263 C C . GLN B 1 90 ? -20.422 -38.031 -2.422 1 96.56 90 GLN B C 1
ATOM 5265 O O . GLN B 1 90 ? -21.359 -37.875 -3.213 1 96.56 90 GLN B O 1
ATOM 5270 N N . LEU B 1 91 ? -19.312 -37.406 -2.473 1 97.5 91 LEU B N 1
ATOM 5271 C CA . LEU B 1 91 ? -19.031 -36.438 -3.549 1 97.5 91 LEU B CA 1
ATOM 5272 C C . LEU B 1 91 ? -17.844 -36.906 -4.387 1 97.5 91 LEU B C 1
ATOM 5274 O O . LEU B 1 91 ? -16.891 -37.5 -3.854 1 97.5 91 LEU B O 1
ATOM 5278 N N . GLU B 1 92 ? -17.938 -36.719 -5.672 1 97.12 92 GLU B N 1
ATOM 5279 C CA . GLU B 1 92 ? -16.844 -37.094 -6.574 1 97.12 92 GLU B CA 1
ATOM 5280 C C . GLU B 1 92 ? -16.609 -36.031 -7.633 1 97.12 92 GLU B C 1
ATOM 5282 O O . GLU B 1 92 ? -17.547 -35.375 -8.078 1 97.12 92 GLU B O 1
ATOM 5287 N N . LYS B 1 93 ? -15.391 -35.906 -7.945 1 97.12 93 LYS B N 1
ATOM 5288 C CA . LYS B 1 93 ? -15.008 -34.938 -9 1 97.12 93 LYS B CA 1
ATOM 5289 C C . LYS B 1 93 ? -13.875 -35.5 -9.852 1 97.12 93 LYS B C 1
ATOM 5291 O O . LYS B 1 93 ? -12.922 -36.094 -9.328 1 97.12 93 LYS B O 1
ATOM 5296 N N . VAL B 1 94 ? -14.039 -35.438 -11.195 1 96.81 94 VAL B N 1
ATOM 5297 C CA . VAL B 1 94 ? -12.984 -35.812 -12.125 1 96.81 94 VAL B CA 1
ATOM 5298 C C . VAL B 1 94 ? -12.008 -34.656 -12.305 1 96.81 94 VAL B C 1
ATOM 5300 O O . VAL B 1 94 ? -12.414 -33.531 -12.641 1 96.81 94 VAL B O 1
ATOM 5303 N N . VAL B 1 95 ? -10.742 -34.906 -12.086 1 96.5 95 VAL B N 1
ATOM 5304 C CA . VAL B 1 95 ? -9.734 -33.844 -12.102 1 96.5 95 VAL B CA 1
ATOM 5305 C C . VAL B 1 95 ? -8.625 -34.219 -13.078 1 96.5 95 VAL B C 1
ATOM 5307 O O . VAL B 1 95 ? -8.188 -35.375 -13.141 1 96.5 95 VAL B O 1
ATOM 5310 N N . LEU B 1 96 ? -8.203 -33.25 -13.852 1 94.31 96 LEU B N 1
ATOM 5311 C CA . LEU B 1 96 ? -7.113 -33.406 -14.805 1 94.31 96 LEU B CA 1
ATOM 5312 C C . LEU B 1 96 ? -5.789 -33.625 -14.086 1 94.31 96 LEU B C 1
ATOM 5314 O O . LEU B 1 96 ? -5.539 -33.062 -13.031 1 94.31 96 LEU B O 1
ATOM 5318 N N . VAL B 1 97 ? -4.914 -34.5 -14.641 1 91 97 VAL B N 1
ATOM 5319 C CA . VAL B 1 97 ? -3.615 -34.812 -14.047 1 91 97 VAL B CA 1
ATOM 5320 C C . VAL B 1 97 ? -2.506 -34.188 -14.906 1 91 97 VAL B C 1
ATOM 5322 O O . VAL B 1 97 ? -2.568 -34.25 -16.141 1 91 97 VAL B O 1
ATOM 5325 N N . SER B 1 98 ? -1.595 -33.531 -14.172 1 86.44 98 SER B N 1
ATOM 5326 C CA . SER B 1 98 ? -0.425 -32.969 -14.844 1 86.44 98 SER B CA 1
ATOM 5327 C C . SER B 1 98 ? 0.853 -33.656 -14.406 1 86.44 98 SER B C 1
A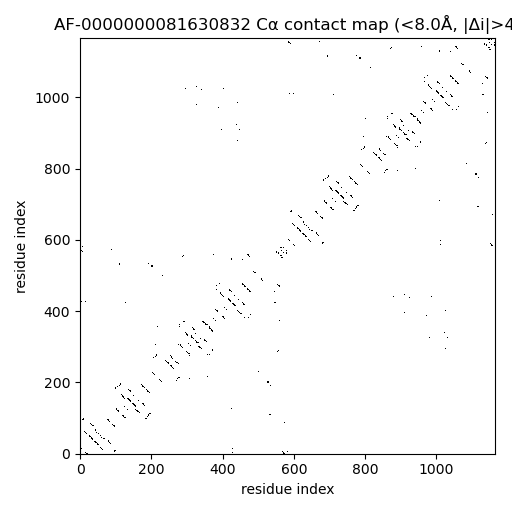TOM 5329 O O . SER B 1 98 ? 1.009 -34 -13.227 1 86.44 98 SER B O 1
ATOM 5331 N N . PHE B 1 99 ? 1.786 -33.906 -15.312 1 80.94 99 PHE B N 1
ATOM 5332 C CA . PHE B 1 99 ? 3.021 -34.625 -15.023 1 80.94 99 PHE B CA 1
ATOM 5333 C C . PHE B 1 99 ? 4.191 -33.656 -14.883 1 80.94 99 PHE B C 1
ATOM 5335 O O . PHE B 1 99 ? 5.352 -34.062 -14.883 1 80.94 99 PHE B O 1
ATOM 5342 N N . GLN B 1 100 ? 3.885 -32.469 -14.648 1 77.88 100 GLN B N 1
ATOM 5343 C CA . GLN B 1 100 ? 4.961 -31.516 -14.406 1 77.88 100 GLN B CA 1
ATOM 5344 C C . GLN B 1 100 ? 5.602 -31.734 -13.039 1 77.88 100 GLN B C 1
ATOM 5346 O O . GLN B 1 100 ? 4.914 -31.719 -12.016 1 77.88 100 GLN B O 1
ATOM 5351 N N . SER B 1 101 ? 6.93 -32 -12.984 1 75.12 101 SER B N 1
ATOM 5352 C CA . SER B 1 101 ? 7.621 -32.344 -11.75 1 75.12 101 SER B CA 1
ATOM 5353 C C . SER B 1 101 ? 8.086 -31.094 -11.008 1 75.12 101 SER B C 1
ATOM 5355 O O . SER B 1 101 ? 8.336 -31.141 -9.805 1 75.12 101 SER B O 1
ATOM 5357 N N . GLY B 1 102 ? 8.125 -30.047 -11.641 1 84.69 102 GLY B N 1
ATOM 5358 C CA . GLY B 1 102 ? 8.641 -28.812 -11.062 1 84.69 102 GLY B CA 1
ATOM 5359 C C . GLY B 1 102 ? 9.18 -27.859 -12.102 1 84.69 102 GLY B C 1
ATOM 5360 O O . GLY B 1 102 ? 8.617 -27.719 -13.195 1 84.69 102 GLY B O 1
ATOM 5361 N N . TYR B 1 103 ? 10.242 -27.172 -11.578 1 88.62 103 TYR B N 1
ATOM 5362 C CA . TYR B 1 103 ? 10.875 -26.203 -12.469 1 88.62 103 TYR B CA 1
ATOM 5363 C C . TYR B 1 103 ? 12.359 -26.5 -12.625 1 88.62 103 TYR B C 1
ATOM 5365 O O . TYR B 1 103 ? 12.969 -27.141 -11.758 1 88.62 103 TYR B O 1
ATOM 5373 N N . ILE B 1 104 ? 12.852 -26.156 -13.734 1 90.38 104 ILE B N 1
ATOM 5374 C CA . ILE B 1 104 ? 14.297 -26.219 -13.953 1 90.38 104 ILE B CA 1
ATOM 5375 C C . ILE B 1 104 ? 14.82 -24.844 -14.367 1 90.38 104 ILE B C 1
ATOM 5377 O O . ILE B 1 104 ? 14.32 -24.25 -15.32 1 90.38 104 ILE B O 1
ATOM 5381 N N . PHE B 1 105 ? 15.719 -24.391 -13.641 1 90.31 105 PHE B N 1
ATOM 5382 C CA . PHE B 1 105 ? 16.375 -23.141 -14.023 1 90.31 105 PHE B CA 1
ATOM 5383 C C . PHE B 1 105 ? 17.797 -23.406 -14.5 1 90.31 105 PHE B C 1
ATOM 5385 O O . PHE B 1 105 ? 18.547 -24.156 -13.867 1 90.31 105 PHE B O 1
ATOM 5392 N N . ILE B 1 106 ? 18.109 -22.797 -15.609 1 91.94 106 ILE B N 1
ATOM 5393 C CA . ILE B 1 106 ? 19.422 -22.984 -16.234 1 91.94 106 ILE B CA 1
ATOM 5394 C C . ILE B 1 106 ? 20.188 -21.656 -16.203 1 91.94 106 ILE B C 1
ATOM 5396 O O . ILE B 1 106 ? 19.656 -20.609 -16.578 1 91.94 106 ILE B O 1
ATOM 5400 N N . GLN B 1 107 ? 21.406 -21.719 -15.711 1 91.44 107 GLN B N 1
ATOM 5401 C CA . GLN B 1 107 ? 22.234 -20.531 -15.703 1 91.44 107 GLN B CA 1
ATOM 5402 C C . GLN B 1 107 ? 23.562 -20.766 -16.422 1 91.44 107 GLN B C 1
ATOM 5404 O O . GLN B 1 107 ? 24.281 -21.719 -16.094 1 91.44 107 GLN B O 1
ATOM 5409 N N . THR B 1 108 ? 23.828 -19.969 -17.406 1 93.69 108 THR B N 1
ATOM 5410 C CA . THR B 1 108 ? 25.156 -19.953 -18.016 1 93.69 108 THR B CA 1
ATOM 5411 C C . THR B 1 108 ? 26.047 -18.906 -17.359 1 93.69 108 THR B C 1
ATOM 5413 O O . THR B 1 108 ? 25.547 -17.906 -16.828 1 93.69 108 THR B O 1
ATOM 5416 N N . ASP B 1 109 ? 27.297 -19.141 -17.391 1 92.69 109 ASP B N 1
ATOM 5417 C CA . ASP B 1 109 ? 28.203 -18.219 -16.719 1 92.69 109 ASP B CA 1
ATOM 5418 C C . ASP B 1 109 ? 28.219 -16.859 -17.406 1 92.69 109 ASP B C 1
ATOM 5420 O O . ASP B 1 109 ? 28.359 -15.828 -16.75 1 92.69 109 ASP B O 1
ATOM 5424 N N . LYS B 1 110 ? 28.094 -16.922 -18.703 1 93.75 110 LYS B N 1
ATOM 5425 C CA . LYS B 1 110 ? 28 -15.695 -19.484 1 93.75 110 LYS B CA 1
ATOM 5426 C C . LYS B 1 110 ? 26.766 -15.703 -20.375 1 93.75 110 LYS B C 1
ATOM 5428 O O . LYS B 1 110 ? 26.031 -16.688 -20.406 1 93.75 110 LYS B O 1
ATOM 5433 N N . THR B 1 111 ? 26.578 -14.484 -20.984 1 94 111 THR B N 1
ATOM 5434 C CA . THR B 1 111 ? 25.438 -14.367 -21.891 1 94 111 THR B CA 1
ATOM 5435 C C . THR B 1 111 ? 25.906 -14.328 -23.344 1 94 111 THR B C 1
ATOM 5437 O O . THR B 1 111 ? 25.078 -14.398 -24.266 1 94 111 THR B O 1
ATOM 5440 N N . ILE B 1 112 ? 27.188 -14.258 -23.469 1 92.81 112 ILE B N 1
ATOM 5441 C CA . ILE B 1 112 ? 27.766 -14.195 -24.812 1 92.81 112 ILE B CA 1
ATOM 5442 C C . ILE B 1 112 ? 29.094 -14.945 -24.812 1 92.81 112 ILE B C 1
ATOM 5444 O O . ILE B 1 112 ? 29.875 -14.852 -23.859 1 92.81 112 ILE B O 1
ATOM 5448 N N . TYR B 1 113 ? 29.328 -15.711 -25.906 1 94.56 113 TYR B N 1
ATOM 5449 C CA . TYR B 1 113 ? 30.531 -16.531 -26.031 1 94.56 113 TYR B CA 1
ATOM 5450 C C . TYR B 1 113 ? 31.141 -16.391 -27.422 1 94.56 113 TYR B C 1
ATOM 5452 O O . TYR B 1 113 ? 30.422 -16.109 -28.391 1 94.56 113 TYR B O 1
ATOM 5460 N N . THR B 1 114 ? 32.469 -16.578 -27.438 1 92.69 114 THR B N 1
ATOM 5461 C CA . THR B 1 114 ? 33.156 -16.672 -28.719 1 92.69 114 THR B CA 1
ATOM 5462 C C . THR B 1 114 ? 33.281 -18.125 -29.156 1 92.69 114 THR B C 1
ATOM 5464 O O . THR B 1 114 ? 33.375 -19.031 -28.312 1 92.69 114 THR B O 1
ATOM 5467 N N . PRO B 1 115 ? 33.344 -18.266 -30.531 1 93.06 115 PRO B N 1
ATOM 5468 C CA . PRO B 1 115 ? 33.625 -19.625 -30.984 1 93.06 115 PRO B CA 1
ATOM 5469 C C . PRO B 1 115 ? 34.875 -20.203 -30.359 1 93.06 115 PRO B C 1
ATOM 5471 O O . PRO B 1 115 ? 35.875 -19.5 -30.219 1 93.06 115 PRO B O 1
ATOM 5474 N N . GLY B 1 116 ? 34.781 -21.453 -29.953 1 92.81 116 GLY B N 1
ATOM 5475 C CA . GLY B 1 116 ? 35.938 -22.109 -29.328 1 92.81 116 GLY B CA 1
ATOM 5476 C C . GLY B 1 116 ? 35.938 -21.984 -27.812 1 92.81 116 GLY B C 1
ATOM 5477 O O . GLY B 1 116 ? 36.719 -22.641 -27.141 1 92.81 116 GLY B O 1
ATOM 5478 N N . SER B 1 117 ? 35.031 -21.203 -27.297 1 92.88 117 SER B N 1
ATOM 5479 C CA . SER B 1 117 ? 35 -20.984 -25.844 1 92.88 117 SER B CA 1
ATOM 5480 C C . SER B 1 117 ? 34.125 -22.062 -25.172 1 92.88 117 SER B C 1
ATOM 5482 O O . SER B 1 117 ? 33.375 -22.75 -25.828 1 92.88 117 SER B O 1
ATOM 5484 N N . ALA B 1 118 ? 34.281 -22.141 -23.891 1 93.94 118 ALA B N 1
ATOM 5485 C CA . ALA B 1 118 ? 33.5 -23.094 -23.078 1 93.94 118 ALA B CA 1
ATOM 5486 C C . ALA B 1 118 ? 32.344 -22.391 -22.375 1 93.94 118 ALA B C 1
ATOM 5488 O O . ALA B 1 118 ? 32.531 -21.344 -21.75 1 93.94 118 ALA B O 1
ATOM 5489 N N . VAL B 1 119 ? 31.219 -22.984 -22.562 1 94.94 119 VAL B N 1
ATOM 5490 C CA . VAL B 1 119 ? 30.062 -22.547 -21.812 1 94.94 119 VAL B CA 1
ATOM 5491 C C . VAL B 1 119 ? 29.953 -23.312 -20.484 1 94.94 119 VAL B C 1
ATOM 5493 O O . VAL B 1 119 ? 29.812 -24.531 -20.484 1 94.94 119 VAL B O 1
ATOM 5496 N N . ARG B 1 120 ? 30.109 -22.609 -19.438 1 93.5 120 ARG B N 1
ATOM 5497 C CA . ARG B 1 120 ? 29.875 -23.219 -18.125 1 93.5 120 ARG B CA 1
ATOM 5498 C C . ARG B 1 120 ? 28.453 -22.969 -17.656 1 93.5 120 ARG B C 1
ATOM 5500 O O . ARG B 1 120 ? 27.984 -21.828 -17.656 1 93.5 120 ARG B O 1
ATOM 5507 N N . TYR B 1 121 ? 27.781 -24.047 -17.344 1 91.88 121 TYR B N 1
ATOM 5508 C CA . TYR B 1 121 ? 26.391 -23.859 -16.984 1 91.88 121 TYR B CA 1
ATOM 5509 C C . TYR B 1 121 ? 26.031 -24.672 -15.742 1 91.88 121 TYR B C 1
ATOM 5511 O O . TYR B 1 121 ? 26.766 -25.609 -15.383 1 91.88 121 TYR B O 1
ATOM 5519 N N . ARG B 1 122 ? 25.031 -24.188 -15.047 1 90.44 122 ARG B N 1
ATOM 5520 C CA . ARG B 1 122 ? 24.453 -24.875 -13.891 1 90.44 122 ARG B CA 1
ATOM 5521 C C . ARG B 1 122 ? 22.953 -25.078 -14.078 1 90.44 122 ARG B C 1
ATOM 5523 O O . ARG B 1 122 ? 22.297 -24.297 -14.766 1 90.44 122 ARG B O 1
ATOM 5530 N N . ILE B 1 123 ? 22.562 -26.172 -13.547 1 89.81 123 ILE B N 1
ATOM 5531 C CA . ILE B 1 123 ? 21.141 -26.516 -13.617 1 89.81 123 ILE B CA 1
ATOM 5532 C C . ILE B 1 123 ? 20.562 -26.609 -12.203 1 89.81 123 ILE B C 1
ATOM 5534 O O . ILE B 1 123 ? 21.156 -27.234 -11.32 1 89.81 123 ILE B O 1
ATOM 5538 N N . PHE B 1 124 ? 19.438 -25.969 -12.016 1 88.12 124 PHE B N 1
ATOM 5539 C CA . PHE B 1 124 ? 18.781 -25.984 -10.727 1 88.12 124 PHE B CA 1
ATOM 5540 C C . PHE B 1 124 ? 17.391 -26.609 -10.836 1 88.12 124 PHE B C 1
ATOM 5542 O O . PHE B 1 124 ? 16.406 -25.906 -11.078 1 88.12 124 PHE B O 1
ATOM 5549 N N . PRO B 1 125 ? 17.312 -27.875 -10.68 1 88.62 125 PRO B N 1
ATOM 5550 C CA . PRO B 1 125 ? 15.984 -28.484 -10.594 1 88.62 125 PRO B CA 1
ATOM 5551 C C . PRO B 1 125 ? 15.289 -28.234 -9.266 1 88.62 125 PRO B C 1
ATOM 5553 O O . PRO B 1 125 ? 15.844 -28.531 -8.203 1 88.62 125 PRO B O 1
ATOM 5556 N N . VAL B 1 126 ? 14.141 -27.656 -9.297 1 86.25 126 VAL B N 1
ATOM 5557 C CA . VAL B 1 126 ? 13.43 -27.344 -8.062 1 86.25 126 VAL B CA 1
ATOM 5558 C C . VAL B 1 126 ? 11.977 -27.812 -8.164 1 86.25 126 VAL B C 1
ATOM 5560 O O . VAL B 1 126 ? 11.422 -27.891 -9.266 1 86.25 126 VAL B O 1
ATOM 5563 N N . GLY B 1 127 ? 11.453 -28.109 -7.043 1 82.5 127 GLY B N 1
ATOM 5564 C CA . GLY B 1 127 ? 10.062 -28.516 -6.988 1 82.5 127 GLY B CA 1
ATOM 5565 C C . GLY B 1 127 ? 9.102 -27.344 -6.988 1 82.5 127 GLY B C 1
ATOM 5566 O O . GLY B 1 127 ? 9.508 -26.203 -7.234 1 82.5 127 GLY B O 1
ATOM 5567 N N . TYR B 1 128 ? 7.852 -27.703 -6.738 1 77.44 128 TYR B N 1
ATOM 5568 C CA . TYR B 1 128 ? 6.801 -26.688 -6.805 1 77.44 128 TYR B CA 1
ATOM 5569 C C . TYR B 1 128 ? 6.93 -25.688 -5.656 1 77.44 128 TYR B C 1
ATOM 5571 O O . TYR B 1 128 ? 6.457 -24.562 -5.758 1 77.44 128 TYR B O 1
ATOM 5579 N N . ARG B 1 129 ? 7.531 -26.078 -4.586 1 76.12 129 ARG B N 1
ATOM 5580 C CA . ARG B 1 129 ? 7.746 -25.188 -3.453 1 76.12 129 ARG B CA 1
ATOM 5581 C C . ARG B 1 129 ? 9.141 -24.578 -3.496 1 76.12 129 ARG B C 1
ATOM 5583 O O . ARG B 1 129 ? 9.633 -24.062 -2.488 1 76.12 129 ARG B O 1
ATOM 5590 N N . MET B 1 130 ? 9.836 -24.781 -4.594 1 80.56 130 MET B N 1
ATOM 5591 C CA . MET B 1 130 ? 11.164 -24.234 -4.852 1 80.56 130 MET B CA 1
ATOM 5592 C C . MET B 1 130 ? 12.219 -24.984 -4.043 1 80.56 130 MET B C 1
ATOM 5594 O O . MET B 1 130 ? 13.266 -24.406 -3.713 1 80.56 130 MET B O 1
ATOM 5598 N N . GLU B 1 131 ? 11.883 -26.141 -3.639 1 81 131 GLU B N 1
ATOM 5599 C CA . GLU B 1 131 ? 12.867 -26.984 -2.979 1 81 131 GLU B CA 1
ATOM 5600 C C . GLU B 1 131 ? 13.719 -27.75 -3.998 1 81 131 GLU B C 1
ATOM 5602 O O . GLU B 1 131 ? 13.219 -28.141 -5.051 1 81 131 GLU B O 1
ATOM 5607 N N . PRO B 1 132 ? 14.914 -27.953 -3.711 1 83 132 PRO B N 1
ATOM 5608 C CA . PRO B 1 132 ? 15.742 -28.719 -4.641 1 83 132 PRO B CA 1
ATOM 5609 C C . PRO B 1 132 ? 15.242 -30.141 -4.84 1 83 132 PRO B C 1
ATOM 5611 O O . PRO B 1 132 ? 14.797 -30.781 -3.883 1 83 132 PRO B O 1
ATOM 5614 N N . LEU B 1 133 ? 15.281 -30.656 -6.07 1 82.44 133 LEU B N 1
ATOM 5615 C CA . LEU B 1 133 ? 14.852 -32 -6.391 1 82.44 133 LEU B CA 1
ATOM 5616 C C . LEU B 1 133 ? 16.031 -32.875 -6.809 1 82.44 133 LEU B C 1
ATOM 5618 O O . LEU B 1 133 ? 16.922 -32.406 -7.523 1 82.44 133 LEU B O 1
ATOM 5622 N N . GLU B 1 134 ? 15.977 -34.031 -6.328 1 82.19 134 GLU B N 1
ATOM 5623 C CA . GLU B 1 134 ? 17 -35 -6.73 1 82.19 134 GLU B CA 1
ATOM 5624 C C . GLU B 1 134 ? 16.516 -35.844 -7.91 1 82.19 134 GLU B C 1
ATOM 5626 O O . GLU B 1 134 ? 16.281 -37.062 -7.766 1 82.19 134 GLU B O 1
ATOM 5631 N N . LYS B 1 135 ? 16.359 -35.25 -9.047 1 81.88 135 LYS B N 1
ATOM 5632 C CA . LYS B 1 135 ? 15.93 -35.938 -10.266 1 81.88 135 LYS B CA 1
ATOM 5633 C C . LYS B 1 135 ? 16.922 -35.719 -11.406 1 81.88 135 LYS B C 1
ATOM 5635 O O . LYS B 1 135 ? 17.609 -34.688 -11.445 1 81.88 135 LYS B O 1
ATOM 5640 N N . ASN B 1 136 ? 16.938 -36.656 -12.219 1 86.69 136 ASN B N 1
ATOM 5641 C CA . ASN B 1 136 ? 17.797 -36.531 -13.398 1 86.69 136 ASN B CA 1
ATOM 5642 C C . ASN B 1 136 ? 17.203 -35.531 -14.406 1 86.69 136 ASN B C 1
ATOM 5644 O O . ASN B 1 136 ? 15.992 -35.5 -14.617 1 86.69 136 ASN B O 1
ATOM 5648 N N . VAL B 1 137 ? 18.125 -34.812 -14.938 1 90.62 137 VAL B N 1
ATOM 5649 C CA . VAL B 1 137 ? 17.719 -33.812 -15.914 1 90.62 137 VAL B CA 1
ATOM 5650 C C . VAL B 1 137 ? 18.484 -34 -17.219 1 90.62 137 VAL B C 1
ATOM 5652 O O . VAL B 1 137 ? 19.688 -34.281 -17.203 1 90.62 137 VAL B O 1
ATOM 5655 N N . ILE B 1 138 ? 17.75 -33.969 -18.266 1 92.38 138 ILE B N 1
ATOM 5656 C CA . ILE B 1 138 ? 18.375 -34.031 -19.578 1 92.38 138 ILE B CA 1
ATOM 5657 C C . ILE B 1 138 ? 18.609 -32.625 -20.109 1 92.38 138 ILE B C 1
ATOM 5659 O O . ILE B 1 138 ? 17.688 -31.812 -20.141 1 92.38 138 ILE B O 1
ATOM 5663 N N . VAL B 1 139 ? 19.828 -32.406 -20.5 1 93.38 139 VAL B N 1
ATOM 5664 C CA . VAL B 1 139 ? 20.188 -31.094 -21 1 93.38 139 VAL B CA 1
ATOM 5665 C C . VAL B 1 139 ? 20.609 -31.203 -22.469 1 93.38 139 VAL B C 1
ATOM 5667 O O . VAL B 1 139 ? 21.375 -32.094 -22.844 1 93.38 139 VAL B O 1
ATOM 5670 N N . GLU B 1 140 ? 20.078 -30.281 -23.25 1 95.75 140 GLU B N 1
ATOM 5671 C CA . GLU B 1 140 ? 20.406 -30.25 -24.672 1 95.75 140 GLU B CA 1
ATOM 5672 C C . GLU B 1 140 ? 20.797 -28.844 -25.125 1 95.75 140 GLU B C 1
ATOM 5674 O O . GLU B 1 140 ? 20.219 -27.859 -24.656 1 95.75 140 GLU B O 1
ATOM 5679 N N . PHE B 1 141 ? 21.844 -28.766 -25.906 1 96 141 PHE B N 1
ATOM 5680 C CA . PHE B 1 141 ? 22.234 -27.516 -26.562 1 96 141 PHE B CA 1
ATOM 5681 C C . PHE B 1 141 ? 21.844 -27.5 -28.031 1 96 141 PHE B C 1
ATOM 5683 O O . PHE B 1 141 ? 22.109 -28.469 -28.75 1 96 141 PHE B O 1
ATOM 5690 N N . GLN B 1 142 ? 21.25 -26.422 -28.375 1 95.81 142 GLN B N 1
ATOM 5691 C CA . GLN B 1 142 ? 20.781 -26.297 -29.75 1 95.81 142 GLN B CA 1
ATOM 5692 C C . GLN B 1 142 ? 21.391 -25.078 -30.438 1 95.81 142 GLN B C 1
ATOM 5694 O O . GLN B 1 142 ? 21.531 -24.031 -29.828 1 95.81 142 GLN B O 1
ATOM 5699 N N . THR B 1 143 ? 21.734 -25.266 -31.688 1 94.69 143 THR B N 1
ATOM 5700 C CA . THR B 1 143 ? 22.234 -24.156 -32.5 1 94.69 143 THR B CA 1
ATOM 5701 C C . THR B 1 143 ? 21.094 -23.219 -32.875 1 94.69 143 THR B C 1
ATOM 5703 O O . THR B 1 143 ? 19.922 -23.516 -32.688 1 94.69 143 THR B O 1
ATOM 5706 N N . PRO B 1 144 ? 21.484 -22.047 -33.344 1 93.94 144 PRO B N 1
ATOM 5707 C CA . PRO B 1 144 ? 20.438 -21.109 -33.781 1 93.94 144 PRO B CA 1
ATOM 5708 C C . PRO B 1 144 ? 19.516 -21.703 -34.844 1 93.94 144 PRO B C 1
ATOM 5710 O O . PRO B 1 144 ? 18.359 -21.266 -34.969 1 93.94 144 PRO B O 1
ATOM 5713 N N . ASP B 1 145 ? 19.906 -22.75 -35.562 1 92.81 145 ASP B N 1
ATOM 5714 C CA . ASP B 1 145 ? 19.109 -23.391 -36.625 1 92.81 145 ASP B CA 1
ATOM 5715 C C . ASP B 1 145 ? 18.25 -24.5 -36.031 1 92.81 145 ASP B C 1
ATOM 5717 O O . ASP B 1 145 ? 17.547 -25.203 -36.781 1 92.81 145 ASP B O 1
ATOM 5721 N N . GLY B 1 146 ? 18.438 -24.766 -34.812 1 92.19 146 GLY B N 1
ATOM 5722 C CA . GLY B 1 146 ? 17.594 -25.734 -34.156 1 92.19 146 GLY B CA 1
ATOM 5723 C C . GLY B 1 146 ? 18.188 -27.125 -34.125 1 92.19 146 GLY B C 1
ATOM 5724 O O . GLY B 1 146 ? 17.469 -28.109 -33.906 1 92.19 146 GLY B O 1
ATOM 5725 N N . ILE B 1 147 ? 19.406 -27.25 -34.406 1 93.56 147 ILE B N 1
ATOM 5726 C CA . ILE B 1 147 ? 20.062 -28.547 -34.406 1 93.56 147 ILE B CA 1
ATOM 5727 C C . ILE B 1 147 ? 20.641 -28.844 -33.031 1 93.56 147 ILE B C 1
ATOM 5729 O O . ILE B 1 147 ? 21.406 -28.047 -32.5 1 93.56 147 ILE B O 1
ATOM 5733 N N . VAL B 1 148 ? 20.344 -30.047 -32.469 1 94.88 148 VAL B N 1
ATOM 5734 C CA . VAL B 1 148 ? 20.891 -30.453 -31.188 1 94.88 148 VAL B CA 1
ATOM 5735 C C . VAL B 1 148 ? 22.344 -30.938 -31.375 1 94.88 148 VAL B C 1
ATOM 5737 O O . VAL B 1 148 ? 22.594 -31.859 -32.125 1 94.88 148 VAL B O 1
ATOM 5740 N N . VAL B 1 149 ? 23.266 -30.391 -30.641 1 93.12 149 VAL B N 1
ATOM 5741 C CA . VAL B 1 149 ? 24.672 -30.719 -30.828 1 93.12 149 VAL B CA 1
ATOM 5742 C C . VAL B 1 149 ? 25.234 -31.328 -29.547 1 93.12 149 VAL B C 1
ATOM 5744 O O . VAL B 1 149 ? 26.375 -31.797 -29.531 1 93.12 149 VAL B O 1
ATOM 5747 N N . HIS B 1 150 ? 24.594 -31.219 -28.531 1 92.06 150 HIS B N 1
ATOM 5748 C CA . HIS B 1 150 ? 25.016 -31.734 -27.234 1 92.06 150 HIS B CA 1
ATOM 5749 C C . HIS B 1 150 ? 23.828 -32.281 -26.453 1 92.06 150 HIS B C 1
ATOM 5751 O O . HIS B 1 150 ? 22.734 -31.703 -26.484 1 92.06 150 HIS B O 1
ATOM 5757 N N . HIS B 1 151 ? 24.016 -33.469 -25.891 1 92.44 151 HIS B N 1
ATOM 5758 C CA . HIS B 1 151 ? 22.984 -34.156 -25.109 1 92.44 151 HIS B CA 1
ATOM 5759 C C . HIS B 1 151 ? 23.594 -34.906 -23.922 1 92.44 151 HIS B C 1
ATOM 5761 O O . HIS B 1 151 ? 24.422 -35.812 -24.109 1 92.44 151 HIS B O 1
ATOM 5767 N N . VAL B 1 152 ? 23.156 -34.469 -22.766 1 90.94 152 VAL B N 1
ATOM 5768 C CA . VAL B 1 152 ? 23.719 -35.094 -21.578 1 90.94 152 VAL B CA 1
ATOM 5769 C C . VAL B 1 152 ? 22.641 -35.25 -20.516 1 90.94 152 VAL B C 1
ATOM 5771 O O . VAL B 1 152 ? 21.719 -34.438 -20.438 1 90.94 152 VAL B O 1
ATOM 5774 N N . SER B 1 153 ? 22.719 -36.312 -19.797 1 89.31 153 SER B N 1
ATOM 5775 C CA . SER B 1 153 ? 21.891 -36.5 -18.609 1 89.31 153 SER B CA 1
ATOM 5776 C C . SER B 1 153 ? 22.656 -36.219 -17.328 1 89.31 153 SER B C 1
ATOM 5778 O O . SER B 1 153 ? 23.75 -36.75 -17.109 1 89.31 153 SER B O 1
ATOM 5780 N N . ILE B 1 154 ? 22.156 -35.25 -16.578 1 86.5 154 ILE B N 1
ATOM 5781 C CA . ILE B 1 154 ? 22.844 -34.812 -15.375 1 86.5 154 ILE B CA 1
ATOM 5782 C C . ILE B 1 154 ? 22.031 -35.219 -14.141 1 86.5 154 ILE B C 1
ATOM 5784 O O . ILE B 1 154 ? 20.812 -35.031 -14.109 1 86.5 154 ILE B O 1
ATOM 5788 N N . ALA B 1 155 ? 22.734 -35.75 -13.172 1 74.5 155 ALA B N 1
ATOM 5789 C CA . ALA B 1 155 ? 22.078 -36.031 -11.891 1 74.5 155 ALA B CA 1
ATOM 5790 C C . ALA B 1 155 ? 21.938 -34.75 -11.07 1 74.5 155 ALA B C 1
ATOM 5792 O O . ALA B 1 155 ? 22.797 -33.875 -11.117 1 74.5 155 ALA B O 1
ATOM 5793 N N . SER B 1 156 ? 20.734 -34.375 -10.578 1 61.91 156 SER B N 1
ATOM 5794 C CA . SER B 1 156 ? 20.219 -33.125 -10.023 1 61.91 156 SER B CA 1
ATOM 5795 C C . SER B 1 156 ? 21.156 -32.562 -8.961 1 61.91 156 SER B C 1
ATOM 5797 O O . SER B 1 156 ? 21.234 -31.344 -8.789 1 61.91 156 SER B O 1
ATOM 5799 N N . ILE B 1 157 ? 21.562 -33.375 -7.91 1 55.94 157 ILE B N 1
ATOM 5800 C CA . ILE B 1 157 ? 22.25 -32.781 -6.777 1 55.94 157 ILE B CA 1
ATOM 5801 C C . ILE B 1 157 ? 23.547 -32.094 -7.246 1 55.94 157 ILE B C 1
ATOM 5803 O O . ILE B 1 157 ? 24.266 -31.5 -6.449 1 55.94 157 ILE B O 1
ATOM 5807 N N . SER B 1 158 ? 23.734 -32.219 -8.445 1 53.75 158 SER B N 1
ATOM 5808 C CA . SER B 1 158 ? 25.094 -31.859 -8.805 1 53.75 158 SER B CA 1
ATOM 5809 C C . SER B 1 158 ? 25.297 -30.344 -8.797 1 53.75 158 SER B C 1
ATOM 5811 O O . SER B 1 158 ? 24.609 -29.625 -9.531 1 53.75 158 SER B O 1
ATOM 5813 N N . THR B 1 159 ? 25.484 -29.828 -7.598 1 57.31 159 THR B N 1
ATOM 5814 C CA . THR B 1 159 ? 26 -28.484 -7.406 1 57.31 159 THR B CA 1
ATOM 5815 C C . THR B 1 159 ? 27.094 -28.156 -8.43 1 57.31 159 THR B C 1
ATOM 5817 O O . THR B 1 159 ? 27.719 -27.109 -8.367 1 57.31 159 THR B O 1
ATOM 5820 N N . ASN B 1 160 ? 27.141 -29.109 -9.422 1 66.69 160 ASN B N 1
ATOM 5821 C CA . ASN B 1 160 ? 28.406 -29 -10.148 1 66.69 160 ASN B CA 1
ATOM 5822 C C . ASN B 1 160 ? 28.25 -28.219 -11.445 1 66.69 160 ASN B C 1
ATOM 5824 O O . ASN B 1 160 ? 27.203 -28.297 -12.094 1 66.69 160 ASN B O 1
ATOM 5828 N N . ILE B 1 161 ? 29.078 -27.375 -11.711 1 84.25 161 ILE B N 1
ATOM 5829 C CA . ILE B 1 161 ? 29.281 -26.625 -12.938 1 84.25 161 ILE B CA 1
ATOM 5830 C C . ILE B 1 161 ? 29.672 -27.562 -14.07 1 84.25 161 ILE B C 1
ATOM 5832 O O . ILE B 1 161 ? 30.547 -28.406 -13.906 1 84.25 161 ILE B O 1
ATOM 5836 N N . GLN B 1 162 ? 28.859 -27.578 -15.164 1 87.94 162 GLN B N 1
ATOM 5837 C CA . GLN B 1 162 ? 29.156 -28.391 -16.328 1 87.94 162 GLN B CA 1
ATOM 5838 C C . GLN B 1 162 ? 29.688 -27.547 -17.484 1 87.94 162 GLN B C 1
ATOM 5840 O O . GLN B 1 162 ? 29.234 -26.422 -17.688 1 87.94 162 GLN B O 1
ATOM 5845 N N . PRO B 1 163 ? 30.609 -28.109 -18.141 1 90.75 163 PRO B N 1
ATOM 5846 C CA . PRO B 1 163 ? 31.109 -27.375 -19.297 1 90.75 163 PRO B CA 1
ATOM 5847 C C . PRO B 1 163 ? 30.5 -27.859 -20.609 1 90.75 163 PRO B C 1
ATOM 5849 O O . PRO B 1 163 ? 30.156 -29.031 -20.75 1 90.75 163 PRO B O 1
ATOM 5852 N N . PHE B 1 164 ? 30.281 -27.062 -21.547 1 94.12 164 PHE B N 1
ATOM 5853 C CA . PHE B 1 164 ? 30 -27.328 -22.969 1 94.12 164 PHE B CA 1
ATOM 5854 C C . PHE B 1 164 ? 30.938 -26.516 -23.859 1 94.12 164 PHE B C 1
ATOM 5856 O O . PHE B 1 164 ? 30.844 -25.281 -23.906 1 94.12 164 PHE B O 1
ATOM 5863 N N . ASN B 1 165 ? 31.75 -27.219 -24.594 1 94.56 165 ASN B N 1
ATOM 5864 C CA . ASN B 1 165 ? 32.719 -26.516 -25.438 1 94.56 165 ASN B CA 1
ATOM 5865 C C . ASN B 1 165 ? 32.125 -26.219 -26.812 1 94.56 165 ASN B C 1
ATOM 5867 O O . ASN B 1 165 ? 31.844 -27.141 -27.578 1 94.56 165 ASN B O 1
ATOM 5871 N N . ILE B 1 166 ? 32.125 -25 -27.109 1 94.75 166 ILE B N 1
ATOM 5872 C CA . ILE B 1 166 ? 31.656 -24.594 -28.438 1 94.75 166 ILE B CA 1
ATOM 5873 C C . ILE B 1 166 ? 32.719 -24.875 -29.469 1 94.75 166 ILE B C 1
ATOM 5875 O O . ILE B 1 166 ? 33.875 -24.438 -29.312 1 94.75 166 ILE B O 1
ATOM 5879 N N . PRO B 1 167 ? 32.312 -25.453 -30.516 1 91.25 167 PRO B N 1
ATOM 5880 C CA . PRO B 1 167 ? 33.344 -25.688 -31.562 1 91.25 167 PRO B CA 1
ATOM 5881 C C . PRO B 1 167 ? 33.812 -24.391 -32.188 1 91.25 167 PRO B C 1
ATOM 5883 O O . PRO B 1 167 ? 33.125 -23.375 -32.188 1 91.25 167 PRO B O 1
ATOM 5886 N N . GLU B 1 168 ? 34.969 -24.516 -32.812 1 90.31 168 GLU B N 1
ATOM 5887 C CA . GLU B 1 168 ? 35.562 -23.328 -33.438 1 90.31 168 GLU B CA 1
ATOM 5888 C C . GLU B 1 168 ? 34.781 -22.922 -34.688 1 90.31 168 GLU B C 1
ATOM 5890 O O . GLU B 1 168 ? 34.656 -21.734 -34.969 1 90.31 168 GLU B O 1
ATOM 5895 N N . ILE B 1 169 ? 34.406 -23.922 -35.438 1 89.12 169 ILE B N 1
ATOM 5896 C CA . ILE B 1 169 ? 33.594 -23.688 -36.625 1 89.12 169 ILE B CA 1
ATOM 5897 C C . ILE B 1 169 ? 32.125 -23.953 -36.281 1 89.12 169 ILE B C 1
ATOM 5899 O O . ILE B 1 169 ? 31.688 -25.094 -36.219 1 89.12 169 ILE B O 1
ATOM 5903 N N . VAL B 1 170 ? 31.453 -22.844 -36.094 1 87.69 170 VAL B N 1
ATOM 5904 C CA . VAL B 1 170 ? 30.094 -23.031 -35.625 1 87.69 170 VAL B CA 1
ATOM 5905 C C . VAL B 1 170 ? 29.203 -21.922 -36.188 1 87.69 170 VAL B C 1
ATOM 5907 O O . VAL B 1 170 ? 29.688 -20.906 -36.656 1 87.69 170 VAL B O 1
ATOM 5910 N N . SER B 1 171 ? 27.922 -22.094 -36.094 1 89.19 171 SER B N 1
ATOM 5911 C CA . SER B 1 171 ? 26.953 -21.062 -36.469 1 89.19 171 SER B CA 1
ATOM 5912 C C . SER B 1 171 ? 26.891 -19.953 -35.406 1 89.19 171 SER B C 1
ATOM 5914 O O . SER B 1 171 ? 26.766 -20.219 -34.219 1 89.19 171 SER B O 1
ATOM 5916 N N . LEU B 1 172 ? 27.016 -18.75 -35.875 1 92.38 172 LEU B N 1
ATOM 5917 C CA . LEU B 1 172 ? 26.859 -17.594 -35 1 92.38 172 LEU B CA 1
ATOM 5918 C C . LEU B 1 172 ? 25.391 -17.266 -34.781 1 92.38 172 LEU B C 1
ATOM 5920 O O . LEU B 1 172 ? 24.531 -17.625 -35.594 1 92.38 172 LEU B O 1
ATOM 5924 N N . GLY B 1 173 ? 25.109 -16.781 -33.656 1 94.44 173 GLY B N 1
ATOM 5925 C CA . GLY B 1 173 ? 23.734 -16.406 -33.344 1 94.44 173 GLY B CA 1
ATOM 5926 C C . GLY B 1 173 ? 23.312 -16.812 -31.953 1 94.44 173 GLY B C 1
ATOM 5927 O O . GLY B 1 173 ? 24.156 -16.969 -31.062 1 94.44 173 GLY B O 1
ATOM 5928 N N . THR B 1 174 ? 22.016 -16.797 -31.75 1 95.56 174 THR B N 1
ATOM 5929 C CA . THR B 1 174 ? 21.453 -17.109 -30.438 1 95.56 174 THR B CA 1
ATOM 5930 C C . THR B 1 174 ? 21.281 -18.609 -30.266 1 95.56 174 THR B C 1
ATOM 5932 O O . THR B 1 174 ? 20.516 -19.25 -31 1 95.56 174 THR B O 1
ATOM 5935 N N . TRP B 1 175 ? 21.953 -19.156 -29.359 1 96 175 TRP B N 1
ATOM 5936 C CA . TRP B 1 175 ? 21.859 -20.578 -29.016 1 96 175 TRP B CA 1
ATOM 5937 C C . TRP B 1 175 ? 20.844 -20.812 -27.906 1 96 175 TRP B C 1
ATOM 5939 O O . TRP B 1 175 ? 20.469 -19.875 -27.188 1 96 175 TRP B O 1
ATOM 5949 N N . MET B 1 176 ? 20.391 -22.062 -27.875 1 96.25 176 MET B N 1
ATOM 5950 C CA . MET B 1 176 ? 19.375 -22.406 -26.891 1 96.25 176 MET B CA 1
ATOM 5951 C C . MET B 1 176 ? 19.797 -23.625 -26.078 1 96.25 176 MET B C 1
ATOM 5953 O O . MET B 1 176 ? 20.344 -24.594 -26.625 1 96.25 176 MET B O 1
ATOM 5957 N N . VAL B 1 177 ? 19.656 -23.531 -24.828 1 95.56 177 VAL B N 1
ATOM 5958 C CA . VAL B 1 177 ? 19.828 -24.656 -23.922 1 95.56 177 VAL B CA 1
ATOM 5959 C C . VAL B 1 177 ? 18.469 -25.125 -23.391 1 95.56 177 VAL B C 1
ATOM 5961 O O . VAL B 1 177 ? 17.703 -24.312 -22.859 1 95.56 177 VAL B O 1
ATOM 5964 N N . THR B 1 178 ? 18.219 -26.344 -23.562 1 95.19 178 THR B N 1
ATOM 5965 C CA . THR B 1 178 ? 16.953 -26.906 -23.094 1 95.19 178 THR B CA 1
ATOM 5966 C C . THR B 1 178 ? 17.203 -27.969 -22.016 1 95.19 178 THR B C 1
ATOM 5968 O O . THR B 1 178 ? 18.156 -28.75 -22.125 1 95.19 178 THR B O 1
ATOM 5971 N N . ALA B 1 179 ? 16.422 -27.906 -21.016 1 92.56 179 ALA B N 1
ATOM 5972 C CA . ALA B 1 179 ? 16.484 -28.906 -19.953 1 92.56 179 ALA B CA 1
ATOM 5973 C C . ALA B 1 179 ? 15.102 -29.5 -19.688 1 92.56 179 ALA B C 1
ATOM 5975 O O . ALA B 1 179 ? 14.086 -28.812 -19.781 1 92.56 179 ALA B O 1
ATOM 5976 N N . LYS B 1 180 ? 15.062 -30.766 -19.422 1 91.12 180 LYS B N 1
ATOM 5977 C CA . LYS B 1 180 ? 13.828 -31.469 -19.078 1 91.12 180 LYS B CA 1
ATOM 5978 C C . LYS B 1 180 ? 14.078 -32.594 -18.094 1 91.12 180 LYS B C 1
ATOM 5980 O O . LYS B 1 180 ? 15.164 -33.188 -18.078 1 91.12 180 LYS B O 1
ATOM 5985 N N . TYR B 1 181 ? 13.18 -32.812 -17.281 1 87 181 TYR B N 1
ATOM 5986 C CA . TYR B 1 181 ? 13.266 -33.969 -16.406 1 87 181 TYR B CA 1
ATOM 5987 C C . TYR B 1 181 ? 13.172 -35.281 -17.188 1 87 181 TYR B C 1
ATOM 5989 O O . TYR B 1 181 ? 12.398 -35.375 -18.141 1 87 181 TYR B O 1
ATOM 5997 N N . GLU B 1 182 ? 13.891 -36.156 -16.734 1 83.56 182 GLU B N 1
ATOM 5998 C CA . GLU B 1 182 ? 13.891 -37.438 -17.422 1 83.56 182 GLU B CA 1
ATOM 5999 C C . GLU B 1 182 ? 12.539 -38.125 -17.312 1 83.56 182 GLU B C 1
ATOM 6001 O O . GLU B 1 182 ? 12.102 -38.812 -18.234 1 83.56 182 GLU B O 1
ATOM 6006 N N . ASP B 1 183 ? 11.914 -37.906 -16.219 1 77.62 183 ASP B N 1
ATOM 6007 C CA . ASP B 1 183 ? 10.656 -38.594 -15.969 1 77.62 183 ASP B CA 1
ATOM 6008 C C . ASP B 1 183 ? 9.477 -37.844 -16.531 1 77.62 183 ASP B C 1
ATOM 6010 O O . ASP B 1 183 ? 8.367 -38.375 -16.641 1 77.62 183 ASP B O 1
ATOM 6014 N N . SER B 1 184 ? 9.648 -36.625 -16.844 1 79.12 184 SER B N 1
ATOM 6015 C CA . SER B 1 184 ? 8.609 -35.781 -17.453 1 79.12 184 SER B CA 1
ATOM 6016 C C . SER B 1 184 ? 9.18 -34.969 -18.594 1 79.12 184 SER B C 1
ATOM 6018 O O . SER B 1 184 ? 9.227 -33.719 -18.516 1 79.12 184 SER B O 1
ATOM 6020 N N . PRO B 1 185 ? 9.445 -35.562 -19.656 1 79.12 185 PRO B N 1
ATOM 6021 C CA . PRO B 1 185 ? 10.156 -34.875 -20.75 1 79.12 185 PRO B CA 1
ATOM 6022 C C . PRO B 1 185 ? 9.258 -33.906 -21.531 1 79.12 185 PRO B C 1
ATOM 6024 O O . PRO B 1 185 ? 9.742 -33.156 -22.359 1 79.12 185 PRO B O 1
ATOM 6027 N N . GLN B 1 186 ? 8.031 -33.938 -21.219 1 76 186 GLN B N 1
ATOM 6028 C CA . GLN B 1 186 ? 7.094 -33.125 -21.969 1 76 186 GLN B CA 1
ATOM 6029 C C . GLN B 1 186 ? 7.254 -31.641 -21.594 1 76 186 GLN B C 1
ATOM 6031 O O . GLN B 1 186 ? 6.883 -30.766 -22.375 1 76 186 GLN B O 1
ATOM 6036 N N . HIS B 1 187 ? 7.758 -31.406 -20.469 1 79.69 187 HIS B N 1
ATOM 6037 C CA . HIS B 1 187 ? 7.941 -30.016 -20.031 1 79.69 187 HIS B CA 1
ATOM 6038 C C . HIS B 1 187 ? 9.406 -29.609 -20.125 1 79.69 187 HIS B C 1
ATOM 6040 O O . HIS B 1 187 ? 10.266 -30.219 -19.5 1 79.69 187 HIS B O 1
ATOM 6046 N N . THR B 1 188 ? 9.562 -28.625 -20.938 1 84.62 188 THR B N 1
ATOM 6047 C CA . THR B 1 188 ? 10.945 -28.203 -21.141 1 84.62 188 THR B CA 1
ATOM 6048 C C . THR B 1 188 ? 11.164 -26.781 -20.609 1 84.62 188 THR B C 1
ATOM 6050 O O . THR B 1 188 ? 10.234 -25.984 -20.562 1 84.62 188 THR B O 1
ATOM 6053 N N . PHE B 1 189 ? 12.344 -26.594 -20.156 1 90.31 189 PHE B N 1
ATOM 6054 C CA . PHE B 1 189 ? 12.805 -25.281 -19.734 1 90.31 189 PHE B CA 1
ATOM 6055 C C . PHE B 1 189 ? 13.992 -24.812 -20.562 1 90.31 189 PHE B C 1
ATOM 6057 O O . PHE B 1 189 ? 14.852 -25.625 -20.922 1 90.31 189 PHE B O 1
ATOM 6064 N N . THR B 1 190 ? 13.953 -23.547 -20.859 1 92.88 190 THR B N 1
ATOM 6065 C CA . THR B 1 190 ? 14.961 -23.125 -21.828 1 92.88 190 THR B CA 1
ATOM 6066 C C . THR B 1 190 ? 15.641 -21.828 -21.375 1 92.88 190 THR B C 1
ATOM 6068 O O . THR B 1 190 ? 15.078 -21.078 -20.578 1 92.88 190 THR B O 1
ATOM 6071 N N . THR B 1 191 ? 16.812 -21.656 -21.734 1 94.06 191 THR B N 1
ATOM 6072 C CA . THR B 1 191 ? 17.562 -20.391 -21.672 1 94.06 191 THR B CA 1
ATOM 6073 C C . THR B 1 191 ? 18.375 -20.188 -22.953 1 94.06 191 THR B C 1
ATOM 6075 O O . THR B 1 191 ? 18.469 -21.094 -23.781 1 94.06 191 THR B O 1
ATOM 6078 N N . HIS B 1 192 ? 18.859 -18.969 -23.172 1 95.69 192 HIS B N 1
ATOM 6079 C CA . HIS B 1 192 ? 19.562 -18.641 -24.406 1 95.69 192 HIS B CA 1
ATOM 6080 C C . HIS B 1 192 ? 20.891 -17.953 -24.109 1 95.69 192 HIS B C 1
ATOM 6082 O O . HIS B 1 192 ? 21.109 -17.469 -23 1 95.69 192 HIS B O 1
ATOM 6088 N N . PHE B 1 193 ? 21.766 -18.016 -24.984 1 95.19 193 PHE B N 1
ATOM 6089 C CA . PHE B 1 193 ? 22.984 -17.219 -25 1 95.19 193 PHE B CA 1
ATOM 6090 C C . PHE B 1 193 ? 23.406 -16.938 -26.438 1 95.19 193 PHE B C 1
ATOM 6092 O O . PHE B 1 193 ? 22.938 -17.578 -27.375 1 95.19 193 PHE B O 1
ATOM 6099 N N . GLU B 1 194 ? 24.281 -16.047 -26.531 1 95 194 GLU B N 1
ATOM 6100 C CA . GLU B 1 194 ? 24.734 -15.641 -27.875 1 95 194 GLU B CA 1
ATOM 6101 C C . GLU B 1 194 ? 26.156 -16.125 -28.141 1 95 194 GLU B C 1
ATOM 6103 O O . GLU B 1 194 ? 27 -16.094 -27.266 1 95 194 GLU B O 1
ATOM 6108 N N . VAL B 1 195 ? 26.312 -16.578 -29.391 1 93.69 195 VAL B N 1
ATOM 6109 C CA . VAL B 1 195 ? 27.656 -16.906 -29.859 1 93.69 195 VAL B CA 1
ATOM 6110 C C . VAL B 1 195 ? 28.047 -15.953 -30.984 1 93.69 195 VAL B C 1
ATOM 6112 O O . VAL B 1 195 ? 27.375 -15.883 -32.031 1 93.69 195 VAL B O 1
ATOM 6115 N N . LYS B 1 196 ? 29.016 -15.219 -30.688 1 91 196 LYS B N 1
ATOM 6116 C CA . LYS B 1 196 ? 29.516 -14.234 -31.656 1 91 196 LYS B CA 1
ATOM 6117 C C . LYS B 1 196 ? 30.984 -13.914 -31.406 1 91 196 LYS B C 1
ATOM 6119 O O . LYS B 1 196 ? 31.484 -14.086 -30.297 1 91 196 LYS B O 1
ATOM 6124 N N . GLU B 1 197 ? 31.641 -13.508 -32.531 1 85.62 197 GLU B N 1
ATOM 6125 C CA . GLU B 1 197 ? 32.969 -12.969 -32.344 1 85.62 197 GLU B CA 1
ATOM 6126 C C . GLU B 1 197 ? 32.938 -11.578 -31.734 1 85.62 197 GLU B C 1
ATOM 6128 O O . GLU B 1 197 ? 32.25 -10.688 -32.25 1 85.62 197 GLU B O 1
ATOM 6133 N N . TYR B 1 198 ? 33.531 -11.523 -30.484 1 79.25 198 TYR B N 1
ATOM 6134 C CA . TYR B 1 198 ? 33.5 -10.211 -29.859 1 79.25 198 TYR B CA 1
ATOM 6135 C C . TYR B 1 198 ? 34.781 -9.961 -29.078 1 79.25 198 TYR B C 1
ATOM 6137 O O . TYR B 1 198 ? 35.531 -10.898 -28.797 1 79.25 198 TYR B O 1
ATOM 6145 N N . VAL B 1 199 ? 35.094 -8.734 -28.922 1 69.62 199 VAL B N 1
ATOM 6146 C CA . VAL B 1 199 ? 36.188 -8.297 -28.031 1 69.62 199 VAL B CA 1
ATOM 6147 C C . VAL B 1 199 ? 35.562 -7.547 -26.844 1 69.62 199 VAL B C 1
ATOM 6149 O O . VAL B 1 199 ? 34.625 -6.777 -27 1 69.62 199 VAL B O 1
ATOM 6152 N N . LEU B 1 200 ? 36.062 -7.906 -25.594 1 72.56 200 LEU B N 1
ATOM 6153 C CA . LEU B 1 200 ? 35.562 -7.23 -24.406 1 72.56 200 LEU B CA 1
ATOM 6154 C C . LEU B 1 200 ? 35.875 -5.738 -24.453 1 72.56 200 LEU B C 1
ATOM 6156 O O . LEU B 1 200 ? 37 -5.348 -24.734 1 72.56 200 LEU B O 1
ATOM 6160 N N . PRO B 1 201 ? 34.781 -5.047 -24.266 1 66.31 201 PRO B N 1
ATOM 6161 C CA . PRO B 1 201 ? 35.062 -3.607 -24.297 1 66.31 201 PRO B CA 1
ATOM 6162 C C . PRO B 1 201 ? 35.844 -3.123 -23.078 1 66.31 201 PRO B C 1
ATOM 6164 O O . PRO B 1 201 ? 35.688 -3.654 -21.984 1 66.31 201 PRO B O 1
ATOM 6167 N N . SER B 1 202 ? 36.812 -2.312 -23.281 1 59.44 202 SER B N 1
ATOM 6168 C CA . SER B 1 202 ? 37.594 -1.726 -22.203 1 59.44 202 SER B CA 1
ATOM 6169 C C . SER B 1 202 ? 36.844 -0.554 -21.562 1 59.44 202 SER B C 1
ATOM 6171 O O . SER B 1 202 ? 37.219 -0.071 -20.5 1 59.44 202 SER B O 1
ATOM 6173 N N . PHE B 1 203 ? 35.875 -0.087 -22.219 1 58.22 203 PHE B N 1
ATOM 6174 C CA . PHE B 1 203 ? 35.094 1.027 -21.672 1 58.22 203 PHE B CA 1
ATOM 6175 C C . PHE B 1 203 ? 33.625 0.824 -21.891 1 58.22 203 PHE B C 1
ATOM 6177 O O . PHE B 1 203 ? 33.219 0.086 -22.797 1 58.22 203 PHE B O 1
ATOM 6184 N N . GLU B 1 204 ? 32.844 1.354 -21.047 1 64.12 204 GLU B N 1
ATOM 6185 C CA . GLU B 1 204 ? 31.406 1.321 -21.141 1 64.12 204 GLU B CA 1
ATOM 6186 C C . GLU B 1 204 ? 30.844 2.697 -21.484 1 64.12 204 GLU B C 1
ATOM 6188 O O . GLU B 1 204 ? 31.266 3.707 -20.922 1 64.12 204 GLU B O 1
ATOM 6193 N N . VAL B 1 205 ? 30.172 2.701 -22.562 1 59.12 205 VAL B N 1
ATOM 6194 C CA . VAL B 1 205 ? 29.484 3.939 -22.891 1 59.12 205 VAL B CA 1
ATOM 6195 C C . VAL B 1 205 ? 27.969 3.75 -22.719 1 59.12 205 VAL B C 1
ATOM 6197 O O . VAL B 1 205 ? 27.391 2.799 -23.25 1 59.12 205 VAL B O 1
ATOM 6200 N N . LEU B 1 206 ? 27.5 4.512 -21.875 1 62.25 206 LEU B N 1
ATOM 6201 C CA . LEU B 1 206 ? 26.062 4.465 -21.656 1 62.25 206 LEU B CA 1
ATOM 6202 C C . LEU B 1 206 ? 25.391 5.711 -22.203 1 62.25 206 LEU B C 1
ATOM 6204 O O . LEU B 1 206 ? 25.828 6.832 -21.953 1 62.25 206 LEU B O 1
ATOM 6208 N N . LEU B 1 207 ? 24.609 5.465 -23.188 1 62.34 207 LEU B N 1
ATOM 6209 C CA . LEU B 1 207 ? 23.734 6.535 -23.672 1 62.34 207 LEU B CA 1
ATOM 6210 C C . LEU B 1 207 ? 22.391 6.5 -22.969 1 62.34 207 LEU B C 1
ATOM 6212 O O . LEU B 1 207 ? 21.625 5.547 -23.125 1 62.34 207 LEU B O 1
ATOM 6216 N N . VAL B 1 208 ? 22.203 7.504 -22.188 1 64.38 208 VAL B N 1
ATOM 6217 C CA . VAL B 1 208 ? 20.953 7.523 -21.422 1 64.38 208 VAL B CA 1
ATOM 6218 C C . VAL B 1 208 ? 20.109 8.711 -21.859 1 64.38 208 VAL B C 1
ATOM 6220 O O . VAL B 1 208 ? 20.375 9.852 -21.484 1 64.38 208 VAL B O 1
ATOM 6223 N N . PRO B 1 209 ? 19.172 8.336 -22.766 1 64.75 209 PRO B N 1
ATOM 6224 C CA . PRO B 1 209 ? 18.25 9.43 -23.078 1 64.75 209 PRO B CA 1
ATOM 6225 C C . PRO B 1 209 ? 17.406 9.867 -21.875 1 64.75 209 PRO B C 1
ATOM 6227 O O . PRO B 1 209 ? 17 9.031 -21.078 1 64.75 209 PRO B O 1
ATOM 6230 N N . HIS B 1 210 ? 17.297 11.148 -21.781 1 65.62 210 HIS B N 1
ATOM 6231 C CA . HIS B 1 210 ? 16.453 11.656 -20.688 1 65.62 210 HIS B CA 1
ATOM 6232 C C . HIS B 1 210 ? 14.977 11.367 -20.953 1 65.62 210 HIS B C 1
ATOM 6234 O O . HIS B 1 210 ? 14.211 11.148 -20.016 1 65.62 210 HIS B O 1
ATOM 6240 N N . GLU B 1 211 ? 14.719 11.43 -22.328 1 69.94 211 GLU B N 1
ATOM 6241 C CA . GLU B 1 211 ? 13.367 11.094 -22.75 1 69.94 211 GLU B CA 1
ATOM 6242 C C . GLU B 1 211 ? 13.336 9.781 -23.531 1 69.94 211 GLU B C 1
ATOM 6244 O O . GLU B 1 211 ? 14.266 9.477 -24.281 1 69.94 211 GLU B O 1
ATOM 6249 N N . LYS B 1 212 ? 12.336 9.062 -23.312 1 70.06 212 LYS B N 1
ATOM 6250 C CA . LYS B 1 212 ? 12.242 7.758 -23.969 1 70.06 212 LYS B CA 1
ATOM 6251 C C . LYS B 1 212 ? 11.812 7.902 -25.422 1 70.06 212 LYS B C 1
ATOM 6253 O O . LYS B 1 212 ? 11.961 6.969 -26.219 1 70.06 212 LYS B O 1
ATOM 6258 N N . PHE B 1 213 ? 11.305 9.094 -25.766 1 69.94 213 PHE B N 1
ATOM 6259 C CA . PHE B 1 213 ? 10.891 9.383 -27.141 1 69.94 213 PHE B CA 1
ATOM 6260 C C . PHE B 1 213 ? 10.969 10.875 -27.422 1 69.94 213 PHE B C 1
ATOM 6262 O O . PHE B 1 213 ? 11.148 11.68 -26.516 1 69.94 213 PHE B O 1
ATOM 6269 N N . TYR B 1 214 ? 11.086 11.125 -28.656 1 69.12 214 TYR B N 1
ATOM 6270 C CA . TYR B 1 214 ? 11.047 12.516 -29.094 1 69.12 214 TYR B CA 1
ATOM 6271 C C . TYR B 1 214 ? 9.711 12.844 -29.75 1 69.12 214 TYR B C 1
ATOM 6273 O O . TYR B 1 214 ? 9.328 12.211 -30.75 1 69.12 214 TYR B O 1
ATOM 6281 N N . ASN B 1 215 ? 9.039 13.711 -29.047 1 69.5 215 ASN B N 1
ATOM 6282 C CA . ASN B 1 215 ? 7.789 14.18 -29.641 1 69.5 215 ASN B CA 1
ATOM 6283 C C . ASN B 1 215 ? 8.016 15.375 -30.562 1 69.5 215 ASN B C 1
ATOM 6285 O O . ASN B 1 215 ? 8.391 16.453 -30.094 1 69.5 215 ASN B O 1
ATOM 6289 N N . ILE B 1 216 ? 7.73 15.227 -31.797 1 64.62 216 ILE B N 1
ATOM 6290 C CA . ILE B 1 216 ? 8.047 16.203 -32.844 1 64.62 216 ILE B CA 1
ATOM 6291 C C . ILE B 1 216 ? 7.219 17.469 -32.625 1 64.62 216 ILE B C 1
ATOM 6293 O O . ILE B 1 216 ? 7.668 18.578 -32.938 1 64.62 216 ILE B O 1
ATOM 6297 N N . ASP B 1 217 ? 6.078 17.281 -32.062 1 66.44 217 ASP B N 1
ATOM 6298 C CA . ASP B 1 217 ? 5.172 18.422 -31.938 1 66.44 217 ASP B CA 1
ATOM 6299 C C . ASP B 1 217 ? 5.461 19.234 -30.688 1 66.44 217 ASP B C 1
ATOM 6301 O O . ASP B 1 217 ? 5.262 20.453 -30.672 1 66.44 217 ASP B O 1
ATOM 6305 N N . SER B 1 218 ? 5.961 18.5 -29.719 1 66.38 218 SER B N 1
ATOM 6306 C CA . SER B 1 218 ? 5.98 19.188 -28.422 1 66.38 218 SER B CA 1
ATOM 6307 C C . SER B 1 218 ? 7.41 19.453 -27.969 1 66.38 218 SER B C 1
ATOM 6309 O O . SER B 1 218 ? 7.668 20.406 -27.234 1 66.38 218 SER B O 1
ATOM 6311 N N . ASP B 1 219 ? 8.297 18.547 -28.469 1 65.88 219 ASP B N 1
ATOM 6312 C CA . ASP B 1 219 ? 9.633 18.656 -27.891 1 65.88 219 ASP B CA 1
ATOM 6313 C C . ASP B 1 219 ? 10.523 19.562 -28.734 1 65.88 219 ASP B C 1
ATOM 6315 O O . ASP B 1 219 ? 10.539 19.469 -29.953 1 65.88 219 ASP B O 1
ATOM 6319 N N . ASP B 1 220 ? 11.102 20.516 -28.062 1 63.44 220 ASP B N 1
ATOM 6320 C CA . ASP B 1 220 ? 12.031 21.406 -28.75 1 63.44 220 ASP B CA 1
ATOM 6321 C C . ASP B 1 220 ? 13.445 20.828 -28.734 1 63.44 220 ASP B C 1
ATOM 6323 O O . ASP B 1 220 ? 14.266 21.172 -29.594 1 63.44 220 ASP B O 1
ATOM 6327 N N . ASN B 1 221 ? 13.625 20 -27.734 1 63.25 221 ASN B N 1
ATOM 6328 C CA . ASN B 1 221 ? 14.961 19.438 -27.562 1 63.25 221 ASN B CA 1
ATOM 6329 C C . ASN B 1 221 ? 14.914 17.984 -27.094 1 63.25 221 ASN B C 1
ATOM 6331 O O . ASN B 1 221 ? 13.875 17.516 -26.625 1 63.25 221 ASN B O 1
ATOM 6335 N N . PHE B 1 222 ? 15.906 17.266 -27.547 1 64.44 222 PHE B N 1
ATOM 6336 C CA . PHE B 1 222 ? 16.094 15.906 -27.078 1 64.44 222 PHE B CA 1
ATOM 6337 C C . PHE B 1 222 ? 17.422 15.781 -26.328 1 64.44 222 PHE B C 1
ATOM 6339 O O . PHE B 1 222 ? 18.5 15.977 -26.906 1 64.44 222 PHE B O 1
ATOM 6346 N N . ARG B 1 223 ? 17.328 15.484 -25.078 1 66.56 223 ARG B N 1
ATOM 6347 C CA . ARG B 1 223 ? 18.516 15.469 -24.219 1 66.56 223 ARG B CA 1
ATOM 6348 C C . ARG B 1 223 ? 19.016 14.047 -24 1 66.56 223 ARG B C 1
ATOM 6350 O O . ARG B 1 223 ? 18.219 13.133 -23.781 1 66.56 223 ARG B O 1
ATOM 6357 N N . VAL B 1 224 ? 20.344 13.805 -24.266 1 62.53 224 VAL B N 1
ATOM 6358 C CA . VAL B 1 224 ? 20.984 12.508 -24.047 1 62.53 224 VAL B CA 1
ATOM 6359 C C . VAL B 1 224 ? 22.219 12.672 -23.172 1 62.53 224 VAL B C 1
ATOM 6361 O O . VAL B 1 224 ? 23.031 13.57 -23.406 1 62.53 224 VAL B O 1
ATOM 6364 N N . SER B 1 225 ? 22.219 11.914 -22.078 1 62.81 225 SER B N 1
ATOM 6365 C CA . SER B 1 225 ? 23.422 11.867 -21.266 1 62.81 225 SER B CA 1
ATOM 6366 C C . SER B 1 225 ? 24.344 10.734 -21.719 1 62.81 225 SER B C 1
ATOM 6368 O O . SER B 1 225 ? 23.891 9.617 -21.969 1 62.81 225 SER B O 1
ATOM 6370 N N . ILE B 1 226 ? 25.562 11.023 -22 1 58.81 226 ILE B N 1
ATOM 6371 C CA . ILE B 1 226 ? 26.562 10.047 -22.406 1 58.81 226 ILE B CA 1
ATOM 6372 C C . ILE B 1 226 ? 27.562 9.82 -21.266 1 58.81 226 ILE B C 1
ATOM 6374 O O . ILE B 1 226 ? 28.141 10.773 -20.75 1 58.81 226 ILE B O 1
ATOM 6378 N N . THR B 1 227 ? 27.5 8.719 -20.719 1 62.62 227 THR B N 1
ATOM 6379 C CA . THR B 1 227 ? 28.469 8.344 -19.703 1 62.62 227 THR B CA 1
ATOM 6380 C C . THR B 1 227 ? 29.453 7.309 -20.234 1 62.62 227 THR B C 1
ATOM 6382 O O . THR B 1 227 ? 29.031 6.266 -20.75 1 62.62 227 THR B O 1
ATOM 6385 N N . ALA B 1 228 ? 30.656 7.609 -20.297 1 57 228 ALA B N 1
ATOM 6386 C CA . ALA B 1 228 ? 31.703 6.688 -20.719 1 57 228 ALA B CA 1
ATOM 6387 C C . ALA B 1 228 ? 32.594 6.289 -19.547 1 57 228 ALA B C 1
ATOM 6389 O O . ALA B 1 228 ? 33.031 7.145 -18.781 1 57 228 ALA B O 1
ATOM 6390 N N . ARG B 1 229 ? 32.562 4.98 -19.172 1 59.84 229 ARG B N 1
ATOM 6391 C CA . ARG B 1 229 ? 33.344 4.488 -18.047 1 59.84 229 ARG B CA 1
ATOM 6392 C C . ARG B 1 229 ? 34.312 3.385 -18.5 1 59.84 229 ARG B C 1
ATOM 6394 O O . ARG B 1 229 ? 33.938 2.541 -19.312 1 59.84 229 ARG B O 1
ATOM 6401 N N . TRP B 1 230 ? 35.5 3.562 -18.094 1 54.62 230 TRP B N 1
ATOM 6402 C CA . TRP B 1 230 ? 36.438 2.467 -18.312 1 54.62 230 TRP B CA 1
ATOM 6403 C C . TRP B 1 230 ? 36.062 1.252 -17.469 1 54.62 230 TRP B C 1
ATOM 6405 O O . TRP B 1 230 ? 35.688 1.391 -16.312 1 54.62 230 TRP B O 1
ATOM 6415 N N . VAL B 1 231 ? 35.812 0.131 -17.891 1 56.34 231 VAL B N 1
ATOM 6416 C CA . VAL B 1 231 ? 35.438 -1.07 -17.141 1 56.34 231 VAL B CA 1
ATOM 6417 C C . VAL B 1 231 ? 36.562 -1.45 -16.172 1 56.34 231 VAL B C 1
ATOM 6419 O O . VAL B 1 231 ? 36.281 -1.935 -15.078 1 56.34 231 VAL B O 1
ATOM 6422 N N . TYR B 1 232 ? 37.906 -1.488 -16.484 1 48.38 232 TYR B N 1
ATOM 6423 C CA . TYR B 1 232 ? 38.969 -1.897 -15.578 1 48.38 232 TYR B CA 1
ATOM 6424 C C . TYR B 1 232 ? 39.812 -0.699 -15.141 1 48.38 232 TYR B C 1
ATOM 6426 O O . TYR B 1 232 ? 40.094 -0.533 -13.953 1 48.38 232 TYR B O 1
ATOM 6434 N N . VAL B 1 233 ? 40.844 -0.249 -15.891 1 45.47 233 VAL B N 1
ATOM 6435 C CA . VAL B 1 233 ? 42.188 0.172 -15.602 1 45.47 233 VAL B CA 1
ATOM 6436 C C . VAL B 1 233 ? 42.219 1.648 -15.211 1 45.47 233 VAL B C 1
ATOM 6438 O O . VAL B 1 233 ? 41.375 2.422 -15.656 1 45.47 233 VAL B O 1
ATOM 6441 N N . ASP B 1 234 ? 43.062 1.954 -14.156 1 42.09 234 ASP B N 1
ATOM 6442 C CA . ASP B 1 234 ? 43.781 3.15 -13.742 1 42.09 234 ASP B CA 1
ATOM 6443 C C . ASP B 1 234 ? 44.062 4.078 -14.922 1 42.09 234 ASP B C 1
ATOM 6445 O O . ASP B 1 234 ? 44.938 4.918 -14.867 1 42.09 234 ASP B O 1
ATOM 6449 N N . GLN B 1 235 ? 43.906 3.574 -16.109 1 39.84 235 GLN B N 1
ATOM 6450 C CA . GLN B 1 235 ? 44.531 4.504 -17.062 1 39.84 235 GLN B CA 1
ATOM 6451 C C . GLN B 1 235 ? 43.656 5.766 -17.203 1 39.84 235 GLN B C 1
ATOM 6453 O O . GLN B 1 235 ? 42.438 5.688 -17.312 1 39.84 235 GLN B O 1
ATOM 6458 N N . LYS B 1 236 ? 44.312 6.746 -16.781 1 40.22 236 LYS B N 1
ATOM 6459 C CA . LYS B 1 236 ? 43.844 8.109 -17 1 40.22 236 LYS B CA 1
ATOM 6460 C C . LYS B 1 236 ? 43.156 8.234 -18.359 1 40.22 236 LYS B C 1
ATOM 6462 O O . LYS B 1 236 ? 43.781 8.008 -19.406 1 40.22 236 LYS B O 1
ATOM 6467 N N . ALA B 1 237 ? 42.062 8.023 -18.516 1 39.75 237 ALA B N 1
ATOM 6468 C CA . ALA B 1 237 ? 41.219 8.211 -19.703 1 39.75 237 ALA B CA 1
ATOM 6469 C C . ALA B 1 237 ? 41.625 9.484 -20.453 1 39.75 237 ALA B C 1
ATOM 6471 O O . ALA B 1 237 ? 41.688 10.57 -19.875 1 39.75 237 ALA B O 1
ATOM 6472 N N . LYS B 1 238 ? 42.469 9.383 -21.422 1 37.97 238 LYS B N 1
ATOM 6473 C CA . LYS B 1 238 ? 42.531 10.562 -22.266 1 37.97 238 LYS B CA 1
ATOM 6474 C C . LYS B 1 238 ? 41.125 11.141 -22.5 1 37.97 238 LYS B C 1
ATOM 6476 O O . LYS B 1 238 ? 40.188 10.398 -22.812 1 37.97 238 LYS B O 1
ATOM 6481 N N . GLU B 1 239 ? 40.812 12.172 -21.844 1 39.56 239 GLU B N 1
ATOM 6482 C CA . GLU B 1 239 ? 39.656 13.008 -22.094 1 39.56 239 GLU B CA 1
ATOM 6483 C C . GLU B 1 239 ? 39.25 12.984 -23.562 1 39.56 239 GLU B C 1
ATOM 6485 O O . GLU B 1 239 ? 39.625 13.867 -24.328 1 39.56 239 GLU B O 1
ATOM 6490 N N . ASP B 1 240 ? 39.469 11.859 -24.281 1 39.81 240 ASP B N 1
ATOM 6491 C CA . ASP B 1 240 ? 39.062 11.992 -25.672 1 39.81 240 ASP B CA 1
ATOM 6492 C C . ASP B 1 240 ? 37.562 12.25 -25.781 1 39.81 240 ASP B C 1
ATOM 6494 O O . ASP B 1 240 ? 36.781 11.562 -25.141 1 39.81 240 ASP B O 1
ATOM 6498 N N . GLN B 1 241 ? 37.281 13.414 -26.172 1 40.22 241 GLN B N 1
ATOM 6499 C CA . GLN B 1 241 ? 35.938 13.844 -26.5 1 40.22 241 GLN B CA 1
ATOM 6500 C C . GLN B 1 241 ? 35.281 12.867 -27.469 1 40.22 241 GLN B C 1
ATOM 6502 O O . GLN B 1 241 ? 35.781 12.656 -28.578 1 40.22 241 GLN B O 1
ATOM 6507 N N . PRO B 1 242 ? 34.5 12 -27.031 1 44.56 242 PRO B N 1
ATOM 6508 C CA . PRO B 1 242 ? 33.812 11.102 -27.969 1 44.56 242 PRO B CA 1
ATOM 6509 C C . PRO B 1 242 ? 33.125 11.859 -29.094 1 44.56 242 PRO B C 1
ATOM 6511 O O . PRO B 1 242 ? 32.594 12.961 -28.875 1 44.56 242 PRO B O 1
ATOM 6514 N N . ASP B 1 243 ? 33.531 11.656 -30.391 1 44.31 243 ASP B N 1
ATOM 6515 C CA . ASP B 1 243 ? 32.781 12.18 -31.531 1 44.31 243 ASP B CA 1
ATOM 6516 C C . ASP B 1 243 ? 31.344 11.641 -31.516 1 44.31 243 ASP B C 1
ATOM 6518 O O . ASP B 1 243 ? 31.125 10.43 -31.547 1 44.31 243 ASP B O 1
ATOM 6522 N N . THR B 1 244 ? 30.484 12.391 -30.891 1 45.66 244 THR B N 1
ATOM 6523 C CA . THR B 1 244 ? 29.062 12.047 -30.797 1 45.66 244 THR B CA 1
ATOM 6524 C C . THR B 1 244 ? 28.344 12.422 -32.094 1 45.66 244 THR B C 1
ATOM 6526 O O . THR B 1 244 ? 28.562 13.5 -32.656 1 45.66 244 THR B O 1
ATOM 6529 N N . GLY B 1 245 ? 28.109 11.531 -33.031 1 45.66 245 GLY B N 1
ATOM 6530 C CA . GLY B 1 245 ? 27.281 11.852 -34.188 1 45.66 245 GLY B CA 1
ATOM 6531 C C . GLY B 1 245 ? 25.828 11.477 -34 1 45.66 245 GLY B C 1
ATOM 6532 O O . GLY B 1 245 ? 25.5 10.555 -33.25 1 45.66 245 GLY B O 1
ATOM 6533 N N . PHE B 1 246 ? 25.031 12.477 -34.188 1 46.59 246 PHE B N 1
ATOM 6534 C CA . PHE B 1 246 ? 23.594 12.289 -34.25 1 46.59 246 PHE B CA 1
ATOM 6535 C C . PHE B 1 246 ? 23.141 12.023 -35.688 1 46.59 246 PHE B C 1
ATOM 6537 O O . PHE B 1 246 ? 23.578 12.695 -36.594 1 46.59 246 PHE B O 1
ATOM 6544 N N . HIS B 1 247 ? 22.844 10.734 -35.906 1 43.69 247 HIS B N 1
ATOM 6545 C CA . HIS B 1 247 ? 22.266 10.523 -37.25 1 43.69 247 HIS B CA 1
ATOM 6546 C C . HIS B 1 247 ? 20.75 10.328 -37.156 1 43.69 247 HIS B C 1
ATOM 6548 O O . HIS B 1 247 ? 20.266 9.617 -36.281 1 43.69 247 HIS B O 1
ATOM 6554 N N . LEU B 1 248 ? 20.094 11.297 -37.625 1 44.66 248 LEU B N 1
ATOM 6555 C CA . LEU B 1 248 ? 18.656 11.148 -37.812 1 44.66 248 LEU B CA 1
ATOM 6556 C C . LEU B 1 248 ? 18.344 10.273 -39.031 1 44.66 248 LEU B C 1
ATOM 6558 O O . LEU B 1 248 ? 18.906 10.477 -40.094 1 44.66 248 LEU B O 1
ATOM 6562 N N . TYR B 1 249 ? 18.016 9.016 -38.719 1 39.47 249 TYR B N 1
ATOM 6563 C CA . TYR B 1 249 ? 17.641 8.219 -39.875 1 39.47 249 TYR B CA 1
ATOM 6564 C C . TYR B 1 249 ? 16.156 8.391 -40.188 1 39.47 249 TYR B C 1
ATOM 6566 O O . TYR B 1 249 ? 15.312 8.383 -39.281 1 39.47 249 TYR B O 1
ATOM 6574 N N . ASP B 1 250 ? 15.906 9.086 -41.25 1 40.06 250 ASP B N 1
ATOM 6575 C CA . ASP B 1 250 ? 14.594 9.328 -41.844 1 40.06 250 ASP B CA 1
ATOM 6576 C C . ASP B 1 250 ? 13.883 8.008 -42.156 1 40.06 250 ASP B C 1
ATOM 6578 O O . ASP B 1 250 ? 12.867 8 -42.875 1 40.06 250 ASP B O 1
ATOM 6582 N N . SER B 1 251 ? 14.141 6.824 -41.781 1 40.62 251 SER B N 1
ATOM 6583 C CA . SER B 1 251 ? 13.156 5.941 -42.406 1 40.62 251 SER B CA 1
ATOM 6584 C C . SER B 1 251 ? 11.758 6.188 -41.844 1 40.62 251 SER B C 1
ATOM 6586 O O . SER B 1 251 ? 11.602 6.938 -40.875 1 40.62 251 SER B O 1
ATOM 6588 N N . LEU B 1 252 ? 10.625 5.453 -42.219 1 42.69 252 LEU B N 1
ATOM 6589 C CA . LEU B 1 252 ? 9.203 5.523 -41.875 1 42.69 252 LEU B CA 1
ATOM 6590 C C . LEU B 1 252 ? 9 5.727 -40.375 1 42.69 252 LEU B C 1
ATOM 6592 O O . LEU B 1 252 ? 7.953 6.23 -39.969 1 42.69 252 LEU B O 1
ATOM 6596 N N . GLN B 1 253 ? 9.93 5.273 -39.594 1 47.62 253 GLN B N 1
ATOM 6597 C CA . GLN B 1 253 ? 9.891 5.465 -38.156 1 47.62 253 GLN B CA 1
ATOM 6598 C C . GLN B 1 253 ? 11.18 6.117 -37.625 1 47.62 253 GLN B C 1
ATOM 6600 O O . GLN B 1 253 ? 12.172 5.434 -37.406 1 47.62 253 GLN B O 1
ATOM 6605 N N . PRO B 1 254 ? 11.234 7.395 -37.781 1 49.22 254 PRO B N 1
ATOM 6606 C CA . PRO B 1 254 ? 12.477 8.117 -37.469 1 49.22 254 PRO B CA 1
ATOM 6607 C C . PRO B 1 254 ? 13.047 7.758 -36.094 1 49.22 254 PRO B C 1
ATOM 6609 O O . PRO B 1 254 ? 12.305 7.703 -35.094 1 49.22 254 PRO B O 1
ATOM 6612 N N . HIS B 1 255 ? 14.062 6.945 -36.125 1 52.12 255 HIS B N 1
ATOM 6613 C CA . HIS B 1 255 ? 14.742 6.594 -34.875 1 52.12 255 HIS B CA 1
ATOM 6614 C C . HIS B 1 255 ? 16.062 7.348 -34.75 1 52.12 255 HIS B C 1
ATOM 6616 O O . HIS B 1 255 ? 16.672 7.719 -35.75 1 52.12 255 HIS B O 1
ATOM 6622 N N . LEU B 1 256 ? 16.219 8.055 -33.688 1 52.5 256 LEU B N 1
ATOM 6623 C CA . LEU B 1 256 ? 17.5 8.68 -33.344 1 52.5 256 LEU B CA 1
ATOM 6624 C C . LEU B 1 256 ? 18.547 7.633 -32.969 1 52.5 256 LEU B C 1
ATOM 6626 O O . LEU B 1 256 ? 18.25 6.684 -32.25 1 52.5 256 LEU B O 1
ATOM 6630 N N . TYR B 1 257 ? 19.5 7.445 -33.875 1 51.44 257 TYR B N 1
ATOM 6631 C CA . TYR B 1 257 ? 20.641 6.566 -33.625 1 51.44 257 TYR B CA 1
ATOM 6632 C C . TYR B 1 257 ? 21.859 7.355 -33.156 1 51.44 257 TYR B C 1
ATOM 6634 O O . TYR B 1 257 ? 22.25 8.344 -33.781 1 51.44 257 TYR B O 1
ATOM 6642 N N . LEU B 1 258 ? 22.156 7.227 -31.812 1 52.97 258 LEU B N 1
ATOM 6643 C CA . LEU B 1 258 ? 23.328 7.871 -31.234 1 52.97 258 LEU B CA 1
ATOM 6644 C C . LEU B 1 258 ? 24.531 6.938 -31.297 1 52.97 258 LEU B C 1
ATOM 6646 O O . LEU B 1 258 ? 24.422 5.762 -30.938 1 52.97 258 LEU B O 1
ATOM 6650 N N . GLU B 1 259 ? 25.516 7.262 -32.094 1 49.5 259 GLU B N 1
ATOM 6651 C CA . GLU B 1 259 ? 26.734 6.469 -32.156 1 49.5 259 GLU B CA 1
ATOM 6652 C C . GLU B 1 259 ? 27.938 7.25 -31.641 1 49.5 259 GLU B C 1
ATOM 6654 O O . GLU B 1 259 ? 28.047 8.453 -31.875 1 49.5 259 GLU B O 1
ATOM 6659 N N . ILE B 1 260 ? 28.469 6.773 -30.562 1 49.56 260 ILE B N 1
ATOM 6660 C CA . ILE B 1 260 ? 29.719 7.375 -30.094 1 49.56 260 ILE B CA 1
ATOM 6661 C C . ILE B 1 260 ? 30.891 6.523 -30.547 1 49.56 260 ILE B C 1
ATOM 6663 O O . ILE B 1 260 ? 30.891 5.301 -30.359 1 49.56 260 ILE B O 1
ATOM 6667 N N . ASN B 1 261 ? 31.672 6.941 -31.5 1 44.06 261 ASN B N 1
ATOM 6668 C CA . ASN B 1 261 ? 32.906 6.297 -31.906 1 44.06 261 ASN B CA 1
ATOM 6669 C C . ASN B 1 261 ? 34.094 6.812 -31.094 1 44.06 261 ASN B C 1
ATOM 6671 O O . ASN B 1 261 ? 34.625 7.902 -31.344 1 44.06 261 ASN B O 1
ATOM 6675 N N . PRO B 1 262 ? 34.219 6.152 -29.922 1 44 262 PRO B N 1
ATOM 6676 C CA . PRO B 1 262 ? 35.438 6.625 -29.266 1 44 262 PRO B CA 1
ATOM 6677 C C . PRO B 1 262 ? 36.688 6.441 -30.125 1 44 262 PRO B C 1
ATOM 6679 O O . PRO B 1 262 ? 36.656 5.695 -31.094 1 44 262 PRO B O 1
ATOM 6682 N N . SER B 1 263 ? 37.812 6.891 -29.875 1 42.84 263 SER B N 1
ATOM 6683 C CA . SER B 1 263 ? 39 6.723 -30.688 1 42.84 263 SER B CA 1
ATOM 6684 C C . SER B 1 263 ? 39.188 5.273 -31.141 1 42.84 263 SER B C 1
ATOM 6686 O O . SER B 1 263 ? 38.438 4.395 -30.703 1 42.84 263 SER B O 1
ATOM 6688 N N . ASN B 1 264 ? 40.375 4.629 -31.578 1 43.19 264 ASN B N 1
ATOM 6689 C CA . ASN B 1 264 ? 40.781 3.486 -32.375 1 43.19 264 ASN B CA 1
ATOM 6690 C C . ASN B 1 264 ? 40.094 2.197 -31.922 1 43.19 264 ASN B C 1
ATOM 6692 O O . ASN B 1 264 ? 40.031 1.216 -32.656 1 43.19 264 ASN B O 1
ATOM 6696 N N . ASP B 1 265 ? 40.125 1.795 -30.641 1 43.97 265 ASP B N 1
ATOM 6697 C CA . ASP B 1 265 ? 39.719 0.481 -30.156 1 43.97 265 ASP B CA 1
ATOM 6698 C C . ASP B 1 265 ? 38.312 0.542 -29.5 1 43.97 265 ASP B C 1
ATOM 6700 O O . ASP B 1 265 ? 37.969 -0.335 -28.703 1 43.97 265 ASP B O 1
ATOM 6704 N N . MET B 1 266 ? 37.594 1.611 -29.719 1 44.72 266 MET B N 1
ATOM 6705 C CA . MET B 1 266 ? 36.594 1.92 -28.734 1 44.72 266 MET B CA 1
ATOM 6706 C C . MET B 1 266 ? 35.219 1.419 -29.188 1 44.72 266 MET B C 1
ATOM 6708 O O . MET B 1 266 ? 34.938 1.413 -30.391 1 44.72 266 MET B O 1
ATOM 6712 N N . VAL B 1 267 ? 34.531 0.704 -28.312 1 51.28 267 VAL B N 1
ATOM 6713 C CA . VAL B 1 267 ? 33.219 0.098 -28.406 1 51.28 267 VAL B CA 1
ATOM 6714 C C . VAL B 1 267 ? 32.156 1.175 -28.703 1 51.28 267 VAL B C 1
ATOM 6716 O O . VAL B 1 267 ? 32.125 2.209 -28.031 1 51.28 267 VAL B O 1
ATOM 6719 N N . VAL B 1 268 ? 31.672 1.158 -29.922 1 50.72 268 VAL B N 1
ATOM 6720 C CA . VAL B 1 268 ? 30.547 1.947 -30.406 1 50.72 268 VAL B CA 1
ATOM 6721 C C . VAL B 1 268 ? 29.312 1.682 -29.531 1 50.72 268 VAL B C 1
ATOM 6723 O O . VAL B 1 268 ? 28.953 0.527 -29.312 1 50.72 268 VAL B O 1
ATOM 6726 N N . ALA B 1 269 ? 29.125 2.65 -28.547 1 56.16 269 ALA B N 1
ATOM 6727 C CA . ALA B 1 269 ? 27.828 2.52 -27.859 1 56.16 269 ALA B CA 1
ATOM 6728 C C . ALA B 1 269 ? 26.703 3.088 -28.719 1 56.16 269 ALA B C 1
ATOM 6730 O O . ALA B 1 269 ? 26.859 4.137 -29.344 1 56.16 269 ALA B O 1
ATOM 6731 N N . GLU B 1 270 ? 25.891 2.271 -29.188 1 56.56 270 GLU B N 1
ATOM 6732 C CA . GLU B 1 270 ? 24.75 2.695 -29.969 1 56.56 270 GLU B CA 1
ATOM 6733 C C . GLU B 1 270 ? 23.453 2.602 -29.172 1 56.56 270 GLU B C 1
ATOM 6735 O O . GLU B 1 270 ? 23.297 1.709 -28.328 1 56.56 270 GLU B O 1
ATOM 6740 N N . GLN B 1 271 ? 22.891 3.812 -28.969 1 57.59 271 GLN B N 1
ATOM 6741 C CA . GLN B 1 271 ? 21.5 3.766 -28.5 1 57.59 271 GLN B CA 1
ATOM 6742 C C . GLN B 1 271 ? 20.531 3.938 -29.656 1 57.59 271 GLN B C 1
ATOM 6744 O O . GLN B 1 271 ? 20.5 4.984 -30.297 1 57.59 271 GLN B O 1
ATOM 6749 N N . SER B 1 272 ? 20.125 2.791 -30.094 1 55.72 272 SER B N 1
ATOM 6750 C CA . SER B 1 272 ? 19.156 2.828 -31.172 1 55.72 272 SER B CA 1
ATOM 6751 C C . SER B 1 272 ? 17.734 2.709 -30.641 1 55.72 272 SER B C 1
ATOM 6753 O O . SER B 1 272 ? 17.531 2.459 -29.453 1 55.72 272 SER B O 1
ATOM 6755 N N . GLY B 1 273 ? 16.797 3.186 -31.328 1 56.62 273 GLY B N 1
ATOM 6756 C CA . GLY B 1 273 ? 15.414 2.863 -31.047 1 56.62 273 GLY B CA 1
ATOM 6757 C C . GLY B 1 273 ? 14.656 4.004 -30.391 1 56.62 273 GLY B C 1
ATOM 6758 O O . GLY B 1 273 ? 13.617 3.787 -29.766 1 56.62 273 GLY B O 1
ATOM 6759 N N . ILE B 1 274 ? 15.414 5.129 -30.359 1 62.22 274 ILE B N 1
ATOM 6760 C CA . ILE B 1 274 ? 14.633 6.246 -29.859 1 62.22 274 ILE B CA 1
ATOM 6761 C C . ILE B 1 274 ? 13.609 6.676 -30.906 1 62.22 274 ILE B C 1
ATOM 6763 O O . ILE B 1 274 ? 13.977 7.188 -31.969 1 62.22 274 ILE B O 1
ATOM 6767 N N . LYS B 1 275 ? 12.344 6.406 -30.703 1 65.06 275 LYS B N 1
ATOM 6768 C CA . LYS B 1 275 ? 11.266 6.625 -31.656 1 65.06 275 LYS B CA 1
ATOM 6769 C C . LYS B 1 275 ? 10.844 8.094 -31.672 1 65.06 275 LYS B C 1
ATOM 6771 O O . LYS B 1 275 ? 10.805 8.75 -30.641 1 65.06 275 LYS B O 1
ATOM 6776 N N . ILE B 1 276 ? 10.82 8.656 -32.781 1 63.47 276 ILE B N 1
ATOM 6777 C CA . ILE B 1 276 ? 10.188 9.961 -32.969 1 63.47 276 ILE B CA 1
ATOM 6778 C C . ILE B 1 276 ? 8.688 9.773 -33.219 1 63.47 276 ILE B C 1
ATOM 6780 O O . ILE B 1 276 ? 8.273 9.094 -34.156 1 63.47 276 ILE B O 1
ATOM 6784 N N . VAL B 1 277 ? 7.957 10.031 -32.188 1 66.12 277 VAL B N 1
ATOM 6785 C CA . VAL B 1 277 ? 6.543 9.695 -32.281 1 66.12 277 VAL B CA 1
ATOM 6786 C C . VAL B 1 277 ? 5.695 10.938 -32.031 1 66.12 277 VAL B C 1
ATOM 6788 O O . VAL B 1 277 ? 6.184 11.938 -31.5 1 66.12 277 VAL B O 1
ATOM 6791 N N . THR B 1 278 ? 4.469 10.914 -32.688 1 63.44 278 THR B N 1
ATOM 6792 C CA . THR B 1 278 ? 3.447 11.906 -32.375 1 63.44 278 THR B CA 1
ATOM 6793 C C . THR B 1 278 ? 2.617 11.453 -31.172 1 63.44 278 THR B C 1
ATOM 6795 O O . THR B 1 278 ? 2.107 12.289 -30.406 1 63.44 278 THR B O 1
ATOM 6798 N N . SER B 1 279 ? 2.443 10.117 -31.078 1 63.91 279 SER B N 1
ATOM 6799 C CA . SER B 1 279 ? 1.688 9.555 -29.969 1 63.91 279 SER B CA 1
ATOM 6800 C C . SER B 1 279 ? 2.557 8.633 -29.125 1 63.91 279 SER B C 1
ATOM 6802 O O . SER B 1 279 ? 2.672 7.438 -29.406 1 63.91 279 SER B O 1
ATOM 6804 N N . PRO B 1 280 ? 2.965 9.188 -28.109 1 76.31 280 PRO B N 1
ATOM 6805 C CA . PRO B 1 280 ? 4.105 8.547 -27.453 1 76.31 280 PRO B CA 1
ATOM 6806 C C . PRO B 1 280 ? 3.693 7.344 -26.609 1 76.31 280 PRO B C 1
ATOM 6808 O O . PRO B 1 280 ? 4.539 6.527 -26.234 1 76.31 280 PRO B O 1
ATOM 6811 N N . TYR B 1 281 ? 2.307 7.094 -26.406 1 88.31 281 TYR B N 1
ATOM 6812 C CA . TYR B 1 281 ? 2.002 6.043 -25.438 1 88.31 281 TYR B CA 1
ATOM 6813 C C . TYR B 1 281 ? 1.076 4.996 -26.047 1 88.31 281 TYR B C 1
ATOM 6815 O O . TYR B 1 281 ? 0.404 5.254 -27.047 1 88.31 281 TYR B O 1
ATOM 6823 N N . GLU B 1 282 ? 1.172 3.842 -25.578 1 92.5 282 GLU B N 1
ATOM 6824 C CA . GLU B 1 282 ? 0.215 2.773 -25.859 1 92.5 282 GLU B CA 1
ATOM 6825 C C . GLU B 1 282 ? -0.418 2.258 -24.562 1 92.5 282 GLU B C 1
ATOM 6827 O O . GLU B 1 282 ? 0.243 2.189 -23.531 1 92.5 282 GLU B O 1
ATOM 6832 N N . ILE B 1 283 ? -1.713 1.964 -24.672 1 96.81 283 ILE B N 1
ATOM 6833 C CA . ILE B 1 283 ? -2.422 1.453 -23.5 1 96.81 283 ILE B CA 1
ATOM 6834 C C . ILE B 1 283 ? -2.793 -0.012 -23.719 1 96.81 283 ILE B C 1
ATOM 6836 O O . ILE B 1 283 ? -3.344 -0.368 -24.766 1 96.81 283 ILE B O 1
ATOM 6840 N N . HIS B 1 284 ? -2.414 -0.83 -22.828 1 96.5 284 HIS B N 1
ATOM 6841 C CA . HIS B 1 284 ? -2.836 -2.225 -22.75 1 96.5 284 HIS B CA 1
ATOM 6842 C C . HIS B 1 284 ? -3.57 -2.508 -21.438 1 96.5 284 HIS B C 1
ATOM 6844 O O . HIS B 1 284 ? -3.494 -1.717 -20.5 1 96.5 284 HIS B O 1
ATOM 6850 N N . PHE B 1 285 ? -4.387 -3.547 -21.484 1 95.69 285 PHE B N 1
ATOM 6851 C CA . PHE B 1 285 ? -5.055 -3.969 -20.25 1 95.69 285 PHE B CA 1
ATOM 6852 C C . PHE B 1 285 ? -4.461 -5.273 -19.734 1 95.69 285 PHE B C 1
ATOM 6854 O O . PHE B 1 285 ? -4.27 -6.223 -20.5 1 95.69 285 PHE B O 1
ATOM 6861 N N . THR B 1 286 ? -4.051 -5.227 -18.484 1 91.12 286 THR B N 1
ATOM 6862 C CA . THR B 1 286 ? -3.473 -6.41 -17.859 1 91.12 286 THR B CA 1
ATOM 6863 C C . THR B 1 286 ? -4.168 -6.723 -16.531 1 91.12 286 THR B C 1
ATOM 6865 O O . THR B 1 286 ? -4.711 -5.824 -15.891 1 91.12 286 THR B O 1
ATOM 6868 N N . ARG B 1 287 ? -4.277 -8.039 -16.219 1 87.69 287 ARG B N 1
ATOM 6869 C CA . ARG B 1 287 ? -4.809 -8.484 -14.93 1 87.69 287 ARG B CA 1
ATOM 6870 C C . ARG B 1 287 ? -6.168 -7.855 -14.648 1 87.69 287 ARG B C 1
ATOM 6872 O O . ARG B 1 287 ? -6.422 -7.387 -13.539 1 87.69 287 ARG B O 1
ATOM 6879 N N . THR B 1 288 ? -6.961 -7.734 -15.625 1 93.06 288 THR B N 1
ATOM 6880 C CA . THR B 1 288 ? -8.289 -7.145 -15.539 1 93.06 288 THR B CA 1
ATOM 6881 C C . THR B 1 288 ? -9.367 -8.219 -15.664 1 93.06 288 THR B C 1
ATOM 6883 O O . THR B 1 288 ? -9.359 -9.008 -16.609 1 93.06 288 THR B O 1
ATOM 6886 N N . PRO B 1 289 ? -10.281 -8.266 -14.695 1 93.81 289 PRO B N 1
ATOM 6887 C CA . PRO B 1 289 ? -11.375 -9.227 -14.812 1 93.81 289 PRO B CA 1
ATOM 6888 C C . PRO B 1 289 ? -12.258 -8.977 -16.031 1 93.81 289 PRO B C 1
ATOM 6890 O O . PRO B 1 289 ? -12.477 -7.828 -16.406 1 93.81 289 PRO B O 1
ATOM 6893 N N . LYS B 1 290 ? -12.836 -10.016 -16.531 1 94.62 290 LYS B N 1
ATOM 6894 C CA . LYS B 1 290 ? -13.711 -9.922 -17.703 1 94.62 290 LYS B CA 1
ATOM 6895 C C . LYS B 1 290 ? -15.148 -9.617 -17.281 1 94.62 290 LYS B C 1
ATOM 6897 O O . LYS B 1 290 ? -15.953 -9.164 -18.094 1 94.62 290 LYS B O 1
ATOM 6902 N N . TYR B 1 291 ? -15.445 -9.852 -16.062 1 96.88 291 TYR B N 1
ATOM 6903 C CA . TYR B 1 291 ? -16.812 -9.703 -15.57 1 96.88 291 TYR B CA 1
ATOM 6904 C C . TYR B 1 291 ? -16.875 -8.711 -14.414 1 96.88 291 TYR B C 1
ATOM 6906 O O . TYR B 1 291 ? -16.016 -8.727 -13.531 1 96.88 291 TYR B O 1
ATOM 6914 N N . PHE B 1 292 ? -17.828 -7.809 -14.469 1 96.56 292 PHE B N 1
ATOM 6915 C CA . PHE B 1 292 ? -18.062 -6.871 -13.375 1 96.56 292 PHE B CA 1
ATOM 6916 C C . PHE B 1 292 ? -19.344 -7.227 -12.625 1 96.56 292 PHE B C 1
ATOM 6918 O O . PHE B 1 292 ? -20.188 -7.965 -13.133 1 96.56 292 PHE B O 1
ATOM 6925 N N . LYS B 1 293 ? -19.484 -6.871 -11.477 1 96.56 293 LYS B N 1
ATOM 6926 C CA . LYS B 1 293 ? -20.688 -7.027 -10.672 1 96.56 293 LYS B CA 1
ATOM 6927 C C . LYS B 1 293 ? -21.5 -5.734 -10.641 1 96.56 293 LYS B C 1
ATOM 6929 O O . LYS B 1 293 ? -21.094 -4.758 -10.008 1 96.56 293 LYS B O 1
ATOM 6934 N N . PRO B 1 294 ? -22.656 -5.734 -11.172 1 96.06 294 PRO B N 1
ATOM 6935 C CA . PRO B 1 294 ? -23.453 -4.512 -11.281 1 96.06 294 PRO B CA 1
ATOM 6936 C C . PRO B 1 294 ? -23.688 -3.838 -9.938 1 96.06 294 PRO B C 1
ATOM 6938 O O . PRO B 1 294 ? -24.109 -4.492 -8.977 1 96.06 294 PRO B O 1
ATOM 6941 N N . GLY B 1 295 ? -23.422 -2.564 -9.914 1 95.44 295 GLY B N 1
ATOM 6942 C CA . GLY B 1 295 ? -23.672 -1.784 -8.711 1 95.44 295 GLY B CA 1
ATOM 6943 C C . GLY B 1 295 ? -22.516 -1.827 -7.723 1 95.44 295 GLY B C 1
ATOM 6944 O O . GLY B 1 295 ? -22.609 -1.272 -6.629 1 95.44 295 GLY B O 1
ATOM 6945 N N . MET B 1 296 ? -21.469 -2.549 -8.07 1 95.69 296 MET B N 1
ATOM 6946 C CA . MET B 1 296 ? -20.281 -2.637 -7.227 1 95.69 296 MET B CA 1
ATOM 6947 C C . MET B 1 296 ? -19.047 -2.129 -7.965 1 95.69 296 MET B C 1
ATOM 6949 O O . MET B 1 296 ? -19.047 -2.043 -9.195 1 95.69 296 MET B O 1
ATOM 6953 N N . PRO B 1 297 ? -17.984 -1.792 -7.289 1 95.25 297 PRO B N 1
ATOM 6954 C CA . PRO B 1 297 ? -16.781 -1.306 -7.953 1 95.25 297 PRO B CA 1
ATOM 6955 C C . PRO B 1 297 ? -16.125 -2.361 -8.852 1 95.25 297 PRO B C 1
ATOM 6957 O O . PRO B 1 297 ? -16.125 -3.545 -8.5 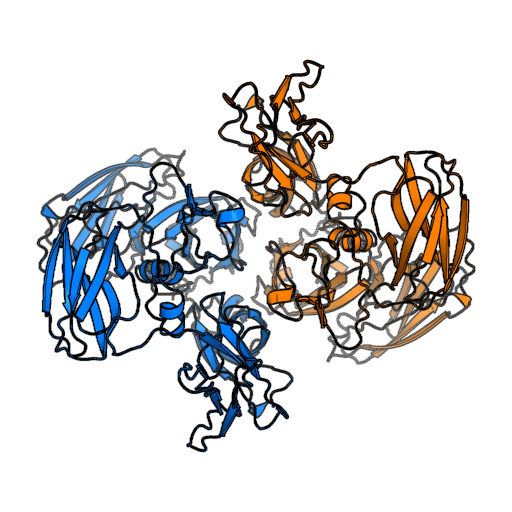1 95.25 297 PRO B O 1
ATOM 6960 N N . TYR B 1 298 ? -15.688 -1.924 -9.977 1 95.62 298 TYR B N 1
ATOM 6961 C CA . TYR B 1 298 ? -14.969 -2.725 -10.961 1 95.62 298 TYR B CA 1
ATOM 6962 C C . TYR B 1 298 ? -13.547 -2.211 -11.148 1 95.62 298 TYR B C 1
ATOM 6964 O O . TYR B 1 298 ? -13.336 -1.025 -11.422 1 95.62 298 TYR B O 1
ATOM 6972 N N . GLU B 1 299 ? -12.594 -3.068 -11.016 1 93.06 299 GLU B N 1
ATOM 6973 C CA . GLU B 1 299 ? -11.195 -2.646 -11.102 1 93.06 299 GLU B CA 1
ATOM 6974 C C . GLU B 1 299 ? -10.594 -3.008 -12.453 1 93.06 299 GLU B C 1
ATOM 6976 O O . GLU B 1 299 ? -10.562 -4.18 -12.836 1 93.06 299 GLU B O 1
ATOM 6981 N N . LEU B 1 300 ? -10.148 -1.984 -13.086 1 93.88 300 LEU B N 1
ATOM 6982 C CA . LEU B 1 300 ? -9.477 -2.09 -14.375 1 93.88 300 LEU B CA 1
ATOM 6983 C C . LEU B 1 300 ? -8.016 -1.649 -14.258 1 93.88 300 LEU B C 1
ATOM 6985 O O . LEU B 1 300 ? -7.727 -0.608 -13.664 1 93.88 300 LEU B O 1
ATOM 6989 N N . THR B 1 301 ? -7.086 -2.496 -14.836 1 93.81 301 THR B N 1
ATOM 6990 C CA . THR B 1 301 ? -5.676 -2.129 -14.773 1 93.81 301 THR B CA 1
ATOM 6991 C C . THR B 1 301 ? -5.152 -1.767 -16.156 1 93.81 301 THR B C 1
ATOM 6993 O O . THR B 1 301 ? -5.02 -2.635 -17.031 1 93.81 301 THR B O 1
ATOM 6996 N N . ALA B 1 302 ? -4.781 -0.537 -16.312 1 96.69 302 ALA B N 1
ATOM 6997 C CA . ALA B 1 302 ? -4.188 -0.062 -17.562 1 96.69 302 ALA B CA 1
ATOM 6998 C C . ALA B 1 302 ? -2.664 -0.14 -17.5 1 96.69 302 ALA B C 1
ATOM 7000 O O . ALA B 1 302 ? -2.055 0.232 -16.5 1 96.69 302 ALA B O 1
ATOM 7001 N N . PHE B 1 303 ? -2.111 -0.727 -18.531 1 96 303 PHE B N 1
ATOM 7002 C CA . PHE B 1 303 ? -0.665 -0.77 -18.703 1 96 303 PHE B CA 1
ATOM 7003 C C . PHE B 1 303 ? -0.229 0.162 -19.828 1 96 303 PHE B C 1
ATOM 7005 O O . PHE B 1 303 ? -0.531 -0.085 -21 1 96 303 PHE B O 1
ATOM 7012 N N . VAL B 1 304 ? 0.461 1.251 -19.406 1 96.75 304 VAL B N 1
ATOM 7013 C CA . VAL B 1 304 ? 0.891 2.26 -20.375 1 96.75 304 VAL B CA 1
ATOM 7014 C C . VAL B 1 304 ? 2.375 2.08 -20.688 1 96.75 304 VAL B C 1
ATOM 7016 O O . VAL B 1 304 ? 3.197 1.97 -19.766 1 96.75 304 VAL B O 1
ATOM 7019 N N . THR B 1 305 ? 2.688 2.031 -21.953 1 93.69 305 THR B N 1
ATOM 7020 C CA . THR B 1 305 ? 4.074 1.837 -22.359 1 93.69 305 THR B CA 1
ATOM 7021 C C . THR B 1 305 ? 4.539 2.977 -23.266 1 93.69 305 THR B C 1
ATOM 7023 O O . THR B 1 305 ? 3.725 3.631 -23.922 1 93.69 305 THR B O 1
ATOM 7026 N N . ASN B 1 306 ? 5.816 3.129 -23.25 1 87.19 306 ASN B N 1
ATOM 7027 C CA . ASN B 1 306 ? 6.465 3.977 -24.234 1 87.19 306 ASN B CA 1
ATOM 7028 C C . ASN B 1 306 ? 6.484 3.318 -25.609 1 87.19 306 ASN B C 1
ATOM 7030 O O . ASN B 1 306 ? 6.121 2.148 -25.75 1 87.19 306 ASN B O 1
ATOM 7034 N N . PRO B 1 307 ? 6.863 4.023 -26.609 1 78.5 307 PRO B N 1
ATOM 7035 C CA . PRO B 1 307 ? 6.902 3.424 -27.953 1 78.5 307 PRO B CA 1
ATOM 7036 C C . PRO B 1 307 ? 7.832 2.217 -28.031 1 78.5 307 PRO B C 1
ATOM 7038 O O . PRO B 1 307 ? 7.617 1.32 -28.859 1 78.5 307 PRO B O 1
ATOM 7041 N N . ASP B 1 308 ? 8.797 2.191 -27.141 1 75.75 308 ASP B N 1
ATOM 7042 C CA . ASP B 1 308 ? 9.734 1.075 -27.156 1 75.75 308 ASP B CA 1
ATOM 7043 C C . ASP B 1 308 ? 9.211 -0.106 -26.344 1 75.75 308 ASP B C 1
ATOM 7045 O O . ASP B 1 308 ? 9.883 -1.132 -26.234 1 75.75 308 ASP B O 1
ATOM 7049 N N . GLY B 1 309 ? 8.086 0.096 -25.75 1 85.19 309 GLY B N 1
ATOM 7050 C CA . GLY B 1 309 ? 7.48 -1.002 -25.016 1 85.19 309 GLY B CA 1
ATOM 7051 C C . GLY B 1 309 ? 7.773 -0.952 -23.531 1 85.19 309 GLY B C 1
ATOM 7052 O O . GLY B 1 309 ? 7.195 -1.718 -22.75 1 85.19 309 GLY B O 1
ATOM 7053 N N . SER B 1 310 ? 8.625 -0.055 -23.125 1 85.06 310 SER B N 1
ATOM 7054 C CA . SER B 1 310 ? 8.938 0.063 -21.703 1 85.06 310 SER B CA 1
ATOM 7055 C C . SER B 1 310 ? 7.805 0.734 -20.938 1 85.06 310 SER B C 1
ATOM 7057 O O . SER B 1 310 ? 7.043 1.517 -21.516 1 85.06 310 SER B O 1
ATOM 7059 N N . PRO B 1 311 ? 7.684 0.369 -19.688 1 92.69 311 PRO B N 1
ATOM 7060 C CA . PRO B 1 311 ? 6.625 0.986 -18.891 1 92.69 311 PRO B CA 1
ATOM 7061 C C . PRO B 1 311 ? 6.766 2.504 -18.797 1 92.69 311 PRO B C 1
ATOM 7063 O O . PRO B 1 311 ? 7.883 3.018 -18.703 1 92.69 311 PRO B O 1
ATOM 7066 N N . ALA B 1 312 ? 5.668 3.178 -18.844 1 92.44 312 ALA B N 1
ATOM 7067 C CA . ALA B 1 312 ? 5.637 4.633 -18.719 1 92.44 312 ALA B CA 1
ATOM 7068 C C . ALA B 1 312 ? 5.09 5.047 -17.344 1 92.44 312 ALA B C 1
ATOM 7070 O O . ALA B 1 312 ? 3.879 5.023 -17.125 1 92.44 312 ALA B O 1
ATOM 7071 N N . PRO B 1 313 ? 5.922 5.527 -16.469 1 91.06 313 PRO B N 1
ATOM 7072 C CA . PRO B 1 313 ? 5.457 5.918 -15.133 1 91.06 313 PRO B CA 1
ATOM 7073 C C . PRO B 1 313 ? 4.898 7.336 -15.094 1 91.06 313 PRO B C 1
ATOM 7075 O O . PRO B 1 313 ? 5.25 8.172 -15.938 1 91.06 313 PRO B O 1
ATOM 7078 N N . ASN B 1 314 ? 4.008 7.613 -14.203 1 90.25 314 ASN B N 1
ATOM 7079 C CA . ASN B 1 314 ? 3.482 8.93 -13.875 1 90.25 314 ASN B CA 1
ATOM 7080 C C . ASN B 1 314 ? 2.695 9.531 -15.031 1 90.25 314 ASN B C 1
ATOM 7082 O O . ASN B 1 314 ? 2.82 10.727 -15.32 1 90.25 314 ASN B O 1
ATOM 7086 N N . ILE B 1 315 ? 1.998 8.688 -15.711 1 92.69 315 ILE B N 1
ATOM 7087 C CA . ILE B 1 315 ? 1.116 9.148 -16.781 1 92.69 315 ILE B CA 1
ATOM 7088 C C . ILE B 1 315 ? -0.33 9.156 -16.281 1 92.69 315 ILE B C 1
ATOM 7090 O O . ILE B 1 315 ? -0.859 8.117 -15.891 1 92.69 315 ILE B O 1
ATOM 7094 N N . PRO B 1 316 ? -0.943 10.297 -16.359 1 95.25 316 PRO B N 1
ATOM 7095 C CA . PRO B 1 316 ? -2.359 10.32 -15.977 1 95.25 316 PRO B CA 1
ATOM 7096 C C . PRO B 1 316 ? -3.246 9.602 -16.984 1 95.25 316 PRO B C 1
ATOM 7098 O O . PRO B 1 316 ? -3.096 9.797 -18.203 1 95.25 316 PRO B O 1
ATOM 7101 N N . VAL B 1 317 ? -4.113 8.812 -16.469 1 96.81 317 VAL B N 1
ATOM 7102 C CA . VAL B 1 317 ? -5.074 8.117 -17.312 1 96.81 317 VAL B CA 1
ATOM 7103 C C . VAL B 1 317 ? -6.492 8.359 -16.797 1 96.81 317 VAL B C 1
ATOM 7105 O O . VAL B 1 317 ? -6.691 8.617 -15.609 1 96.81 317 VAL B O 1
ATOM 7108 N N . VAL B 1 318 ? -7.461 8.336 -17.734 1 96.62 318 VAL B N 1
ATOM 7109 C CA . VAL B 1 318 ? -8.859 8.562 -17.391 1 96.62 318 VAL B CA 1
ATOM 7110 C C . VAL B 1 318 ? -9.742 7.598 -18.188 1 96.62 318 VAL B C 1
ATOM 7112 O O . VAL B 1 318 ? -9.414 7.223 -19.312 1 96.62 318 VAL B O 1
ATOM 7115 N N . SER B 1 319 ? -10.805 7.137 -17.516 1 97.5 319 SER B N 1
ATOM 7116 C CA . SER B 1 319 ? -11.727 6.238 -18.203 1 97.5 319 SER B CA 1
ATOM 7117 C C . SER B 1 319 ? -13.031 6.949 -18.562 1 97.5 319 SER B C 1
ATOM 7119 O O . SER B 1 319 ? -13.375 7.961 -17.953 1 97.5 319 SER B O 1
ATOM 7121 N N . ASP B 1 320 ? -13.68 6.461 -19.531 1 96.12 320 ASP B N 1
ATOM 7122 C CA . ASP B 1 320 ? -14.984 6.91 -20.016 1 96.12 320 ASP B CA 1
ATOM 7123 C C . ASP B 1 320 ? -15.844 5.727 -20.453 1 96.12 320 ASP B C 1
ATOM 7125 O O . ASP B 1 320 ? -15.328 4.758 -21.016 1 96.12 320 ASP B O 1
ATOM 7129 N N . PRO B 1 321 ? -17.188 5.719 -20.172 1 95.75 321 PRO B N 1
ATOM 7130 C CA . PRO B 1 321 ? -18.047 6.805 -19.688 1 95.75 321 PRO B CA 1
ATOM 7131 C C . PRO B 1 321 ? -18.031 6.918 -18.156 1 95.75 321 PRO B C 1
ATOM 7133 O O . PRO B 1 321 ? -18.453 7.938 -17.609 1 95.75 321 PRO B O 1
ATOM 7136 N N . ILE B 1 322 ? -17.719 5.828 -17.5 1 95.81 322 ILE B N 1
ATOM 7137 C CA . ILE B 1 322 ? -17.562 5.926 -16.047 1 95.81 322 ILE B CA 1
ATOM 7138 C C . ILE B 1 322 ? -16.219 6.578 -15.719 1 95.81 322 ILE B C 1
ATOM 7140 O O . ILE B 1 322 ? -15.164 5.992 -15.969 1 95.81 322 ILE B O 1
ATOM 7144 N N . VAL B 1 323 ? -16.281 7.695 -15.164 1 94.44 323 VAL B N 1
ATOM 7145 C CA . VAL B 1 323 ? -15.07 8.5 -14.992 1 94.44 323 VAL B CA 1
ATOM 7146 C C . VAL B 1 323 ? -14.281 8 -13.789 1 94.44 323 VAL B C 1
ATOM 7148 O O . VAL B 1 323 ? -14.805 7.945 -12.672 1 94.44 323 VAL B O 1
ATOM 7151 N N . ALA B 1 324 ? -13.117 7.555 -14.008 1 95.25 324 ALA B N 1
ATOM 7152 C CA . ALA B 1 324 ? -12.102 7.215 -13.016 1 95.25 324 ALA B CA 1
ATOM 7153 C C . ALA B 1 324 ? -10.719 7.68 -13.469 1 95.25 324 ALA B C 1
ATOM 7155 O O . ALA B 1 324 ? -10.398 7.637 -14.656 1 95.25 324 ALA B O 1
ATOM 7156 N N . GLU B 1 325 ? -9.945 8.195 -12.562 1 94.81 325 GLU B N 1
ATOM 7157 C CA . GLU B 1 325 ? -8.617 8.703 -12.883 1 94.81 325 GLU B CA 1
ATOM 7158 C C . GLU B 1 325 ? -7.547 8.047 -12.016 1 94.81 325 GLU B C 1
ATOM 7160 O O . GLU B 1 325 ? -7.82 7.656 -10.875 1 94.81 325 GLU B O 1
ATOM 7165 N N . ALA B 1 326 ? -6.34 7.902 -12.594 1 94.88 326 ALA B N 1
ATOM 7166 C CA . ALA B 1 326 ? -5.191 7.363 -11.867 1 94.88 326 ALA B CA 1
ATOM 7167 C C . ALA B 1 326 ? -3.885 7.73 -12.562 1 94.88 326 ALA B C 1
ATOM 7169 O O . ALA B 1 326 ? -3.885 8.133 -13.727 1 94.88 326 ALA B O 1
ATOM 7170 N N . LEU B 1 327 ? -2.783 7.672 -11.859 1 94.81 327 LEU B N 1
ATOM 7171 C CA . LEU B 1 327 ? -1.435 7.828 -12.391 1 94.81 327 LEU B CA 1
ATOM 7172 C C . LEU B 1 327 ? -0.736 6.477 -12.508 1 94.81 327 LEU B C 1
ATOM 7174 O O . LEU B 1 327 ? -0.837 5.641 -11.609 1 94.81 327 LEU B O 1
ATOM 7178 N N . THR B 1 328 ? -0.119 6.297 -13.648 1 95.12 328 THR B N 1
ATOM 7179 C CA . THR B 1 328 ? 0.649 5.062 -13.766 1 95.12 328 THR B CA 1
ATOM 7180 C C . THR B 1 328 ? 1.792 5.039 -12.758 1 95.12 328 THR B C 1
ATOM 7182 O O . THR B 1 328 ? 2.375 6.078 -12.445 1 95.12 328 THR B O 1
ATOM 7185 N N . GLN B 1 329 ? 2.029 3.893 -12.328 1 91.38 329 GLN B N 1
ATOM 7186 C CA . GLN B 1 329 ? 3.102 3.697 -11.359 1 91.38 329 GLN B CA 1
ATOM 7187 C C . GLN B 1 329 ? 4.41 3.332 -12.055 1 91.38 329 GLN B C 1
ATOM 7189 O O . GLN B 1 329 ? 4.516 3.412 -13.273 1 91.38 329 GLN B O 1
ATOM 7194 N N . SER B 1 330 ? 5.445 2.941 -11.281 1 87.62 330 SER B N 1
ATOM 7195 C CA . SER B 1 330 ? 6.777 2.67 -11.812 1 87.62 330 SER B CA 1
ATOM 7196 C C . SER B 1 330 ? 6.75 1.519 -12.812 1 87.62 330 SER B C 1
ATOM 7198 O O . SER B 1 330 ? 7.543 1.488 -13.758 1 87.62 330 SER B O 1
ATOM 7200 N N . ASP B 1 331 ? 5.828 0.661 -12.656 1 88.75 331 ASP B N 1
ATOM 7201 C CA . ASP B 1 331 ? 5.742 -0.484 -13.562 1 88.75 331 ASP B CA 1
ATOM 7202 C C . ASP B 1 331 ? 4.855 -0.173 -14.758 1 88.75 331 ASP B C 1
ATOM 7204 O O . ASP B 1 331 ? 4.527 -1.065 -15.547 1 88.75 331 ASP B O 1
ATOM 7208 N N . GLY B 1 332 ? 4.402 1.068 -14.797 1 93.94 332 GLY B N 1
ATOM 7209 C CA . GLY B 1 332 ? 3.611 1.522 -15.93 1 93.94 332 GLY B CA 1
ATOM 7210 C C . GLY B 1 332 ? 2.131 1.221 -15.781 1 93.94 332 GLY B C 1
ATOM 7211 O O . GLY B 1 332 ? 1.34 1.524 -16.688 1 93.94 332 GLY B O 1
ATOM 7212 N N . THR B 1 333 ? 1.735 0.67 -14.672 1 94 333 THR B N 1
ATOM 7213 C CA . THR B 1 333 ? 0.337 0.283 -14.516 1 94 333 THR B CA 1
ATOM 7214 C C . THR B 1 333 ? -0.425 1.322 -13.703 1 94 333 THR B C 1
ATOM 7216 O O . THR B 1 333 ? 0.161 2.016 -12.867 1 94 333 THR B O 1
ATOM 7219 N N . ALA B 1 334 ? -1.69 1.443 -13.977 1 94.31 334 ALA B N 1
ATOM 7220 C CA . ALA B 1 334 ? -2.639 2.268 -13.234 1 94.31 334 ALA B CA 1
ATOM 7221 C C . ALA B 1 334 ? -3.941 1.515 -12.984 1 94.31 334 ALA B C 1
ATOM 7223 O O . ALA B 1 334 ? -4.598 1.062 -13.922 1 94.31 334 ALA B O 1
ATOM 7224 N N . LYS B 1 335 ? -4.258 1.367 -11.781 1 92.5 335 LYS B N 1
ATOM 7225 C CA . LYS B 1 335 ? -5.52 0.725 -11.422 1 92.5 335 LYS B CA 1
ATOM 7226 C C . LYS B 1 335 ? -6.656 1.739 -11.367 1 92.5 335 LYS B C 1
ATOM 7228 O O . LYS B 1 335 ? -6.609 2.695 -10.586 1 92.5 335 LYS B O 1
ATOM 7233 N N . LEU B 1 336 ? -7.637 1.556 -12.172 1 95.5 336 LEU B N 1
ATOM 7234 C CA . LEU B 1 336 ? -8.836 2.389 -12.188 1 95.5 336 LEU B CA 1
ATOM 7235 C C . LEU B 1 336 ? -10.008 1.669 -11.531 1 95.5 336 LEU B C 1
ATOM 7237 O O . LEU B 1 336 ? -10.305 0.521 -11.875 1 95.5 336 LEU B O 1
ATOM 7241 N N . ILE B 1 337 ? -10.609 2.283 -10.625 1 95.12 337 ILE B N 1
ATOM 7242 C CA . ILE B 1 337 ? -11.766 1.714 -9.938 1 95.12 337 ILE B CA 1
ATOM 7243 C C . ILE B 1 337 ? -13.047 2.391 -10.43 1 95.12 337 ILE B C 1
ATOM 7245 O O . ILE B 1 337 ? -13.266 3.576 -10.172 1 95.12 337 ILE B O 1
ATOM 7249 N N . LEU B 1 338 ? -13.883 1.667 -11.078 1 96.94 338 LEU B N 1
ATOM 7250 C CA . LEU B 1 338 ? -15.102 2.188 -11.688 1 96.94 338 LEU B CA 1
ATOM 7251 C C . LEU B 1 338 ? -16.328 1.788 -10.875 1 96.94 338 LEU B C 1
ATOM 7253 O O . LEU B 1 338 ? -16.594 0.598 -10.688 1 96.94 338 LEU B O 1
ATOM 7257 N N . ASN B 1 339 ? -17.047 2.752 -10.375 1 97.31 339 ASN B N 1
ATOM 7258 C CA . ASN B 1 339 ? -18.328 2.465 -9.75 1 97.31 339 ASN B CA 1
ATOM 7259 C C . ASN B 1 339 ? -19.406 2.168 -10.789 1 97.31 339 ASN B C 1
ATOM 7261 O O . ASN B 1 339 ? -19.969 3.086 -11.383 1 97.31 339 ASN B O 1
ATOM 7265 N N . THR B 1 340 ? -19.781 0.94 -10.953 1 97.25 340 THR B N 1
ATOM 7266 C CA . THR B 1 340 ? -20.594 0.517 -12.086 1 97.25 340 THR B CA 1
ATOM 7267 C C . THR B 1 340 ? -22.078 0.745 -11.805 1 97.25 340 THR B C 1
ATOM 7269 O O . THR B 1 340 ? -22.5 0.703 -10.648 1 97.25 340 THR B O 1
ATOM 7272 N N . PRO B 1 341 ? -22.828 0.998 -12.859 1 95.31 341 PRO B N 1
ATOM 7273 C CA . PRO B 1 341 ? -24.281 1.059 -12.695 1 95.31 341 PRO B CA 1
ATOM 7274 C C . PRO B 1 341 ? -24.891 -0.299 -12.359 1 95.31 341 PRO B C 1
ATOM 7276 O O . PRO B 1 341 ? -24.328 -1.339 -12.703 1 95.31 341 PRO B O 1
ATOM 7279 N N . ALA B 1 342 ? -26.047 -0.301 -11.75 1 93.62 342 ALA B N 1
ATOM 7280 C CA . ALA B 1 342 ? -26.656 -1.53 -11.266 1 93.62 342 ALA B CA 1
ATOM 7281 C C . ALA B 1 342 ? -27.469 -2.215 -12.367 1 93.62 342 ALA B C 1
ATOM 7283 O O . ALA B 1 342 ? -27.844 -3.379 -12.234 1 93.62 342 ALA B O 1
ATOM 7284 N N . ASN B 1 343 ? -27.641 -1.554 -13.492 1 91.5 343 ASN B N 1
ATOM 7285 C CA . ASN B 1 343 ? -28.625 -2.064 -14.445 1 91.5 343 ASN B CA 1
ATOM 7286 C C . ASN B 1 343 ? -28 -2.305 -15.82 1 91.5 343 ASN B C 1
ATOM 7288 O O . ASN B 1 343 ? -28.703 -2.365 -16.828 1 91.5 343 ASN B O 1
ATOM 7292 N N . GLN B 1 344 ? -26.734 -2.502 -15.898 1 94.38 344 GLN B N 1
ATOM 7293 C CA . GLN B 1 344 ? -26.094 -2.727 -17.188 1 94.38 344 GLN B CA 1
ATOM 7294 C C . GLN B 1 344 ? -25.562 -4.152 -17.297 1 94.38 344 GLN B C 1
ATOM 7296 O O . GLN B 1 344 ? -25.062 -4.711 -16.312 1 94.38 344 GLN B O 1
ATOM 7301 N N . GLN B 1 345 ? -25.672 -4.723 -18.516 1 95.88 345 GLN B N 1
ATOM 7302 C CA . GLN B 1 345 ? -25.234 -6.094 -18.734 1 95.88 345 GLN B CA 1
ATOM 7303 C C . GLN B 1 345 ? -23.844 -6.125 -19.375 1 95.88 345 GLN B C 1
ATOM 7305 O O . GLN B 1 345 ? -23.172 -7.156 -19.359 1 95.88 345 GLN B O 1
ATOM 7310 N N . GLN B 1 346 ? -23.516 -5.035 -19.922 1 97.5 346 GLN B N 1
ATOM 7311 C CA . GLN B 1 346 ? -22.203 -4.895 -20.547 1 97.5 346 GLN B CA 1
ATOM 7312 C C . GLN B 1 346 ? -21.688 -3.465 -20.422 1 97.5 346 GLN B C 1
ATOM 7314 O O . GLN B 1 346 ? -22.453 -2.51 -20.5 1 97.5 346 GLN B O 1
ATOM 7319 N N . LEU B 1 347 ? -20.484 -3.332 -20.203 1 97.31 347 LEU B N 1
ATOM 7320 C CA . LEU B 1 347 ? -19.828 -2.025 -20.109 1 97.31 347 LEU B CA 1
ATOM 7321 C C . LEU B 1 347 ? -18.703 -1.901 -21.125 1 97.31 347 LEU B C 1
ATOM 7323 O O . LEU B 1 347 ? -17.812 -2.742 -21.172 1 97.31 347 LEU B O 1
ATOM 7327 N N . ARG B 1 348 ? -18.812 -0.974 -21.969 1 97.88 348 ARG B N 1
ATOM 7328 C CA . ARG B 1 348 ? -17.719 -0.598 -22.844 1 97.88 348 ARG B CA 1
ATOM 7329 C C . ARG B 1 348 ? -16.906 0.546 -22.266 1 97.88 348 ARG B C 1
ATOM 7331 O O . ARG B 1 348 ? -17.359 1.693 -22.234 1 97.88 348 ARG B O 1
ATOM 7338 N N . ILE B 1 349 ? -15.711 0.263 -21.812 1 98 349 ILE B N 1
ATOM 7339 C CA . ILE B 1 349 ? -14.906 1.237 -21.094 1 98 349 ILE B CA 1
ATOM 7340 C C . ILE B 1 349 ? -13.719 1.662 -21.938 1 98 349 ILE B C 1
ATOM 7342 O O . ILE B 1 349 ? -12.938 0.82 -22.391 1 98 349 ILE B O 1
ATOM 7346 N N . THR B 1 350 ? -13.562 2.877 -22.188 1 98.25 350 THR B N 1
ATOM 7347 C CA . THR B 1 350 ? -12.414 3.43 -22.891 1 98.25 350 THR B CA 1
ATOM 7348 C C . THR B 1 350 ? -11.484 4.16 -21.938 1 98.25 350 THR B C 1
ATOM 7350 O O . THR B 1 350 ? -11.938 4.992 -21.141 1 98.25 350 THR B O 1
ATOM 7353 N N . VAL B 1 351 ? -10.203 3.775 -21.984 1 98 351 VAL B N 1
ATOM 7354 C CA . VAL B 1 351 ? -9.195 4.438 -21.172 1 98 351 VAL B CA 1
ATOM 7355 C C . VAL B 1 351 ? -8.289 5.289 -22.062 1 98 351 VAL B C 1
ATOM 7357 O O . VAL B 1 351 ? -7.879 4.855 -23.141 1 98 351 VAL B O 1
ATOM 7360 N N . LYS B 1 352 ? -8.031 6.5 -21.609 1 97.12 352 LYS B N 1
ATOM 7361 C CA . LYS B 1 352 ? -7.199 7.438 -22.359 1 97.12 352 LYS B CA 1
ATOM 7362 C C . LYS B 1 352 ? -6.137 8.07 -21.453 1 97.12 352 LYS B C 1
ATOM 7364 O O . LYS B 1 352 ? -6.352 8.242 -20.266 1 97.12 352 LYS B O 1
ATOM 7369 N N . THR B 1 353 ? -4.996 8.336 -22.078 1 95.69 353 THR B N 1
ATOM 7370 C CA . THR B 1 353 ? -4.008 9.141 -21.375 1 95.69 353 THR B CA 1
ATOM 7371 C C . THR B 1 353 ? -4.406 10.609 -21.375 1 95.69 353 THR B C 1
ATOM 7373 O O . THR B 1 353 ? -5.188 11.047 -22.219 1 95.69 353 THR B O 1
ATOM 7376 N N . ARG B 1 354 ? -4.031 11.281 -20.359 1 93.81 354 ARG B N 1
ATOM 7377 C CA . ARG B 1 354 ? -4.254 12.719 -20.266 1 93.81 354 ARG B CA 1
ATOM 7378 C C . ARG B 1 354 ? -2.961 13.453 -19.922 1 93.81 354 ARG B C 1
ATOM 7380 O O . ARG B 1 354 ? -2.902 14.203 -18.953 1 93.81 354 ARG B O 1
ATOM 7387 N N . HIS B 1 355 ? -2.021 13.219 -20.719 1 88.38 355 HIS B N 1
ATOM 7388 C CA . HIS B 1 355 ? -0.748 13.891 -20.5 1 88.38 355 HIS B CA 1
ATOM 7389 C C . HIS B 1 355 ? -0.837 15.367 -20.875 1 88.38 355 HIS B C 1
ATOM 7391 O O . HIS B 1 355 ? -1.271 15.711 -21.969 1 88.38 355 HIS B O 1
ATOM 7397 N N . PRO B 1 356 ? -0.438 16.219 -20.016 1 83.69 356 PRO B N 1
ATOM 7398 C CA . PRO B 1 356 ? -0.634 17.656 -20.25 1 83.69 356 PRO B CA 1
ATOM 7399 C C . PRO B 1 356 ? 0.127 18.172 -21.469 1 83.69 356 PRO B C 1
ATOM 7401 O O . PRO B 1 356 ? -0.286 19.156 -22.078 1 83.69 356 PRO B O 1
ATOM 7404 N N . LYS B 1 357 ? 1.201 17.578 -21.875 1 77.75 357 LYS B N 1
ATOM 7405 C CA . LYS B 1 357 ? 2.045 18.078 -22.953 1 77.75 357 LYS B CA 1
ATOM 7406 C C . LYS B 1 357 ? 1.651 17.438 -24.297 1 77.75 357 LYS B C 1
ATOM 7408 O O . LYS B 1 357 ? 2.217 17.781 -25.328 1 77.75 357 LYS B O 1
ATOM 7413 N N . VAL B 1 358 ? 0.773 16.516 -24.219 1 82.56 358 VAL B N 1
ATOM 7414 C CA . VAL B 1 358 ? 0.342 15.812 -25.422 1 82.56 358 VAL B CA 1
ATOM 7415 C C . VAL B 1 358 ? -1.03 16.328 -25.859 1 82.56 358 VAL B C 1
ATOM 7417 O O . VAL B 1 358 ? -1.926 16.5 -25.031 1 82.56 358 VAL B O 1
ATOM 7420 N N . GLN B 1 359 ? -1.156 16.609 -27.109 1 82.62 359 GLN B N 1
ATOM 7421 C CA . GLN B 1 359 ? -2.428 17.109 -27.625 1 82.62 359 GLN B CA 1
ATOM 7422 C C . GLN B 1 359 ? -3.531 16.062 -27.453 1 82.62 359 GLN B C 1
ATOM 7424 O O . GLN B 1 359 ? -3.258 14.859 -27.422 1 82.62 359 GLN B O 1
ATOM 7429 N N . ALA B 1 360 ? -4.738 16.5 -27.391 1 83.94 360 ALA B N 1
ATOM 7430 C CA . ALA B 1 360 ? -5.891 15.648 -27.109 1 83.94 360 ALA B CA 1
ATOM 7431 C C . ALA B 1 360 ? -6.008 14.531 -28.141 1 83.94 360 ALA B C 1
ATOM 7433 O O . ALA B 1 360 ? -6.332 13.398 -27.812 1 83.94 360 ALA B O 1
ATOM 7434 N N . ASN B 1 361 ? -5.723 14.883 -29.375 1 83.06 361 ASN B N 1
ATOM 7435 C CA . ASN B 1 361 ? -5.898 13.906 -30.453 1 83.06 361 ASN B CA 1
ATOM 7436 C C . ASN B 1 361 ? -4.73 12.922 -30.516 1 83.06 361 ASN B C 1
ATOM 7438 O O . ASN B 1 361 ? -4.824 11.883 -31.156 1 83.06 361 ASN B O 1
ATOM 7442 N N . ALA B 1 362 ? -3.668 13.234 -29.75 1 84.25 362 ALA B N 1
ATOM 7443 C CA . ALA B 1 362 ? -2.482 12.383 -29.781 1 84.25 362 ALA B CA 1
ATOM 7444 C C . ALA B 1 362 ? -2.404 11.516 -28.516 1 84.25 362 ALA B C 1
ATOM 7446 O O . ALA B 1 362 ? -1.498 10.695 -28.391 1 84.25 362 ALA B O 1
ATOM 7447 N N . GLN B 1 363 ? -3.404 11.703 -27.703 1 91.44 363 GLN B N 1
ATOM 7448 C CA . GLN B 1 363 ? -3.436 10.867 -26.5 1 91.44 363 GLN B CA 1
ATOM 7449 C C . GLN B 1 363 ? -3.727 9.414 -26.859 1 91.44 363 GLN B C 1
ATOM 7451 O O . GLN B 1 363 ? -4.488 9.133 -27.781 1 91.44 363 GLN B O 1
ATOM 7456 N N . ALA B 1 364 ? -3.045 8.508 -26.234 1 93.38 364 ALA B N 1
ATOM 7457 C CA . ALA B 1 364 ? -3.309 7.082 -26.438 1 93.38 364 ALA B CA 1
ATOM 7458 C C . ALA B 1 364 ? -4.68 6.691 -25.891 1 93.38 364 ALA B C 1
ATOM 7460 O O . ALA B 1 364 ? -5.168 7.297 -24.938 1 93.38 364 ALA B O 1
ATOM 7461 N N . SER B 1 365 ? -5.301 5.746 -26.547 1 95.38 365 SER B N 1
ATOM 7462 C CA . SER B 1 365 ? -6.609 5.258 -26.109 1 95.38 365 SER B CA 1
ATOM 7463 C C . SER B 1 365 ? -6.773 3.775 -26.422 1 95.38 365 SER B C 1
ATOM 7465 O O . SER B 1 365 ? -6.172 3.262 -27.375 1 95.38 365 SER B O 1
ATOM 7467 N N . ASN B 1 366 ? -7.395 3.074 -25.594 1 96.94 366 ASN B N 1
ATOM 7468 C CA . ASN B 1 366 ? -7.773 1.68 -25.781 1 96.94 366 ASN B CA 1
ATOM 7469 C C . ASN B 1 366 ? -9.109 1.36 -25.109 1 96.94 366 ASN B C 1
ATOM 7471 O O . ASN B 1 366 ? -9.516 2.055 -24.188 1 96.94 366 ASN B O 1
ATOM 7475 N N . THR B 1 367 ? -9.82 0.417 -25.656 1 97.94 367 THR B N 1
ATOM 7476 C CA . THR B 1 367 ? -11.156 0.096 -25.172 1 97.94 367 THR B CA 1
ATOM 7477 C C . THR B 1 367 ? -11.25 -1.375 -24.781 1 97.94 367 THR B C 1
ATOM 7479 O O . THR B 1 367 ? -10.664 -2.238 -25.438 1 97.94 367 THR B O 1
ATOM 7482 N N . ILE B 1 368 ? -11.953 -1.642 -23.719 1 96.81 368 ILE B N 1
ATOM 7483 C CA . ILE B 1 368 ? -12.188 -3.008 -23.266 1 96.81 368 ILE B CA 1
ATOM 7484 C C . ILE B 1 368 ? -13.68 -3.215 -23.016 1 96.81 368 ILE B C 1
ATOM 7486 O O . ILE B 1 368 ? -14.391 -2.271 -22.656 1 96.81 368 ILE B O 1
ATOM 7490 N N . LEU B 1 369 ? -14.109 -4.414 -23.219 1 96.94 369 LEU B N 1
ATOM 7491 C CA . LEU B 1 369 ? -15.492 -4.801 -22.938 1 96.94 369 LEU B CA 1
ATOM 7492 C C . LEU B 1 369 ? -15.57 -5.699 -21.703 1 96.94 369 LEU B C 1
ATOM 7494 O O . LEU B 1 369 ? -14.828 -6.68 -21.594 1 96.94 369 LEU B O 1
ATOM 7498 N N . ALA B 1 370 ? -16.391 -5.355 -20.734 1 96.5 370 ALA B N 1
ATOM 7499 C CA . ALA B 1 370 ? -16.641 -6.164 -19.547 1 96.5 370 ALA B CA 1
ATOM 7500 C C . ALA B 1 370 ? -18.109 -6.598 -19.484 1 96.5 370 ALA B C 1
ATOM 7502 O O . ALA B 1 370 ? -19.016 -5.801 -19.734 1 96.5 370 ALA B O 1
ATOM 7503 N N . ASN B 1 371 ? -18.344 -7.879 -19.141 1 97.62 371 ASN B N 1
ATOM 7504 C CA . ASN B 1 371 ? -19.703 -8.406 -19.031 1 97.62 371 ASN B CA 1
ATOM 7505 C C . ASN B 1 371 ? -20.156 -8.516 -17.578 1 97.62 371 ASN B C 1
ATOM 7507 O O . ASN B 1 371 ? -19.328 -8.633 -16.672 1 97.62 371 ASN B O 1
ATOM 7511 N N . ALA B 1 372 ? -21.469 -8.445 -17.406 1 97.62 372 ALA B N 1
ATOM 7512 C CA . ALA B 1 372 ? -22.016 -8.516 -16.047 1 97.62 372 ALA B CA 1
ATOM 7513 C C . ALA B 1 372 ? -21.938 -9.93 -15.492 1 97.62 372 ALA B C 1
ATOM 7515 O O . ALA B 1 372 ? -22.219 -10.898 -16.203 1 97.62 372 ALA B O 1
ATOM 7516 N N . TYR B 1 373 ? -21.469 -10.039 -14.281 1 97.5 373 TYR B N 1
ATOM 7517 C CA . TYR B 1 373 ? -21.562 -11.273 -13.508 1 97.5 373 TYR B CA 1
ATOM 7518 C C . TYR B 1 373 ? -23.016 -11.719 -13.383 1 97.5 373 TYR B C 1
ATOM 7520 O O . TYR B 1 373 ? -23.891 -10.914 -13.086 1 97.5 373 TYR B O 1
ATOM 7528 N N . GLN B 1 374 ? -23.25 -13 -13.617 1 97.06 374 GLN B N 1
ATOM 7529 C CA . GLN B 1 374 ? -24.609 -13.531 -13.531 1 97.06 374 GLN B CA 1
ATOM 7530 C C . GLN B 1 374 ? -24.812 -14.297 -12.227 1 97.06 374 GLN B C 1
ATOM 7532 O O . GLN B 1 374 ? -24.188 -15.336 -12 1 97.06 374 GLN B O 1
ATOM 7537 N N . THR B 1 375 ? -25.719 -13.82 -11.406 1 95.88 375 THR B N 1
ATOM 7538 C CA . THR B 1 375 ? -25.984 -14.484 -10.141 1 95.88 375 THR B CA 1
ATOM 7539 C C . THR B 1 375 ? -26.828 -15.75 -10.359 1 95.88 375 THR B C 1
ATOM 7541 O O . THR B 1 375 ? -27.531 -15.867 -11.367 1 95.88 375 THR B O 1
ATOM 7544 N N . GLN B 1 376 ? -26.672 -16.625 -9.43 1 94.88 376 GLN B N 1
ATOM 7545 C CA . GLN B 1 376 ? -27.438 -17.875 -9.516 1 94.88 376 GLN B CA 1
ATOM 7546 C C . GLN B 1 376 ? -28.938 -17.609 -9.469 1 94.88 376 GLN B C 1
ATOM 7548 O O . GLN B 1 376 ? -29.438 -16.953 -8.547 1 94.88 376 GLN B O 1
ATOM 7553 N N . GLY B 1 377 ? -29.656 -18.016 -10.539 1 92.19 377 GLY B N 1
ATOM 7554 C CA . GLY B 1 377 ? -31.094 -17.812 -10.594 1 92.19 377 GLY B CA 1
ATOM 7555 C C . GLY B 1 377 ? -31.5 -16.344 -10.617 1 92.19 377 GLY B C 1
ATOM 7556 O O . GLY B 1 377 ? -32.562 -15.984 -10.141 1 92.19 377 GLY B O 1
ATOM 7557 N N . GLN B 1 378 ? -30.609 -15.516 -10.906 1 92.75 378 GLN B N 1
ATOM 7558 C CA . GLN B 1 378 ? -30.844 -14.078 -10.953 1 92.75 378 GLN B CA 1
ATOM 7559 C C . GLN B 1 378 ? -31.234 -13.539 -9.578 1 92.75 378 GLN B C 1
ATOM 7561 O O . GLN B 1 378 ? -32.125 -12.703 -9.461 1 92.75 378 GLN B O 1
ATOM 7566 N N . SER B 1 379 ? -30.625 -14.031 -8.539 1 93.44 379 SER B N 1
ATOM 7567 C CA . SER B 1 379 ? -30.953 -13.688 -7.156 1 93.44 379 SER B CA 1
ATOM 7568 C C . SER B 1 379 ? -30.578 -12.242 -6.844 1 93.44 379 SER B C 1
ATOM 7570 O O . SER B 1 379 ? -31.172 -11.617 -5.965 1 93.44 379 SER B O 1
ATOM 7572 N N . GLY B 1 380 ? -29.578 -11.68 -7.5 1 93.12 380 GLY B N 1
ATOM 7573 C CA . GLY B 1 380 ? -29.109 -10.328 -7.23 1 93.12 380 GLY B CA 1
ATOM 7574 C C . GLY B 1 380 ? -28.188 -10.242 -6.039 1 93.12 380 GLY B C 1
ATOM 7575 O O . GLY B 1 380 ? -27.891 -9.156 -5.543 1 93.12 380 GLY B O 1
ATOM 7576 N N . ASN B 1 381 ? -27.688 -11.461 -5.562 1 95.12 381 ASN B N 1
ATOM 7577 C CA . ASN B 1 381 ? -26.719 -11.508 -4.473 1 95.12 381 ASN B CA 1
ATOM 7578 C C . ASN B 1 381 ? -25.281 -11.508 -4.992 1 95.12 381 ASN B C 1
ATOM 7580 O O . ASN B 1 381 ? -24.922 -12.344 -5.816 1 95.12 381 ASN B O 1
ATOM 7584 N N . TYR B 1 382 ? -24.5 -10.492 -4.523 1 96.31 382 TYR B N 1
ATOM 7585 C CA . TYR B 1 382 ? -23.125 -10.359 -4.988 1 96.31 382 TYR B CA 1
ATOM 7586 C C . TYR B 1 382 ? -22.141 -10.328 -3.812 1 96.31 382 TYR B C 1
ATOM 7588 O O . TYR B 1 382 ? -22.5 -9.891 -2.717 1 96.31 382 TYR B O 1
ATOM 7596 N N . LEU B 1 383 ? -21 -10.844 -3.99 1 97.06 383 LEU B N 1
ATOM 7597 C CA . LEU B 1 383 ? -19.844 -10.68 -3.107 1 97.06 383 LEU B CA 1
ATOM 7598 C C . LEU B 1 383 ? -18.703 -9.961 -3.822 1 97.06 383 LEU B C 1
ATOM 7600 O O . LEU B 1 383 ? -18.359 -10.32 -4.949 1 97.06 383 LEU B O 1
ATOM 7604 N N . HIS B 1 384 ? -18.234 -8.891 -3.242 1 95.94 384 HIS B N 1
ATOM 7605 C CA . HIS B 1 384 ? -17.094 -8.164 -3.787 1 95.94 384 HIS B CA 1
ATOM 7606 C C . HIS B 1 384 ? -15.945 -8.109 -2.787 1 95.94 384 HIS B C 1
ATOM 7608 O O . HIS B 1 384 ? -16.078 -7.539 -1.701 1 95.94 384 HIS B O 1
ATOM 7614 N N . LEU B 1 385 ? -14.859 -8.758 -3.16 1 94.88 385 LEU B N 1
ATOM 7615 C CA . LEU B 1 385 ? -13.641 -8.664 -2.365 1 94.88 385 LEU B CA 1
ATOM 7616 C C . LEU B 1 385 ? -12.836 -7.422 -2.748 1 94.88 385 LEU B C 1
ATOM 7618 O O . LEU B 1 385 ? -12.312 -7.336 -3.857 1 94.88 385 LEU B O 1
ATOM 7622 N N . ALA B 1 386 ? -12.781 -6.484 -1.853 1 90.75 386 ALA B N 1
ATOM 7623 C CA . ALA B 1 386 ? -11.992 -5.285 -2.105 1 90.75 386 ALA B CA 1
ATOM 7624 C C . ALA B 1 386 ? -10.594 -5.406 -1.503 1 90.75 386 ALA B C 1
ATOM 7626 O O . ALA B 1 386 ? -10.445 -5.508 -0.283 1 90.75 386 ALA B O 1
ATOM 7627 N N . VAL B 1 387 ? -9.578 -5.508 -2.361 1 85.25 387 VAL B N 1
ATOM 7628 C CA . VAL B 1 387 ? -8.18 -5.594 -1.963 1 85.25 387 VAL B CA 1
ATOM 7629 C C . VAL B 1 387 ? -7.418 -4.375 -2.479 1 85.25 387 VAL B C 1
ATOM 7631 O O . VAL B 1 387 ? -7.391 -4.113 -3.684 1 85.25 387 VAL B O 1
ATOM 7634 N N . THR B 1 388 ? -7.066 -3.443 -1.602 1 68.31 388 THR B N 1
ATOM 7635 C CA . THR B 1 388 ? -6.422 -2.236 -2.109 1 68.31 388 THR B CA 1
ATOM 7636 C C . THR B 1 388 ? -4.926 -2.26 -1.812 1 68.31 388 THR B C 1
ATOM 7638 O O . THR B 1 388 ? -4.512 -2.104 -0.662 1 68.31 388 THR B O 1
ATOM 7641 N N . ALA B 1 389 ? -4.258 -3.285 -2.334 1 64.94 389 ALA B N 1
ATOM 7642 C CA . ALA B 1 389 ? -2.828 -3.287 -2.035 1 64.94 389 ALA B CA 1
ATOM 7643 C C . ALA B 1 389 ? -2.01 -2.916 -3.268 1 64.94 389 ALA B C 1
ATOM 7645 O O . ALA B 1 389 ? -2.393 -3.238 -4.395 1 64.94 389 ALA B O 1
ATOM 7646 N N . ARG B 1 390 ? -1.125 -1.913 -2.924 1 65.81 390 ARG B N 1
ATOM 7647 C CA . ARG B 1 390 ? -0.099 -1.715 -3.943 1 65.81 390 ARG B CA 1
ATOM 7648 C C . ARG B 1 390 ? 1.257 -2.221 -3.461 1 65.81 390 ARG B C 1
ATOM 7650 O O . ARG B 1 390 ? 1.582 -2.107 -2.277 1 65.81 390 ARG B O 1
ATOM 7657 N N . GLU B 1 391 ? 1.974 -2.914 -4.305 1 75.75 391 GLU B N 1
ATOM 7658 C CA . GLU B 1 391 ? 3.35 -3.342 -4.07 1 75.75 391 GLU B CA 1
ATOM 7659 C C . GLU B 1 391 ? 3.469 -4.137 -2.773 1 75.75 391 GLU B C 1
ATOM 7661 O O . GLU B 1 391 ? 4.285 -3.807 -1.911 1 75.75 391 GLU B O 1
ATOM 7666 N N . LEU B 1 392 ? 2.697 -5.141 -2.609 1 86.5 392 LEU B N 1
ATOM 7667 C CA . LEU B 1 392 ? 2.684 -6.004 -1.432 1 86.5 392 LEU B CA 1
ATOM 7668 C C . LEU B 1 392 ? 4.016 -6.73 -1.276 1 86.5 392 LEU B C 1
ATOM 7670 O O . LEU B 1 392 ? 4.574 -7.223 -2.258 1 86.5 392 LEU B O 1
ATOM 7674 N N . ARG B 1 393 ? 4.609 -6.68 -0.03 1 88.38 393 ARG B N 1
ATOM 7675 C CA . ARG B 1 393 ? 5.84 -7.395 0.297 1 88.38 393 ARG B CA 1
ATOM 7676 C C . ARG B 1 393 ? 5.605 -8.406 1.413 1 88.38 393 ARG B C 1
ATOM 7678 O O . ARG B 1 393 ? 4.668 -8.266 2.201 1 88.38 393 ARG B O 1
ATOM 7685 N N . ALA B 1 394 ? 6.504 -9.391 1.32 1 88.5 394 ALA B N 1
ATOM 7686 C CA . ALA B 1 394 ? 6.469 -10.305 2.461 1 88.5 394 ALA B CA 1
ATOM 7687 C C . ALA B 1 394 ? 6.629 -9.547 3.775 1 88.5 394 ALA B C 1
ATOM 7689 O O . ALA B 1 394 ? 7.449 -8.633 3.875 1 88.5 394 ALA B O 1
ATOM 7690 N N . GLY B 1 395 ? 5.785 -9.852 4.734 1 87.75 395 GLY B N 1
ATOM 7691 C CA . GLY B 1 395 ? 5.801 -9.156 6.008 1 87.75 395 GLY B CA 1
ATOM 7692 C C . GLY B 1 395 ? 4.664 -8.164 6.156 1 87.75 395 GLY B C 1
ATOM 7693 O O . GLY B 1 395 ? 4.352 -7.73 7.27 1 87.75 395 GLY B O 1
ATOM 7694 N N . ASP B 1 396 ? 4.07 -7.812 5.074 1 89.44 396 ASP B N 1
ATOM 7695 C CA . ASP B 1 396 ? 2.941 -6.887 5.109 1 89.44 396 ASP B CA 1
ATOM 7696 C C . ASP B 1 396 ? 1.68 -7.582 5.613 1 89.44 396 ASP B C 1
ATOM 7698 O O . ASP B 1 396 ? 1.623 -8.812 5.676 1 89.44 396 ASP B O 1
ATOM 7702 N N . ASN B 1 397 ? 0.734 -6.758 6.043 1 91.5 397 ASN B N 1
ATOM 7703 C CA . ASN B 1 397 ? -0.619 -7.207 6.355 1 91.5 397 ASN B CA 1
ATOM 7704 C C . ASN B 1 397 ? -1.627 -6.707 5.324 1 91.5 397 ASN B C 1
ATOM 7706 O O . ASN B 1 397 ? -1.759 -5.5 5.113 1 91.5 397 ASN B O 1
ATOM 7710 N N . LEU B 1 398 ? -2.322 -7.605 4.691 1 92 398 LEU B N 1
ATOM 7711 C CA . LEU B 1 398 ? -3.248 -7.219 3.631 1 92 398 LEU B CA 1
ATOM 7712 C C . LEU B 1 398 ? -4.688 -7.246 4.129 1 92 398 LEU B C 1
ATOM 7714 O O . LEU B 1 398 ? -5.227 -8.32 4.426 1 92 398 LEU B O 1
ATOM 7718 N N . PRO B 1 399 ? -5.309 -6.113 4.234 1 92.44 399 PRO B N 1
ATOM 7719 C CA . PRO B 1 399 ? -6.738 -6.117 4.547 1 92.44 399 PRO B CA 1
ATOM 7720 C C . PRO B 1 399 ? -7.602 -6.52 3.354 1 92.44 399 PRO B C 1
ATOM 7722 O O . PRO B 1 399 ? -7.391 -6.031 2.24 1 92.44 399 PRO B O 1
ATOM 7725 N N . ILE B 1 400 ? -8.547 -7.344 3.562 1 93.94 400 ILE B N 1
ATOM 7726 C CA . ILE B 1 400 ? -9.508 -7.781 2.557 1 93.94 400 ILE B CA 1
ATOM 7727 C C . ILE B 1 400 ? -10.93 -7.492 3.039 1 93.94 400 ILE B C 1
ATOM 7729 O O . ILE B 1 400 ? -11.359 -8.031 4.059 1 93.94 400 ILE B O 1
ATOM 7733 N N . ASN B 1 401 ? -11.656 -6.664 2.311 1 94.88 401 ASN B N 1
ATOM 7734 C CA . ASN B 1 401 ? -13.031 -6.316 2.672 1 94.88 401 ASN B CA 1
ATOM 7735 C C . ASN B 1 401 ? -14.039 -7.211 1.96 1 94.88 401 ASN B C 1
ATOM 7737 O O . ASN B 1 401 ? -13.984 -7.375 0.74 1 94.88 401 ASN B O 1
ATOM 7741 N N . PHE B 1 402 ? -14.914 -7.773 2.746 1 96.69 402 PHE B N 1
ATOM 7742 C CA . PHE B 1 402 ? -15.992 -8.594 2.205 1 96.69 402 PHE B CA 1
ATOM 7743 C C . PHE B 1 402 ? -17.281 -7.781 2.082 1 96.69 402 PHE B C 1
ATOM 7745 O O . PHE B 1 402 ? -18.016 -7.617 3.057 1 96.69 402 PHE B O 1
ATOM 7752 N N . ASN B 1 403 ? -17.562 -7.324 0.862 1 95 403 ASN B N 1
ATOM 7753 C CA . ASN B 1 403 ? -18.75 -6.516 0.62 1 95 403 ASN B CA 1
ATOM 7754 C C . ASN B 1 403 ? -19.859 -7.34 -0.011 1 95 403 ASN B C 1
ATOM 7756 O O . ASN B 1 403 ? -19.656 -8 -1.028 1 95 403 ASN B O 1
ATOM 7760 N N . VAL B 1 404 ? -21.016 -7.289 0.634 1 95.25 404 VAL B N 1
ATOM 7761 C CA . VAL B 1 404 ? -22.172 -8.031 0.128 1 95.25 404 VAL B CA 1
ATOM 7762 C C . VAL B 1 404 ? -23.219 -7.055 -0.387 1 95.25 404 VAL B C 1
ATOM 7764 O O . VAL B 1 404 ? -23.484 -6.023 0.237 1 95.25 404 VAL B O 1
ATOM 7767 N N . LYS B 1 405 ? -23.688 -7.301 -1.543 1 93.62 405 LYS B N 1
ATOM 7768 C CA . LYS B 1 405 ? -24.844 -6.582 -2.072 1 93.62 405 LYS B CA 1
ATOM 7769 C C . LYS B 1 405 ? -26.016 -7.523 -2.275 1 93.62 405 LYS B C 1
ATOM 7771 O O . LYS B 1 405 ? -25.875 -8.594 -2.871 1 93.62 405 LYS B O 1
ATOM 7776 N N . THR B 1 406 ? -27.109 -7.18 -1.736 1 91.12 406 THR B N 1
ATOM 7777 C CA . THR B 1 406 ? -28.328 -7.973 -1.881 1 91.12 406 THR B CA 1
ATOM 7778 C C . THR B 1 406 ? -29.562 -7.07 -1.96 1 91.12 406 THR B C 1
ATOM 7780 O O . THR B 1 406 ? -29.547 -5.949 -1.452 1 91.12 406 THR B O 1
ATOM 7783 N N . ASN B 1 407 ? -30.516 -7.566 -2.623 1 82 407 ASN B N 1
ATOM 7784 C CA . ASN B 1 407 ? -31.781 -6.848 -2.682 1 82 407 ASN B CA 1
ATOM 7785 C C . ASN B 1 407 ? -32.781 -7.379 -1.65 1 82 407 ASN B C 1
ATOM 7787 O O . ASN B 1 407 ? -33.938 -6.938 -1.601 1 82 407 ASN B O 1
ATOM 7791 N N . ARG B 1 408 ? -32.375 -8.398 -0.867 1 82.56 408 ARG B N 1
ATOM 7792 C CA . ARG B 1 408 ? -33.219 -8.992 0.162 1 82.56 408 ARG B CA 1
ATOM 7793 C C . ARG B 1 408 ? -32.625 -8.758 1.553 1 82.56 408 ARG B C 1
ATOM 7795 O O . ARG B 1 408 ? -31.578 -9.297 1.884 1 82.56 408 ARG B O 1
ATOM 7802 N N . PRO B 1 409 ? -33.312 -7.969 2.426 1 74.62 409 PRO B N 1
ATOM 7803 C CA . PRO B 1 409 ? -32.75 -7.617 3.732 1 74.62 409 PRO B CA 1
ATOM 7804 C C . PRO B 1 409 ? -32.438 -8.844 4.594 1 74.62 409 PRO B C 1
ATOM 7806 O O . PRO B 1 409 ? -31.5 -8.828 5.391 1 74.62 409 PRO B O 1
ATOM 7809 N N . ASN B 1 410 ? -33.156 -9.922 4.422 1 82.12 410 ASN B N 1
ATOM 7810 C CA . ASN B 1 410 ? -33 -11.086 5.285 1 82.12 410 ASN B CA 1
ATOM 7811 C C . ASN B 1 410 ? -31.75 -11.891 4.945 1 82.12 410 ASN B C 1
ATOM 7813 O O . ASN B 1 410 ? -31.297 -12.695 5.754 1 82.12 410 ASN B O 1
ATOM 7817 N N . VAL B 1 411 ? -31.25 -11.672 3.818 1 86.56 411 VAL B N 1
ATOM 7818 C CA . VAL B 1 411 ? -30.094 -12.445 3.361 1 86.56 411 VAL B CA 1
ATOM 7819 C C . VAL B 1 411 ? -28.859 -12.07 4.184 1 86.56 411 VAL B C 1
ATOM 7821 O O . VAL B 1 411 ? -28.078 -12.938 4.559 1 86.56 411 VAL B O 1
ATOM 7824 N N . MET B 1 412 ? -28.75 -10.789 4.551 1 87.69 412 MET B N 1
ATOM 7825 C CA . MET B 1 412 ? -27.578 -10.312 5.277 1 87.69 412 MET B CA 1
ATOM 7826 C C . MET B 1 412 ? -27.453 -11.008 6.625 1 87.69 412 MET B C 1
ATOM 7828 O O . MET B 1 412 ? -26.344 -11.375 7.039 1 87.69 412 MET B O 1
ATOM 7832 N N . ASP B 1 413 ? -28.5 -11.234 7.195 1 87.5 413 ASP B N 1
ATOM 7833 C CA . ASP B 1 413 ? -28.484 -11.828 8.531 1 87.5 413 ASP B CA 1
ATOM 7834 C C . ASP B 1 413 ? -28.266 -13.336 8.461 1 87.5 413 ASP B C 1
ATOM 7836 O O . ASP B 1 413 ? -27.922 -13.969 9.461 1 87.5 413 ASP B O 1
ATOM 7840 N N . GLN B 1 414 ? -28.438 -13.898 7.285 1 90.62 414 GLN B N 1
ATOM 7841 C CA . GLN B 1 414 ? -28.281 -15.336 7.105 1 90.62 414 GLN B CA 1
ATOM 7842 C C . GLN B 1 414 ? -26.797 -15.695 6.922 1 90.62 414 GLN B C 1
ATOM 7844 O O . GLN B 1 414 ? -26.406 -16.844 7.105 1 90.62 414 GLN B O 1
ATOM 7849 N N . ILE B 1 415 ? -26.062 -14.711 6.562 1 93.62 415 ILE B N 1
ATOM 7850 C CA . ILE B 1 415 ? -24.641 -14.961 6.34 1 93.62 415 ILE B CA 1
ATOM 7851 C C . ILE B 1 415 ? -23.906 -15.008 7.68 1 93.62 415 ILE B C 1
ATOM 7853 O O . ILE B 1 415 ? -23.828 -13.992 8.375 1 93.62 415 ILE B O 1
ATOM 7857 N N . ARG B 1 416 ? -23.359 -16.109 7.98 1 92.62 416 ARG B N 1
ATOM 7858 C CA . ARG B 1 416 ? -22.703 -16.25 9.281 1 92.62 416 ARG B CA 1
ATOM 7859 C C . ARG B 1 416 ? -21.188 -16.281 9.133 1 92.62 416 ARG B C 1
ATOM 7861 O O . ARG B 1 416 ? -20.453 -16.047 10.102 1 92.62 416 ARG B O 1
ATOM 7868 N N . TYR B 1 417 ? -20.766 -16.656 7.996 1 95.19 417 TYR B N 1
ATOM 7869 C CA . TYR B 1 417 ? -19.344 -16.656 7.707 1 95.19 417 TYR B CA 1
ATOM 7870 C C . TYR B 1 417 ? -19.078 -16.656 6.207 1 95.19 417 TYR B C 1
ATOM 7872 O O . TYR B 1 417 ? -19.984 -16.953 5.414 1 95.19 417 TYR B O 1
ATOM 7880 N N . PHE B 1 418 ? -17.969 -16.25 5.852 1 97.12 418 PHE B N 1
ATOM 7881 C CA . PHE B 1 418 ? -17.406 -16.438 4.516 1 97.12 418 PHE B CA 1
ATOM 7882 C C . PHE B 1 418 ? -16.312 -17.484 4.527 1 97.12 418 PHE B C 1
ATOM 7884 O O . PHE B 1 418 ? -15.43 -17.453 5.391 1 97.12 418 PHE B O 1
ATOM 7891 N N . THR B 1 419 ? -16.359 -18.422 3.668 1 97.44 419 THR B N 1
ATOM 7892 C CA . THR B 1 419 ? -15.227 -19.328 3.473 1 97.44 419 THR B CA 1
ATOM 7893 C C . THR B 1 419 ? -14.234 -18.75 2.463 1 97.44 419 THR B C 1
ATOM 7895 O O . THR B 1 419 ? -14.641 -18.156 1.465 1 97.44 419 THR B O 1
ATOM 7898 N N . TYR B 1 420 ? -12.984 -18.859 2.727 1 98 420 TYR B N 1
ATOM 7899 C CA . TYR B 1 420 ? -12.008 -18.375 1.769 1 98 420 TYR B CA 1
ATOM 7900 C C . TYR B 1 420 ? -10.945 -19.422 1.476 1 98 420 TYR B C 1
ATOM 7902 O O . TYR B 1 420 ? -10.656 -20.266 2.322 1 98 420 TYR B O 1
ATOM 7910 N N . ILE B 1 421 ? -10.438 -19.391 0.304 1 98.19 421 ILE B N 1
ATOM 7911 C CA . ILE B 1 421 ? -9.359 -20.25 -0.184 1 98.19 421 ILE B CA 1
ATOM 7912 C C . ILE B 1 421 ? -8.242 -19.375 -0.762 1 98.19 421 ILE B C 1
ATOM 7914 O O . ILE B 1 421 ? -8.484 -18.562 -1.647 1 98.19 421 ILE B O 1
ATOM 7918 N N . ILE B 1 422 ? -7.113 -19.531 -0.245 1 97.38 422 ILE B N 1
ATOM 7919 C CA . ILE B 1 422 ? -5.934 -18.875 -0.794 1 97.38 422 ILE B CA 1
ATOM 7920 C C . ILE B 1 422 ? -5.137 -19.859 -1.647 1 97.38 422 ILE B C 1
ATOM 7922 O O . ILE B 1 422 ? -4.727 -20.906 -1.165 1 97.38 422 ILE B O 1
ATOM 7926 N N . MET B 1 423 ? -4.934 -19.453 -2.848 1 95.62 423 MET B N 1
ATOM 7927 C CA . MET B 1 423 ? -4.191 -20.297 -3.781 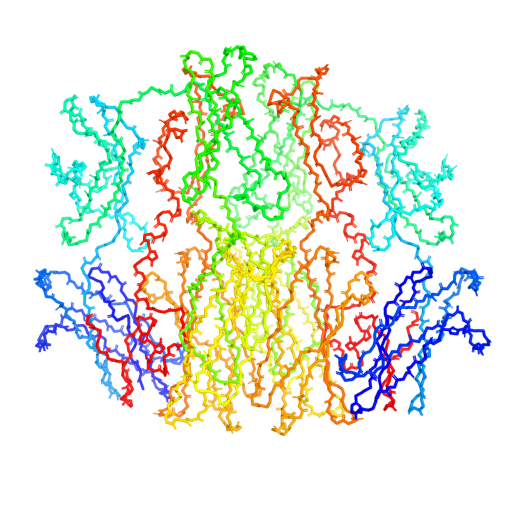1 95.62 423 MET B CA 1
ATOM 7928 C C . MET B 1 423 ? -2.902 -19.609 -4.223 1 95.62 423 MET B C 1
ATOM 7930 O O . MET B 1 423 ? -2.879 -18.391 -4.438 1 95.62 423 MET B O 1
ATOM 7934 N N . THR B 1 424 ? -1.926 -20.312 -4.27 1 92.62 424 THR B N 1
ATOM 7935 C CA . THR B 1 424 ? -0.663 -19.828 -4.816 1 92.62 424 THR B CA 1
ATOM 7936 C C . THR B 1 424 ? 0.076 -20.938 -5.547 1 92.62 424 THR B C 1
ATOM 7938 O O . THR B 1 424 ? -0.011 -22.109 -5.16 1 92.62 424 THR B O 1
ATOM 7941 N N . LYS B 1 425 ? 0.682 -20.625 -6.676 1 88.88 425 LYS B N 1
ATOM 7942 C CA . LYS B 1 425 ? 1.457 -21.578 -7.473 1 88.88 425 LYS B CA 1
ATOM 7943 C C . LYS B 1 425 ? 0.617 -22.781 -7.852 1 88.88 425 LYS B C 1
ATOM 7945 O O . LYS B 1 425 ? 1.102 -23.922 -7.812 1 88.88 425 LYS B O 1
ATOM 7950 N N . GLY B 1 426 ? -0.67 -22.562 -7.957 1 88.12 426 GLY B N 1
ATOM 7951 C CA . GLY B 1 426 ? -1.582 -23.578 -8.477 1 88.12 426 GLY B CA 1
ATOM 7952 C C . GLY B 1 426 ? -2.102 -24.516 -7.402 1 88.12 426 GLY B C 1
ATOM 7953 O O . GLY B 1 426 ? -2.727 -25.531 -7.715 1 88.12 426 GLY B O 1
ATOM 7954 N N . LYS B 1 427 ? -1.851 -24.188 -6.176 1 92.38 427 LYS B N 1
ATOM 7955 C CA . LYS B 1 427 ? -2.24 -25.062 -5.074 1 92.38 427 LYS B CA 1
ATOM 7956 C C . LYS B 1 427 ? -3.051 -24.297 -4.027 1 92.38 427 LYS B C 1
ATOM 7958 O O . LYS B 1 427 ? -2.91 -23.078 -3.893 1 92.38 427 LYS B O 1
ATOM 7963 N N . ILE B 1 428 ? -3.852 -25.094 -3.33 1 96.19 428 ILE B N 1
ATOM 7964 C CA . ILE B 1 428 ? -4.496 -24.516 -2.15 1 96.19 428 ILE B CA 1
ATOM 7965 C C . ILE B 1 428 ? -3.473 -24.359 -1.028 1 96.19 428 ILE B C 1
ATOM 7967 O O . ILE B 1 428 ? -2.863 -25.344 -0.593 1 96.19 428 ILE B O 1
ATOM 7971 N N . PHE B 1 429 ? -3.26 -23.172 -0.658 1 95.31 429 PHE B N 1
ATOM 7972 C CA . PHE B 1 429 ? -2.25 -22.859 0.348 1 95.31 429 PHE B CA 1
ATOM 7973 C C . PHE B 1 429 ? -2.873 -22.797 1.736 1 95.31 429 PHE B C 1
ATOM 7975 O O . PHE B 1 429 ? -2.338 -23.359 2.691 1 95.31 429 PHE B O 1
ATOM 7982 N N . LYS B 1 430 ? -3.949 -22.094 1.778 1 96.38 430 LYS B N 1
ATOM 7983 C CA . LYS B 1 430 ? -4.617 -21.875 3.057 1 96.38 430 LYS B CA 1
ATOM 7984 C C . LYS B 1 430 ? -6.125 -21.719 2.873 1 96.38 430 LYS B C 1
ATOM 7986 O O . LYS B 1 430 ? -6.578 -21.172 1.861 1 96.38 430 LYS B O 1
ATOM 7991 N N . THR B 1 431 ? -6.867 -22.297 3.816 1 97.38 431 THR B N 1
ATOM 7992 C CA . THR B 1 431 ? -8.312 -22.109 3.842 1 97.38 431 THR B CA 1
ATOM 7993 C C . THR B 1 431 ? -8.781 -21.641 5.219 1 97.38 431 THR B C 1
ATOM 7995 O O . THR B 1 431 ? -8.055 -21.797 6.207 1 97.38 431 THR B O 1
ATOM 7998 N N . GLY B 1 432 ? -9.875 -20.953 5.242 1 95.31 432 GLY B N 1
ATOM 7999 C CA . GLY B 1 432 ? -10.414 -20.5 6.512 1 95.31 432 GLY B CA 1
ATOM 8000 C C . GLY B 1 432 ? -11.805 -19.891 6.383 1 95.31 432 GLY B C 1
ATOM 8001 O O . GLY B 1 432 ? -12.406 -19.922 5.312 1 95.31 432 GLY B O 1
ATOM 8002 N N . ARG B 1 433 ? -12.305 -19.516 7.543 1 95.12 433 ARG B N 1
ATOM 8003 C CA . ARG B 1 433 ? -13.609 -18.859 7.586 1 95.12 433 ARG B CA 1
ATOM 8004 C C . ARG B 1 433 ? -13.5 -17.484 8.234 1 95.12 433 ARG B C 1
ATOM 8006 O O . ARG B 1 433 ? -12.789 -17.312 9.234 1 95.12 433 ARG B O 1
ATOM 8013 N N . GLN B 1 434 ? -14.016 -16.516 7.594 1 95.56 434 GLN B N 1
ATOM 8014 C CA . GLN B 1 434 ? -14.211 -15.203 8.18 1 95.56 434 GLN B CA 1
ATOM 8015 C C . GLN B 1 434 ? -15.625 -15.047 8.727 1 95.56 434 GLN B C 1
ATOM 8017 O O . GLN B 1 434 ? -16.578 -14.922 7.961 1 95.56 434 GLN B O 1
ATOM 8022 N N . LEU B 1 435 ? -15.711 -14.992 10.039 1 94.81 435 LEU B N 1
ATOM 8023 C CA . LEU B 1 435 ? -17.016 -14.938 10.688 1 94.81 435 LEU B CA 1
ATOM 8024 C C . LEU B 1 435 ? -17.672 -13.578 10.461 1 94.81 435 LEU B C 1
ATOM 8026 O O . LEU B 1 435 ? -16.984 -12.562 10.312 1 94.81 435 LEU B O 1
ATOM 8030 N N . LYS B 1 436 ? -18.906 -13.555 10.367 1 95.38 436 LYS B N 1
ATOM 8031 C CA . LYS B 1 436 ? -19.75 -12.367 10.281 1 95.38 436 LYS B CA 1
ATOM 8032 C C . LYS B 1 436 ? -20.906 -12.445 11.266 1 95.38 436 LYS B C 1
ATOM 8034 O O . LYS B 1 436 ? -21.719 -13.375 11.219 1 95.38 436 LYS B O 1
ATOM 8039 N N . ALA B 1 437 ? -20.969 -11.5 12.148 1 93.12 437 ALA B N 1
ATOM 8040 C CA . ALA B 1 437 ? -22.031 -11.477 13.141 1 93.12 437 ALA B CA 1
ATOM 8041 C C . ALA B 1 437 ? -23.25 -10.719 12.617 1 93.12 437 ALA B C 1
ATOM 8043 O O . ALA B 1 437 ? -23.141 -9.961 11.648 1 93.12 437 ALA B O 1
ATOM 8044 N N . VAL B 1 438 ? -24.359 -11 13.297 1 91.56 438 VAL B N 1
ATOM 8045 C CA . VAL B 1 438 ? -25.578 -10.289 12.953 1 91.56 438 VAL B CA 1
ATOM 8046 C C . VAL B 1 438 ? -25.391 -8.789 13.156 1 91.56 438 VAL B C 1
ATOM 8048 O O . VAL B 1 438 ? -24.812 -8.359 14.164 1 91.56 438 VAL B O 1
ATOM 8051 N N . GLY B 1 439 ? -25.797 -8.086 12.203 1 89.69 439 GLY B N 1
ATOM 8052 C CA . GLY B 1 439 ? -25.688 -6.637 12.297 1 89.69 439 GLY B CA 1
ATOM 8053 C C . GLY B 1 439 ? -24.453 -6.078 11.625 1 89.69 439 GLY B C 1
ATOM 8054 O O . GLY B 1 439 ? -24.359 -4.871 11.391 1 89.69 439 GLY B O 1
ATOM 8055 N N . GLN B 1 440 ? -23.547 -6.988 11.258 1 91.5 440 GLN B N 1
ATOM 8056 C CA . GLN B 1 440 ? -22.359 -6.547 10.539 1 91.5 440 GLN B CA 1
ATOM 8057 C C . GLN B 1 440 ? -22.609 -6.531 9.031 1 91.5 440 GLN B C 1
ATOM 8059 O O . GLN B 1 440 ? -23.125 -7.5 8.469 1 91.5 440 GLN B O 1
ATOM 8064 N N . ASN B 1 441 ? -22.375 -5.422 8.453 1 86.56 441 ASN B N 1
ATOM 8065 C CA . ASN B 1 441 ? -22.609 -5.348 7.016 1 86.56 441 ASN B CA 1
ATOM 8066 C C . ASN B 1 441 ? -21.297 -5.379 6.242 1 86.56 441 ASN B C 1
ATOM 8068 O O . ASN B 1 441 ? -21.281 -5.539 5.02 1 86.56 441 ASN B O 1
ATOM 8072 N N . LEU B 1 442 ? -20.219 -5.066 6.922 1 92.69 442 LEU B N 1
ATOM 8073 C CA . LEU B 1 442 ? -18.859 -5.141 6.371 1 92.69 442 LEU B CA 1
ATOM 8074 C C . LEU B 1 442 ? -17.922 -5.84 7.344 1 92.69 442 LEU B C 1
ATOM 8076 O O . LEU B 1 442 ? -17.922 -5.535 8.539 1 92.69 442 LEU B O 1
ATOM 8080 N N . VAL B 1 443 ? -17.266 -6.805 6.82 1 95.12 443 VAL B N 1
ATOM 8081 C CA . VAL B 1 443 ? -16.219 -7.422 7.633 1 95.12 443 VAL B CA 1
ATOM 8082 C C . VAL B 1 443 ? -14.891 -7.41 6.875 1 95.12 443 VAL B C 1
ATOM 8084 O O . VAL B 1 443 ? -14.875 -7.449 5.641 1 95.12 443 VAL B O 1
ATOM 8087 N N . THR B 1 444 ? -13.828 -7.27 7.594 1 94.75 444 THR B N 1
ATOM 8088 C CA . THR B 1 444 ? -12.492 -7.195 7.02 1 94.75 444 THR B CA 1
ATOM 8089 C C . THR B 1 444 ? -11.586 -8.266 7.613 1 94.75 444 THR B C 1
ATOM 8091 O O . THR B 1 444 ? -11.625 -8.523 8.82 1 94.75 444 THR B O 1
ATOM 8094 N N . MET B 1 445 ? -10.898 -8.938 6.762 1 94.12 445 MET B N 1
ATOM 8095 C CA . MET B 1 445 ? -9.883 -9.898 7.184 1 94.12 445 MET B CA 1
ATOM 8096 C C . MET B 1 445 ? -8.477 -9.352 6.93 1 94.12 445 MET B C 1
ATOM 8098 O O . MET B 1 445 ? -8.234 -8.711 5.91 1 94.12 445 MET B O 1
ATOM 8102 N N . SER B 1 446 ? -7.598 -9.57 7.855 1 91.88 446 SER B N 1
ATOM 8103 C CA . SER B 1 446 ? -6.195 -9.227 7.66 1 91.88 446 SER B CA 1
ATOM 8104 C C . SER B 1 446 ? -5.359 -10.461 7.332 1 91.88 446 SER B C 1
ATOM 8106 O O . SER B 1 446 ? -5.266 -11.383 8.141 1 91.88 446 SER B O 1
ATOM 8108 N N . LEU B 1 447 ? -4.738 -10.484 6.211 1 92.94 447 LEU B N 1
ATOM 8109 C CA . LEU B 1 447 ? -3.916 -11.609 5.785 1 92.94 447 LEU B CA 1
ATOM 8110 C C . LEU B 1 447 ? -2.434 -11.258 5.867 1 92.94 447 LEU B C 1
ATOM 8112 O O . LEU B 1 447 ? -1.95 -10.406 5.117 1 92.94 447 LEU B O 1
ATOM 8116 N N . PRO B 1 448 ? -1.731 -11.859 6.719 1 91.5 448 PRO B N 1
ATOM 8117 C CA . PRO B 1 448 ? -0.28 -11.664 6.691 1 91.5 448 PRO B CA 1
ATOM 8118 C C . PRO B 1 448 ? 0.365 -12.234 5.426 1 91.5 448 PRO B C 1
ATOM 8120 O O . PRO B 1 448 ? 0.098 -13.383 5.055 1 91.5 448 PRO B O 1
ATOM 8123 N N . ILE B 1 449 ? 1.173 -11.461 4.816 1 92.25 449 ILE B N 1
ATOM 8124 C CA . ILE B 1 449 ? 1.829 -11.891 3.586 1 92.25 449 ILE B CA 1
ATOM 8125 C C . ILE B 1 449 ? 3.156 -12.57 3.918 1 92.25 449 ILE B C 1
ATOM 8127 O O . ILE B 1 449 ? 4.066 -11.938 4.461 1 92.25 449 ILE B O 1
ATOM 8131 N N . THR B 1 450 ? 3.219 -13.82 3.625 1 91.06 450 THR B N 1
ATOM 8132 C CA . THR B 1 450 ? 4.438 -14.594 3.828 1 91.06 450 THR B CA 1
ATOM 8133 C C . THR B 1 450 ? 5.168 -14.812 2.506 1 91.06 450 THR B C 1
ATOM 8135 O O . THR B 1 450 ? 4.582 -14.648 1.434 1 91.06 450 THR B O 1
ATOM 8138 N N . PRO B 1 451 ? 6.449 -15.18 2.553 1 87.88 451 PRO B N 1
ATOM 8139 C CA . PRO B 1 451 ? 7.207 -15.414 1.321 1 87.88 451 PRO B CA 1
ATOM 8140 C C . PRO B 1 451 ? 6.574 -16.484 0.438 1 87.88 451 PRO B C 1
ATOM 8142 O O . PRO B 1 451 ? 6.758 -16.469 -0.782 1 87.88 451 PRO B O 1
ATOM 8145 N N . ASP B 1 452 ? 5.762 -17.344 1.022 1 90.06 452 ASP B N 1
ATOM 8146 C CA . ASP B 1 452 ? 5.113 -18.406 0.26 1 90.06 452 ASP B CA 1
ATOM 8147 C C . ASP B 1 452 ? 4.137 -17.828 -0.762 1 90.06 452 ASP B C 1
ATOM 8149 O O . ASP B 1 452 ? 3.793 -18.484 -1.742 1 90.06 452 ASP B O 1
ATOM 8153 N N . LEU B 1 453 ? 3.746 -16.672 -0.543 1 92.94 453 LEU B N 1
ATOM 8154 C CA . LEU B 1 453 ? 2.723 -16.078 -1.4 1 92.94 453 LEU B CA 1
ATOM 8155 C C . LEU B 1 453 ? 3.357 -15.367 -2.588 1 92.94 453 LEU B C 1
ATOM 8157 O O . LEU B 1 453 ? 2.652 -14.781 -3.414 1 92.94 453 LEU B O 1
ATOM 8161 N N . ILE B 1 454 ? 4.652 -15.422 -2.643 1 90.19 454 ILE B N 1
ATOM 8162 C CA . ILE B 1 454 ? 5.371 -14.898 -3.801 1 90.19 454 ILE B CA 1
ATOM 8163 C C . ILE B 1 454 ? 5.297 -15.906 -4.949 1 90.19 454 ILE B C 1
ATOM 8165 O O . ILE B 1 454 ? 5.402 -17.109 -4.73 1 90.19 454 ILE B O 1
ATOM 8169 N N . PRO B 1 455 ? 5.172 -15.5 -6.074 1 90.38 455 PRO B N 1
ATOM 8170 C CA . PRO B 1 455 ? 5.129 -14.133 -6.586 1 90.38 455 PRO B CA 1
ATOM 8171 C C . PRO B 1 455 ? 3.719 -13.547 -6.602 1 90.38 455 PRO B C 1
ATOM 8173 O O . PRO B 1 455 ? 3.549 -12.336 -6.773 1 90.38 455 PRO B O 1
ATOM 8176 N N . SER B 1 456 ? 2.686 -14.414 -6.57 1 91.81 456 SER B N 1
ATOM 8177 C CA . SER B 1 456 ? 1.294 -13.977 -6.555 1 91.81 456 SER B CA 1
ATOM 8178 C C . SER B 1 456 ? 0.392 -15.016 -5.906 1 91.81 456 SER B C 1
ATOM 8180 O O . SER B 1 456 ? 0.807 -16.156 -5.695 1 91.81 456 SER B O 1
ATOM 8182 N N . PHE B 1 457 ? -0.791 -14.602 -5.551 1 93.44 457 PHE B N 1
ATOM 8183 C CA . PHE B 1 457 ? -1.777 -15.531 -5.02 1 93.44 457 PHE B CA 1
ATOM 8184 C C . PHE B 1 457 ? -3.191 -15.086 -5.375 1 93.44 457 PHE B C 1
ATOM 8186 O O . PHE B 1 457 ? -3.389 -13.984 -5.887 1 93.44 457 PHE B O 1
ATOM 8193 N N . ARG B 1 458 ? -4.066 -16.031 -5.191 1 94.62 458 ARG B N 1
ATOM 8194 C CA . ARG B 1 458 ? -5.484 -15.789 -5.426 1 94.62 458 ARG B CA 1
ATOM 8195 C C . ARG B 1 458 ? -6.305 -16.062 -4.168 1 94.62 458 ARG B C 1
ATOM 8197 O O . ARG B 1 458 ? -6.039 -17.031 -3.449 1 94.62 458 ARG B O 1
ATOM 8204 N N . ILE B 1 459 ? -7.223 -15.203 -3.969 1 96.44 459 ILE B N 1
ATOM 8205 C CA . ILE B 1 459 ? -8.172 -15.453 -2.889 1 96.44 459 ILE B CA 1
ATOM 8206 C C . ILE B 1 459 ? -9.555 -15.719 -3.471 1 96.44 459 ILE B C 1
ATOM 8208 O O . ILE B 1 459 ? -10.078 -14.914 -4.242 1 96.44 459 ILE B O 1
ATOM 8212 N N . VAL B 1 460 ? -10.117 -16.781 -3.127 1 97.88 460 VAL B N 1
ATOM 8213 C CA . VAL B 1 460 ? -11.5 -17.125 -3.441 1 97.88 460 VAL B CA 1
ATOM 8214 C C . VAL B 1 460 ? -12.336 -17.109 -2.164 1 97.88 460 VAL B C 1
ATOM 8216 O O . VAL B 1 460 ? -11.953 -17.703 -1.157 1 97.88 460 VAL B O 1
ATOM 8219 N N . ALA B 1 461 ? -13.406 -16.406 -2.201 1 98.31 461 ALA B N 1
ATOM 8220 C CA . ALA B 1 461 ? -14.305 -16.359 -1.051 1 98.31 461 ALA B CA 1
ATOM 8221 C C . ALA B 1 461 ? -15.75 -16.609 -1.479 1 98.31 461 ALA B C 1
ATOM 8223 O O . ALA B 1 461 ? -16.141 -16.25 -2.594 1 98.31 461 ALA B O 1
ATOM 8224 N N . TYR B 1 462 ? -16.516 -17.219 -0.582 1 97.94 462 TYR B N 1
ATOM 8225 C CA . TYR B 1 462 ? -17.922 -17.5 -0.906 1 97.94 462 TYR B CA 1
ATOM 8226 C C . TYR B 1 462 ? -18.734 -17.719 0.359 1 97.94 462 TYR B C 1
ATOM 8228 O O . TYR B 1 462 ? -18.188 -17.922 1.44 1 97.94 462 TYR B O 1
ATOM 8236 N N . PHE B 1 463 ? -20 -17.562 0.221 1 96.44 463 PHE B N 1
ATOM 8237 C CA . PHE B 1 463 ? -20.969 -17.906 1.248 1 96.44 463 PHE B CA 1
ATOM 8238 C C . PHE B 1 463 ? -22.188 -18.594 0.631 1 96.44 463 PHE B C 1
ATOM 8240 O O . PHE B 1 463 ? -22.375 -18.562 -0.586 1 96.44 463 PHE B O 1
ATOM 8247 N N . GLN B 1 464 ? -22.859 -19.297 1.483 1 93.75 464 GLN B N 1
ATOM 8248 C CA . GLN B 1 464 ? -24.047 -20.016 1.041 1 93.75 464 GLN B CA 1
ATOM 8249 C C . GLN B 1 464 ? -25.312 -19.391 1.606 1 93.75 464 GLN B C 1
ATOM 8251 O O . GLN B 1 464 ? -25.312 -18.875 2.725 1 93.75 464 GLN B O 1
ATOM 8256 N N . ILE B 1 465 ? -26.219 -19.328 0.784 1 91.69 465 ILE B N 1
ATOM 8257 C CA . ILE B 1 465 ? -27.562 -18.938 1.227 1 91.69 465 ILE B CA 1
ATOM 8258 C C . ILE B 1 465 ? -28.469 -20.172 1.241 1 91.69 465 ILE B C 1
ATOM 8260 O O . ILE B 1 465 ? -28.828 -20.703 0.185 1 91.69 465 ILE B O 1
ATOM 8264 N N . GLY B 1 466 ? -28.828 -20.5 2.369 1 84.62 466 GLY B N 1
ATOM 8265 C CA . GLY B 1 466 ? -29.547 -21.766 2.457 1 84.62 466 GLY B CA 1
ATOM 8266 C C . GLY B 1 466 ? -28.797 -22.938 1.86 1 84.62 466 GLY B C 1
ATOM 8267 O O . GLY B 1 466 ? -27.594 -23.078 2.09 1 84.62 466 GLY B O 1
ATOM 8268 N N . ASN B 1 467 ? -29.547 -23.828 1.19 1 80.88 467 ASN B N 1
ATOM 8269 C CA . ASN B 1 467 ? -28.922 -25 0.599 1 80.88 467 ASN B CA 1
ATOM 8270 C C . ASN B 1 467 ? -28.922 -24.938 -0.926 1 80.88 467 ASN B C 1
ATOM 8272 O O . ASN B 1 467 ? -28.688 -25.938 -1.598 1 80.88 467 ASN B O 1
ATOM 8276 N N . SER B 1 468 ? -29.031 -23.703 -1.396 1 84.12 468 SER B N 1
ATOM 8277 C CA . SER B 1 468 ? -29.281 -23.719 -2.832 1 84.12 468 SER B CA 1
ATOM 8278 C C . SER B 1 468 ? -28.391 -22.719 -3.559 1 84.12 468 SER B C 1
ATOM 8280 O O . SER B 1 468 ? -28.188 -22.812 -4.773 1 84.12 468 SER B O 1
ATOM 8282 N N . GLU B 1 469 ? -27.906 -21.781 -2.836 1 93 469 GLU B N 1
ATOM 8283 C CA . GLU B 1 469 ? -27.188 -20.734 -3.568 1 93 469 GLU B CA 1
ATOM 8284 C C . GLU B 1 469 ? -25.797 -20.516 -2.994 1 93 469 GLU B C 1
ATOM 8286 O O . GLU B 1 469 ? -25.625 -20.469 -1.774 1 93 469 GLU B O 1
ATOM 8291 N N . ILE B 1 470 ? -24.828 -20.5 -3.893 1 95.81 470 ILE B N 1
ATOM 8292 C CA . ILE B 1 470 ? -23.469 -20.109 -3.539 1 95.81 470 ILE B CA 1
ATOM 8293 C C . ILE B 1 470 ? -23.125 -18.781 -4.191 1 95.81 470 ILE B C 1
ATOM 8295 O O . ILE B 1 470 ? -23.359 -18.578 -5.387 1 95.81 470 ILE B O 1
ATOM 8299 N N . VAL B 1 471 ? -22.734 -17.781 -3.418 1 97.25 471 VAL B N 1
ATOM 8300 C CA . VAL B 1 471 ? -22.266 -16.484 -3.904 1 97.25 471 VAL B CA 1
ATOM 8301 C C . VAL B 1 471 ? -20.75 -16.375 -3.703 1 97.25 471 VAL B C 1
ATOM 8303 O O . VAL B 1 471 ? -20.266 -16.516 -2.584 1 97.25 471 VAL B O 1
ATOM 8306 N N . ALA B 1 472 ? -20.016 -16.156 -4.812 1 97.94 472 ALA B N 1
ATOM 8307 C CA . ALA B 1 472 ? -18.562 -16.25 -4.723 1 97.94 472 ALA B CA 1
ATOM 8308 C C . ALA B 1 472 ? -17.906 -15.078 -5.449 1 97.94 472 ALA B C 1
ATOM 8310 O O . ALA B 1 472 ? -18.531 -14.422 -6.281 1 97.94 472 ALA B O 1
ATOM 8311 N N . ASP B 1 473 ? -16.703 -14.734 -5.059 1 97.56 473 ASP B N 1
ATOM 8312 C CA . ASP B 1 473 ? -15.805 -13.781 -5.707 1 97.56 473 ASP B CA 1
ATOM 8313 C C . ASP B 1 473 ? -14.352 -14.211 -5.562 1 97.56 473 ASP B C 1
ATOM 8315 O O . ASP B 1 473 ? -14.031 -15.078 -4.742 1 97.56 473 ASP B O 1
ATOM 8319 N N . SER B 1 474 ? -13.547 -13.758 -6.422 1 96.75 474 SER B N 1
ATOM 8320 C CA . SER B 1 474 ? -12.117 -14.047 -6.352 1 96.75 474 SER B CA 1
ATOM 8321 C C . SER B 1 474 ? -11.289 -12.859 -6.832 1 96.75 474 SER B C 1
ATOM 8323 O O . SER B 1 474 ? -11.773 -12.031 -7.617 1 96.75 474 SER B O 1
ATOM 8325 N N . VAL B 1 475 ? -10.109 -12.75 -6.285 1 94.06 475 VAL B N 1
ATOM 8326 C CA . VAL B 1 475 ? -9.211 -11.672 -6.68 1 94.06 475 VAL B CA 1
ATOM 8327 C C . VAL B 1 475 ? -7.777 -12.195 -6.754 1 94.06 475 VAL B C 1
ATOM 8329 O O . VAL B 1 475 ? -7.348 -12.969 -5.891 1 94.06 475 VAL B O 1
ATOM 8332 N N . TRP B 1 476 ? -7.082 -11.836 -7.812 1 92.94 476 TRP B N 1
ATOM 8333 C CA . TRP B 1 476 ? -5.664 -12.125 -7.98 1 92.94 476 TRP B CA 1
ATOM 8334 C C . TRP B 1 476 ? -4.805 -11.008 -7.395 1 92.94 476 TRP B C 1
ATOM 8336 O O . TRP B 1 476 ? -5.07 -9.828 -7.625 1 92.94 476 TRP B O 1
ATOM 8346 N N . VAL B 1 477 ? -3.77 -11.336 -6.637 1 91.81 477 VAL B N 1
ATOM 8347 C CA . VAL B 1 477 ? -2.949 -10.344 -5.949 1 91.81 477 VAL B CA 1
ATOM 8348 C C . VAL B 1 477 ? -1.476 -10.586 -6.266 1 91.81 477 VAL B C 1
ATOM 8350 O O . VAL B 1 477 ? -0.992 -11.719 -6.184 1 91.81 477 VAL B O 1
ATOM 8353 N N . ASP B 1 478 ? -0.817 -9.508 -6.578 1 89.06 478 ASP B N 1
ATOM 8354 C CA . ASP B 1 478 ? 0.613 -9.555 -6.867 1 89.06 478 ASP B CA 1
ATOM 8355 C C . ASP B 1 478 ? 1.436 -9.289 -5.609 1 89.06 478 ASP B C 1
ATOM 8357 O O . ASP B 1 478 ? 1.062 -8.461 -4.777 1 89.06 478 ASP B O 1
ATOM 8361 N N . VAL B 1 479 ? 2.508 -10.031 -5.477 1 90.69 479 VAL B N 1
ATOM 8362 C CA . VAL B 1 479 ? 3.461 -9.812 -4.398 1 90.69 479 VAL B CA 1
ATOM 8363 C C . VAL B 1 479 ? 4.848 -9.531 -4.98 1 90.69 479 VAL B C 1
ATOM 8365 O O . VAL B 1 479 ? 5.262 -10.18 -5.945 1 90.69 479 VAL B O 1
ATOM 8368 N N . LYS B 1 480 ? 5.539 -8.578 -4.449 1 87.81 480 LYS B N 1
ATOM 8369 C CA . LYS B 1 480 ? 6.859 -8.219 -4.953 1 87.81 480 LYS B CA 1
ATOM 8370 C C . LYS B 1 480 ? 7.805 -9.414 -4.926 1 87.81 480 LYS B C 1
ATOM 8372 O O . LYS B 1 480 ? 7.879 -10.133 -3.926 1 87.81 480 LYS B O 1
ATOM 8377 N N . ASP B 1 481 ? 8.516 -9.508 -6.039 1 87.25 481 ASP B N 1
ATOM 8378 C CA . ASP B 1 481 ? 9.469 -10.602 -6.18 1 87.25 481 ASP B CA 1
ATOM 8379 C C . ASP B 1 481 ? 10.672 -10.406 -5.258 1 87.25 481 ASP B C 1
ATOM 8381 O O . ASP B 1 481 ? 11.422 -9.438 -5.402 1 87.25 481 ASP B O 1
ATOM 8385 N N . THR B 1 482 ? 10.742 -11.211 -4.305 1 83.25 482 THR B N 1
ATOM 8386 C CA . THR B 1 482 ? 11.898 -11.211 -3.416 1 83.25 482 THR B CA 1
ATOM 8387 C C . THR B 1 482 ? 12.398 -12.633 -3.176 1 83.25 482 THR B C 1
ATOM 8389 O O . THR B 1 482 ? 11.648 -13.594 -3.33 1 83.25 482 THR B O 1
ATOM 8392 N N . CYS B 1 483 ? 13.672 -12.57 -2.936 1 80.25 483 CYS B N 1
ATOM 8393 C CA . CYS B 1 483 ? 14.219 -13.883 -2.611 1 80.25 483 CYS B CA 1
ATOM 8394 C C . CYS B 1 483 ? 13.641 -14.406 -1.303 1 80.25 483 CYS B C 1
ATOM 8396 O O . CYS B 1 483 ? 13.383 -13.633 -0.378 1 80.25 483 CYS B O 1
ATOM 8398 N N . MET B 1 484 ? 13.352 -15.641 -1.346 1 73.38 484 MET B N 1
ATOM 8399 C CA . MET B 1 484 ? 12.797 -16.25 -0.139 1 73.38 484 MET B CA 1
ATOM 8400 C C . MET B 1 484 ? 13.836 -16.281 0.975 1 73.38 484 MET B C 1
ATOM 8402 O O . MET B 1 484 ? 13.5 -16.109 2.148 1 73.38 484 MET B O 1
ATOM 8406 N N . GLY B 1 485 ? 15.055 -16.453 0.469 1 72.81 485 GLY B N 1
ATOM 8407 C CA . GLY B 1 485 ? 16.141 -16.484 1.429 1 72.81 485 GLY B CA 1
ATOM 8408 C C . GLY B 1 485 ? 16.953 -15.195 1.471 1 72.81 485 GLY B C 1
ATOM 8409 O O . GLY B 1 485 ? 16.547 -14.195 0.871 1 72.81 485 GLY B O 1
ATOM 8410 N N . THR B 1 486 ? 17.844 -15.156 2.506 1 76.44 486 THR B N 1
ATOM 8411 C CA . THR B 1 486 ? 18.719 -13.984 2.654 1 76.44 486 THR B CA 1
ATOM 8412 C C . THR B 1 486 ? 20.141 -14.305 2.203 1 76.44 486 THR B C 1
ATOM 8414 O O . THR B 1 486 ? 20.672 -15.359 2.527 1 76.44 486 THR B O 1
ATOM 8417 N N . LEU B 1 487 ? 20.578 -13.625 1.231 1 80.5 487 LEU B N 1
ATOM 8418 C CA . LEU B 1 487 ? 21.969 -13.719 0.814 1 80.5 487 LEU B CA 1
ATOM 8419 C C . LEU B 1 487 ? 22.609 -12.336 0.721 1 80.5 487 LEU B C 1
ATOM 8421 O O . LEU B 1 487 ? 22.078 -11.445 0.06 1 80.5 487 LEU B O 1
ATOM 8425 N N . VAL B 1 488 ? 23.672 -12.18 1.547 1 81.88 488 VAL B N 1
ATOM 8426 C CA . VAL B 1 488 ? 24.422 -10.93 1.493 1 81.88 488 VAL B CA 1
ATOM 8427 C C . VAL B 1 488 ? 25.875 -11.211 1.121 1 81.88 488 VAL B C 1
ATOM 8429 O O . VAL B 1 488 ? 26.531 -12.031 1.765 1 81.88 488 VAL B O 1
ATOM 8432 N N . VAL B 1 489 ? 26.234 -10.633 0.008 1 81.31 489 VAL B N 1
ATOM 8433 C CA . VAL B 1 489 ? 27.609 -10.766 -0.427 1 81.31 489 VAL B CA 1
ATOM 8434 C C . VAL B 1 489 ? 28.359 -9.445 -0.225 1 81.31 489 VAL B C 1
ATOM 8436 O O . VAL B 1 489 ? 27.969 -8.422 -0.786 1 81.31 489 VAL B O 1
ATOM 8439 N N . THR B 1 490 ? 29.219 -9.508 0.595 1 80.56 490 THR B N 1
ATOM 8440 C CA . THR B 1 490 ? 30.062 -8.336 0.855 1 80.56 490 THR B CA 1
ATOM 8441 C C . THR B 1 490 ? 31.531 -8.703 0.802 1 80.56 490 THR B C 1
ATOM 8443 O O . THR B 1 490 ? 31.891 -9.883 0.755 1 80.56 490 THR B O 1
ATOM 8446 N N . GLY B 1 491 ? 32.312 -7.57 0.604 1 77.19 491 GLY B N 1
ATOM 8447 C CA . GLY B 1 491 ? 33.75 -7.828 0.819 1 77.19 491 GLY B CA 1
ATOM 8448 C C . GLY B 1 491 ? 34.062 -8.305 2.225 1 77.19 491 GLY B C 1
ATOM 8449 O O . GLY B 1 491 ? 33.344 -7.965 3.174 1 77.19 491 GLY B O 1
ATOM 8450 N N . ALA B 1 492 ? 35.031 -9.188 2.182 1 75.19 492 ALA B N 1
ATOM 8451 C CA . ALA B 1 492 ? 35.438 -9.672 3.5 1 75.19 492 ALA B CA 1
ATOM 8452 C C . ALA B 1 492 ? 35.906 -8.523 4.391 1 75.19 492 ALA B C 1
ATOM 8454 O O . ALA B 1 492 ? 35.688 -8.547 5.605 1 75.19 492 ALA B O 1
ATOM 8455 N N . THR B 1 493 ? 36.594 -7.711 3.715 1 67.62 493 THR B N 1
ATOM 8456 C CA . THR B 1 493 ? 37.031 -6.496 4.395 1 67.62 493 THR B CA 1
ATOM 8457 C C . THR B 1 493 ? 36.531 -5.258 3.643 1 67.62 493 THR B C 1
ATOM 8459 O O . THR B 1 493 ? 36.031 -5.363 2.521 1 67.62 493 THR B O 1
ATOM 8462 N N . GLU B 1 494 ? 36.469 -4.188 4.293 1 64.88 494 GLU B N 1
ATOM 8463 C CA . GLU B 1 494 ? 36.062 -2.955 3.625 1 64.88 494 GLU B CA 1
ATOM 8464 C C . GLU B 1 494 ? 36.875 -2.709 2.369 1 64.88 494 GLU B C 1
ATOM 8466 O O . GLU B 1 494 ? 36.375 -2.164 1.383 1 64.88 494 GLU B O 1
ATOM 8471 N N . ALA B 1 495 ? 38.188 -3.119 2.529 1 62.97 495 ALA B N 1
ATOM 8472 C CA . ALA B 1 495 ? 39.062 -2.959 1.372 1 62.97 495 ALA B CA 1
ATOM 8473 C C . ALA B 1 495 ? 38.562 -3.793 0.192 1 62.97 495 ALA B C 1
ATOM 8475 O O . ALA B 1 495 ? 38.719 -3.398 -0.965 1 62.97 495 ALA B O 1
ATOM 8476 N N . ASP B 1 496 ? 37.906 -4.816 0.644 1 71.44 496 ASP B N 1
ATOM 8477 C CA . ASP B 1 496 ? 37.438 -5.73 -0.394 1 71.44 496 ASP B CA 1
ATOM 8478 C C . ASP B 1 496 ? 36.219 -5.188 -1.087 1 71.44 496 ASP B C 1
ATOM 8480 O O . ASP B 1 496 ? 35.844 -5.645 -2.174 1 71.44 496 ASP B O 1
ATOM 8484 N N . ASN B 1 497 ? 35.594 -4.285 -0.436 1 65.75 497 ASN B N 1
ATOM 8485 C CA . ASN B 1 497 ? 34.375 -3.729 -1.016 1 65.75 497 ASN B CA 1
ATOM 8486 C C . ASN B 1 497 ? 34.688 -2.672 -2.07 1 65.75 497 ASN B C 1
ATOM 8488 O O . ASN B 1 497 ? 33.781 -2.244 -2.811 1 65.75 497 ASN B O 1
ATOM 8492 N N . ARG B 1 498 ? 35.969 -2.367 -2.229 1 61.59 498 ARG B N 1
ATOM 8493 C CA . ARG B 1 498 ? 36.375 -1.355 -3.195 1 61.59 498 ARG B CA 1
ATOM 8494 C C . ARG B 1 498 ? 36.469 -1.941 -4.602 1 61.59 498 ARG B C 1
ATOM 8496 O O . ARG B 1 498 ? 36.375 -3.158 -4.777 1 61.59 498 ARG B O 1
ATOM 8503 N N . ILE B 1 499 ? 36.531 -1.08 -5.539 1 64.44 499 ILE B N 1
ATOM 8504 C CA . ILE B 1 499 ? 36.688 -1.523 -6.918 1 64.44 499 ILE B CA 1
ATOM 8505 C C . ILE B 1 499 ? 38.094 -2.086 -7.121 1 64.44 499 ILE B C 1
ATOM 8507 O O . ILE B 1 499 ? 39.094 -1.469 -6.715 1 64.44 499 ILE B O 1
ATOM 8511 N N . HIS B 1 500 ? 38.156 -3.307 -7.547 1 63.88 500 HIS B N 1
ATOM 8512 C CA . HIS B 1 500 ? 39.438 -3.977 -7.691 1 63.88 500 HIS B CA 1
ATOM 8513 C C . HIS B 1 500 ? 39.875 -4.016 -9.156 1 63.88 500 HIS B C 1
ATOM 8515 O O . HIS B 1 500 ? 39.031 -4.008 -10.055 1 63.88 500 HIS B O 1
ATOM 8521 N N . THR B 1 501 ? 41.156 -3.844 -9.289 1 60.19 501 THR B N 1
ATOM 8522 C CA . THR B 1 501 ? 41.719 -3.979 -10.617 1 60.19 501 THR B CA 1
ATOM 8523 C C . THR B 1 501 ? 41.75 -5.441 -11.055 1 60.19 501 THR B C 1
ATOM 8525 O O . THR B 1 501 ? 41.844 -6.34 -10.211 1 60.19 501 THR B O 1
ATOM 8528 N N . PRO B 1 502 ? 41.656 -5.641 -12.383 1 61.56 502 PRO B N 1
ATOM 8529 C CA . PRO B 1 502 ? 41.75 -7.02 -12.859 1 61.56 502 PRO B CA 1
ATOM 8530 C C . PRO B 1 502 ? 43 -7.723 -12.352 1 61.56 502 PRO B C 1
ATOM 8532 O O . PRO B 1 502 ? 44.094 -7.121 -12.312 1 61.56 502 PRO B O 1
ATOM 8535 N N . GLY B 1 503 ? 42.844 -8.836 -11.859 1 64.88 503 GLY B N 1
ATOM 8536 C CA . GLY B 1 503 ? 43.938 -9.641 -11.375 1 64.88 503 GLY B CA 1
ATOM 8537 C C . GLY B 1 503 ? 44.125 -9.555 -9.875 1 64.88 503 GLY B C 1
ATOM 8538 O O . GLY B 1 503 ? 44.844 -10.367 -9.289 1 64.88 503 GLY B O 1
ATOM 8539 N N . SER B 1 504 ? 43.594 -8.531 -9.367 1 72.19 504 SER B N 1
ATOM 8540 C CA . SER B 1 504 ? 43.719 -8.383 -7.922 1 72.19 504 SER B CA 1
ATOM 8541 C C . SER B 1 504 ? 42.875 -9.414 -7.184 1 72.19 504 SER B C 1
ATOM 8543 O O . SER B 1 504 ? 41.844 -9.852 -7.688 1 72.19 504 SER B O 1
ATOM 8545 N N . VAL B 1 505 ? 43.5 -9.844 -6.109 1 75.94 505 VAL B N 1
ATOM 8546 C CA . VAL B 1 505 ? 42.812 -10.82 -5.297 1 75.94 505 VAL B CA 1
ATOM 8547 C C . VAL B 1 505 ? 41.844 -10.102 -4.34 1 75.94 505 VAL B C 1
ATOM 8549 O O . VAL B 1 505 ? 42.219 -9.062 -3.771 1 75.94 505 VAL B O 1
ATOM 8552 N N . THR B 1 506 ? 40.594 -10.555 -4.32 1 78.25 506 THR B N 1
ATOM 8553 C CA . THR B 1 506 ? 39.594 -10 -3.396 1 78.25 506 THR B CA 1
ATOM 8554 C C . THR B 1 506 ? 38.938 -11.117 -2.584 1 78.25 506 THR B C 1
ATOM 8556 O O . THR B 1 506 ? 38.812 -12.242 -3.062 1 78.25 506 THR B O 1
ATOM 8559 N N . LYS B 1 507 ? 38.812 -10.805 -1.331 1 83 507 LYS B N 1
ATOM 8560 C CA . LYS B 1 507 ? 38.094 -11.742 -0.464 1 83 507 LYS B CA 1
ATOM 8561 C C . LYS B 1 507 ? 36.656 -11.32 -0.28 1 83 507 LYS B C 1
ATOM 8563 O O . LYS B 1 507 ? 36.344 -10.141 -0.114 1 83 507 LYS B O 1
ATOM 8568 N N . ILE B 1 508 ? 35.781 -12.328 -0.482 1 85.88 508 ILE B N 1
ATOM 8569 C CA . ILE B 1 508 ? 34.344 -12.047 -0.364 1 85.88 508 ILE B CA 1
ATOM 8570 C C . ILE B 1 508 ? 33.781 -12.742 0.874 1 85.88 508 ILE B C 1
ATOM 8572 O O . ILE B 1 508 ? 34.281 -13.805 1.271 1 85.88 508 ILE B O 1
ATOM 8576 N N . LYS B 1 509 ? 32.906 -12.102 1.568 1 86.5 509 LYS B N 1
ATOM 8577 C CA . LYS B 1 509 ? 32.125 -12.656 2.684 1 86.5 509 LYS B CA 1
ATOM 8578 C C . LYS B 1 509 ? 30.703 -12.938 2.275 1 86.5 509 LYS B C 1
ATOM 8580 O O . LYS B 1 509 ? 30.016 -12.062 1.724 1 86.5 509 LYS B O 1
ATOM 8585 N N . LEU B 1 510 ? 30.281 -14.227 2.506 1 84.94 510 LEU B N 1
ATOM 8586 C CA . LEU B 1 510 ? 28.922 -14.641 2.172 1 84.94 510 LEU B CA 1
ATOM 8587 C C . LEU B 1 510 ? 28.109 -14.914 3.436 1 84.94 510 LEU B C 1
ATOM 8589 O O . LEU B 1 510 ? 28.562 -15.633 4.328 1 84.94 510 LEU B O 1
ATOM 8593 N N . GLU B 1 511 ? 27.031 -14.172 3.607 1 84.25 511 GLU B N 1
ATOM 8594 C CA . GLU B 1 511 ? 26.078 -14.438 4.676 1 84.25 511 GLU B CA 1
ATOM 8595 C C . GLU B 1 511 ? 24.734 -14.875 4.109 1 84.25 511 GLU B C 1
ATOM 8597 O O . GLU B 1 511 ? 24.188 -14.234 3.205 1 84.25 511 GLU B O 1
ATOM 8602 N N . GLY B 1 512 ? 24.312 -16.062 4.465 1 80.44 512 GLY B N 1
ATOM 8603 C CA . GLY B 1 512 ? 23.031 -16.578 3.99 1 80.44 512 GLY B CA 1
ATOM 8604 C C . GLY B 1 512 ? 22.344 -17.484 4.992 1 80.44 512 GLY B C 1
ATOM 8605 O O . GLY B 1 512 ? 22.766 -17.594 6.145 1 80.44 512 GLY B O 1
ATOM 8606 N N . ASP B 1 513 ? 21.219 -18.031 4.613 1 80.81 513 ASP B N 1
ATOM 8607 C CA . ASP B 1 513 ? 20.422 -18.906 5.469 1 80.81 513 ASP B CA 1
ATOM 8608 C C . ASP B 1 513 ? 21.141 -20.234 5.707 1 80.81 513 ASP B C 1
ATOM 8610 O O . ASP B 1 513 ? 21.938 -20.688 4.871 1 80.81 513 ASP B O 1
ATOM 8614 N N . ALA B 1 514 ? 20.812 -20.797 6.887 1 79.31 514 ALA B N 1
ATOM 8615 C CA . ALA B 1 514 ? 21.406 -22.094 7.199 1 79.31 514 ALA B CA 1
ATOM 8616 C C . ALA B 1 514 ? 21.031 -23.141 6.156 1 79.31 514 ALA B C 1
ATOM 8618 O O . ALA B 1 514 ? 19.891 -23.203 5.723 1 79.31 514 ALA B O 1
ATOM 8619 N N . ASN B 1 515 ? 21.984 -23.859 5.684 1 76.62 515 ASN B N 1
ATOM 8620 C CA . ASN B 1 515 ? 21.828 -24.969 4.766 1 76.62 515 ASN B CA 1
ATOM 8621 C C . ASN B 1 515 ? 21.531 -24.5 3.346 1 76.62 515 ASN B C 1
ATOM 8623 O O . ASN B 1 515 ? 21.109 -25.297 2.498 1 76.62 515 ASN B O 1
ATOM 8627 N N . ALA B 1 516 ? 21.719 -23.172 3.211 1 77.88 516 ALA B N 1
ATOM 8628 C CA . ALA B 1 516 ? 21.531 -22.656 1.856 1 77.88 516 ALA B CA 1
ATOM 8629 C C . ALA B 1 516 ? 22.719 -23 0.964 1 77.88 516 ALA B C 1
ATOM 8631 O O . ALA B 1 516 ? 23.875 -22.984 1.412 1 77.88 516 ALA B O 1
ATOM 8632 N N . HIS B 1 517 ? 22.469 -23.438 -0.27 1 77.94 517 HIS B N 1
ATOM 8633 C CA . HIS B 1 517 ? 23.5 -23.625 -1.274 1 77.94 517 HIS B CA 1
ATOM 8634 C C . HIS B 1 517 ? 23.703 -22.359 -2.102 1 77.94 517 HIS B C 1
ATOM 8636 O O . HIS B 1 517 ? 22.734 -21.797 -2.625 1 77.94 517 HIS B O 1
ATOM 8642 N N . VAL B 1 518 ? 24.922 -21.922 -2.107 1 81.62 518 VAL B N 1
ATOM 8643 C CA . VAL B 1 518 ? 25.234 -20.672 -2.801 1 81.62 518 VAL B CA 1
ATOM 8644 C C . VAL B 1 518 ? 26.172 -20.938 -3.967 1 81.62 518 VAL B C 1
ATOM 8646 O O . VAL B 1 518 ? 27.219 -21.562 -3.791 1 81.62 518 VAL B O 1
ATOM 8649 N N . GLY B 1 519 ? 25.672 -20.672 -5.191 1 81.62 519 GLY B N 1
ATOM 8650 C CA . GLY B 1 519 ? 26.547 -20.672 -6.359 1 81.62 519 GLY B CA 1
ATOM 8651 C C . GLY B 1 519 ? 27.078 -19.297 -6.719 1 81.62 519 GLY B C 1
ATOM 8652 O O . GLY B 1 519 ? 26.328 -18.328 -6.742 1 81.62 519 GLY B O 1
ATOM 8653 N N . LEU B 1 520 ? 28.406 -19.25 -6.902 1 84.88 520 LEU B N 1
ATOM 8654 C CA . LEU B 1 520 ? 29.047 -17.969 -7.215 1 84.88 520 LEU B CA 1
ATOM 8655 C C . LEU B 1 520 ? 29.547 -17.953 -8.656 1 84.88 520 LEU B C 1
ATOM 8657 O O . LEU B 1 520 ? 30.047 -18.953 -9.156 1 84.88 520 LEU B O 1
ATOM 8661 N N . VAL B 1 521 ? 29.297 -16.938 -9.297 1 84.56 521 VAL B N 1
ATOM 8662 C CA . VAL B 1 521 ? 29.812 -16.719 -10.641 1 84.56 521 VAL B CA 1
ATOM 8663 C C . VAL B 1 521 ? 30.531 -15.375 -10.703 1 84.56 521 VAL B C 1
ATOM 8665 O O . VAL B 1 521 ? 30.031 -14.367 -10.195 1 84.56 521 VAL B O 1
ATOM 8668 N N . ALA B 1 522 ? 31.734 -15.406 -11.148 1 82.75 522 ALA B N 1
ATOM 8669 C CA . ALA B 1 522 ? 32.5 -14.18 -11.391 1 82.75 522 ALA B CA 1
ATOM 8670 C C . ALA B 1 522 ? 32.625 -13.906 -12.891 1 82.75 522 ALA B C 1
ATOM 8672 O O . ALA B 1 522 ? 33.125 -14.742 -13.641 1 82.75 522 ALA B O 1
ATOM 8673 N N . VAL B 1 523 ? 32.094 -12.875 -13.305 1 83.38 523 VAL B N 1
ATOM 8674 C CA . VAL B 1 523 ? 32.125 -12.531 -14.719 1 83.38 523 VAL B CA 1
ATOM 8675 C C . VAL B 1 523 ? 32.594 -11.086 -14.898 1 83.38 523 VAL B C 1
ATOM 8677 O O . VAL B 1 523 ? 32.312 -10.227 -14.055 1 83.38 523 VAL B O 1
ATOM 8680 N N . ASP B 1 524 ? 33.312 -10.977 -15.969 1 77.38 524 ASP B N 1
ATOM 8681 C CA . ASP B 1 524 ? 33.75 -9.625 -16.328 1 77.38 524 ASP B CA 1
ATOM 8682 C C . ASP B 1 524 ? 32.562 -8.734 -16.656 1 77.38 524 ASP B C 1
ATOM 8684 O O . ASP B 1 524 ? 31.656 -9.141 -17.391 1 77.38 524 ASP B O 1
ATOM 8688 N N . LYS B 1 525 ? 32.625 -7.559 -16.125 1 75.62 525 LYS B N 1
ATOM 8689 C CA . LYS B 1 525 ? 31.531 -6.609 -16.344 1 75.62 525 LYS B CA 1
ATOM 8690 C C . LYS B 1 525 ? 31.344 -6.312 -17.828 1 75.62 525 LYS B C 1
ATOM 8692 O O . LYS B 1 525 ? 30.219 -6.023 -18.266 1 75.62 525 LYS B O 1
ATOM 8697 N N . GLY B 1 526 ? 32.406 -6.359 -18.516 1 74.19 526 GLY B N 1
ATOM 8698 C CA . GLY B 1 526 ? 32.344 -6.094 -19.953 1 74.19 526 GLY B CA 1
ATOM 8699 C C . GLY B 1 526 ? 31.391 -7.008 -20.688 1 74.19 526 GLY B C 1
ATOM 8700 O O . GLY B 1 526 ? 30.828 -6.621 -21.703 1 74.19 526 GLY B O 1
ATOM 8701 N N . VAL B 1 527 ? 31.281 -8.172 -20.188 1 81.75 527 VAL B N 1
ATOM 8702 C CA . VAL B 1 527 ? 30.391 -9.148 -20.812 1 81.75 527 VAL B CA 1
ATOM 8703 C C . VAL B 1 527 ? 28.953 -8.625 -20.781 1 81.75 527 VAL B C 1
ATOM 8705 O O . VAL B 1 527 ? 28.234 -8.711 -21.781 1 81.75 527 VAL B O 1
ATOM 8708 N N . TYR B 1 528 ? 28.547 -8.047 -19.703 1 81.62 528 TYR B N 1
ATOM 8709 C CA . TYR B 1 528 ? 27.172 -7.594 -19.547 1 81.62 528 TYR B CA 1
ATOM 8710 C C . TYR B 1 528 ? 26.969 -6.246 -20.234 1 81.62 528 TYR B C 1
ATOM 8712 O O . TYR B 1 528 ? 25.828 -5.848 -20.5 1 81.62 528 TYR B O 1
ATOM 8720 N N . VAL B 1 529 ? 28.031 -5.582 -20.422 1 71.25 529 VAL B N 1
ATOM 8721 C CA . VAL B 1 529 ? 27.953 -4.379 -21.25 1 71.25 529 VAL B CA 1
ATOM 8722 C C . VAL B 1 529 ? 27.547 -4.746 -22.672 1 71.25 529 VAL B C 1
ATOM 8724 O O . VAL B 1 529 ? 26.812 -4.012 -23.328 1 71.25 529 VAL B O 1
ATOM 8727 N N . LEU B 1 530 ? 28.125 -5.93 -23.016 1 72.5 530 LEU B N 1
ATOM 8728 C CA . LEU B 1 530 ? 27.859 -6.395 -24.375 1 72.5 530 LEU B CA 1
ATOM 8729 C C . LEU B 1 530 ? 26.453 -6.992 -24.484 1 72.5 530 LEU B C 1
ATOM 8731 O O . LEU B 1 530 ? 25.766 -6.789 -25.484 1 72.5 530 LEU B O 1
ATOM 8735 N N . ASN B 1 531 ? 26.125 -7.777 -23.531 1 80.75 531 ASN B N 1
ATOM 8736 C CA . ASN B 1 531 ? 24.844 -8.469 -23.578 1 80.75 531 ASN B CA 1
ATOM 8737 C C . ASN B 1 531 ? 24.344 -8.828 -22.188 1 80.75 531 ASN B C 1
ATOM 8739 O O . ASN B 1 531 ? 24.969 -9.625 -21.484 1 80.75 531 ASN B O 1
ATOM 8743 N N . LYS B 1 532 ? 23.266 -8.219 -21.828 1 83.81 532 LYS B N 1
ATOM 8744 C CA . LYS B 1 532 ? 22.719 -8.562 -20.516 1 83.81 532 LYS B CA 1
ATOM 8745 C C . LYS B 1 532 ? 21.359 -9.242 -20.641 1 83.81 532 LYS B C 1
ATOM 8747 O O . LYS B 1 532 ? 20.703 -9.539 -19.641 1 83.81 532 LYS B O 1
ATOM 8752 N N . LYS B 1 533 ? 20.922 -9.555 -21.766 1 84.44 533 LYS B N 1
ATOM 8753 C CA . LYS B 1 533 ? 19.578 -10.031 -22.062 1 84.44 533 LYS B CA 1
ATOM 8754 C C . LYS B 1 533 ? 19.344 -11.406 -21.438 1 84.44 533 LYS B C 1
ATOM 8756 O O . LYS B 1 533 ? 18.25 -11.68 -20.938 1 84.44 533 LYS B O 1
ATOM 8761 N N . TYR B 1 534 ? 20.312 -12.211 -21.484 1 89.38 534 TYR B N 1
ATOM 8762 C CA . TYR B 1 534 ? 20.094 -13.609 -21.125 1 89.38 534 TYR B CA 1
ATOM 8763 C C . TYR B 1 534 ? 20.609 -13.891 -19.703 1 89.38 534 TYR B C 1
ATOM 8765 O O . TYR B 1 534 ? 20.672 -15.047 -19.297 1 89.38 534 TYR B O 1
ATOM 8773 N N . LYS B 1 535 ? 20.875 -12.828 -19 1 90.12 535 LYS B N 1
ATOM 8774 C CA . LYS B 1 535 ? 21.266 -12.992 -17.609 1 90.12 535 LYS B CA 1
ATOM 8775 C C . LYS B 1 535 ? 20.094 -13.508 -16.766 1 90.12 535 LYS B C 1
ATOM 8777 O O . LYS B 1 535 ? 18.969 -13.062 -16.938 1 90.12 535 LYS B O 1
ATOM 8782 N N . LEU B 1 536 ? 20.344 -14.523 -15.945 1 88.75 536 LEU B N 1
ATOM 8783 C CA . LEU B 1 536 ? 19.312 -15.031 -15.047 1 88.75 536 LEU B CA 1
ATOM 8784 C C . LEU B 1 536 ? 19.031 -14.023 -13.93 1 88.75 536 LEU B C 1
ATOM 8786 O O . LEU B 1 536 ? 19.953 -13.57 -13.242 1 88.75 536 LEU B O 1
ATOM 8790 N N . THR B 1 537 ? 17.859 -13.586 -13.781 1 87.38 537 THR B N 1
ATOM 8791 C CA . THR B 1 537 ? 17.438 -12.633 -12.758 1 87.38 537 THR B CA 1
ATOM 8792 C C . THR B 1 537 ? 16.297 -13.219 -11.914 1 87.38 537 THR B C 1
ATOM 8794 O O . THR B 1 537 ? 15.688 -14.219 -12.297 1 87.38 537 THR B O 1
ATOM 8797 N N . GLN B 1 538 ? 16.062 -12.633 -10.797 1 86.19 538 GLN B N 1
ATOM 8798 C CA . GLN B 1 538 ? 14.953 -13.039 -9.938 1 86.19 538 GLN B CA 1
ATOM 8799 C C . GLN B 1 538 ? 13.617 -12.922 -10.664 1 86.19 538 GLN B C 1
ATOM 8801 O O . GLN B 1 538 ? 12.742 -13.773 -10.508 1 86.19 538 GLN B O 1
ATOM 8806 N N . ALA B 1 539 ? 13.562 -11.898 -11.383 1 85 539 ALA B N 1
ATOM 8807 C CA . ALA B 1 539 ? 12.32 -11.672 -12.125 1 85 539 ALA B CA 1
ATOM 8808 C C . ALA B 1 539 ? 12.039 -12.82 -13.086 1 85 539 ALA B C 1
ATOM 8810 O O . ALA B 1 539 ? 10.898 -13.266 -13.211 1 85 539 ALA B O 1
ATOM 8811 N N . LYS B 1 540 ? 13.023 -13.289 -13.758 1 87.19 540 LYS B N 1
ATOM 8812 C CA . LYS B 1 540 ? 12.844 -14.375 -14.703 1 87.19 540 LYS B CA 1
ATOM 8813 C C . LYS B 1 540 ? 12.43 -15.664 -14 1 87.19 540 LYS B C 1
ATOM 8815 O O . LYS B 1 540 ? 11.633 -16.438 -14.523 1 87.19 540 LYS B O 1
ATOM 8820 N N . ILE B 1 541 ? 12.953 -15.859 -12.883 1 89.12 541 ILE B N 1
ATOM 8821 C CA . ILE B 1 541 ? 12.602 -17.031 -12.086 1 89.12 541 ILE B CA 1
ATOM 8822 C C . ILE B 1 541 ? 11.125 -17 -11.727 1 89.12 541 ILE B C 1
ATOM 8824 O O . ILE B 1 541 ? 10.391 -17.953 -11.992 1 89.12 541 ILE B O 1
ATOM 8828 N N . TRP B 1 542 ? 10.703 -15.922 -11.188 1 88.81 542 TRP B N 1
ATOM 8829 C CA . TRP B 1 542 ? 9.336 -15.828 -10.695 1 88.81 542 TRP B CA 1
ATOM 8830 C C . TRP B 1 542 ? 8.344 -15.758 -11.844 1 88.81 542 TRP B C 1
ATOM 8832 O O . TRP B 1 542 ? 7.223 -16.266 -11.742 1 88.81 542 TRP B O 1
ATOM 8842 N N . ASP B 1 543 ? 8.789 -15.195 -12.961 1 86.69 543 ASP B N 1
ATOM 8843 C CA . ASP B 1 543 ? 7.949 -15.219 -14.148 1 86.69 543 ASP B CA 1
ATOM 8844 C C . ASP B 1 543 ? 7.641 -16.656 -14.578 1 86.69 543 ASP B C 1
ATOM 8846 O O . ASP B 1 543 ? 6.512 -16.969 -14.961 1 86.69 543 ASP B O 1
ATOM 8850 N N . THR B 1 544 ? 8.633 -17.453 -14.516 1 87.12 544 THR B N 1
ATOM 8851 C CA . THR B 1 544 ? 8.461 -18.859 -14.852 1 87.12 544 THR B CA 1
ATOM 8852 C C . THR B 1 544 ? 7.488 -19.531 -13.883 1 87.12 544 THR B C 1
ATOM 8854 O O . THR B 1 544 ? 6.621 -20.312 -14.297 1 87.12 544 THR B O 1
ATOM 8857 N N . VAL B 1 545 ? 7.594 -19.219 -12.664 1 87.88 545 VAL B N 1
ATOM 8858 C CA . VAL B 1 545 ? 6.738 -19.797 -11.633 1 87.88 545 VAL B CA 1
ATOM 8859 C C . VAL B 1 545 ? 5.301 -19.312 -11.828 1 87.88 545 VAL B C 1
ATOM 8861 O O . VAL B 1 545 ? 4.355 -20.109 -11.695 1 87.88 545 VAL B O 1
ATOM 8864 N N . GLU B 1 546 ? 5.18 -18.109 -12.117 1 86.25 546 GLU B N 1
ATOM 8865 C CA . GLU B 1 546 ? 3.854 -17.516 -12.281 1 86.25 546 GLU B CA 1
ATOM 8866 C C . GLU B 1 546 ? 3.109 -18.141 -13.453 1 86.25 546 GLU B C 1
ATOM 8868 O O . GLU B 1 546 ? 1.881 -18.234 -13.438 1 86.25 546 GLU B O 1
ATOM 8873 N N . LYS B 1 547 ? 3.814 -18.562 -14.43 1 80.06 547 LYS B N 1
ATOM 8874 C CA . LYS B 1 547 ? 3.199 -19.188 -15.594 1 80.06 547 LYS B CA 1
ATOM 8875 C C . LYS B 1 547 ? 2.572 -20.531 -15.234 1 80.06 547 LYS B C 1
ATOM 8877 O O . LYS B 1 547 ? 1.75 -21.062 -15.992 1 80.06 547 LYS B O 1
ATOM 8882 N N . SER B 1 548 ? 2.91 -21 -14.125 1 77.44 548 SER B N 1
ATOM 8883 C CA . SER B 1 548 ? 2.369 -22.281 -13.688 1 77.44 548 SER B CA 1
ATOM 8884 C C . SER B 1 548 ? 1.056 -22.094 -12.93 1 77.44 548 SER B C 1
ATOM 8886 O O . SER B 1 548 ? 0.456 -23.062 -12.469 1 77.44 548 SER B O 1
ATOM 8888 N N . ASP B 1 549 ? 0.66 -20.922 -12.859 1 79.94 549 ASP B N 1
ATOM 8889 C CA . ASP B 1 549 ? -0.651 -20.672 -12.273 1 79.94 549 ASP B CA 1
ATOM 8890 C C . ASP B 1 549 ? -1.752 -21.375 -13.055 1 79.94 549 ASP B C 1
ATOM 8892 O O . ASP B 1 549 ? -1.717 -21.422 -14.289 1 79.94 549 ASP B O 1
ATOM 8896 N N . ILE B 1 550 ? -2.619 -21.984 -12.422 1 79.94 550 ILE B N 1
ATOM 8897 C CA . ILE B 1 550 ? -3.67 -22.766 -13.062 1 79.94 550 ILE B CA 1
ATOM 8898 C C . ILE B 1 550 ? -4.926 -21.906 -13.219 1 79.94 550 ILE B C 1
ATOM 8900 O O . ILE B 1 550 ? -5.914 -22.359 -13.805 1 79.94 550 ILE B O 1
ATOM 8904 N N . GLY B 1 551 ? -4.848 -20.719 -12.656 1 83.94 551 GLY B N 1
ATOM 8905 C CA . GLY B 1 551 ? -5.965 -19.812 -12.852 1 83.94 551 GLY B CA 1
ATOM 8906 C C . GLY B 1 551 ? -5.969 -19.156 -14.227 1 83.94 551 GLY B C 1
ATOM 8907 O O . GLY B 1 551 ? -4.914 -19 -14.844 1 83.94 551 GLY B O 1
ATOM 8908 N N . CYS B 1 552 ? -7.184 -18.719 -14.641 1 77.12 552 CYS B N 1
ATOM 8909 C CA . CYS B 1 552 ? -7.309 -18.266 -16.031 1 77.12 552 CYS B CA 1
ATOM 8910 C C . CYS B 1 552 ? -7.555 -16.766 -16.094 1 77.12 552 CYS B C 1
ATOM 8912 O O . CYS B 1 552 ? -7.383 -16.156 -17.141 1 77.12 552 CYS B O 1
ATOM 8914 N N . THR B 1 553 ? -7.988 -16.219 -14.984 1 82.69 553 THR B N 1
ATOM 8915 C CA . THR B 1 553 ? -8.352 -14.812 -15.039 1 82.69 553 THR B CA 1
ATOM 8916 C C . THR B 1 553 ? -7.891 -14.086 -13.781 1 82.69 553 THR B C 1
ATOM 8918 O O . THR B 1 553 ? -7.383 -14.711 -12.852 1 82.69 553 THR B O 1
ATOM 8921 N N . ALA B 1 554 ? -8.07 -12.766 -13.844 1 86.06 554 ALA B N 1
ATOM 8922 C CA . ALA B 1 554 ? -7.66 -11.938 -12.711 1 86.06 554 ALA B CA 1
ATOM 8923 C C . ALA B 1 554 ? -8.703 -11.953 -11.609 1 86.06 554 ALA B C 1
ATOM 8925 O O . ALA B 1 554 ? -8.445 -11.492 -10.492 1 86.06 554 ALA B O 1
ATOM 8926 N N . GLY B 1 555 ? -9.867 -12.492 -11.969 1 87.06 555 GLY B N 1
ATOM 8927 C CA . GLY B 1 555 ? -10.852 -12.586 -10.898 1 87.06 555 GLY B CA 1
ATOM 8928 C C . GLY B 1 555 ? -12.281 -12.57 -11.414 1 87.06 555 GLY B C 1
ATOM 8929 O O . GLY B 1 555 ? -12.516 -12.602 -12.625 1 87.06 555 GLY B O 1
ATOM 8930 N N . SER B 1 556 ? -13.281 -12.648 -10.383 1 84.25 556 SER B N 1
ATOM 8931 C CA . SER B 1 556 ? -14.727 -12.508 -10.5 1 84.25 556 SER B CA 1
ATOM 8932 C C . SER B 1 556 ? -15.359 -13.758 -11.102 1 84.25 556 SER B C 1
ATOM 8934 O O . SER B 1 556 ? -16.172 -14.422 -10.453 1 84.25 556 SER B O 1
ATOM 8936 N N . GLY B 1 557 ? -15.008 -14.18 -12.391 1 92.44 557 GLY B N 1
ATOM 8937 C CA . GLY B 1 557 ? -15.719 -15.242 -13.086 1 92.44 557 GLY B CA 1
ATOM 8938 C C . GLY B 1 557 ? -17.031 -14.789 -13.688 1 92.44 557 GLY B C 1
ATOM 8939 O O . GLY B 1 557 ? -17.516 -13.703 -13.383 1 92.44 557 GLY B O 1
ATOM 8940 N N . SER B 1 558 ? -17.688 -15.602 -14.5 1 95.69 558 SER B N 1
ATOM 8941 C CA . SER B 1 558 ? -18.938 -15.227 -15.156 1 95.69 558 SER B CA 1
ATOM 8942 C C . SER B 1 558 ? -20.141 -15.422 -14.227 1 95.69 558 SER B C 1
ATOM 8944 O O . SER B 1 558 ? -21.172 -14.797 -14.414 1 95.69 558 SER B O 1
ATOM 8946 N N . ASN B 1 559 ? -19.969 -16.312 -13.297 1 97 559 ASN B N 1
ATOM 8947 C CA . ASN B 1 559 ? -20.969 -16.641 -12.289 1 97 559 ASN B CA 1
ATOM 8948 C C . ASN B 1 559 ? -20.344 -17.391 -11.102 1 97 559 ASN B C 1
ATOM 8950 O O . ASN B 1 559 ? -19.125 -17.484 -11 1 97 559 ASN B O 1
ATOM 8954 N N . HIS B 1 560 ? -21.219 -17.938 -10.242 1 96.06 560 HIS B N 1
ATOM 8955 C CA . HIS B 1 560 ? -20.75 -18.562 -9.016 1 96.06 560 HIS B CA 1
ATOM 8956 C C . HIS B 1 560 ? -19.844 -19.75 -9.328 1 96.06 560 HIS B C 1
ATOM 8958 O O . HIS B 1 560 ? -18.828 -19.953 -8.664 1 96.06 560 HIS B O 1
ATOM 8964 N N . VAL B 1 561 ? -20.141 -20.516 -10.344 1 96.44 561 VAL B N 1
ATOM 8965 C CA . VAL B 1 561 ? -19.328 -21.672 -10.758 1 96.44 561 VAL B CA 1
ATOM 8966 C C . VAL B 1 561 ? -18.062 -21.172 -11.469 1 96.44 561 VAL B C 1
ATOM 8968 O O . VAL B 1 561 ? -16.984 -21.734 -11.266 1 96.44 561 VAL B O 1
ATOM 8971 N N . GLY B 1 562 ? -18.25 -20.125 -12.25 1 96.19 562 GLY B N 1
ATOM 8972 C CA . GLY B 1 562 ? -17.141 -19.547 -13 1 96.19 562 GLY B CA 1
ATOM 8973 C C . GLY B 1 562 ? -16.047 -19 -12.117 1 96.19 562 GLY B C 1
ATOM 8974 O O . GLY B 1 562 ? -14.867 -19 -12.5 1 96.19 562 GLY B O 1
ATOM 8975 N N . VAL B 1 563 ? -16.391 -18.516 -10.961 1 97.31 563 VAL B N 1
ATOM 8976 C CA . VAL B 1 563 ? -15.406 -17.984 -10.023 1 97.31 563 VAL B CA 1
ATOM 8977 C C . VAL B 1 563 ? -14.414 -19.094 -9.641 1 97.31 563 VAL B C 1
ATOM 8979 O O . VAL B 1 563 ? -13.203 -18.875 -9.641 1 97.31 563 VAL B O 1
ATOM 8982 N N . PHE B 1 564 ? -14.922 -20.297 -9.352 1 97.31 564 PHE B N 1
ATOM 8983 C CA . PHE B 1 564 ? -14.078 -21.422 -8.977 1 97.31 564 PHE B CA 1
ATOM 8984 C C . PHE B 1 564 ? -13.266 -21.906 -10.172 1 97.31 564 PHE B C 1
ATOM 8986 O O . PHE B 1 564 ? -12.055 -22.141 -10.055 1 97.31 564 PHE B O 1
ATOM 8993 N N . LEU B 1 565 ? -13.938 -22 -11.281 1 95.62 565 LEU B N 1
ATOM 8994 C CA . LEU B 1 565 ? -13.289 -22.5 -12.492 1 95.62 565 LEU B CA 1
ATOM 8995 C C . LEU B 1 565 ? -12.133 -21.578 -12.906 1 95.62 565 LEU B C 1
ATOM 8997 O O . LEU B 1 565 ? -11.031 -22.062 -13.188 1 95.62 565 LEU B O 1
ATOM 9001 N N . ASP B 1 566 ? -12.375 -20.297 -12.906 1 94.25 566 ASP B N 1
ATOM 9002 C CA . ASP B 1 566 ? -11.375 -19.312 -13.328 1 94.25 566 ASP B CA 1
ATOM 9003 C C . ASP B 1 566 ? -10.211 -19.266 -12.344 1 94.25 566 ASP B C 1
ATOM 9005 O O . ASP B 1 566 ? -9.109 -18.844 -12.703 1 94.25 566 ASP B O 1
ATOM 9009 N N . ALA B 1 567 ? -10.469 -19.656 -11.133 1 95.12 567 ALA B N 1
ATOM 9010 C CA . ALA B 1 567 ? -9.43 -19.672 -10.102 1 95.12 567 ALA B CA 1
ATOM 9011 C C . ALA B 1 567 ? -8.602 -20.953 -10.18 1 95.12 567 ALA B C 1
ATOM 9013 O O . ALA B 1 567 ? -7.625 -21.109 -9.445 1 95.12 567 ALA B O 1
ATOM 9014 N N . GLY B 1 568 ? -8.977 -21.859 -11.023 1 95.31 568 GLY B N 1
ATOM 9015 C CA . GLY B 1 568 ? -8.289 -23.141 -11.133 1 95.31 568 GLY B CA 1
ATOM 9016 C C . GLY B 1 568 ? -8.758 -24.156 -10.117 1 95.31 568 GLY B C 1
ATOM 9017 O O . GLY B 1 568 ? -7.98 -25 -9.664 1 95.31 568 GLY B O 1
ATOM 9018 N N . LEU B 1 569 ? -10.023 -24.031 -9.719 1 97.44 569 LEU B N 1
ATOM 9019 C CA . LEU B 1 569 ? -10.594 -24.953 -8.742 1 97.44 569 LEU B CA 1
ATOM 9020 C C . LEU B 1 569 ? -11.688 -25.797 -9.367 1 97.44 569 LEU B C 1
ATOM 9022 O O . LEU B 1 569 ? -12.375 -25.359 -10.289 1 97.44 569 LEU B O 1
ATOM 9026 N N . ALA B 1 570 ? -11.812 -27 -8.945 1 97.5 570 ALA B N 1
ATOM 9027 C CA . ALA B 1 570 ? -12.938 -27.891 -9.234 1 97.5 570 ALA B CA 1
ATOM 9028 C C . ALA B 1 570 ? -13.867 -28.016 -8.031 1 97.5 570 ALA B C 1
ATOM 9030 O O . ALA B 1 570 ? -13.422 -28.297 -6.922 1 97.5 570 ALA B O 1
ATOM 9031 N N . LEU B 1 571 ? -15.086 -27.75 -8.266 1 97.75 571 LEU B N 1
ATOM 9032 C CA . LEU B 1 571 ? -16.094 -27.734 -7.211 1 97.75 571 LEU B CA 1
ATOM 9033 C C . LEU B 1 571 ? -17.156 -28.781 -7.469 1 97.75 571 LEU B C 1
ATOM 9035 O O . LEU B 1 571 ? -17.625 -28.938 -8.602 1 97.75 571 LEU B O 1
ATOM 9039 N N . GLU B 1 572 ? -17.484 -29.547 -6.465 1 97.5 572 GLU B N 1
ATOM 9040 C CA . GLU B 1 572 ? -18.641 -30.453 -6.438 1 97.5 572 GLU B CA 1
ATOM 9041 C C . GLU B 1 572 ? -19.438 -30.297 -5.137 1 97.5 572 GLU B C 1
ATOM 9043 O O . GLU B 1 572 ? -18.844 -30.297 -4.051 1 97.5 572 GLU B O 1
ATOM 9048 N N . THR B 1 573 ? -20.719 -30.047 -5.277 1 95.94 573 THR B N 1
ATOM 9049 C CA . THR B 1 573 ? -21.547 -29.922 -4.086 1 95.94 573 THR B CA 1
ATOM 9050 C C . THR B 1 573 ? -22.656 -30.969 -4.09 1 95.94 573 THR B C 1
ATOM 9052 O O . THR B 1 573 ? -22.953 -31.562 -5.129 1 95.94 573 THR B O 1
ATOM 9055 N N . SER B 1 574 ? -23.219 -31.234 -2.906 1 93.62 574 SER B N 1
ATOM 9056 C CA . SER B 1 574 ? -24.312 -32.188 -2.775 1 93.62 574 SER B CA 1
ATOM 9057 C C . SER B 1 574 ? -25.578 -31.656 -3.459 1 93.62 574 SER B C 1
ATOM 9059 O O . SER B 1 574 ? -26.484 -32.406 -3.777 1 93.62 574 SER B O 1
ATOM 9061 N N . ASN B 1 575 ? -25.641 -30.344 -3.742 1 90.31 575 ASN B N 1
ATOM 9062 C CA . ASN B 1 575 ? -26.781 -29.734 -4.414 1 90.31 575 ASN B CA 1
ATOM 9063 C C . ASN B 1 575 ? -26.547 -29.594 -5.914 1 90.31 575 ASN B C 1
ATOM 9065 O O . ASN B 1 575 ? -27.188 -28.781 -6.578 1 90.31 575 ASN B O 1
ATOM 9069 N N . LYS B 1 576 ? -25.594 -30.203 -6.387 1 89.25 576 LYS B N 1
ATOM 9070 C CA . LYS B 1 576 ? -25.344 -30.375 -7.816 1 89.25 576 LYS B CA 1
ATOM 9071 C C . LYS B 1 576 ? -24.781 -29.094 -8.43 1 89.25 576 LYS B C 1
ATOM 9073 O O . LYS B 1 576 ? -25.062 -28.781 -9.594 1 89.25 576 LYS B O 1
ATOM 9078 N N . ILE B 1 577 ? -24.312 -28.266 -7.672 1 94.06 577 ILE B N 1
ATOM 9079 C CA . ILE B 1 577 ? -23.469 -27.172 -8.188 1 94.06 577 ILE B CA 1
ATOM 9080 C C . ILE B 1 577 ? -22.062 -27.703 -8.445 1 94.06 577 ILE B C 1
ATOM 9082 O O . ILE B 1 577 ? -21.359 -28.109 -7.512 1 94.06 577 ILE B O 1
ATOM 9086 N N . SER B 1 578 ? -21.688 -27.766 -9.695 1 96.12 578 SER B N 1
ATOM 9087 C CA . SER B 1 578 ? -20.438 -28.406 -10.078 1 96.12 578 SER B CA 1
ATOM 9088 C C . SER B 1 578 ? -19.734 -27.625 -11.188 1 96.12 578 SER B C 1
ATOM 9090 O O . SER B 1 578 ? -20.391 -27.047 -12.062 1 96.12 578 SER B O 1
ATOM 9092 N N . THR B 1 579 ? -18.453 -27.531 -11.117 1 96.62 579 THR B N 1
ATOM 9093 C CA . THR B 1 579 ? -17.688 -26.938 -12.211 1 96.62 579 THR B CA 1
ATOM 9094 C C . THR B 1 579 ? -17.516 -27.938 -13.359 1 96.62 579 THR B C 1
ATOM 9096 O O . THR B 1 579 ? -17.438 -29.141 -13.133 1 96.62 579 THR B O 1
ATOM 9099 N N . PRO B 1 580 ? -17.438 -27.422 -14.594 1 94.81 580 PRO B N 1
ATOM 9100 C CA . PRO B 1 580 ? -17.125 -28.344 -15.695 1 94.81 580 PRO B CA 1
ATOM 9101 C C . PRO B 1 580 ? -15.719 -28.938 -15.602 1 94.81 580 PRO B C 1
ATOM 9103 O O . PRO B 1 580 ? -14.844 -28.344 -14.969 1 94.81 580 PRO B O 1
ATOM 9106 N N . GLN B 1 581 ? -15.625 -30.141 -16.141 1 92.25 581 GLN B N 1
ATOM 9107 C CA . GLN B 1 581 ? -14.336 -30.828 -16.156 1 92.25 581 GLN B CA 1
ATOM 9108 C C . GLN B 1 581 ? -13.328 -30.078 -17.016 1 92.25 581 GLN B C 1
ATOM 9110 O O . GLN B 1 581 ? -13.641 -29.672 -18.141 1 92.25 581 GLN B O 1
ATOM 9115 N N . ARG B 1 582 ? -12.18 -29.875 -16.438 1 90 582 ARG B N 1
ATOM 9116 C CA . ARG B 1 582 ? -11.109 -29.219 -17.203 1 90 582 ARG B CA 1
ATOM 9117 C C . ARG B 1 582 ? -10.555 -30.156 -18.266 1 90 582 ARG B C 1
ATOM 9119 O O . ARG B 1 582 ? -10.375 -31.344 -18.031 1 90 582 ARG B O 1
ATOM 9126 N N . THR B 1 583 ? -10.305 -29.562 -19.484 1 84.12 583 THR B N 1
ATOM 9127 C CA . THR B 1 583 ? -9.742 -30.359 -20.562 1 84.12 583 THR B CA 1
ATOM 9128 C C . THR B 1 583 ? -8.359 -29.859 -20.953 1 84.12 583 THR B C 1
ATOM 9130 O O . THR B 1 583 ? -8.062 -28.672 -20.797 1 84.12 583 THR B O 1
#

Organism: Gekko japonicus (NCBI:txid146911)

Sequence (1166 aa):
YSLITPNVMRVESEEKILVEAHGLGASTEVTVTVFDFPQKKKALYLVRATLNQENGMMATPVIKVPAKDMKEDSKRSQYVVVQASCTQFQLEKVVLVSFQSGYIFIQTDKTIYTPGSAVRYRIFPVGYRMEPLEKNVIVEFQTPDGIVVHHVSIASISTNIQPFNIPEIVSLGTWMVTAKYEDSPQHTFTTHFEVKEYVLPSFEVLLVPHEKFYNIDSDDNFRVSITARWVYVDQKAKEDQPDTGFHLYDSLQPHLYLEINPSNDMVVAEQSGIKIVTSPYEIHFTRTPKYFKPGMPYELTAFVTNPDGSPAPNIPVVSDPIVAEALTQSDGTAKLILNTPANQQQLRITVKTRHPKVQANAQASNTILANAYQTQGQSGNYLHLAVTARELRAGDNLPINFNVKTNRPNVMDQIRYFTYIIMTKGKIFKTGRQLKAVGQNLVTMSLPITPDLIPSFRIVAYFQIGNSEIVADSVWVDVKDTCMGTLVVTGATEADNRIHTPGSVTKIKLEGDANAHVGLVAVDKGVYVLNKKYKLTQAKIWDTVEKSDIGCTAGSGSNHVGVFLDAGLALETSNKISTPQRTYSLITPNVMRVESEEKILVEAHGLGASTEVTVTVFDFPQKKKALYLVRATLNQENGMMATPVIKVPAKDMKEDSKRSQYVVVQASCTQFQLEKVVLVSFQSGYIFIQTDKTIYTPGSAVRYRIFPVGYRMEPLEKNVIVEFQTPDGIVVHHVSIASISTNIQPFNIPEIVSLGTWMVTAKYEDSPQHTFTTHFEVKEYVLPSFEVLLVPHEKFYNIDSDDNFRVSITARWVYVDQKAKEDQPDTGFHLYDSLQPHLYLEINPSNDMVVAEQSGIKIVTSPYEIHFTRTPKYFKPGMPYELTAFVTNPDGSPAPNIPVVSDPIVAEALTQSDGTAKLILNTPANQQQLRITVKTRHPKVQANAQASNTILANAYQTQGQSGNYLHLAVTARELRAGDNLPINFNVKTNRPNVMDQIRYFTYIIMTKGKIFKTGRQLKAVGQNLVTMSLPITPDLIPSFRIVAYFQIGNSEIVADSVWVDVKDTCMGTLVVTGATEADNRIHTPGSVTKIKLEGDANAHVGLVAVDKGVYVLNKKYKLTQAKIWDTVEKSDIGCTAGSGSNHVGVFLDAGLALETSNKISTPQRT

Foldseek 3Di:
DKKKFFLEAEAPDKFKIKDADPPDADKWKKKKFKAFPDVRPDTQWIDIDIAHVVQPRMDIDIIHGHPVVDPPPVPDWGWIKIWIDTPVDIWIDIHTYDHDFADKDKFWLFQEEEAQAKIKMDIFGAGLLRHGDQFKKWKFKAAPVGHTDDIDIDGRVPPDIDIDTGHNDGDWFKMKMWMDTPSGRVDIDMFIHGYDDDDQFQKFWDKDWPDLAAEPVQDPDTDIDIDIGGLFPDDPPPPQDFPWDWDFDPDPWTWTWTWTDGPPRHDTDIDTDRTHDLQFKAKDWDLAFQADAAQAKGKTKIAIAGPVRAADFQWWKFKPPQTFIFTQHPRNMTITIGRHHRPDFKDKMKMWTDDPSHDPVSIYMDIGMHGYAAFDVNQSKAWDWDWDDDQAEQQDKTKIKTAIDGPDPVQQQQWFWKKKFKDALSHTDDIDIGGDHGPDRMDMDIDHHHPSCPQKMKMKIWTDDPQAGIHIKMAIGGYDQDDNKDKDKAWPDPVLNDDDGPPDDTHIDIDIDPPDDDDDHDDRPSSVSVPVPRGDDSVVVRVVSVVSQQAQHRMDANYRLRRQVNNSMWMDDPNGSTHDNDD/DKKKFFLEAEAPDKFKIKDADPPDADKWKKKKFKAFPDVRPDTQWIDIDIAHVVQPRMDIDIIHGHPVPDPPPVPDWGWIKIWIDTPVDIWIDIHTYDHDFADKDKAWLFQEEEAQDKIKMDIFGAGLLRHGDQFKKWKFKAAPVGHTDDIDIDGRVPPDIDIDTGHNDGDWFKMKMWMDTPRGRVDIDMFIHGYDDDDQAQKFWDKDWPDLAAEPVQDPDTDIDIDIGGQFDPPPPPPQDFPWDFDQDPDPWTWTWTWTDGPDRHDTDIDTDHTHDLQFKAKDWDLAFQADAAQAKGKTKIAIAGPVRAADFQWWKFKPPQTWIFTQHPRNMTITIGRHHRPDFKDKMKMWTDDPSHDPVSIYMDIDMHGYAAFDVNQSKAWDWDWDDDQAEQQDKTKIKTAIDGPDPVQQQQWFWKKKFKDALSHTDDIDIGGDHGPDRMDMDIDHHHPSCPQKMKMKIWTDDPQAGIHIKMAIGGYDQDDNKDKDKAWPDPVLNDRDHPPDDTHIDIDIDPPDDDDDHDDRPSSVSVPVPRGDDSVVVRVVSVVSQQAQHRMDANYRLRRQVNNSMWMIDPNGSTHDNDD

Nearest PDB structures (foldseek):
  3hrz-assembly1_A  TM=8.683E-01  e=1.086E-65  Naja kaouthia
  3frp-assembly1_A  TM=8.556E-01  e=3.805E-64  Naja kaouthia
  2qki-assembly1_A  TM=8.962E-01  e=4.085E-59  Homo sapiens
  6h04-assembly1_A  TM=8.454E-01  e=6.354E-36  Homo sapiens
  6h03-assembly1_A  TM=8.508E-01  e=1.032E-34  Homo sapiens

Radius of gyration: 33.97 Å; Cα contacts (8 Å, |Δi|>4): 2902; chains: 2; bounding box: 83×96×82 Å